Protein AF-A0A7C5LBJ9-F1 (afdb_monomer_lite)

Foldseek 3Di:
DDDDDDDYDDDDDDDDDDDDDDDDPPPVVVVPDPPDDPPPPPQFAQAKEKEFEPDDDALLLVLLLSRLLGNLLRLLCVVVVVPADAHEYEYEYEYADDDDDQDDKDWAWDDDNHYIYIYIYYYPVNCVVQVLDSVSSNNVSNVVSNVNVVVCVPDPDDDDDDDDDDDDDDDDDDAAEEEDEQEAAPPPPPPLQLQAGDALVLLQVQLCPPPSHHYDYHSKYFPQAQCQVFNQPPVDQDDLVNGIVCSVVVLVVLVVCQRHQEYEEEDDLRNLSSVLNVLVVCVVRHPHAYEYEYLCCQLVVSLSCNSSVSHFKRAHARCSVLSVLVSVQSVVCSVPVFGDPVNLVSQQVFACMWGDTPSMIMHHVVSDGGDDPQCLVSAGDCLPDACSNQQQAHEHEFKAEDLAAFQQDRGSHYNDIGGHALVSLLVNLVNLQVVQCVRQVHNVRRDLSSLEYAHPYPALLQPLVRSLSNQVSSVVSSHAYAYDEHELQSQADDDVPDGDLHGPCVSLVSRDQVSYDPNHHYEYADAFQQQVVCVLRRPPDHNSSVLVSLLSNLVVLHAYEYEYQQDAQADDLVRNVSRLVSLLVSCVRSPRRYKYWDHHHRDHACSGNSQVVQVVPDPVSHFDFSDWDDDVSNRVSTGTHGHGGQHNDVLVNVLVVLDDPRAMGRPPDDFPDDDVNDTHDDSVVSVVSVVVSVVSVVVVLVVCVVPPDNVVVCVVPPPVCVPVVDPDPCPPDDPVNVVCVCVVDVDDDDDDPVNVVVVVVVVVVVVVVVVVVVVVVVVVVVVDPDWDWAWDWDDDPFWIWTWTWTDDPPDPPDIDPPDTDIDIDGNPDDPVNVVVVVVVVVVVVVVVPPDPDDDHD

Secondary structure (DSSP, 8-state):
------------PPP--------SSSTTTSSS-TT----------SSEEEEEESS---HHHHHHHHHHHHHHHHHHHHHTT----SEEEEEEEEE---SS--PPPEEEEEE-SSEEEEEEEEEHHHHHHHTT-HHHHHHHHHHHHHHHHHHHTT-----PPP-----------PPPEEEEESS-B-TTTTTT-TTPPPHHHHHHHHHHTTSS-EEEEE---B----TTTS---TTSPPPHHHH-S-HHHHHHHHHH-TTEEEEEEE--GGGHHHHHHHHHHHHTT---EEEEESHHHHHSHHHHHHH-TT-SEEE-B--TTTHHHHHHHHHHHHHHSS--HHHHHHHTTSSSEEEEETTEEEEESTTSPB--SSGGGS---GGG--HHHHTT-EEE-SEEEES---SS---SSBTEEEE--HHHHHHHHHHHHHHHHHHHSSGGGS-GGGGEEEE--S-TTSSHHHHHHHHHHHHHTT-EEEEEEE-GGGGEEEETTEEEEEE-HHHHHH--GGGBBTTB-EEEEEE-S-HHHHHHHT-S--HHHHHHHHHHHHHTT--EEEEEEEE-TT--HHHHHHHHHHHHHHHHHHGGGEEEPPPEE----TTSHHHHHHHHS-GGGPPPEEEEE--TT-GGG-EEEEPP---SSHHHHHHHTTSPTT--BT-TT----EETTEES--THHHHHHHHHHHHHHHHHHHHHTTSS-HHHHHTT--HHHHHHHS---GGGS-HHHHHHHHHHS-PPP---HHHHHHHHHHHHHHHHHHHHHHHHHHHHHHSSTT--EEEEEEEETTEEEEEEEEBPTT-TT-B-TT---EEEE-S---HHHHHHHHHHHHHHHHHHTTSTT----

Sequence (857 aa):
MAITIGKPSPNQYHNYILCSEKTEFWKEYVQSISGRIFRVERVGFPGVVIVRSKTELNRSFLMRIMKSLSLGISRAVEEEKINWSGKVVINAEIEREDKTCLKEPSFSVRHSMKSVEFIIKLTVDWLNSIAGDVENLRFYFYKKAGEAIRTKKNARGSSKKIKCSGSRNRVRNIRPKVLFFTNPFVKDVDKGDAFQINPGIHYLISSLSRKDVDLILLDNKFPLQDVTQKPPDFSRPLSPEEFITEPDKLEKVLESNPDLTLICLTVLERCFGQVYHLCEFLRKRSNALIAVGGVFPTLAPEHAFVHLHHVNFVVRGDGEEILPAIVGVASNVQKTGEFSEEDIEILSGFNGVISHAGNTVVSCGFDEINRIEDIDKSNLDFSFFEKKNVQNGISISTSRGCIYNCRFCSVMDKRVWRGKSASKVLEHFRNYNRRLEEIFGSCNSIPESARKVQIWDDDFFIDSRRAISILEGIKSLGFTITFIQGTVNSFFRRNGLKILDELNDELINSIPVEVFSREGGLKIGTENFCDEELKRIGKPYRYEKIRKLVLALYKRGIFQEHFMILCNRETTLENLMDNFEKIAELRWIAGEGFRVLEPSWLMNLFVTSLYRICQVKDRESAQPTGGCASIPGYLEFDYPFVLPEKPGRNEVFEVVRRFPKGMHFGCAGQPCDRFDGVWGPDDSDYLKIFHYVEKVLIKRLEEISSKTDFESIAEKIRIEEVLSNHFIPSKVVPSGLMRRIATGLNLPPIVSDEQIRFLSEYISSLFEGCLNNMKTSVEKARETDGYGVILKVEEYGTQVKFLVKRKIAGNPSAFSTKNLDFIFLSSNCSREDERRVARIIEKVKLVAESKDSIPLQ

pLDDT: mean 70.09, std 24.91, range [21.2, 98.62]

Structure (mmCIF, N/CA/C/O backbone):
data_AF-A0A7C5LBJ9-F1
#
_entry.id   AF-A0A7C5LBJ9-F1
#
loop_
_atom_site.group_PDB
_atom_site.id
_atom_site.type_symbol
_atom_site.label_atom_id
_atom_site.label_alt_id
_atom_site.label_comp_id
_atom_site.label_asym_id
_atom_site.label_entity_id
_atom_site.label_seq_id
_atom_site.pdbx_PDB_ins_code
_atom_site.Cartn_x
_atom_site.Cartn_y
_atom_site.Cartn_z
_atom_site.occupancy
_atom_site.B_iso_or_equiv
_atom_site.auth_seq_id
_atom_site.auth_comp_id
_atom_site.auth_asym_id
_atom_site.auth_atom_id
_atom_site.pdbx_PDB_model_num
ATOM 1 N N . MET A 1 1 ? 44.837 40.310 28.049 1.00 28.72 1 MET A N 1
ATOM 2 C CA . MET A 1 1 ? 44.190 39.643 29.201 1.00 28.72 1 MET A CA 1
ATOM 3 C C . MET A 1 1 ? 43.464 38.424 28.631 1.00 28.72 1 MET A C 1
ATOM 5 O O . MET A 1 1 ? 42.468 38.631 27.965 1.00 28.72 1 MET A O 1
ATOM 9 N N . ALA A 1 2 ? 44.011 37.200 28.555 1.00 21.92 2 ALA A N 1
ATOM 10 C CA . ALA A 1 2 ? 44.403 36.287 29.649 1.00 21.92 2 ALA A CA 1
ATOM 11 C C . ALA A 1 2 ? 43.327 36.300 30.755 1.00 21.92 2 ALA A C 1
ATOM 13 O O . ALA A 1 2 ? 43.137 37.358 31.344 1.00 21.92 2 ALA A O 1
ATOM 14 N N . ILE A 1 3 ? 42.547 35.235 31.012 1.00 22.97 3 ILE A N 1
ATOM 15 C CA . ILE A 1 3 ? 42.987 33.898 31.470 1.00 22.97 3 ILE A CA 1
ATOM 16 C C . ILE A 1 3 ? 42.174 32.720 30.856 1.00 22.97 3 ILE A C 1
ATOM 18 O O . ILE A 1 3 ? 40.959 32.636 30.979 1.00 22.97 3 ILE A O 1
ATOM 22 N N . THR A 1 4 ? 42.929 31.857 30.174 1.00 21.80 4 THR A N 1
ATOM 23 C CA . THR A 1 4 ? 43.115 30.383 30.154 1.00 21.80 4 THR A CA 1
ATOM 24 C C . THR A 1 4 ? 42.109 29.321 30.675 1.00 21.80 4 THR A C 1
ATOM 26 O O . THR A 1 4 ? 41.477 29.433 31.716 1.00 21.80 4 THR A O 1
ATOM 29 N N . ILE A 1 5 ? 42.154 28.217 29.910 1.00 35.28 5 ILE A N 1
ATOM 30 C CA . ILE A 1 5 ? 41.536 26.872 29.864 1.00 35.28 5 ILE A CA 1
ATOM 31 C C . ILE A 1 5 ? 41.925 25.889 30.999 1.00 35.28 5 ILE A C 1
ATOM 33 O O . ILE A 1 5 ? 43.065 25.894 31.456 1.00 35.28 5 ILE A O 1
ATOM 37 N N . GLY A 1 6 ? 41.026 24.929 31.293 1.00 21.41 6 GLY A N 1
ATOM 38 C CA . GLY A 1 6 ? 41.279 23.609 31.912 1.00 21.41 6 GLY A CA 1
ATOM 39 C C . GLY A 1 6 ? 40.243 22.550 31.451 1.00 21.41 6 GLY A C 1
ATOM 40 O O . GLY A 1 6 ? 39.099 22.899 31.196 1.00 21.41 6 GLY A O 1
ATOM 41 N N . LYS A 1 7 ? 40.669 21.287 31.271 1.00 21.64 7 LYS A N 1
ATOM 42 C CA . LYS A 1 7 ? 40.122 20.178 30.430 1.00 21.64 7 LYS A CA 1
ATOM 43 C C . LYS A 1 7 ? 39.248 19.113 31.199 1.00 21.64 7 LYS A C 1
ATOM 45 O O . LYS A 1 7 ? 39.100 19.272 32.404 1.00 21.64 7 LYS A O 1
ATOM 50 N N . PRO A 1 8 ? 38.678 18.051 30.542 1.00 37.59 8 PRO A N 1
ATOM 51 C CA . PRO A 1 8 ? 37.347 17.441 30.828 1.00 37.59 8 PRO A CA 1
ATOM 52 C C . PRO A 1 8 ? 37.239 15.918 31.211 1.00 37.59 8 PRO A C 1
ATOM 54 O O . PRO A 1 8 ? 38.174 15.160 30.980 1.00 37.59 8 PRO A O 1
ATOM 57 N N . SER A 1 9 ? 36.002 15.503 31.607 1.00 30.25 9 SER A N 1
ATOM 58 C CA . SER A 1 9 ? 35.292 14.165 31.615 1.00 30.25 9 SER A CA 1
ATOM 59 C C . SER A 1 9 ? 35.730 13.050 32.617 1.00 30.25 9 SER A C 1
ATOM 61 O O . SER A 1 9 ? 36.878 13.147 33.045 1.00 30.25 9 SER A O 1
ATOM 63 N N . PRO A 1 10 ? 34.915 12.002 33.001 1.00 29.44 10 PRO A N 1
ATOM 64 C CA . PRO A 1 10 ? 33.849 11.293 32.231 1.00 29.44 10 PRO A CA 1
ATOM 65 C C . PRO A 1 10 ? 32.567 10.754 32.973 1.00 29.44 10 PRO A C 1
ATOM 67 O O . PRO A 1 10 ? 32.523 10.657 34.195 1.00 29.44 10 PRO A O 1
ATOM 70 N N . ASN A 1 11 ? 31.598 10.274 32.158 1.00 23.28 11 ASN A N 1
ATOM 71 C CA . ASN A 1 11 ? 30.494 9.292 32.388 1.00 23.28 11 ASN A CA 1
ATOM 72 C C . ASN A 1 11 ? 29.103 9.801 32.832 1.00 23.28 11 ASN A C 1
ATOM 74 O O . ASN A 1 11 ? 28.987 10.471 33.844 1.00 23.28 11 ASN A O 1
ATOM 78 N N . GLN A 1 12 ? 27.958 9.411 32.251 1.00 24.05 12 GLN A N 1
ATOM 79 C CA . GLN A 1 12 ? 27.518 8.896 30.937 1.00 24.05 12 GLN A CA 1
ATOM 80 C C . GLN A 1 12 ? 25.982 8.755 31.084 1.00 24.05 12 GLN A C 1
ATOM 82 O O . GLN A 1 12 ? 25.526 8.023 31.956 1.00 24.05 12 GLN A O 1
ATOM 87 N N . TYR A 1 13 ? 25.167 9.446 30.279 1.00 22.52 13 TYR A N 1
ATOM 88 C CA . TYR A 1 13 ? 23.719 9.190 30.230 1.00 22.52 13 TYR A CA 1
ATOM 89 C C . TYR A 1 13 ? 23.472 7.901 29.435 1.00 22.52 13 TYR A C 1
ATOM 91 O O . TYR A 1 13 ? 23.915 7.780 28.290 1.00 22.52 13 TYR A O 1
ATOM 99 N N . HIS A 1 14 ? 22.814 6.930 30.067 1.00 22.78 14 HIS A N 1
ATOM 100 C CA . HIS A 1 14 ? 22.616 5.582 29.545 1.00 22.78 14 HIS A CA 1
ATOM 101 C C . HIS A 1 14 ? 21.750 5.551 28.276 1.00 22.78 14 HIS A C 1
ATOM 103 O O . HIS A 1 14 ? 20.635 6.068 28.236 1.00 22.78 14 HIS A O 1
ATOM 109 N N . ASN A 1 15 ? 22.281 4.888 27.246 1.00 21.58 15 ASN A N 1
ATOM 110 C CA . ASN A 1 15 ? 21.517 4.365 26.120 1.00 21.58 15 ASN A CA 1
ATOM 111 C C . ASN A 1 15 ? 20.659 3.190 26.617 1.00 21.58 15 ASN A C 1
ATOM 113 O O . ASN A 1 15 ? 21.207 2.250 27.191 1.00 21.58 15 ASN A O 1
ATOM 117 N N . TYR A 1 16 ? 19.357 3.176 26.330 1.00 21.47 16 TYR A N 1
ATOM 118 C CA . TYR A 1 16 ? 18.565 1.950 26.443 1.00 21.47 16 TYR A CA 1
ATOM 119 C C . TYR A 1 16 ? 18.713 1.139 25.153 1.00 21.47 16 TYR A C 1
ATOM 121 O O . TYR A 1 16 ? 17.976 1.311 24.185 1.00 21.47 16 TYR A O 1
ATOM 129 N N . ILE A 1 17 ? 19.711 0.257 25.148 1.00 21.20 17 ILE A N 1
ATOM 130 C CA . ILE A 1 17 ? 19.710 -0.958 24.334 1.00 21.20 17 ILE A CA 1
ATOM 131 C C . ILE A 1 17 ? 19.110 -2.052 25.222 1.00 21.20 17 ILE A C 1
ATOM 133 O O . ILE A 1 17 ? 19.596 -2.294 26.323 1.00 21.20 17 ILE A O 1
ATOM 137 N N . LEU A 1 18 ? 18.061 -2.719 24.739 1.00 25.92 18 LEU A N 1
ATOM 138 C CA . LEU A 1 18 ? 17.575 -3.986 25.286 1.00 25.92 18 LEU A CA 1
ATOM 139 C C . LEU A 1 18 ? 18.716 -5.015 25.279 1.00 25.92 18 LEU A C 1
ATOM 141 O O . LEU A 1 18 ? 19.026 -5.584 24.235 1.00 25.92 18 LEU A O 1
ATOM 145 N N . CYS A 1 19 ? 19.329 -5.254 26.437 1.00 21.66 19 CYS A N 1
ATOM 146 C CA . CYS A 1 19 ? 19.961 -6.525 26.778 1.00 21.66 19 CYS A CA 1
ATOM 147 C C . CYS A 1 19 ? 20.216 -6.566 28.290 1.00 21.66 19 CYS A C 1
ATOM 149 O O . CYS A 1 19 ? 21.007 -5.785 28.809 1.00 21.66 19 CYS A O 1
ATOM 151 N N . SER A 1 20 ? 19.537 -7.468 29.003 1.00 25.05 20 SER A N 1
ATOM 152 C CA . SER A 1 20 ? 19.846 -7.760 30.403 1.00 25.05 20 SER A CA 1
ATOM 153 C C . SER A 1 20 ? 21.233 -8.399 30.498 1.00 25.05 20 SER A C 1
ATOM 155 O O . SER A 1 20 ? 21.490 -9.417 29.852 1.00 25.05 20 SER A O 1
ATOM 157 N N . GLU A 1 21 ? 22.110 -7.819 31.309 1.00 28.81 21 GLU A N 1
ATOM 158 C CA . GLU A 1 21 ? 23.461 -8.310 31.558 1.00 28.81 21 GLU A CA 1
ATOM 159 C C . GLU A 1 21 ? 23.472 -9.694 32.229 1.00 28.81 21 GLU A C 1
ATOM 161 O O . GLU A 1 21 ? 22.967 -9.865 33.337 1.00 28.81 21 GLU A O 1
ATOM 166 N N . LYS A 1 22 ? 24.137 -10.658 31.579 1.00 27.50 22 LYS A N 1
ATOM 167 C CA . LYS A 1 22 ? 25.118 -11.560 32.210 1.00 27.50 22 LYS A CA 1
ATOM 168 C C . LYS A 1 22 ? 26.269 -11.832 31.227 1.00 27.50 22 LYS A C 1
ATOM 170 O O . LYS A 1 22 ? 26.138 -12.604 30.284 1.00 27.50 22 LYS A O 1
ATOM 175 N N . THR A 1 23 ? 27.336 -11.062 31.435 1.00 30.48 23 THR A N 1
ATOM 176 C CA . THR A 1 23 ? 28.775 -11.391 31.407 1.00 30.48 23 THR A CA 1
ATOM 177 C C . THR A 1 23 ? 29.326 -12.519 30.502 1.00 30.48 23 THR A C 1
ATOM 179 O O . THR A 1 23 ? 28.980 -13.689 30.608 1.00 30.48 23 THR A O 1
ATOM 182 N N . GLU A 1 24 ? 30.314 -12.119 29.687 1.00 27.06 24 GLU A N 1
ATOM 183 C CA . GLU A 1 24 ? 31.519 -12.865 29.256 1.00 27.06 24 GLU A CA 1
ATOM 184 C C . GLU A 1 24 ? 31.470 -14.014 28.233 1.00 27.06 24 GLU A C 1
ATOM 186 O O . GLU A 1 24 ? 32.534 -14.494 27.856 1.00 27.06 24 GLU A O 1
ATOM 191 N N . PHE A 1 25 ? 30.328 -14.367 27.636 1.00 27.58 25 PHE A N 1
ATOM 192 C CA . PHE A 1 25 ? 30.311 -15.394 26.566 1.00 27.58 25 PHE A CA 1
ATOM 193 C C . PHE A 1 25 ? 30.297 -14.851 25.116 1.00 27.58 25 PHE A C 1
ATOM 195 O O . PHE A 1 25 ? 30.296 -15.616 24.156 1.00 27.58 25 PHE A O 1
ATOM 202 N N . TRP A 1 26 ? 30.284 -13.527 24.912 1.00 26.41 26 TRP A N 1
ATOM 203 C CA . TRP A 1 26 ? 29.931 -12.932 23.606 1.00 26.41 26 TRP A CA 1
ATOM 204 C C . TRP A 1 26 ? 31.057 -12.248 22.815 1.00 26.41 26 TRP A C 1
ATOM 206 O O . TRP A 1 26 ? 30.795 -11.756 21.720 1.00 26.41 26 TRP A O 1
ATOM 216 N N . LYS A 1 27 ? 32.316 -12.245 23.279 1.00 25.69 27 LYS A N 1
ATOM 217 C CA . LYS A 1 27 ? 33.421 -11.674 22.476 1.00 25.69 27 LYS A CA 1
ATOM 218 C C . LYS A 1 27 ? 33.937 -12.609 21.374 1.00 25.69 27 LYS A C 1
ATOM 220 O O . LYS A 1 27 ? 34.318 -12.113 20.321 1.00 25.69 27 LYS A O 1
ATOM 225 N N . GLU A 1 28 ? 33.843 -13.929 21.541 1.00 25.78 28 GLU A N 1
ATOM 226 C CA . GLU A 1 28 ? 34.252 -14.894 20.499 1.00 25.78 28 GLU A CA 1
ATOM 227 C C . GLU A 1 28 ? 33.114 -15.291 19.537 1.00 25.78 28 GLU A C 1
ATOM 229 O O . GLU A 1 28 ? 33.363 -15.748 18.422 1.00 25.78 28 GLU A O 1
ATOM 234 N N . TYR A 1 29 ? 31.850 -15.045 19.897 1.00 28.50 29 TYR A N 1
ATOM 235 C CA . TYR A 1 29 ? 30.700 -15.408 19.054 1.00 28.50 29 TYR A CA 1
ATOM 236 C C . TYR A 1 29 ? 30.323 -14.325 18.017 1.00 28.50 29 TYR A C 1
ATOM 238 O O . TYR A 1 29 ? 29.661 -14.612 17.021 1.00 28.50 29 TYR A O 1
ATOM 246 N N . VAL A 1 30 ? 30.773 -13.075 18.198 1.00 27.67 30 VAL A N 1
ATOM 247 C CA . VAL A 1 30 ? 30.453 -11.948 17.290 1.00 27.67 30 VAL A CA 1
ATOM 248 C C . VAL A 1 30 ? 31.389 -11.869 16.073 1.00 27.67 30 VAL A C 1
ATOM 250 O O . VAL A 1 30 ? 31.032 -11.253 15.073 1.00 27.67 30 VAL A O 1
ATOM 253 N N . GLN A 1 31 ? 32.535 -12.559 16.082 1.00 27.81 31 GLN A N 1
ATOM 254 C CA . GLN A 1 31 ? 33.432 -12.628 14.917 1.00 27.81 31 GLN A CA 1
ATOM 255 C C . GLN A 1 31 ? 33.182 -13.835 13.993 1.00 27.81 31 GLN A C 1
ATOM 257 O O . GLN A 1 31 ? 33.737 -13.868 12.897 1.00 27.81 31 GLN A O 1
ATOM 262 N N . SER A 1 32 ? 32.317 -14.791 14.361 1.00 25.53 32 SER A N 1
ATOM 263 C CA . SER A 1 32 ? 32.183 -16.064 13.628 1.00 25.53 32 SER A CA 1
ATOM 264 C C . SER A 1 32 ? 30.852 -16.308 12.901 1.00 25.53 32 SER A C 1
ATOM 266 O O . SER A 1 32 ? 30.692 -17.370 12.303 1.00 25.53 32 SER A O 1
ATOM 268 N N . ILE A 1 33 ? 29.900 -15.359 12.854 1.00 26.42 33 ILE A N 1
ATOM 269 C CA . ILE A 1 33 ? 28.616 -15.583 12.149 1.00 26.42 33 ILE A CA 1
ATOM 270 C C . ILE A 1 33 ? 28.253 -14.449 11.183 1.00 26.42 33 ILE A C 1
ATOM 272 O O . ILE A 1 33 ? 27.339 -13.651 11.392 1.00 26.42 33 ILE A O 1
ATOM 276 N N . SER A 1 34 ? 28.912 -14.466 10.028 1.00 31.89 34 SER A N 1
ATOM 277 C CA . SER A 1 34 ? 28.344 -13.999 8.765 1.00 31.89 34 SER A CA 1
ATOM 278 C C . SER A 1 34 ? 27.207 -14.947 8.343 1.00 31.89 34 SER A C 1
ATOM 280 O O . SER A 1 34 ? 27.433 -15.990 7.741 1.00 31.89 34 SER A O 1
ATOM 282 N N . GLY A 1 35 ? 25.950 -14.620 8.669 1.00 27.97 35 GLY A N 1
ATOM 283 C CA . GLY A 1 35 ? 24.809 -15.358 8.094 1.00 27.97 35 GLY A CA 1
ATOM 284 C C . GLY A 1 35 ? 23.514 -15.425 8.897 1.00 27.97 35 GLY A C 1
ATOM 285 O O . GLY A 1 35 ? 22.491 -15.817 8.341 1.00 27.97 35 GLY A O 1
ATOM 286 N N . ARG A 1 36 ? 23.486 -15.009 10.166 1.00 22.94 36 ARG A N 1
ATOM 287 C CA . ARG A 1 36 ? 22.229 -14.920 10.925 1.00 22.94 36 ARG A CA 1
ATOM 288 C C . ARG A 1 36 ? 21.834 -13.460 11.078 1.00 22.94 36 ARG A C 1
ATOM 290 O O . ARG A 1 36 ? 22.309 -12.747 11.948 1.00 22.94 36 ARG A O 1
ATOM 297 N N . ILE A 1 37 ? 20.975 -13.030 10.155 1.00 27.70 37 ILE A N 1
ATOM 298 C CA . ILE A 1 37 ? 20.174 -11.807 10.243 1.00 27.70 37 ILE A CA 1
ATOM 299 C C . ILE A 1 37 ? 19.649 -11.702 11.678 1.00 27.70 37 ILE A C 1
ATOM 301 O O . ILE A 1 37 ? 19.023 -12.652 12.147 1.00 27.70 37 ILE A O 1
ATOM 305 N N . PHE A 1 38 ? 19.893 -10.573 12.350 1.00 24.89 38 PHE A N 1
ATOM 306 C CA . PHE A 1 38 ? 19.219 -10.217 13.596 1.00 24.89 38 PHE A CA 1
ATOM 307 C C . PHE A 1 38 ? 17.717 -10.458 13.415 1.00 24.89 38 PHE A C 1
ATOM 309 O O . PHE A 1 38 ? 17.026 -9.691 12.738 1.00 24.89 38 PHE A O 1
ATOM 316 N N . ARG A 1 39 ? 17.207 -11.556 13.978 1.00 24.17 39 ARG A N 1
ATOM 317 C CA . ARG A 1 39 ? 15.777 -11.737 14.177 1.00 24.17 39 ARG A CA 1
ATOM 318 C C . ARG A 1 39 ? 15.456 -10.780 15.315 1.00 24.17 39 ARG A C 1
ATOM 320 O O . ARG A 1 39 ? 15.576 -11.126 16.480 1.00 24.17 39 ARG A O 1
ATOM 327 N N . VAL A 1 40 ? 15.142 -9.532 14.971 1.00 28.92 40 VAL A N 1
ATOM 328 C CA . VAL A 1 40 ? 14.315 -8.722 15.859 1.00 28.92 40 VAL A CA 1
ATOM 329 C C . VAL A 1 40 ? 13.006 -9.488 15.897 1.00 28.92 40 VAL A C 1
ATOM 331 O O . VAL A 1 40 ? 12.227 -9.426 14.944 1.00 28.92 40 VAL A O 1
ATOM 334 N N . GLU A 1 41 ? 12.823 -10.317 16.919 1.00 26.69 41 GLU A N 1
ATOM 335 C CA . GLU A 1 41 ? 11.501 -10.824 17.231 1.00 26.69 41 GLU A CA 1
ATOM 336 C C . GLU A 1 41 ? 10.634 -9.579 17.399 1.00 26.69 41 GLU A C 1
ATOM 338 O O . GLU A 1 41 ? 10.850 -8.756 18.290 1.00 26.69 41 GLU A O 1
ATOM 343 N N . ARG A 1 42 ? 9.708 -9.365 16.456 1.00 33.97 42 ARG A N 1
ATOM 344 C CA . ARG A 1 42 ? 8.540 -8.542 16.740 1.00 33.97 42 ARG A CA 1
ATOM 345 C C . ARG A 1 42 ? 7.823 -9.307 17.838 1.00 33.97 42 ARG A C 1
ATOM 347 O O . ARG A 1 42 ? 7.084 -10.236 17.545 1.00 33.97 42 ARG A O 1
ATOM 354 N N . VAL A 1 43 ? 8.146 -8.984 19.083 1.00 36.25 43 VAL A N 1
ATOM 355 C CA . VAL A 1 43 ? 7.413 -9.503 20.223 1.00 36.25 43 VAL A CA 1
ATOM 356 C C . VAL A 1 43 ? 6.135 -8.695 20.233 1.00 36.25 43 VAL A C 1
ATOM 358 O O . VAL A 1 43 ? 6.128 -7.510 20.553 1.00 36.25 43 VAL A O 1
ATOM 361 N N . GLY A 1 44 ? 5.081 -9.307 19.745 1.00 43.91 44 GLY A N 1
ATOM 362 C CA . GLY A 1 44 ? 3.739 -8.814 19.882 1.00 43.91 44 GLY A CA 1
ATOM 363 C C . GLY A 1 44 ? 2.846 -9.973 20.274 1.00 43.91 44 GLY A C 1
ATOM 364 O O . GLY A 1 44 ? 3.309 -11.106 20.414 1.00 43.91 44 GLY A O 1
ATOM 365 N N . PHE A 1 45 ? 1.597 -9.664 20.585 1.00 52.16 45 PHE A N 1
ATOM 366 C CA . PHE A 1 45 ? 0.690 -10.644 21.148 1.00 52.16 45 PHE A CA 1
ATOM 367 C C . PHE A 1 45 ? -0.365 -11.047 20.126 1.00 52.16 45 PHE A C 1
ATOM 369 O O . PHE A 1 45 ? -1.189 -10.201 19.767 1.00 52.16 45 PHE A O 1
ATOM 376 N N . PRO A 1 46 ? -0.456 -12.342 19.784 1.00 55.84 46 PRO A N 1
ATOM 377 C CA . PRO A 1 46 ? -1.472 -12.874 18.873 1.00 55.84 46 PRO A CA 1
ATOM 378 C C . PRO A 1 46 ? -2.889 -12.906 19.492 1.00 55.84 46 PRO A C 1
ATOM 380 O O . PRO A 1 46 ? -3.752 -13.678 19.077 1.00 55.84 46 PRO A O 1
ATOM 383 N N . GLY A 1 47 ? -3.144 -12.113 20.537 1.00 71.06 47 GLY A N 1
ATOM 384 C CA . GLY A 1 47 ? -4.375 -12.131 21.319 1.00 71.06 47 GLY A CA 1
ATOM 385 C C . GLY A 1 47 ? -5.144 -10.811 21.313 1.00 71.06 47 GLY A C 1
ATOM 386 O O . GLY A 1 47 ? -4.783 -9.832 20.660 1.00 71.06 47 GLY A O 1
ATOM 387 N N . VAL A 1 48 ? -6.248 -10.809 22.051 1.00 81.50 48 VAL A N 1
ATOM 388 C CA . VAL A 1 48 ? -7.161 -9.677 22.219 1.00 81.50 48 VAL A CA 1
ATOM 389 C C . VAL A 1 48 ? -6.791 -8.942 23.503 1.00 81.50 48 VAL A C 1
ATOM 391 O O . VAL A 1 48 ? -6.691 -9.561 24.556 1.00 81.50 48 VAL A O 1
ATOM 394 N N . VAL A 1 49 ? -6.628 -7.626 23.446 1.00 83.94 49 VAL A N 1
ATOM 395 C CA . VAL A 1 49 ? -6.422 -6.743 24.596 1.00 83.94 49 VAL A CA 1
ATOM 396 C C . VAL A 1 49 ? -7.528 -5.701 24.601 1.00 83.94 49 VAL A C 1
ATOM 398 O O . VAL A 1 49 ? -7.670 -4.928 23.657 1.00 83.94 49 VAL A O 1
ATOM 401 N N . ILE A 1 50 ? -8.309 -5.683 25.671 1.00 85.69 50 ILE A N 1
ATOM 402 C CA . ILE A 1 50 ? -9.392 -4.741 25.922 1.00 85.69 50 ILE A CA 1
ATOM 403 C C . ILE A 1 50 ? -9.027 -3.987 27.194 1.00 85.69 50 ILE A C 1
ATOM 405 O O . ILE A 1 50 ? -8.855 -4.596 28.248 1.00 85.69 50 ILE A O 1
ATOM 409 N N . VAL A 1 51 ? -8.915 -2.668 27.099 1.00 84.31 51 VAL A N 1
ATOM 410 C CA . VAL A 1 51 ? -8.690 -1.789 28.248 1.00 84.31 51 VAL A CA 1
ATOM 411 C C . VAL A 1 51 ? -9.883 -0.861 28.376 1.00 84.31 51 VAL A C 1
ATOM 413 O O . VAL A 1 51 ? -10.129 -0.060 27.481 1.00 84.31 51 VAL A O 1
ATOM 416 N N . ARG A 1 52 ? -10.620 -0.971 29.480 1.00 84.94 52 ARG A N 1
ATOM 417 C CA . ARG A 1 52 ? -11.732 -0.092 29.854 1.00 84.94 52 ARG A CA 1
ATOM 418 C C . ARG A 1 52 ? -11.267 0.841 30.956 1.00 84.94 52 ARG A C 1
ATOM 420 O O . ARG A 1 52 ? -10.657 0.385 31.917 1.00 84.94 52 ARG A O 1
ATOM 427 N N . SER A 1 53 ? -11.583 2.124 30.857 1.00 83.38 53 SER A N 1
ATOM 428 C CA . SER A 1 53 ? -11.285 3.084 31.917 1.00 83.38 53 SER A CA 1
ATOM 429 C C . SER A 1 53 ? -12.547 3.803 32.387 1.00 83.38 53 SER A C 1
ATOM 431 O O . SER A 1 53 ? -13.334 4.287 31.578 1.00 83.38 53 SER A O 1
ATOM 433 N N . LYS A 1 54 ? -12.738 3.923 33.706 1.00 79.06 54 LYS A N 1
ATOM 434 C CA . LYS A 1 54 ? -13.813 4.748 34.295 1.00 79.06 54 LYS A CA 1
ATOM 435 C C . LYS A 1 54 ? -13.528 6.247 34.203 1.00 79.06 54 LYS A C 1
ATOM 437 O O . LYS A 1 54 ? -14.400 7.060 34.489 1.00 79.06 54 LYS A O 1
ATOM 442 N N . THR A 1 55 ? -12.309 6.616 33.818 1.00 76.31 55 THR A N 1
ATOM 443 C CA . THR A 1 55 ? -11.899 8.007 33.607 1.00 76.31 55 THR A CA 1
ATOM 444 C C . THR A 1 55 ? -11.224 8.167 32.260 1.00 76.31 55 THR A C 1
ATOM 446 O O . THR A 1 55 ? -10.596 7.233 31.769 1.00 76.31 55 THR A O 1
ATOM 449 N N . GLU A 1 56 ? -11.323 9.343 31.660 1.00 78.88 56 GLU A N 1
ATOM 450 C CA . GLU A 1 56 ? -10.628 9.610 30.407 1.00 78.88 56 GLU A CA 1
ATOM 451 C C . GLU A 1 56 ? -9.107 9.573 30.629 1.00 78.88 56 GLU A C 1
ATOM 453 O O . GLU A 1 56 ? -8.577 10.206 31.547 1.00 78.88 56 GLU A O 1
ATOM 458 N N . LEU A 1 57 ? -8.410 8.784 29.812 1.00 81.81 57 LEU A N 1
ATOM 459 C CA . LEU A 1 57 ? -6.959 8.625 29.850 1.00 81.81 57 LEU A CA 1
ATOM 460 C C . LEU A 1 57 ? -6.385 8.921 28.470 1.00 81.81 57 LEU A C 1
ATOM 462 O O . LEU A 1 57 ? -6.976 8.578 27.448 1.00 81.81 57 LEU A O 1
ATOM 466 N N . ASN A 1 58 ? -5.198 9.525 28.441 1.00 85.38 58 ASN A N 1
ATOM 467 C CA . ASN A 1 58 ? -4.511 9.803 27.186 1.00 85.38 58 ASN A CA 1
ATOM 468 C C . ASN A 1 58 ? -4.172 8.487 26.453 1.00 85.38 58 ASN A C 1
ATOM 470 O O . ASN A 1 58 ? -3.699 7.523 27.062 1.00 85.38 58 ASN A O 1
ATOM 474 N N . ARG A 1 59 ? -4.361 8.471 25.128 1.00 87.19 59 ARG A N 1
ATOM 475 C CA . ARG A 1 59 ? -4.041 7.342 24.243 1.00 87.19 59 ARG A CA 1
ATOM 476 C C . ARG A 1 59 ? -2.621 6.813 24.398 1.00 87.19 59 ARG A C 1
ATOM 478 O O . ARG A 1 59 ? -2.451 5.601 24.370 1.00 87.19 59 ARG A O 1
ATOM 485 N N . SER A 1 60 ? -1.621 7.670 24.593 1.00 87.06 60 SER A N 1
ATOM 486 C CA . SER A 1 60 ? -0.225 7.248 24.785 1.00 87.06 60 SER A CA 1
ATOM 487 C C . SER A 1 60 ? -0.056 6.430 26.064 1.00 87.06 60 SER A C 1
ATOM 489 O O . SER A 1 60 ? 0.605 5.393 26.061 1.00 87.06 60 SER A O 1
ATOM 491 N N . PHE A 1 61 ? -0.727 6.841 27.142 1.00 85.94 61 PHE A N 1
ATOM 492 C CA . PHE A 1 61 ? -0.742 6.105 28.405 1.00 85.94 61 PHE A CA 1
ATOM 493 C C . PHE A 1 61 ? -1.436 4.751 28.256 1.00 85.94 61 PHE A C 1
ATOM 495 O O . PHE A 1 61 ? -0.888 3.722 28.646 1.00 85.94 61 PHE A O 1
ATOM 502 N N . LEU A 1 62 ? -2.613 4.741 27.622 1.00 85.25 62 LEU A N 1
ATOM 503 C CA . LEU A 1 62 ? -3.354 3.514 27.331 1.00 85.25 62 LEU A CA 1
ATOM 504 C C . LEU A 1 62 ? -2.532 2.562 26.457 1.00 85.25 62 LEU A C 1
ATOM 506 O O . LEU A 1 62 ? -2.443 1.379 26.768 1.00 85.25 62 LEU A O 1
ATOM 510 N N . MET A 1 63 ? -1.868 3.075 25.419 1.00 86.25 63 MET A N 1
ATOM 511 C CA . MET A 1 63 ? -1.024 2.281 24.527 1.00 86.25 63 MET A CA 1
ATOM 512 C C . MET A 1 63 ? 0.168 1.670 25.264 1.00 86.25 63 MET A C 1
ATOM 514 O O . MET A 1 63 ? 0.451 0.484 25.101 1.00 86.25 63 MET A O 1
ATOM 518 N N . ARG A 1 64 ? 0.825 2.448 26.134 1.00 85.69 64 ARG A N 1
ATOM 519 C CA . ARG A 1 64 ? 1.900 1.958 27.005 1.00 85.69 64 ARG A CA 1
ATOM 520 C C . ARG A 1 64 ? 1.416 0.800 27.882 1.00 85.69 64 ARG A C 1
ATOM 522 O O . ARG A 1 64 ? 2.050 -0.253 27.905 1.00 85.69 64 ARG A O 1
ATOM 529 N N . ILE A 1 65 ? 0.267 0.957 28.545 1.00 84.31 65 ILE A N 1
ATOM 530 C CA . ILE A 1 65 ? -0.330 -0.083 29.399 1.00 84.31 65 ILE A CA 1
ATOM 531 C C . ILE A 1 65 ? -0.673 -1.327 28.585 1.00 84.31 65 ILE A C 1
ATOM 533 O O . ILE A 1 65 ? -0.309 -2.435 28.975 1.00 84.31 65 ILE A O 1
ATOM 537 N N . MET A 1 66 ? -1.343 -1.154 27.444 1.00 84.81 66 MET A N 1
ATOM 538 C CA . MET A 1 66 ? -1.713 -2.250 26.551 1.00 84.81 66 MET A CA 1
ATOM 539 C C . MET A 1 66 ? -0.493 -3.042 26.105 1.00 84.81 66 MET A C 1
ATOM 541 O O . MET A 1 66 ? -0.514 -4.269 26.157 1.00 84.81 66 MET A O 1
ATOM 545 N N . LYS A 1 67 ? 0.582 -2.349 25.720 1.00 82.69 67 LYS A N 1
ATOM 546 C CA . LYS A 1 67 ? 1.842 -2.962 25.305 1.00 82.69 67 LYS A CA 1
ATOM 547 C C . LYS A 1 67 ? 2.494 -3.738 26.444 1.00 82.69 67 LYS A C 1
ATOM 549 O O . LYS A 1 67 ? 2.858 -4.895 26.250 1.00 82.69 67 LYS A O 1
ATOM 554 N N . SER A 1 68 ? 2.591 -3.156 27.638 1.00 84.56 68 SER A N 1
ATOM 555 C CA . SER A 1 68 ? 3.144 -3.851 28.805 1.00 84.56 68 SER A CA 1
ATOM 556 C C . SER A 1 68 ? 2.318 -5.081 29.192 1.00 84.56 68 SER A C 1
ATOM 558 O O . SER A 1 68 ? 2.896 -6.139 29.441 1.00 84.56 68 SER A O 1
ATOM 560 N N . LEU A 1 69 ? 0.983 -4.964 29.221 1.00 85.44 69 LEU A N 1
ATOM 561 C CA . LEU A 1 69 ? 0.060 -6.065 29.523 1.00 85.44 69 LEU A CA 1
ATOM 562 C C . LEU A 1 69 ? 0.231 -7.211 28.534 1.00 85.44 69 LEU A C 1
ATOM 564 O O . LEU A 1 69 ? 0.469 -8.349 28.932 1.00 85.44 69 LEU A O 1
ATOM 568 N N . SER A 1 70 ? 0.141 -6.867 27.253 1.00 82.56 70 SER A N 1
ATOM 569 C CA . SER A 1 70 ? 0.322 -7.753 26.113 1.00 82.56 70 SER A CA 1
ATOM 570 C C . SER A 1 70 ? 1.633 -8.531 26.238 1.00 82.56 70 SER A C 1
ATOM 572 O O . SER A 1 70 ? 1.614 -9.740 26.446 1.00 82.56 70 SER A O 1
ATOM 574 N N . LEU A 1 71 ? 2.775 -7.837 26.258 1.00 81.00 71 LEU A N 1
ATOM 575 C CA . LEU A 1 71 ? 4.100 -8.461 26.285 1.00 81.00 71 LEU A CA 1
ATOM 576 C C . LEU A 1 71 ? 4.373 -9.287 27.547 1.00 81.00 71 LEU A C 1
ATOM 578 O O . LEU A 1 71 ? 5.048 -10.316 27.471 1.00 81.00 71 LEU A O 1
ATOM 582 N N . GLY A 1 72 ? 3.910 -8.822 28.710 1.00 83.19 72 GLY A N 1
ATOM 583 C CA . GLY A 1 72 ? 4.098 -9.532 29.973 1.00 83.19 72 GLY A CA 1
ATOM 584 C C . GLY A 1 72 ? 3.316 -10.845 29.997 1.00 83.19 72 GLY A C 1
ATOM 585 O O . GLY A 1 72 ? 3.869 -11.899 30.316 1.00 83.19 72 GLY A O 1
ATOM 586 N N . ILE A 1 73 ? 2.044 -10.797 29.598 1.00 84.94 73 ILE A N 1
ATOM 587 C CA . ILE A 1 73 ? 1.151 -11.958 29.612 1.00 84.94 73 ILE A CA 1
ATOM 588 C C . ILE A 1 73 ? 1.533 -12.969 28.526 1.00 84.94 73 ILE A C 1
ATOM 590 O O . ILE A 1 73 ? 1.552 -14.162 28.832 1.00 84.94 73 ILE A O 1
ATOM 594 N N . SER A 1 74 ? 1.916 -12.535 27.314 1.00 79.44 74 SER A N 1
ATOM 595 C CA . SER A 1 74 ? 2.429 -13.439 26.265 1.00 79.44 74 SER A CA 1
ATOM 596 C C . SER A 1 74 ? 3.557 -14.311 26.794 1.00 79.44 74 SER A C 1
ATOM 598 O O . SER A 1 74 ? 3.506 -15.537 26.712 1.00 79.44 74 SER A O 1
ATOM 600 N N . ARG A 1 75 ? 4.553 -13.661 27.406 1.00 81.31 75 ARG A N 1
ATOM 601 C CA . ARG A 1 75 ? 5.738 -14.328 27.931 1.00 81.31 75 ARG A CA 1
ATOM 602 C C . ARG A 1 75 ? 5.379 -15.336 29.020 1.00 81.31 75 ARG A C 1
ATOM 604 O O . ARG A 1 75 ? 5.936 -16.427 29.049 1.00 81.31 75 ARG A O 1
ATOM 611 N N . ALA A 1 76 ? 4.432 -14.995 29.895 1.00 83.75 76 ALA A N 1
ATOM 612 C CA . ALA A 1 76 ? 3.972 -15.911 30.933 1.00 83.75 76 ALA A CA 1
ATOM 613 C C . ALA A 1 76 ? 3.288 -17.151 30.334 1.00 83.75 76 ALA A C 1
ATOM 615 O O . ALA A 1 76 ? 3.548 -18.266 30.773 1.00 83.75 76 ALA A O 1
ATOM 616 N N . VAL A 1 77 ? 2.445 -16.979 29.311 1.00 79.19 77 VAL A N 1
ATOM 617 C CA . VAL A 1 77 ? 1.761 -18.094 28.631 1.00 79.19 77 VAL A CA 1
ATOM 618 C C . VAL A 1 77 ? 2.762 -19.024 27.929 1.00 79.19 77 VAL A C 1
ATOM 620 O O . VAL A 1 77 ? 2.645 -20.247 28.055 1.00 79.19 77 VAL A O 1
ATOM 623 N N . GLU A 1 78 ? 3.759 -18.459 27.244 1.00 79.06 78 GLU A N 1
ATOM 624 C CA . GLU A 1 78 ? 4.827 -19.212 26.573 1.00 79.06 78 GLU A CA 1
ATOM 625 C C . GLU A 1 78 ? 5.701 -19.996 27.564 1.00 79.06 78 GLU A C 1
ATOM 627 O O . GLU A 1 78 ? 5.895 -21.204 27.399 1.00 79.06 78 GLU A O 1
ATOM 632 N N . GLU A 1 79 ? 6.203 -19.345 28.617 1.00 82.38 79 GLU A N 1
ATOM 633 C CA . GLU A 1 79 ? 7.103 -19.978 29.590 1.00 82.38 79 GLU A CA 1
ATOM 634 C C . GLU A 1 79 ? 6.406 -21.054 30.435 1.00 82.38 79 GLU A C 1
ATOM 636 O O . GLU A 1 79 ? 6.999 -22.093 30.734 1.00 82.38 79 GLU A O 1
ATOM 641 N N . GLU A 1 80 ? 5.124 -20.866 30.761 1.00 81.12 80 GLU A N 1
ATOM 642 C CA . GLU A 1 80 ? 4.312 -21.877 31.451 1.00 81.12 80 GLU A CA 1
ATOM 643 C C . GLU A 1 80 ? 3.918 -23.059 30.539 1.00 81.12 80 GLU A C 1
ATOM 645 O O . GLU A 1 80 ? 3.246 -23.993 30.994 1.00 81.12 80 GLU A O 1
ATOM 650 N N . LYS A 1 81 ? 4.352 -23.045 29.264 1.00 71.44 81 LYS A N 1
ATOM 651 C CA . LYS A 1 81 ? 4.105 -24.075 28.240 1.00 71.44 81 LYS A CA 1
ATOM 652 C C . LYS A 1 81 ? 2.630 -24.458 28.145 1.00 71.44 81 LYS A C 1
ATOM 654 O O . LYS A 1 81 ? 2.284 -25.642 28.063 1.00 71.44 81 LYS A O 1
ATOM 659 N N . ILE A 1 82 ? 1.743 -23.466 28.189 1.00 65.75 82 ILE A N 1
ATOM 660 C CA . ILE A 1 82 ? 0.310 -23.711 28.041 1.00 65.75 82 ILE A CA 1
ATOM 661 C C . ILE A 1 82 ? 0.058 -24.115 26.584 1.00 65.75 82 ILE A C 1
ATOM 663 O O . ILE A 1 82 ? -0.040 -23.272 25.700 1.00 65.75 82 ILE A O 1
ATOM 667 N N . ASN A 1 83 ? -0.011 -25.423 26.326 1.00 53.25 83 ASN A N 1
ATOM 668 C CA . ASN A 1 83 ? -0.248 -25.965 24.991 1.00 53.25 83 ASN A CA 1
ATOM 669 C C . ASN A 1 83 ? -1.713 -25.725 24.612 1.00 53.25 83 ASN A C 1
ATOM 671 O O . ASN A 1 83 ? -2.606 -26.442 25.075 1.00 53.25 83 ASN A O 1
ATOM 675 N N . TRP A 1 84 ? -1.979 -24.655 23.867 1.00 60.75 84 TRP A N 1
ATOM 676 C CA . TRP A 1 84 ? -3.340 -24.185 23.673 1.00 60.75 84 TRP A CA 1
ATOM 677 C C . TRP A 1 84 ? -3.546 -23.506 22.319 1.00 60.75 84 TRP A C 1
ATOM 679 O O . TRP A 1 84 ? -2.675 -22.801 21.824 1.00 60.75 84 TRP A O 1
ATOM 689 N N . SER A 1 85 ? -4.706 -23.761 21.712 1.00 51.53 85 SER A N 1
ATOM 690 C CA . SER A 1 85 ? -4.995 -23.469 20.302 1.00 51.53 85 SER A CA 1
ATOM 691 C C . SER A 1 85 ? -6.014 -22.341 20.081 1.00 51.53 85 SER A C 1
ATOM 693 O O . SER A 1 85 ? -6.571 -22.249 18.990 1.00 51.53 85 SER A O 1
ATOM 695 N N . GLY A 1 86 ? -6.347 -21.539 21.098 1.00 60.34 86 GLY A N 1
ATOM 696 C CA . GLY A 1 86 ? -7.333 -20.452 20.973 1.00 60.34 86 GLY A CA 1
ATOM 697 C C . GLY A 1 86 ? -6.737 -19.040 21.113 1.00 60.34 86 GLY A C 1
ATOM 698 O O . GLY A 1 86 ? -5.523 -18.870 21.161 1.00 60.34 86 GLY A O 1
ATOM 699 N N . LYS A 1 87 ? -7.603 -18.018 21.236 1.00 71.25 87 LYS A N 1
ATOM 700 C CA . LYS A 1 87 ? -7.219 -16.609 21.494 1.00 71.25 87 LYS A CA 1
ATOM 701 C C . LYS A 1 87 ? -7.011 -16.272 22.980 1.00 71.25 87 LYS A C 1
ATOM 703 O O . LYS A 1 87 ? -7.921 -16.442 23.796 1.00 71.25 87 LYS A O 1
ATOM 708 N N . VAL A 1 88 ? -5.853 -15.723 23.342 1.00 78.38 88 VAL A N 1
ATOM 709 C CA . VAL A 1 88 ? -5.662 -15.153 24.685 1.00 78.38 88 VAL A CA 1
ATOM 710 C C . VAL A 1 88 ? -6.347 -13.785 24.729 1.00 78.38 88 VAL A C 1
ATOM 712 O O . VAL A 1 88 ? -6.129 -12.958 23.849 1.00 78.38 88 VAL A O 1
ATOM 715 N N . VAL A 1 89 ? -7.207 -13.562 25.719 1.00 81.44 89 VAL A N 1
ATOM 716 C CA . VAL A 1 89 ? -7.970 -12.324 25.914 1.00 81.44 89 VAL A CA 1
ATOM 717 C C . VAL A 1 89 ? -7.480 -11.659 27.193 1.00 81.44 89 VAL A C 1
ATOM 719 O O . VAL A 1 89 ? -7.430 -12.293 28.240 1.00 81.44 89 VAL A O 1
ATOM 722 N N . ILE A 1 90 ? -7.119 -10.387 27.130 1.00 85.81 90 ILE A N 1
ATOM 723 C CA . ILE A 1 90 ? -6.715 -9.571 28.270 1.00 85.81 90 ILE A CA 1
ATOM 724 C C . ILE A 1 90 ? -7.767 -8.484 28.421 1.00 85.81 90 ILE A C 1
ATOM 726 O O . ILE A 1 90 ? -7.921 -7.652 27.539 1.00 85.81 90 ILE A O 1
ATOM 730 N N . ASN A 1 91 ? -8.497 -8.497 29.523 1.00 85.62 91 ASN A N 1
ATOM 731 C CA . ASN A 1 91 ? -9.541 -7.545 29.853 1.00 85.62 91 ASN A CA 1
ATOM 732 C C . ASN A 1 91 ? -9.108 -6.758 31.095 1.00 85.62 91 ASN A C 1
ATOM 734 O O . ASN A 1 91 ? -9.136 -7.281 32.209 1.00 85.62 91 ASN A O 1
ATOM 738 N N . ALA A 1 92 ? -8.651 -5.526 30.895 1.00 86.75 92 ALA A N 1
ATOM 739 C CA . ALA A 1 92 ? -8.207 -4.642 31.960 1.00 86.75 92 ALA A CA 1
ATOM 740 C C . ALA A 1 92 ? -9.240 -3.540 32.222 1.00 86.75 92 ALA A C 1
ATOM 742 O O . ALA A 1 92 ? -9.671 -2.858 31.297 1.00 86.75 92 ALA A O 1
ATOM 743 N N . GLU A 1 93 ? -9.603 -3.344 33.484 1.00 86.94 93 GLU A N 1
ATOM 744 C CA . GLU A 1 93 ? -10.445 -2.249 33.964 1.00 86.94 93 GLU A CA 1
ATOM 745 C C . GLU A 1 93 ? -9.582 -1.281 34.786 1.00 86.94 93 GLU A C 1
ATOM 747 O O . GLU A 1 93 ? -8.880 -1.702 35.708 1.00 86.94 93 GLU A O 1
ATOM 752 N N . ILE A 1 94 ? -9.607 0.006 34.438 1.00 85.06 94 ILE A N 1
ATOM 753 C CA . ILE A 1 94 ? -8.859 1.072 35.107 1.00 85.06 94 ILE A CA 1
ATOM 754 C C . ILE A 1 94 ? -9.836 1.991 35.839 1.00 85.06 94 ILE A C 1
ATOM 756 O O . ILE A 1 94 ? -10.769 2.535 35.244 1.00 85.06 94 ILE A O 1
ATOM 760 N N . GLU A 1 95 ? -9.603 2.200 37.131 1.00 85.38 95 GLU A N 1
ATOM 761 C CA . GLU A 1 95 ? -10.430 3.052 37.991 1.00 85.38 95 GLU A CA 1
ATOM 762 C C . GLU A 1 95 ? -9.584 4.140 38.681 1.00 85.38 95 GLU A C 1
ATOM 764 O O . GLU A 1 95 ? -8.369 3.996 38.836 1.00 85.38 95 GLU A O 1
ATOM 769 N N . ARG A 1 96 ? -10.208 5.246 39.108 1.00 75.50 96 ARG A N 1
ATOM 770 C CA . ARG A 1 96 ? -9.577 6.184 40.056 1.00 75.50 96 ARG A CA 1
ATOM 771 C C . ARG A 1 96 ? -9.846 5.719 41.479 1.00 75.50 96 ARG A C 1
ATOM 773 O O . ARG A 1 96 ? -10.941 5.247 41.774 1.00 75.50 96 ARG A O 1
ATOM 780 N N . GLU A 1 97 ? -8.850 5.843 42.344 1.00 69.94 97 GLU A N 1
ATOM 781 C CA . GLU A 1 97 ? -8.944 5.393 43.726 1.00 69.94 97 GLU A CA 1
ATOM 782 C C . GLU A 1 97 ? -9.494 6.500 44.640 1.00 69.94 97 GLU A C 1
ATOM 784 O O . GLU A 1 97 ? -9.075 7.656 44.567 1.00 69.94 97 GLU A O 1
ATOM 789 N N . ASP A 1 98 ? -10.414 6.148 45.544 1.00 56.19 98 ASP A N 1
ATOM 790 C CA . ASP A 1 98 ? -10.855 7.033 46.629 1.00 56.19 98 ASP A CA 1
ATOM 791 C C . ASP A 1 98 ? -9.824 7.013 47.777 1.00 56.19 98 ASP A C 1
ATOM 793 O O . ASP A 1 98 ? -9.923 6.264 48.751 1.00 56.19 98 ASP A O 1
ATOM 797 N N . LYS A 1 99 ? -8.780 7.833 47.601 1.00 54.31 99 LYS A N 1
ATOM 798 C CA . LYS A 1 99 ? -7.917 8.522 48.592 1.00 54.31 99 LYS A CA 1
ATOM 799 C C . LYS A 1 99 ? -7.424 7.816 49.875 1.00 54.31 99 LYS A C 1
ATOM 801 O O . LYS A 1 99 ? -6.913 8.516 50.745 1.00 54.31 99 LYS A O 1
ATOM 806 N N . THR A 1 100 ? -7.487 6.493 50.040 1.00 50.50 100 THR A N 1
ATOM 807 C CA . THR A 1 100 ? -7.144 5.880 51.349 1.00 50.50 100 THR A CA 1
ATOM 808 C C . THR A 1 100 ? -6.045 4.811 51.369 1.00 50.50 100 THR A C 1
ATOM 810 O O . THR A 1 100 ? -5.519 4.570 52.449 1.00 50.50 100 THR A O 1
ATOM 813 N N . CYS A 1 101 ? -5.606 4.238 50.240 1.00 57.25 101 CYS A N 1
ATOM 814 C CA . CYS A 1 101 ? -4.384 3.407 50.124 1.00 57.25 101 CYS A CA 1
ATOM 815 C C . CYS A 1 101 ? -4.097 3.098 48.647 1.00 57.25 101 CYS A C 1
ATOM 817 O O . CYS A 1 101 ? -5.057 2.884 47.929 1.00 57.25 101 CYS A O 1
ATOM 819 N N . LEU A 1 102 ? -2.830 2.998 48.212 1.00 60.78 102 LEU A N 1
ATOM 820 C CA . LEU A 1 102 ? -2.474 2.472 46.879 1.00 60.78 102 LEU A CA 1
ATOM 821 C C . LEU A 1 102 ? -2.825 0.977 46.810 1.00 60.78 102 LEU A C 1
ATOM 823 O O . LEU A 1 102 ? -2.124 0.158 47.410 1.00 60.78 102 LEU A O 1
ATOM 827 N N . LYS A 1 103 ? -3.891 0.595 46.100 1.00 69.69 103 LYS A N 1
ATOM 828 C CA . LYS A 1 103 ? -4.211 -0.831 45.905 1.00 69.69 103 LYS A CA 1
ATOM 829 C C . LYS A 1 103 ? -3.340 -1.460 44.824 1.00 69.69 103 LYS A C 1
ATOM 831 O O . LYS A 1 103 ? -3.265 -0.969 43.700 1.00 69.69 103 LYS A O 1
ATOM 836 N N . GLU A 1 104 ? -2.733 -2.604 45.147 1.00 76.50 104 GLU A N 1
ATOM 837 C CA . GLU A 1 104 ? -2.108 -3.446 44.128 1.00 76.50 104 GLU A CA 1
ATOM 838 C C . GLU A 1 104 ? -3.151 -3.964 43.114 1.00 76.50 104 GLU A C 1
ATOM 840 O O . GLU A 1 104 ? -4.291 -4.264 43.487 1.00 76.50 104 GLU A O 1
ATOM 845 N N . PRO A 1 105 ? -2.758 -4.137 41.840 1.00 83.12 105 PRO A N 1
ATOM 846 C CA . PRO A 1 105 ? -3.576 -4.752 40.811 1.00 83.12 105 PRO A CA 1
ATOM 847 C C . PRO A 1 105 ? -4.126 -6.123 41.189 1.00 83.12 105 PRO A C 1
ATOM 849 O O . PRO A 1 105 ? -3.398 -7.007 41.647 1.00 83.12 105 PRO A O 1
ATOM 852 N N . SER A 1 106 ? -5.401 -6.348 40.877 1.00 84.75 106 SER A N 1
ATOM 853 C CA . SER A 1 106 ? -5.992 -7.684 40.979 1.00 84.75 106 SER A CA 1
ATOM 854 C C . SER A 1 106 ? -5.874 -8.429 39.651 1.00 84.75 106 SER A C 1
ATOM 856 O O . SER A 1 106 ? -6.132 -7.852 38.594 1.00 84.75 106 SER A O 1
ATOM 858 N N . PHE A 1 107 ? -5.510 -9.711 39.719 1.00 87.38 107 PHE A N 1
ATOM 859 C CA . PHE A 1 107 ? -5.381 -10.608 38.572 1.00 87.38 107 PHE A CA 1
ATOM 860 C C . PHE A 1 107 ? -6.283 -11.820 38.757 1.00 87.38 107 PHE A C 1
ATOM 862 O O . PHE A 1 107 ? -6.207 -12.521 39.765 1.00 87.38 107 PHE A O 1
ATOM 869 N N . SER A 1 108 ? -7.113 -12.109 37.760 1.00 84.44 108 SER A N 1
ATOM 870 C CA . SER A 1 108 ? -7.856 -13.364 37.696 1.00 84.44 108 SER A CA 1
ATOM 871 C C . SER A 1 108 ? -7.825 -13.928 36.284 1.00 84.44 108 SER A C 1
ATOM 873 O O . SER A 1 108 ? -7.808 -13.187 35.310 1.00 84.44 108 SER A O 1
ATOM 875 N N . VAL A 1 109 ? -7.795 -15.252 36.166 1.00 83.56 109 VAL A N 1
ATOM 876 C CA . VAL A 1 109 ? -7.763 -15.947 34.872 1.00 83.56 109 VAL A CA 1
ATOM 877 C C . VAL A 1 109 ? -9.035 -16.763 34.730 1.00 83.56 109 VAL A C 1
ATOM 879 O O . VAL A 1 109 ? -9.471 -17.379 35.697 1.00 83.56 109 VAL A O 1
ATOM 882 N N . ARG A 1 110 ? -9.653 -16.820 33.556 1.00 82.25 110 ARG A N 1
ATOM 883 C CA . ARG A 1 110 ? -10.754 -17.729 33.221 1.00 82.25 110 ARG A CA 1
ATOM 884 C C . ARG A 1 110 ? -10.348 -18.575 32.022 1.00 82.25 110 ARG A C 1
ATOM 886 O O . ARG A 1 110 ? -9.820 -18.065 31.044 1.00 82.25 110 ARG A O 1
ATOM 893 N N . HIS A 1 111 ? -10.613 -19.874 32.104 1.00 74.12 111 HIS A N 1
ATOM 894 C CA . HIS A 1 111 ? -10.382 -20.797 31.000 1.00 74.12 111 HIS A CA 1
ATOM 895 C C . HIS A 1 111 ? -11.718 -21.149 30.361 1.00 74.12 111 HIS A C 1
ATOM 897 O O . HIS A 1 111 ? -12.666 -21.526 31.053 1.00 74.12 111 HIS A O 1
ATOM 903 N N . SER A 1 112 ? -11.778 -21.058 29.040 1.00 68.25 112 SER A N 1
ATOM 904 C CA . SER A 1 112 ? -12.842 -21.643 28.238 1.00 68.25 112 SER A CA 1
ATOM 905 C C . SER A 1 112 ? -12.243 -22.623 27.225 1.00 68.25 112 SER A C 1
ATOM 907 O O . SER A 1 112 ? -11.026 -22.719 27.074 1.00 68.25 112 SER A O 1
ATOM 909 N N . MET A 1 113 ? -13.094 -23.360 26.503 1.00 58.62 113 MET A N 1
ATOM 910 C CA . MET A 1 113 ? -12.623 -24.219 25.407 1.00 58.62 113 MET A CA 1
ATOM 911 C C . MET A 1 113 ? -11.966 -23.422 24.264 1.00 58.62 113 MET A C 1
ATOM 913 O O . MET A 1 113 ? -11.218 -24.007 23.490 1.00 58.62 113 MET A O 1
ATOM 917 N N . LYS A 1 114 ? -12.248 -22.115 24.138 1.00 63.16 114 LYS A N 1
ATOM 918 C CA . LYS A 1 114 ? -11.865 -21.278 22.982 1.00 63.16 114 LYS A CA 1
ATOM 919 C C . LYS A 1 114 ? -11.017 -20.048 23.330 1.00 63.16 114 LYS A C 1
ATOM 921 O O . LYS A 1 114 ? -10.370 -19.500 22.441 1.00 63.16 114 LYS A O 1
ATOM 926 N N . SER A 1 115 ? -10.992 -19.644 24.602 1.00 72.56 115 SER A N 1
ATOM 927 C CA . SER A 1 115 ? -10.230 -18.504 25.127 1.00 72.56 115 SER A CA 1
ATOM 928 C C . SER A 1 115 ? -9.548 -18.787 26.475 1.00 72.56 115 SER A C 1
ATOM 930 O O . SER A 1 115 ? -10.094 -19.513 27.311 1.00 72.56 115 SER A O 1
ATOM 932 N N . VAL A 1 116 ? -8.392 -18.162 26.715 1.00 77.25 116 VAL A N 1
ATOM 933 C CA . VAL A 1 116 ? -7.875 -17.900 28.069 1.00 77.25 116 VAL A CA 1
ATOM 934 C C . VAL A 1 116 ? -8.045 -16.411 28.321 1.00 77.25 116 VAL A C 1
ATOM 936 O O . VAL A 1 116 ? -7.464 -15.607 27.603 1.00 77.25 116 VAL A O 1
ATOM 939 N N . GLU A 1 117 ? -8.865 -16.046 29.300 1.00 83.38 117 GLU A N 1
ATOM 940 C CA . GLU A 1 117 ? -9.205 -14.658 29.608 1.00 83.38 117 GLU A CA 1
ATOM 941 C C . GLU A 1 117 ? -8.522 -14.214 30.907 1.00 83.38 117 GLU A C 1
ATOM 943 O O . GLU A 1 117 ? -8.781 -14.775 31.970 1.00 83.38 117 GLU A O 1
ATOM 948 N N . PHE A 1 118 ? -7.670 -13.198 30.838 1.00 84.88 118 PHE A N 1
ATOM 949 C CA . PHE A 1 118 ? -7.121 -12.487 31.987 1.00 84.88 118 PHE A CA 1
ATOM 950 C C . PHE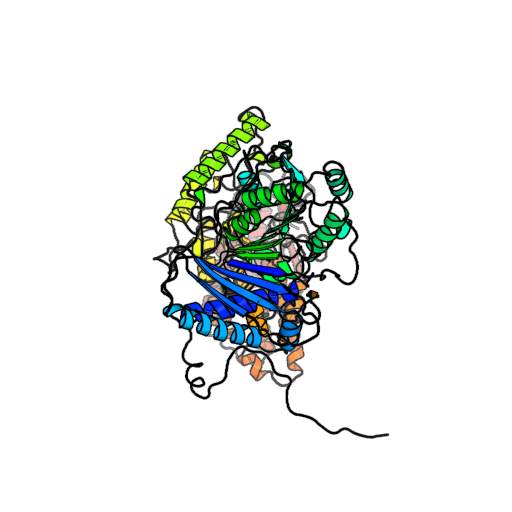 A 1 118 ? -8.021 -11.295 32.293 1.00 84.88 118 PHE A C 1
ATOM 952 O O . PHE A 1 118 ? -8.215 -10.445 31.434 1.00 84.88 118 PHE A O 1
ATOM 959 N N . ILE A 1 119 ? -8.553 -11.214 33.507 1.00 86.25 119 ILE A N 1
ATOM 960 C CA . ILE A 1 119 ? -9.333 -10.077 33.997 1.00 86.25 119 ILE A CA 1
ATOM 961 C C . ILE A 1 119 ? -8.492 -9.360 35.043 1.00 86.25 119 ILE A C 1
ATOM 963 O O . ILE A 1 119 ? -8.117 -9.958 36.059 1.00 86.25 119 ILE A O 1
ATOM 967 N N . ILE A 1 120 ? -8.195 -8.095 34.771 1.00 87.94 120 ILE A N 1
ATOM 968 C CA . ILE A 1 120 ? -7.221 -7.292 35.502 1.00 87.94 120 ILE A CA 1
ATOM 969 C C . ILE A 1 120 ? -7.906 -6.014 35.964 1.00 87.94 120 ILE A C 1
ATOM 971 O O . ILE A 1 120 ? -8.561 -5.350 35.168 1.00 87.94 120 ILE A O 1
ATOM 975 N N . LYS A 1 121 ? -7.748 -5.651 37.237 1.00 86.81 121 LYS A N 1
ATOM 976 C CA . LYS A 1 121 ? -8.195 -4.343 37.741 1.00 86.81 121 LYS A CA 1
ATOM 977 C C . LYS A 1 121 ? -6.999 -3.519 38.176 1.00 86.81 121 LYS A C 1
ATOM 979 O O . LYS A 1 121 ? -6.170 -4.026 38.930 1.00 86.81 121 LYS A O 1
ATOM 984 N N . LEU A 1 122 ? -6.929 -2.284 37.695 1.00 87.19 122 LEU A N 1
ATOM 985 C CA . LEU A 1 122 ? -5.825 -1.345 37.880 1.00 87.19 122 LEU A CA 1
ATOM 986 C C . LEU A 1 122 ? -6.363 -0.026 38.448 1.00 87.19 122 LEU A C 1
ATOM 988 O O . LEU A 1 122 ? -7.475 0.382 38.112 1.00 87.19 122 LEU A O 1
ATOM 992 N N . THR A 1 123 ? -5.562 0.673 39.254 1.00 86.06 123 THR A N 1
ATOM 993 C CA . THR A 1 123 ? -5.850 2.061 39.645 1.00 86.06 123 THR A CA 1
ATOM 994 C C . THR A 1 123 ? -4.897 3.024 38.947 1.00 86.06 123 THR A C 1
ATOM 996 O O . THR A 1 123 ? -3.735 2.693 38.693 1.00 86.06 123 THR A O 1
ATOM 999 N N . VAL A 1 124 ? -5.383 4.224 38.614 1.00 82.44 124 VAL A N 1
ATOM 1000 C CA . VAL A 1 124 ? -4.554 5.273 37.990 1.00 82.44 124 VAL A CA 1
ATOM 1001 C C . VAL A 1 124 ? -3.372 5.655 38.890 1.00 82.44 124 VAL A C 1
ATOM 1003 O O . VAL A 1 124 ? -2.263 5.832 38.392 1.00 82.44 124 VAL A O 1
ATOM 1006 N N . ASP A 1 125 ? -3.579 5.725 40.206 1.00 82.00 125 ASP A N 1
ATOM 1007 C CA . ASP A 1 125 ? -2.539 6.097 41.171 1.00 82.00 125 ASP A CA 1
ATOM 1008 C C . ASP A 1 125 ? -1.438 5.033 41.270 1.00 82.00 125 ASP A C 1
ATOM 1010 O O . ASP A 1 125 ? -0.251 5.367 41.244 1.00 82.00 125 ASP A O 1
ATOM 1014 N N . TRP A 1 126 ? -1.812 3.746 41.283 1.00 83.69 126 TRP A N 1
ATOM 1015 C CA . TRP A 1 126 ? -0.840 2.652 41.224 1.00 83.69 126 TRP A CA 1
ATOM 1016 C C . TRP A 1 126 ? -0.061 2.677 39.912 1.00 83.69 126 TRP A C 1
ATOM 1018 O O . TRP A 1 126 ? 1.168 2.599 39.929 1.00 83.69 126 TRP A O 1
ATOM 1028 N N . LEU A 1 127 ? -0.757 2.846 38.782 1.00 81.94 127 LEU A N 1
ATOM 1029 C CA . LEU A 1 127 ? -0.104 2.965 37.484 1.00 81.94 127 LEU A CA 1
ATOM 1030 C C . LEU A 1 127 ? 0.904 4.113 37.508 1.00 81.94 127 LEU A C 1
ATOM 1032 O O . LEU A 1 127 ? 2.062 3.865 37.223 1.00 81.94 127 LEU A O 1
ATOM 1036 N N . ASN A 1 128 ? 0.536 5.317 37.946 1.00 78.88 128 ASN A N 1
ATOM 1037 C CA . ASN A 1 128 ? 1.456 6.457 38.032 1.00 78.88 128 ASN A CA 1
ATOM 1038 C C . ASN A 1 128 ? 2.661 6.208 38.956 1.00 78.88 128 ASN A C 1
ATOM 1040 O O . ASN A 1 128 ? 3.752 6.689 38.661 1.00 78.88 128 ASN A O 1
ATOM 1044 N N . SER A 1 129 ? 2.497 5.428 40.031 1.00 75.88 129 SER A N 1
ATOM 1045 C CA . SER A 1 129 ? 3.602 5.072 40.936 1.00 75.88 129 SER A CA 1
ATOM 1046 C C . SER A 1 129 ? 4.672 4.175 40.287 1.00 75.88 129 SER A C 1
ATOM 1048 O O . SER A 1 129 ? 5.818 4.168 40.732 1.00 75.88 129 SER A O 1
ATOM 1050 N N . ILE A 1 130 ? 4.316 3.442 39.222 1.00 71.31 130 ILE A N 1
ATOM 1051 C CA . ILE A 1 130 ? 5.182 2.474 38.521 1.00 71.31 130 ILE A CA 1
ATOM 1052 C C . ILE A 1 130 ? 5.447 2.859 37.049 1.00 71.31 130 ILE A C 1
ATOM 1054 O O . ILE A 1 130 ? 6.422 2.399 36.455 1.00 71.31 130 ILE A O 1
ATOM 1058 N N . ALA A 1 131 ? 4.631 3.730 36.446 1.00 59.97 131 ALA A N 1
ATOM 1059 C CA . ALA A 1 131 ? 4.544 3.989 34.999 1.00 59.97 131 ALA A CA 1
ATOM 1060 C C . ALA A 1 131 ? 5.712 4.782 34.386 1.00 59.97 131 ALA A C 1
ATOM 1062 O O . ALA A 1 131 ? 5.622 5.211 33.231 1.00 59.97 131 ALA A O 1
ATOM 1063 N N . GLY A 1 132 ? 6.819 4.936 35.114 1.00 57.94 132 GLY A N 1
ATOM 1064 C CA . GLY A 1 132 ? 8.060 5.484 34.571 1.00 57.94 132 GLY A CA 1
ATOM 1065 C C . GLY A 1 132 ? 8.771 4.547 33.587 1.00 57.94 132 GLY A C 1
ATOM 1066 O O . GLY A 1 132 ? 9.496 5.037 32.728 1.00 57.94 132 GLY A O 1
ATOM 1067 N N . ASP A 1 133 ? 8.549 3.227 33.667 1.00 67.56 133 ASP A N 1
ATOM 1068 C CA . ASP A 1 133 ? 9.276 2.243 32.852 1.00 67.56 133 ASP A CA 1
ATOM 1069 C C . ASP A 1 133 ? 8.366 1.103 32.342 1.00 67.56 133 ASP A C 1
ATOM 1071 O O . ASP A 1 133 ? 7.786 0.329 33.111 1.00 67.56 133 ASP A O 1
ATOM 1075 N N . VAL A 1 134 ? 8.255 0.999 31.013 1.00 70.38 134 VAL A N 1
ATOM 1076 C CA . VAL A 1 134 ? 7.479 -0.022 30.284 1.00 70.38 134 VAL A CA 1
ATOM 1077 C C . VAL A 1 134 ? 7.939 -1.436 30.634 1.00 70.38 134 VAL A C 1
ATOM 1079 O O . VAL A 1 134 ? 7.099 -2.339 30.720 1.00 70.38 134 VAL A O 1
ATOM 1082 N N . GLU A 1 135 ? 9.241 -1.632 30.856 1.00 73.12 135 GLU A N 1
ATOM 1083 C CA . GLU A 1 135 ? 9.821 -2.932 31.195 1.00 73.12 135 GLU A CA 1
ATOM 1084 C C . GLU A 1 135 ? 9.479 -3.342 32.630 1.00 73.12 135 GLU A C 1
ATOM 1086 O O . GLU A 1 135 ? 9.164 -4.509 32.865 1.00 73.12 135 GLU A O 1
ATOM 1091 N N . ASN A 1 136 ? 9.408 -2.394 33.570 1.00 79.50 136 ASN A N 1
ATOM 1092 C CA . ASN A 1 136 ? 8.948 -2.679 34.932 1.00 79.50 136 ASN A CA 1
ATOM 1093 C C . ASN A 1 136 ? 7.481 -3.125 34.947 1.00 79.50 136 ASN A C 1
ATOM 1095 O O . ASN A 1 136 ? 7.152 -4.146 35.558 1.00 79.50 136 ASN A O 1
ATOM 1099 N N . LEU A 1 137 ? 6.606 -2.418 34.219 1.00 80.75 137 LEU A N 1
ATOM 1100 C CA . LEU A 1 137 ? 5.206 -2.829 34.052 1.00 80.75 137 LEU A CA 1
ATOM 1101 C C . LEU A 1 137 ? 5.104 -4.209 33.391 1.00 80.75 137 LEU A C 1
ATOM 1103 O O . LEU A 1 137 ? 4.377 -5.082 33.865 1.00 80.75 137 LEU A O 1
ATOM 1107 N N . ARG A 1 138 ? 5.863 -4.431 32.314 1.00 83.62 138 ARG A N 1
ATOM 1108 C CA . ARG A 1 138 ? 5.899 -5.707 31.590 1.00 83.62 138 ARG A CA 1
ATOM 1109 C C . ARG A 1 138 ? 6.336 -6.857 32.496 1.00 83.62 138 ARG A C 1
ATOM 1111 O O . ARG A 1 138 ? 5.682 -7.899 32.507 1.00 83.62 138 ARG A O 1
ATOM 1118 N N . PHE A 1 139 ? 7.419 -6.682 33.250 1.00 83.69 139 PHE A N 1
ATOM 1119 C CA . PHE A 1 139 ? 7.940 -7.696 34.164 1.00 83.69 139 PHE A CA 1
ATOM 1120 C C . PHE A 1 139 ? 6.951 -7.996 35.294 1.00 83.69 139 PHE A C 1
ATOM 1122 O O . PHE A 1 139 ? 6.723 -9.163 35.623 1.00 83.69 139 PHE A O 1
ATOM 1129 N N . TYR A 1 140 ? 6.307 -6.961 35.841 1.00 86.19 140 TYR A N 1
ATOM 1130 C CA . TYR A 1 140 ? 5.256 -7.124 36.842 1.00 86.19 140 TYR A CA 1
ATOM 1131 C C . TYR A 1 140 ? 4.097 -7.975 36.306 1.00 86.19 140 TYR A C 1
ATOM 1133 O O . TYR A 1 140 ? 3.711 -8.965 36.935 1.00 86.19 140 TYR A O 1
ATOM 1141 N N . PHE A 1 141 ? 3.577 -7.642 35.120 1.00 87.31 141 PHE A N 1
ATOM 1142 C CA . PHE A 1 141 ? 2.478 -8.381 34.498 1.00 87.31 141 PHE A CA 1
ATOM 1143 C C . PHE A 1 141 ? 2.857 -9.816 34.147 1.00 87.31 141 PHE A C 1
ATOM 1145 O O . PHE A 1 141 ? 2.065 -10.720 34.401 1.00 87.31 141 PHE A O 1
ATOM 1152 N N . TYR A 1 142 ? 4.075 -10.043 33.654 1.00 86.38 142 TYR A N 1
ATOM 1153 C CA . TYR A 1 142 ? 4.621 -11.384 33.455 1.00 86.38 142 TYR A CA 1
ATOM 1154 C C . TYR A 1 142 ? 4.582 -12.211 34.749 1.00 86.38 142 TYR A C 1
ATOM 1156 O O . TYR A 1 142 ? 4.009 -13.303 34.771 1.00 86.38 142 TYR A O 1
ATOM 1164 N N . LYS A 1 143 ? 5.118 -11.670 35.851 1.00 86.56 143 LYS A N 1
ATOM 1165 C CA . LYS A 1 143 ? 5.175 -12.376 37.136 1.00 86.56 143 LYS A CA 1
ATOM 1166 C C . LYS A 1 143 ? 3.774 -12.698 37.664 1.00 86.56 143 LYS A C 1
ATOM 1168 O O . LYS A 1 143 ? 3.497 -13.848 38.006 1.00 86.56 143 LYS A O 1
ATOM 1173 N N . LYS A 1 144 ? 2.873 -11.709 37.685 1.00 88.12 144 LYS A N 1
ATOM 1174 C CA . LYS A 1 144 ? 1.496 -11.878 38.180 1.00 88.12 144 LYS A CA 1
ATOM 1175 C C . LYS A 1 144 ? 0.667 -12.820 37.312 1.00 88.12 144 LYS A C 1
ATOM 1177 O O . LYS A 1 144 ? -0.095 -13.626 37.845 1.00 88.12 144 LYS A O 1
ATOM 1182 N N . ALA A 1 145 ? 0.835 -12.774 35.993 1.00 84.69 145 ALA A N 1
ATOM 1183 C CA . ALA A 1 145 ? 0.178 -13.708 35.086 1.00 84.69 145 ALA A CA 1
ATOM 1184 C C . ALA A 1 145 ? 0.650 -15.149 35.324 1.00 84.69 145 ALA A C 1
ATOM 1186 O O . ALA A 1 145 ? -0.187 -16.043 35.436 1.00 84.69 145 ALA A O 1
ATOM 1187 N N . GLY A 1 146 ? 1.961 -15.370 35.486 1.00 83.56 146 GLY A N 1
ATOM 1188 C CA . GLY A 1 146 ? 2.522 -16.679 35.837 1.00 83.56 146 GLY A CA 1
ATOM 1189 C C . GLY A 1 146 ? 1.990 -17.211 37.173 1.00 83.56 146 GLY A C 1
ATOM 1190 O O . GLY A 1 146 ? 1.550 -18.358 37.254 1.00 83.56 146 GLY A O 1
ATOM 1191 N N . GLU A 1 147 ? 1.938 -16.369 38.211 1.00 85.81 147 GLU A N 1
ATOM 1192 C CA . GLU A 1 147 ? 1.325 -16.708 39.507 1.00 85.81 147 GLU A CA 1
ATOM 1193 C C . GLU A 1 147 ? -0.151 -17.121 39.351 1.00 85.81 147 GLU A C 1
ATOM 1195 O O . GLU A 1 147 ? -0.577 -18.143 39.901 1.00 85.81 147 GLU A O 1
ATOM 1200 N N . ALA A 1 148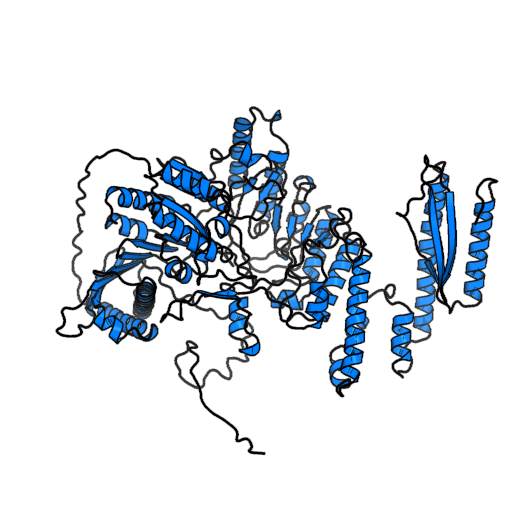 ? -0.924 -16.372 38.560 1.00 83.00 148 ALA A N 1
ATOM 1201 C CA . ALA A 1 148 ? -2.341 -16.638 38.320 1.00 83.00 148 ALA A CA 1
ATOM 1202 C C . ALA A 1 148 ? -2.584 -17.929 37.508 1.00 83.00 148 ALA A C 1
ATOM 1204 O O . ALA A 1 148 ? -3.518 -18.683 37.793 1.00 83.00 148 ALA A O 1
ATOM 1205 N N . ILE A 1 149 ? -1.720 -18.228 36.531 1.00 80.88 149 ILE A N 1
ATOM 1206 C CA . ILE A 1 149 ? -1.736 -19.488 35.771 1.00 80.88 149 ILE A CA 1
ATOM 1207 C C . ILE A 1 149 ? -1.458 -20.675 36.708 1.00 80.88 149 ILE A C 1
ATOM 1209 O O . ILE A 1 149 ? -2.195 -21.666 36.703 1.00 80.88 149 ILE A O 1
ATOM 1213 N N . ARG A 1 150 ? -0.412 -20.578 37.541 1.00 78.88 150 ARG A N 1
ATOM 1214 C CA . ARG A 1 150 ? 0.007 -21.653 38.457 1.00 78.88 150 ARG A CA 1
ATOM 1215 C C . ARG A 1 150 ? -1.038 -21.940 39.534 1.00 78.88 150 ARG A C 1
ATOM 1217 O O . ARG A 1 150 ? -1.299 -23.102 39.831 1.00 78.88 150 ARG A O 1
ATOM 1224 N N . THR A 1 151 ? -1.677 -20.906 40.078 1.00 70.75 151 THR A N 1
ATOM 1225 C CA . THR A 1 151 ? -2.722 -21.049 41.110 1.00 70.75 151 THR A CA 1
ATOM 1226 C C . THR A 1 151 ? -4.008 -21.689 40.578 1.00 70.75 151 THR A C 1
ATOM 1228 O O . THR A 1 151 ? -4.660 -22.436 41.309 1.00 70.75 151 THR A O 1
ATOM 1231 N N . LYS A 1 152 ? -4.358 -21.499 39.296 1.00 61.88 152 LYS A N 1
ATOM 1232 C CA . LYS A 1 152 ? -5.544 -22.131 38.685 1.00 61.88 152 LYS A CA 1
ATOM 1233 C C . LYS A 1 152 ? -5.355 -23.551 38.152 1.00 61.88 152 LYS A C 1
ATOM 1235 O O . LYS A 1 152 ? -6.366 -24.210 37.896 1.00 61.88 152 LYS A O 1
ATOM 1240 N N . LYS A 1 153 ? -4.126 -24.085 38.090 1.00 51.59 153 LYS A N 1
ATOM 1241 C CA . LYS A 1 153 ? -3.892 -25.524 37.824 1.00 51.59 153 LYS A CA 1
ATOM 1242 C C . LYS A 1 153 ? -4.591 -26.451 38.843 1.00 51.59 153 LYS A C 1
ATOM 1244 O O . LYS A 1 153 ? -4.785 -27.622 38.533 1.00 51.59 153 LYS A O 1
ATOM 1249 N N . ASN A 1 154 ? -5.055 -25.922 39.983 1.00 39.41 154 ASN A N 1
ATOM 1250 C CA . ASN A 1 154 ? -5.727 -26.672 41.053 1.00 39.41 154 ASN A CA 1
ATOM 1251 C C . ASN A 1 154 ? -7.252 -26.459 41.173 1.00 39.41 154 ASN A C 1
ATOM 1253 O O . ASN A 1 154 ? -7.851 -26.947 42.127 1.00 39.41 154 ASN A O 1
ATOM 1257 N N . ALA A 1 155 ? -7.918 -25.780 40.231 1.00 40.62 155 ALA A N 1
ATOM 1258 C CA . ALA A 1 155 ? -9.367 -25.556 40.316 1.00 40.62 155 ALA A CA 1
ATOM 1259 C C . ALA A 1 155 ? -10.084 -25.851 38.987 1.00 40.62 155 ALA A C 1
ATOM 1261 O O . ALA A 1 155 ? -10.242 -24.978 38.131 1.00 40.62 155 ALA A O 1
ATOM 1262 N N . ARG A 1 156 ? -10.578 -27.089 38.829 1.00 35.09 156 ARG A N 1
ATOM 1263 C CA . ARG A 1 156 ? -11.589 -27.432 37.812 1.00 35.09 156 ARG A CA 1
ATOM 1264 C C . ARG A 1 156 ? -12.939 -26.864 38.256 1.00 35.09 156 ARG A C 1
ATOM 1266 O O . ARG A 1 156 ? -13.640 -27.476 39.053 1.00 35.09 156 ARG A O 1
ATOM 1273 N N . GLY A 1 157 ? -13.283 -25.683 37.750 1.00 34.75 157 GLY A N 1
ATOM 1274 C CA . GLY A 1 157 ? -14.560 -25.014 38.002 1.00 34.75 157 GLY A CA 1
ATOM 1275 C C . GLY A 1 157 ? -15.353 -24.811 36.715 1.00 34.75 157 GLY A C 1
ATOM 1276 O O . GLY A 1 157 ? -14.814 -24.339 35.717 1.00 34.75 157 GLY A O 1
ATOM 1277 N N . SER A 1 158 ? -16.626 -25.193 36.760 1.00 31.80 158 SER A N 1
ATOM 1278 C CA . SER A 1 158 ? -17.597 -25.241 35.668 1.00 31.80 158 SER A CA 1
ATOM 1279 C C . SER A 1 158 ? -17.880 -23.888 35.002 1.00 31.80 158 SER A C 1
ATOM 1281 O O . SER A 1 158 ? -17.993 -22.841 35.638 1.00 31.80 158 SER A O 1
ATOM 1283 N N . SER A 1 159 ? -18.041 -23.930 33.681 1.00 30.38 159 SER A N 1
ATOM 1284 C CA . SER A 1 159 ? -18.386 -22.800 32.825 1.00 30.38 159 SER A CA 1
ATOM 1285 C C . SER A 1 159 ? -19.887 -22.489 32.896 1.00 30.38 159 SER A C 1
ATOM 1287 O O . SER A 1 159 ? -20.722 -23.241 32.395 1.00 30.38 159 SER A O 1
ATOM 1289 N N . LYS A 1 160 ? -20.257 -21.339 33.475 1.00 28.53 160 LYS A N 1
ATOM 1290 C CA . LYS A 1 160 ? -21.588 -20.747 33.267 1.00 28.53 160 LYS A CA 1
ATOM 1291 C C . LYS A 1 160 ? -21.568 -19.909 31.989 1.00 28.53 160 LYS A C 1
ATOM 1293 O O . LYS A 1 160 ? -20.809 -18.951 31.882 1.00 28.53 160 LYS A O 1
ATOM 1298 N N . LYS A 1 161 ? -22.417 -20.282 31.027 1.00 27.14 161 LYS A N 1
ATOM 1299 C CA . LYS A 1 161 ? -22.716 -19.486 29.829 1.00 27.14 161 LYS A CA 1
ATOM 1300 C C . LYS A 1 161 ? -23.359 -18.163 30.247 1.00 27.14 161 LYS A C 1
ATOM 1302 O O . LYS A 1 161 ? -24.421 -18.170 30.867 1.00 27.14 161 LYS A O 1
ATOM 1307 N N . ILE A 1 162 ? -22.738 -17.054 29.863 1.00 26.44 162 ILE A N 1
ATOM 1308 C CA . ILE A 1 162 ? -23.363 -15.732 29.872 1.00 26.44 162 ILE A CA 1
ATOM 1309 C C . ILE A 1 162 ? -24.373 -15.725 28.717 1.00 26.44 162 ILE A C 1
ATOM 1311 O O . ILE A 1 162 ? -24.008 -15.956 27.566 1.00 26.44 162 ILE A O 1
ATOM 1315 N N . LYS A 1 163 ? -25.660 -15.558 29.033 1.00 24.05 163 LYS A N 1
ATOM 1316 C CA . LYS A 1 163 ? -26.711 -15.296 28.044 1.00 24.05 163 LYS A CA 1
ATOM 1317 C C . LYS A 1 163 ? -26.813 -13.783 27.876 1.00 24.05 163 LYS A C 1
ATOM 1319 O O . LYS A 1 163 ? -27.280 -13.113 28.791 1.00 24.05 163 LYS A O 1
ATOM 1324 N N . CYS A 1 164 ? -26.419 -13.271 26.716 1.00 26.09 164 CYS A N 1
ATOM 1325 C CA . CYS A 1 164 ? -26.763 -11.916 26.299 1.00 26.09 164 CYS A CA 1
ATOM 1326 C C . CYS A 1 164 ? -28.205 -11.919 25.773 1.00 26.09 164 CYS A C 1
ATOM 1328 O O . CYS A 1 164 ? -28.507 -12.545 24.757 1.00 26.09 164 CYS A O 1
ATOM 1330 N N . SER A 1 165 ? -29.115 -11.265 26.493 1.00 27.30 165 SER A N 1
ATOM 1331 C CA . SER A 1 165 ? -30.468 -10.960 26.026 1.00 27.30 165 SER A CA 1
ATOM 1332 C C . SER A 1 165 ? -30.491 -9.532 25.484 1.00 27.30 165 SER A C 1
ATOM 1334 O O . SER A 1 165 ? -30.634 -8.585 26.252 1.00 27.30 165 SER A O 1
ATOM 1336 N N . GLY A 1 166 ? -30.328 -9.378 24.170 1.00 29.62 166 GLY A N 1
ATOM 1337 C CA . GLY A 1 166 ? -30.516 -8.101 23.482 1.00 29.62 166 GLY A CA 1
ATOM 1338 C C . GLY A 1 166 ? -31.963 -7.950 23.015 1.00 29.62 166 GLY A C 1
ATOM 1339 O O . GLY A 1 166 ? -32.419 -8.687 22.138 1.00 29.62 166 GLY A O 1
ATOM 1340 N N . SER A 1 167 ? -32.700 -7.007 23.603 1.00 29.16 167 SER A N 1
ATOM 1341 C CA . SER A 1 167 ? -34.023 -6.597 23.131 1.00 29.16 167 SER A CA 1
ATOM 1342 C C . SER A 1 167 ? -33.889 -5.841 21.807 1.00 29.16 167 SER A C 1
ATOM 1344 O O . SER A 1 167 ? -33.352 -4.735 21.764 1.00 29.16 167 SER A O 1
ATOM 1346 N N . ARG A 1 168 ? -34.395 -6.425 20.717 1.00 32.75 168 ARG A N 1
ATOM 1347 C CA . ARG A 1 168 ? -34.477 -5.768 19.406 1.00 32.75 168 ARG A CA 1
ATOM 1348 C C . ARG A 1 168 ? -35.603 -4.737 19.410 1.00 32.75 168 ARG A C 1
ATOM 1350 O O . ARG A 1 168 ? -36.744 -5.078 19.109 1.00 32.75 168 ARG A O 1
ATOM 1357 N N . ASN A 1 169 ? -35.280 -3.476 19.679 1.00 31.44 169 ASN A N 1
ATOM 1358 C CA . ASN A 1 169 ? -36.157 -2.380 19.285 1.00 31.44 169 ASN A CA 1
ATOM 1359 C C . ASN A 1 169 ? -35.981 -2.128 17.782 1.00 31.44 169 ASN A C 1
ATOM 1361 O O . ASN A 1 169 ? -34.927 -1.699 17.319 1.00 31.44 169 ASN A O 1
ATOM 1365 N N . ARG A 1 170 ? -37.025 -2.442 17.006 1.00 41.59 170 ARG A N 1
ATOM 1366 C CA . ARG A 1 170 ? -37.137 -2.068 15.592 1.00 41.59 170 ARG A CA 1
ATOM 1367 C C . ARG A 1 170 ? -37.383 -0.564 15.504 1.00 41.59 170 ARG A C 1
ATOM 1369 O O . ARG A 1 170 ? -38.495 -0.113 15.759 1.00 41.59 170 ARG A O 1
ATOM 1376 N N . VAL A 1 171 ? -36.367 0.188 15.095 1.00 38.97 171 VAL A N 1
ATOM 1377 C CA . VAL A 1 171 ? -36.484 1.593 14.681 1.00 38.97 171 VAL A CA 1
ATOM 1378 C C . VAL A 1 171 ? -35.716 1.773 13.366 1.00 38.97 171 VAL A C 1
ATOM 1380 O O . VAL A 1 171 ? -34.737 1.076 13.117 1.00 38.97 171 VAL A O 1
ATOM 1383 N N . ARG A 1 172 ? -36.266 2.630 12.496 1.00 41.44 172 ARG A N 1
ATOM 1384 C CA . ARG A 1 172 ? -36.030 2.809 11.048 1.00 41.44 172 ARG A CA 1
ATOM 1385 C C . ARG A 1 172 ? -34.629 2.419 10.529 1.00 41.44 172 ARG A C 1
ATOM 1387 O O . ARG A 1 172 ? -33.619 2.947 10.981 1.00 41.44 172 ARG A O 1
ATOM 1394 N N . ASN A 1 173 ? -34.610 1.553 9.507 1.00 50.94 173 ASN A N 1
ATOM 1395 C CA . ASN A 1 173 ? -33.437 1.209 8.693 1.00 50.94 173 ASN A CA 1
ATOM 1396 C C . ASN A 1 173 ? -32.908 2.459 7.971 1.00 50.94 173 ASN A C 1
ATOM 1398 O O . ASN A 1 173 ? -33.361 2.777 6.874 1.00 50.94 173 ASN A O 1
ATOM 1402 N N . ILE A 1 174 ? -31.967 3.170 8.586 1.00 66.00 174 ILE A N 1
ATOM 1403 C CA . ILE A 1 174 ? -31.112 4.126 7.879 1.00 66.00 174 ILE A CA 1
ATOM 1404 C C . ILE A 1 174 ? -29.890 3.340 7.412 1.00 66.00 174 ILE A C 1
ATOM 1406 O O . ILE A 1 174 ? -29.216 2.700 8.228 1.00 66.00 174 ILE A O 1
ATOM 1410 N N . ARG A 1 175 ? -29.651 3.347 6.099 1.00 86.25 175 ARG A N 1
ATOM 1411 C CA . ARG A 1 175 ? -28.454 2.757 5.499 1.00 86.25 175 ARG A CA 1
ATOM 1412 C C . ARG A 1 175 ? -27.230 3.540 5.977 1.00 86.25 175 ARG A C 1
ATOM 1414 O O . ARG A 1 175 ? -27.249 4.765 5.884 1.00 86.25 175 ARG A O 1
ATOM 1421 N N . PRO A 1 176 ? -26.187 2.889 6.518 1.00 93.00 176 PRO A N 1
ATOM 1422 C CA . PRO A 1 176 ? -24.972 3.592 6.900 1.00 93.00 176 PRO A CA 1
ATOM 1423 C C . PRO A 1 176 ? -24.344 4.285 5.691 1.00 93.00 176 PRO A C 1
ATOM 1425 O O . PRO A 1 176 ? -24.173 3.666 4.638 1.00 93.00 176 PRO A O 1
ATOM 1428 N N . LYS A 1 177 ? -23.966 5.552 5.872 1.00 95.50 177 LYS A N 1
ATOM 1429 C CA . LYS A 1 177 ? -23.266 6.350 4.862 1.00 95.50 177 LYS A CA 1
ATOM 1430 C C . LYS A 1 177 ? -21.767 6.325 5.118 1.00 95.50 177 LYS A C 1
ATOM 1432 O O . LYS A 1 177 ? -21.325 6.636 6.228 1.00 95.50 177 LYS A O 1
ATOM 1437 N N . VAL A 1 178 ? -20.982 5.977 4.102 1.00 97.31 178 VAL A N 1
ATOM 1438 C CA . VAL A 1 178 ? -19.523 5.838 4.221 1.00 97.31 178 VAL A CA 1
ATOM 1439 C C . VAL A 1 178 ? -18.815 6.701 3.187 1.00 97.31 178 VAL A C 1
ATOM 1441 O O . VAL A 1 178 ? -19.039 6.548 1.989 1.00 97.31 178 VAL A O 1
ATOM 1444 N N . LEU A 1 179 ? -17.933 7.586 3.651 1.00 97.56 179 LEU A N 1
ATOM 1445 C CA . LEU A 1 179 ? -17.144 8.482 2.808 1.00 97.56 179 LEU A CA 1
ATOM 1446 C C . LEU A 1 179 ? -15.764 7.889 2.500 1.00 97.56 179 LEU A C 1
ATOM 1448 O O . LEU A 1 179 ? -14.999 7.570 3.414 1.00 97.56 179 LEU A O 1
ATOM 1452 N N . PHE A 1 180 ? -15.427 7.830 1.211 1.00 96.69 180 PHE A N 1
ATOM 1453 C CA . PHE A 1 180 ? -14.100 7.505 0.690 1.00 96.69 180 PHE A CA 1
ATOM 1454 C C . PHE A 1 180 ? -13.560 8.624 -0.198 1.00 96.69 180 PHE A C 1
ATOM 1456 O O . PHE A 1 180 ? -14.302 9.261 -0.944 1.00 96.69 180 PHE A O 1
ATOM 1463 N N . PHE A 1 181 ? -12.239 8.783 -0.188 1.00 93.69 181 PHE A N 1
ATOM 1464 C CA . PHE A 1 181 ? -11.512 9.572 -1.179 1.00 93.69 181 PHE A CA 1
ATOM 1465 C C . PHE A 1 181 ? -11.046 8.627 -2.293 1.00 93.69 181 PHE A C 1
ATOM 1467 O O . PHE A 1 181 ? -10.293 7.691 -2.023 1.00 93.69 181 PHE A O 1
ATOM 1474 N N . THR A 1 182 ? -11.521 8.824 -3.523 1.00 89.75 182 THR A N 1
ATOM 1475 C CA . THR A 1 182 ? -11.337 7.877 -4.644 1.00 89.75 182 THR A CA 1
ATOM 1476 C C . THR A 1 182 ? -9.883 7.772 -5.083 1.00 89.75 182 THR A C 1
ATOM 1478 O O . THR A 1 182 ? -9.393 6.675 -5.355 1.00 89.75 182 THR A O 1
ATOM 1481 N N . ASN A 1 183 ? -9.182 8.904 -5.114 1.00 85.50 183 ASN A N 1
ATOM 1482 C CA . ASN A 1 183 ? -7.770 8.996 -5.458 1.00 85.50 183 ASN A CA 1
ATOM 1483 C C . ASN A 1 183 ? -7.080 10.093 -4.637 1.00 85.50 183 ASN A C 1
ATOM 1485 O O . ASN A 1 183 ? -6.842 11.192 -5.150 1.00 85.50 183 ASN A O 1
ATOM 1489 N N . PRO A 1 184 ? -6.767 9.805 -3.361 1.00 81.25 184 PRO A N 1
ATOM 1490 C CA . PRO A 1 184 ? -6.361 10.816 -2.392 1.00 81.25 184 PRO A CA 1
ATOM 1491 C C . PRO A 1 184 ? -4.951 11.372 -2.617 1.00 81.25 184 PRO A C 1
ATOM 1493 O O . PRO A 1 184 ? -4.547 12.285 -1.908 1.00 81.25 184 PRO A O 1
ATOM 1496 N N . PHE A 1 185 ? -4.172 10.852 -3.567 1.00 80.69 185 PHE A N 1
ATOM 1497 C CA . PHE A 1 185 ? -2.773 11.234 -3.748 1.00 80.69 185 PHE A CA 1
ATOM 1498 C C . PHE A 1 185 ? -2.578 12.055 -5.025 1.00 80.69 185 PHE A C 1
ATOM 1500 O O . PHE A 1 185 ? -3.134 11.746 -6.074 1.00 80.69 185 PHE A O 1
ATOM 1507 N N . VAL A 1 186 ? -1.777 13.121 -4.930 1.00 60.09 186 VAL A N 1
ATOM 1508 C CA . VAL A 1 186 ? -1.571 14.115 -6.008 1.00 60.09 186 VAL A CA 1
ATOM 1509 C C . VAL A 1 186 ? -0.551 13.671 -7.068 1.00 60.09 186 VAL A C 1
ATOM 1511 O O . VAL A 1 186 ? -0.292 14.401 -8.020 1.00 60.09 186 VAL A O 1
ATOM 1514 N N . LYS A 1 187 ? 0.010 12.460 -6.981 1.00 52.78 187 LYS A N 1
ATOM 1515 C CA . LYS A 1 187 ? 0.828 11.962 -8.094 1.00 52.78 187 LYS A CA 1
ATOM 1516 C C . LYS A 1 187 ? -0.089 11.660 -9.283 1.00 52.78 187 LYS A C 1
ATOM 1518 O O . LYS A 1 187 ? -1.021 10.881 -9.143 1.00 52.78 187 LYS A O 1
ATOM 1523 N N . ASP A 1 188 ? 0.194 12.320 -10.406 1.00 47.44 188 ASP A N 1
ATOM 1524 C CA . ASP A 1 188 ? -0.426 12.140 -11.728 1.00 47.44 188 ASP A CA 1
ATOM 1525 C C . ASP A 1 188 ? -1.700 12.955 -12.038 1.00 47.44 188 ASP A C 1
ATOM 1527 O O . ASP A 1 188 ? -2.579 12.506 -12.774 1.00 47.44 188 ASP A O 1
ATOM 1531 N N . VAL A 1 189 ? -1.777 14.213 -11.581 1.00 43.41 189 VAL A N 1
ATOM 1532 C CA . VAL A 1 189 ? -2.740 15.172 -12.174 1.00 43.41 189 VAL A CA 1
ATOM 1533 C C . VAL A 1 189 ? -2.352 15.511 -13.628 1.00 43.41 189 VAL A C 1
ATOM 1535 O O . VAL A 1 189 ? -3.228 15.631 -14.480 1.00 43.41 189 VAL A O 1
ATOM 1538 N N . ASP A 1 190 ? -1.052 15.528 -13.949 1.00 37.34 190 ASP A N 1
ATOM 1539 C CA . ASP A 1 190 ? -0.535 15.936 -15.268 1.00 37.34 190 ASP A CA 1
ATOM 1540 C C . ASP A 1 190 ? -0.630 14.853 -16.366 1.00 37.34 190 ASP A C 1
ATOM 1542 O O . ASP A 1 190 ? -0.380 15.139 -17.535 1.00 37.34 190 ASP A O 1
ATOM 1546 N N . LYS A 1 191 ? -1.014 13.610 -16.029 1.00 48.06 191 LYS A N 1
ATOM 1547 C CA . LYS A 1 191 ? -1.133 12.483 -16.986 1.00 48.06 191 LYS A CA 1
ATOM 1548 C C . LYS A 1 191 ? -2.572 12.066 -17.302 1.00 48.06 191 LYS A C 1
ATOM 1550 O O . LYS A 1 191 ? -2.787 11.062 -17.970 1.00 48.06 191 LYS A O 1
ATOM 1555 N N . GLY A 1 192 ? -3.562 12.828 -16.834 1.00 52.19 192 GLY A N 1
ATOM 1556 C CA . GLY A 1 192 ? -4.977 12.505 -17.045 1.00 52.19 192 GLY A CA 1
ATOM 1557 C C . GLY A 1 192 ? -5.531 11.422 -16.107 1.00 52.19 192 GLY A C 1
ATOM 1558 O O . GLY A 1 192 ? -6.687 11.028 -16.259 1.00 52.19 192 GLY A O 1
ATOM 1559 N N . ASP A 1 193 ? -4.767 10.992 -15.099 1.00 63.66 193 ASP A N 1
ATOM 1560 C CA . ASP A 1 193 ? -5.170 9.963 -14.126 1.00 63.66 193 ASP A CA 1
ATOM 1561 C C . ASP A 1 193 ? -5.923 10.550 -12.913 1.00 63.66 193 ASP A C 1
ATOM 1563 O O . ASP A 1 193 ? -6.277 9.844 -11.965 1.00 63.66 193 ASP A O 1
ATOM 1567 N N . ALA A 1 194 ? -6.226 11.853 -12.950 1.00 61.47 194 ALA A N 1
ATOM 1568 C CA . ALA A 1 194 ? -6.813 12.611 -11.846 1.00 61.47 194 ALA A CA 1
ATOM 1569 C C . ALA A 1 194 ? -8.086 11.970 -11.259 1.00 61.47 194 ALA A C 1
ATOM 1571 O O . ALA A 1 194 ? -8.268 12.012 -10.039 1.00 61.47 194 ALA A O 1
ATOM 1572 N N . PHE A 1 195 ? -8.911 11.347 -12.110 1.00 80.12 195 PHE A N 1
ATOM 1573 C CA . PHE A 1 195 ? -10.200 10.737 -11.761 1.00 80.12 195 PHE A CA 1
ATOM 1574 C C . PHE A 1 195 ? -10.182 9.202 -11.711 1.00 80.12 195 PHE A C 1
ATOM 1576 O O . PHE A 1 195 ? -11.232 8.602 -11.479 1.00 80.12 195 PHE A O 1
ATOM 1583 N N . GLN A 1 196 ? -9.043 8.538 -11.939 1.00 85.44 196 GLN A N 1
ATOM 1584 C CA . GLN A 1 196 ? -8.974 7.084 -11.758 1.00 85.44 196 GLN A CA 1
ATOM 1585 C C . GLN A 1 196 ? -9.237 6.727 -10.293 1.00 85.44 196 GLN A C 1
ATOM 1587 O O . GLN A 1 196 ? -8.775 7.431 -9.403 1.00 85.44 196 GLN A O 1
ATOM 1592 N N . ILE A 1 197 ? -9.934 5.622 -10.025 1.00 91.12 197 ILE A N 1
ATOM 1593 C CA . ILE A 1 197 ? -10.095 5.114 -8.657 1.00 91.12 197 ILE A CA 1
ATOM 1594 C C . ILE A 1 197 ? -8.806 4.387 -8.261 1.00 91.12 197 ILE A C 1
ATOM 1596 O O . ILE A 1 197 ? -8.335 3.508 -8.982 1.00 91.12 197 ILE A O 1
ATOM 1600 N N . ASN A 1 198 ? -8.234 4.735 -7.107 1.00 91.81 198 ASN A N 1
ATOM 1601 C CA . ASN A 1 198 ? -7.039 4.075 -6.595 1.00 91.81 198 ASN A CA 1
ATOM 1602 C C . ASN A 1 198 ? -7.307 2.568 -6.367 1.00 91.81 198 ASN A C 1
ATOM 1604 O O . ASN A 1 198 ? -8.325 2.234 -5.755 1.00 91.81 198 ASN A O 1
ATOM 1608 N N . PRO A 1 199 ? -6.397 1.651 -6.760 1.00 91.94 199 PRO A N 1
ATOM 1609 C CA . PRO A 1 199 ? -6.625 0.207 -6.646 1.00 91.94 199 PRO A CA 1
ATOM 1610 C C . PRO A 1 199 ? -6.986 -0.258 -5.234 1.00 91.94 199 PRO A C 1
ATOM 1612 O O . PRO A 1 199 ? -7.883 -1.078 -5.061 1.00 91.94 199 PRO A O 1
ATOM 1615 N N . GLY A 1 200 ? -6.312 0.277 -4.209 1.00 92.69 200 GLY A N 1
ATOM 1616 C CA . GLY A 1 200 ? -6.591 -0.073 -2.817 1.00 92.69 200 GLY A CA 1
ATOM 1617 C C . GLY A 1 200 ? -7.994 0.356 -2.392 1.00 92.69 200 GLY A C 1
ATOM 1618 O O . GLY A 1 200 ? -8.710 -0.415 -1.761 1.00 92.69 200 GLY A O 1
ATOM 1619 N N . ILE A 1 201 ? -8.421 1.554 -2.802 1.00 94.69 201 ILE A N 1
ATOM 1620 C CA . ILE A 1 201 ? -9.778 2.054 -2.546 1.00 94.69 201 ILE A CA 1
ATOM 1621 C C . ILE A 1 201 ? -10.812 1.222 -3.303 1.00 94.69 201 ILE A C 1
ATOM 1623 O O . ILE A 1 201 ? -11.834 0.874 -2.721 1.00 94.69 201 ILE A O 1
ATOM 1627 N N . HIS A 1 202 ? -10.532 0.839 -4.555 1.00 95.62 202 HIS A N 1
ATOM 1628 C CA . HIS A 1 202 ? -11.425 -0.006 -5.350 1.00 95.62 202 HIS A CA 1
ATOM 1629 C C . HIS A 1 202 ? -11.705 -1.348 -4.658 1.00 95.62 202 HIS A C 1
ATOM 1631 O O . HIS A 1 202 ? -12.862 -1.757 -4.574 1.00 95.62 202 HIS A O 1
ATOM 1637 N N . TYR A 1 203 ? -10.688 -1.990 -4.077 1.00 95.69 203 TYR A N 1
ATOM 1638 C CA . TYR A 1 203 ? -10.873 -3.198 -3.264 1.00 95.69 203 TYR A CA 1
ATOM 1639 C C . TYR A 1 203 ? -11.761 -2.964 -2.033 1.00 95.69 203 TYR A C 1
ATOM 1641 O O . TYR A 1 203 ? -12.649 -3.771 -1.756 1.00 95.69 203 TYR A O 1
ATOM 1649 N N . LEU A 1 204 ? -11.561 -1.852 -1.319 1.00 95.88 204 LEU A N 1
ATOM 1650 C CA . LEU A 1 204 ? -12.345 -1.517 -0.126 1.00 95.88 204 LEU A CA 1
ATOM 1651 C C . LEU A 1 204 ? -13.821 -1.262 -0.458 1.00 95.88 204 LEU A C 1
ATOM 1653 O O . LEU A 1 204 ? -14.700 -1.861 0.154 1.00 95.88 204 LEU A O 1
ATOM 1657 N N . ILE A 1 205 ? -14.116 -0.428 -1.457 1.00 96.12 205 ILE A N 1
ATOM 1658 C CA . ILE A 1 205 ? -15.508 -0.149 -1.847 1.00 96.12 205 ILE A CA 1
ATOM 1659 C C . ILE A 1 205 ? -16.186 -1.390 -2.449 1.00 96.12 205 ILE A C 1
ATOM 1661 O O . ILE A 1 205 ? -17.377 -1.609 -2.237 1.00 96.12 205 ILE A O 1
ATOM 1665 N N . SER A 1 206 ? -15.423 -2.265 -3.117 1.00 95.94 206 SER A N 1
ATOM 1666 C CA . SER A 1 206 ? -15.932 -3.540 -3.642 1.00 95.94 206 SER A CA 1
ATOM 1667 C C . SER A 1 206 ? -16.358 -4.508 -2.540 1.00 95.94 206 SER A C 1
ATOM 1669 O O . SER A 1 206 ? -17.313 -5.256 -2.742 1.00 95.94 206 SER A O 1
ATOM 1671 N N . SER A 1 207 ? -15.723 -4.480 -1.362 1.00 94.62 207 SER A N 1
ATOM 1672 C CA . SER A 1 207 ? -16.132 -5.329 -0.231 1.00 94.62 207 SER A CA 1
ATOM 1673 C C . SER A 1 207 ? -17.420 -4.856 0.457 1.00 94.62 207 SER A C 1
ATOM 1675 O O . SER A 1 207 ? -18.071 -5.623 1.178 1.00 94.62 207 SER A O 1
ATOM 1677 N N . LEU A 1 208 ? -17.812 -3.607 0.193 1.00 93.69 208 LEU A N 1
ATOM 1678 C CA . LEU A 1 208 ? -19.075 -3.011 0.617 1.00 93.69 208 LEU A CA 1
ATOM 1679 C C . LEU A 1 208 ? -20.171 -3.111 -0.451 1.00 93.69 208 LEU A C 1
ATOM 1681 O O . LEU A 1 208 ? -21.346 -2.966 -0.115 1.00 93.69 208 LEU A O 1
ATOM 1685 N N . SER A 1 209 ? -19.820 -3.409 -1.707 1.00 79.19 209 SER A N 1
ATOM 1686 C CA . SER A 1 209 ? -20.804 -3.608 -2.771 1.00 79.19 209 SER A CA 1
ATOM 1687 C C . SER A 1 209 ? -21.819 -4.683 -2.375 1.00 79.19 209 SER A C 1
ATOM 1689 O O . SER A 1 209 ? -21.461 -5.747 -1.864 1.00 79.19 209 SER A O 1
ATOM 1691 N N . ARG A 1 210 ? -23.107 -4.401 -2.614 1.00 68.56 210 ARG A N 1
ATOM 1692 C CA . ARG A 1 210 ? -24.272 -5.242 -2.258 1.00 68.56 210 ARG A CA 1
ATOM 1693 C C . ARG A 1 210 ? -24.590 -5.324 -0.768 1.00 68.56 210 ARG A C 1
ATOM 1695 O O . ARG A 1 210 ? -25.568 -5.977 -0.403 1.00 68.56 210 ARG A O 1
ATOM 1702 N N . LYS A 1 211 ? -23.803 -4.683 0.093 1.00 71.19 211 LYS A N 1
ATOM 1703 C CA . LYS A 1 211 ? -24.218 -4.428 1.472 1.00 71.19 211 LYS A CA 1
ATOM 1704 C C . LYS A 1 211 ? -25.098 -3.186 1.449 1.00 71.19 211 LYS A C 1
ATOM 1706 O O . LYS A 1 211 ? -24.922 -2.327 0.596 1.00 71.19 211 LYS A O 1
ATOM 1711 N N . ASP A 1 212 ? -26.087 -3.134 2.329 1.00 84.94 212 ASP A N 1
ATOM 1712 C CA . ASP A 1 212 ? -27.084 -2.060 2.429 1.00 84.94 212 ASP A CA 1
ATOM 1713 C C . ASP A 1 212 ? -26.430 -0.750 2.933 1.00 84.94 212 ASP A C 1
ATOM 1715 O O . ASP A 1 212 ? -26.763 -0.260 4.003 1.00 84.94 212 ASP A O 1
ATOM 1719 N N . VAL A 1 213 ? -25.418 -0.252 2.214 1.00 91.88 213 VAL A N 1
ATOM 1720 C CA . VAL A 1 213 ? -24.477 0.814 2.580 1.00 91.88 213 VAL A CA 1
ATOM 1721 C C . VAL A 1 213 ? -24.483 1.854 1.466 1.00 91.88 213 VAL A C 1
ATOM 1723 O O . VAL A 1 213 ? -24.305 1.515 0.296 1.00 91.88 213 VAL A O 1
ATOM 1726 N N . ASP A 1 214 ? -24.630 3.119 1.837 1.00 93.69 214 ASP A N 1
ATOM 1727 C CA . ASP A 1 214 ? -24.589 4.235 0.901 1.00 93.69 214 ASP A CA 1
ATOM 1728 C C . ASP A 1 214 ? -23.153 4.784 0.842 1.00 93.69 214 ASP A C 1
ATOM 1730 O O . ASP A 1 214 ? -22.618 5.309 1.821 1.00 93.69 214 ASP A O 1
ATOM 1734 N N . LEU A 1 215 ? -22.490 4.624 -0.303 1.00 95.50 215 LEU A N 1
ATOM 1735 C CA . LEU A 1 215 ? -21.112 5.079 -0.497 1.00 95.50 215 LEU A CA 1
ATOM 1736 C C . LEU A 1 215 ? -21.078 6.503 -1.049 1.00 95.50 215 LEU A C 1
ATOM 1738 O O . LEU A 1 215 ? -21.708 6.806 -2.059 1.00 95.50 215 LEU A O 1
ATOM 1742 N N . ILE A 1 216 ? -20.272 7.355 -0.421 1.00 95.94 216 ILE A N 1
ATOM 1743 C CA . ILE A 1 216 ? -19.961 8.701 -0.894 1.00 95.94 216 ILE A CA 1
ATOM 1744 C C . ILE A 1 216 ? -18.509 8.691 -1.362 1.00 95.94 216 ILE A C 1
ATOM 1746 O O . ILE A 1 216 ? -17.590 8.461 -0.577 1.00 95.94 216 ILE A O 1
ATOM 1750 N N . LEU A 1 217 ? -18.309 8.914 -2.658 1.00 94.75 217 LEU A N 1
ATOM 1751 C CA . LEU A 1 217 ? -17.004 8.867 -3.310 1.00 94.75 217 LEU A CA 1
ATOM 1752 C C . LEU A 1 217 ? -16.565 10.283 -3.682 1.00 94.75 217 LEU A C 1
ATOM 1754 O O . LEU A 1 217 ? -17.212 10.949 -4.489 1.00 94.75 217 LEU A O 1
ATOM 1758 N N . LEU A 1 218 ? -15.471 10.745 -3.081 1.00 93.62 218 LEU A N 1
ATOM 1759 C CA . LEU A 1 218 ? -14.976 12.106 -3.236 1.00 93.62 218 LEU A CA 1
ATOM 1760 C C . LEU A 1 218 ? -13.643 12.134 -3.992 1.00 93.62 218 LEU A C 1
ATOM 1762 O O . LEU A 1 218 ? -12.683 11.480 -3.595 1.00 93.62 218 LEU A O 1
ATOM 1766 N N . ASP A 1 219 ? -13.567 12.947 -5.046 1.00 89.12 219 ASP A N 1
ATOM 1767 C CA . ASP A 1 219 ? -12.367 13.085 -5.892 1.00 89.12 219 ASP A CA 1
ATOM 1768 C C . ASP A 1 219 ? -11.323 14.079 -5.330 1.00 89.12 219 ASP A C 1
ATOM 1770 O O . ASP A 1 219 ? -10.341 14.403 -5.998 1.00 89.12 219 ASP A O 1
ATOM 1774 N N . ASN A 1 220 ? -11.524 14.572 -4.102 1.00 88.81 220 ASN A N 1
ATOM 1775 C CA . ASN A 1 220 ? -10.569 15.441 -3.418 1.00 88.81 220 ASN A CA 1
ATOM 1776 C C . ASN A 1 220 ? -9.232 14.723 -3.184 1.00 88.81 220 ASN A C 1
ATOM 1778 O O . ASN A 1 220 ? -9.190 13.522 -2.903 1.00 88.81 220 ASN A O 1
ATOM 1782 N N . LYS A 1 221 ? -8.137 15.486 -3.214 1.00 86.88 221 LYS A N 1
ATOM 1783 C CA . LYS A 1 221 ? -6.783 14.963 -3.025 1.00 86.88 221 LYS A CA 1
ATOM 1784 C C . LYS A 1 221 ? -6.108 15.613 -1.826 1.00 86.88 221 LYS A C 1
ATOM 1786 O O . LYS A 1 221 ? -6.374 16.768 -1.504 1.00 86.88 221 LYS A O 1
ATOM 1791 N N . PHE A 1 222 ? -5.205 14.879 -1.193 1.00 83.38 222 PHE A N 1
ATOM 1792 C CA . PHE A 1 222 ? -4.290 15.399 -0.187 1.00 83.38 222 PHE A CA 1
ATOM 1793 C C . PHE A 1 222 ? -3.111 16.038 -0.924 1.00 83.38 222 PHE A C 1
ATOM 1795 O O . PHE A 1 222 ? -2.407 15.313 -1.638 1.00 83.38 222 PHE A O 1
ATOM 1802 N N . PRO A 1 223 ? -2.865 17.354 -0.778 1.00 72.81 223 PRO A N 1
ATOM 1803 C CA . PRO A 1 223 ? -1.632 17.979 -1.225 1.00 72.81 223 PRO A CA 1
ATOM 1804 C C . PRO A 1 223 ? -0.492 17.179 -0.606 1.00 72.81 223 PRO A C 1
ATOM 1806 O O . PRO A 1 223 ? -0.309 17.179 0.610 1.00 72.81 223 PRO A O 1
ATOM 1809 N N . LEU A 1 224 ? 0.210 16.391 -1.423 1.00 65.44 224 LEU A N 1
ATOM 1810 C CA . LEU A 1 224 ? 1.330 15.600 -0.940 1.00 65.44 224 LEU A CA 1
ATOM 1811 C C . LEU A 1 224 ? 2.434 16.589 -0.588 1.00 65.44 224 LEU A C 1
ATOM 1813 O O . LEU A 1 224 ? 3.246 16.949 -1.439 1.00 65.44 224 LEU A O 1
ATOM 1817 N N . GLN A 1 225 ? 2.453 17.048 0.659 1.00 60.94 225 GLN A N 1
ATOM 1818 C CA . GLN A 1 225 ? 3.619 17.723 1.180 1.00 60.94 225 GLN A CA 1
ATOM 1819 C C . GLN A 1 225 ? 4.713 16.677 1.231 1.00 60.94 225 GLN A C 1
ATOM 1821 O O . GLN A 1 225 ? 4.550 15.592 1.792 1.00 60.94 225 GLN A O 1
ATOM 1826 N N . ASP A 1 226 ? 5.845 16.987 0.621 1.00 55.75 226 ASP A N 1
ATOM 1827 C CA . ASP A 1 226 ? 7.007 16.171 0.861 1.00 55.75 226 ASP A CA 1
ATOM 1828 C C . ASP A 1 226 ? 7.455 16.432 2.307 1.00 55.75 226 ASP A C 1
ATOM 1830 O O . ASP A 1 226 ? 8.209 17.368 2.567 1.00 55.75 226 ASP A O 1
ATOM 1834 N N . VAL A 1 227 ? 6.963 15.629 3.262 1.00 49.97 227 VAL A N 1
ATOM 1835 C CA . VAL A 1 227 ? 7.365 15.694 4.687 1.00 49.97 227 VAL A CA 1
ATOM 1836 C C . VAL A 1 227 ? 8.875 15.538 4.865 1.00 49.97 227 VAL A C 1
ATOM 1838 O O . VAL A 1 227 ? 9.433 15.891 5.899 1.00 49.97 227 VAL A O 1
ATOM 1841 N N . THR A 1 228 ? 9.532 15.030 3.822 1.00 45.94 228 THR A N 1
ATOM 1842 C CA . THR A 1 228 ? 10.972 14.839 3.714 1.00 45.94 228 THR A CA 1
ATOM 1843 C C . THR A 1 228 ? 11.691 16.108 3.205 1.00 45.94 228 THR A C 1
ATOM 1845 O O . THR A 1 228 ? 12.910 16.201 3.234 1.00 45.94 228 THR A O 1
ATOM 1848 N N . GLN A 1 229 ? 10.967 17.145 2.778 1.00 50.62 229 GLN A N 1
ATOM 1849 C CA . GLN A 1 229 ? 11.517 18.478 2.480 1.00 50.62 229 GLN A CA 1
ATOM 1850 C C . GLN A 1 229 ? 11.111 19.516 3.523 1.00 50.62 229 GLN A C 1
ATOM 1852 O O . GLN A 1 229 ? 11.895 20.408 3.843 1.00 50.62 229 GLN A O 1
ATOM 1857 N N . LYS A 1 230 ? 9.895 19.398 4.061 1.00 57.94 230 LYS A N 1
ATOM 1858 C CA . LYS A 1 230 ? 9.394 20.240 5.143 1.00 57.94 230 LYS A CA 1
ATOM 1859 C C . LYS A 1 230 ? 8.527 19.365 6.050 1.00 57.94 230 LYS A C 1
ATOM 1861 O O . LYS A 1 230 ? 7.490 18.907 5.569 1.00 57.94 230 LYS A O 1
ATOM 1866 N N . PRO A 1 231 ? 8.923 19.108 7.311 1.00 58.59 231 PRO A N 1
ATOM 1867 C CA . PRO A 1 231 ? 8.074 18.358 8.233 1.00 58.59 231 PRO A CA 1
ATOM 1868 C C . PRO A 1 231 ? 6.701 19.043 8.337 1.00 58.59 231 PRO A C 1
ATOM 1870 O O . PRO A 1 231 ? 6.608 20.262 8.132 1.00 58.59 231 PRO A O 1
ATOM 1873 N N . PRO A 1 232 ? 5.636 18.304 8.678 1.00 59.78 232 PRO A N 1
ATOM 1874 C CA . PRO A 1 232 ? 4.390 18.947 9.046 1.00 59.78 232 PRO A CA 1
ATOM 1875 C C . PRO A 1 232 ? 4.647 19.858 10.243 1.00 59.78 232 PRO A C 1
ATOM 1877 O O . PRO A 1 232 ? 5.253 19.449 11.237 1.00 59.78 232 PRO A O 1
ATOM 1880 N N . ASP A 1 233 ? 4.224 21.109 10.123 1.00 58.69 233 ASP A N 1
ATOM 1881 C CA . ASP A 1 233 ? 4.363 22.077 11.195 1.00 58.69 233 ASP A CA 1
ATOM 1882 C C . ASP A 1 233 ? 3.222 21.879 12.194 1.00 58.69 233 ASP A C 1
ATOM 1884 O O . ASP A 1 233 ? 2.188 22.528 12.102 1.00 58.69 233 ASP A O 1
ATOM 1888 N N . PHE A 1 234 ? 3.408 20.967 13.150 1.00 63.62 234 PHE A N 1
ATOM 1889 C CA . PHE A 1 234 ? 2.435 20.744 14.225 1.00 63.62 234 PHE A CA 1
ATOM 1890 C C . PHE A 1 234 ? 2.364 21.913 15.222 1.00 63.62 234 PHE A C 1
ATOM 1892 O O . PHE A 1 234 ? 1.522 21.890 16.118 1.00 63.62 234 PHE A O 1
ATOM 1899 N N . SER A 1 235 ? 3.243 22.919 15.107 1.00 58.88 235 SER A N 1
ATOM 1900 C CA . SER A 1 235 ? 3.249 24.082 16.002 1.00 58.88 235 SER A CA 1
ATOM 1901 C C . SER A 1 235 ? 2.203 25.131 15.623 1.00 58.88 235 SER A C 1
ATOM 1903 O O . SER A 1 235 ? 1.883 25.998 16.438 1.00 58.88 235 SER A O 1
ATOM 1905 N N . ARG A 1 236 ? 1.625 25.031 14.418 1.00 71.31 236 ARG A N 1
ATOM 1906 C CA . ARG A 1 236 ? 0.519 25.880 13.973 1.00 71.31 236 ARG A CA 1
ATOM 1907 C C . ARG A 1 236 ? -0.582 25.062 13.290 1.00 71.31 236 ARG A C 1
ATOM 1909 O O . ARG A 1 236 ? -0.300 24.042 12.669 1.00 71.31 236 ARG A O 1
ATOM 1916 N N . PRO A 1 237 ? -1.838 25.521 13.332 1.00 74.50 237 PRO A N 1
ATOM 1917 C CA . PRO A 1 237 ? -2.869 24.962 12.474 1.00 74.50 237 PRO A CA 1
ATOM 1918 C C . PRO A 1 237 ? -2.536 25.238 11.000 1.00 74.50 237 PRO A C 1
ATOM 1920 O O . PRO A 1 237 ? -2.134 26.350 10.638 1.00 74.50 237 PRO A O 1
ATOM 1923 N N . LEU A 1 238 ? -2.711 24.222 10.156 1.00 81.62 238 LEU A N 1
ATOM 1924 C CA . LEU A 1 238 ? -2.699 24.369 8.702 1.00 81.62 238 LEU A CA 1
ATOM 1925 C C . LEU A 1 238 ? -4.042 24.930 8.218 1.00 81.62 238 LEU A C 1
ATOM 1927 O O . LEU A 1 238 ? -5.091 24.582 8.771 1.00 81.62 238 LEU A O 1
ATOM 1931 N N . SER A 1 239 ? -4.025 25.767 7.178 1.00 86.94 239 SER A N 1
ATOM 1932 C CA . SER A 1 239 ? -5.267 26.145 6.493 1.00 86.94 239 SER A CA 1
ATOM 1933 C C . SER A 1 239 ? -5.822 24.950 5.701 1.00 86.94 239 SER A C 1
ATOM 1935 O O . SER A 1 239 ? -5.052 24.056 5.332 1.00 86.94 239 SER A O 1
ATOM 1937 N N . PRO A 1 240 ? -7.139 24.890 5.427 1.00 88.50 240 PRO A N 1
ATOM 1938 C CA . PRO A 1 240 ? -7.740 23.785 4.679 1.00 88.50 240 PRO A CA 1
ATOM 1939 C C . PRO A 1 240 ? -7.037 23.452 3.359 1.00 88.50 240 PRO A C 1
ATOM 1941 O O . PRO A 1 240 ? -6.796 22.285 3.056 1.00 88.50 240 PRO A O 1
ATOM 1944 N N . GLU A 1 241 ? -6.610 24.465 2.618 1.00 88.12 241 GLU A N 1
ATOM 1945 C CA . GLU A 1 241 ? -5.945 24.332 1.321 1.00 88.12 241 GLU A CA 1
ATOM 1946 C C . GLU A 1 241 ? -4.559 23.668 1.429 1.00 88.12 241 GLU A C 1
ATOM 1948 O O . GLU A 1 241 ? -4.073 23.077 0.464 1.00 88.12 241 GLU A O 1
ATOM 1953 N N . GLU A 1 242 ? -3.919 23.721 2.604 1.00 84.44 242 GLU A N 1
ATOM 1954 C CA . GLU A 1 242 ? -2.625 23.075 2.860 1.00 84.44 242 GLU A CA 1
ATOM 1955 C C . GLU A 1 242 ? -2.756 21.548 3.057 1.00 84.44 242 GLU A C 1
ATOM 1957 O O . GLU A 1 242 ? -1.757 20.830 2.943 1.00 84.44 242 GLU A O 1
ATOM 1962 N N . PHE A 1 243 ? -3.960 21.024 3.332 1.00 86.44 243 PHE A N 1
ATOM 1963 C CA . PHE A 1 243 ? -4.189 19.589 3.565 1.00 86.44 243 PHE A CA 1
ATOM 1964 C C . PHE A 1 243 ? -5.268 18.937 2.687 1.00 86.44 243 PHE A C 1
ATOM 1966 O O . PHE A 1 243 ? -5.338 17.704 2.647 1.00 86.44 243 PHE A O 1
ATOM 1973 N N . ILE A 1 244 ? -6.059 19.707 1.933 1.00 89.38 244 ILE A N 1
ATOM 1974 C CA . ILE A 1 244 ? -7.020 19.184 0.951 1.00 89.38 244 ILE A CA 1
ATOM 1975 C C . ILE A 1 244 ? -7.155 20.130 -0.259 1.00 89.38 244 ILE A C 1
ATOM 1977 O O . ILE A 1 244 ? -7.203 21.342 -0.100 1.00 89.38 244 ILE A O 1
ATOM 1981 N N . THR A 1 245 ? -7.233 19.594 -1.483 1.00 88.06 245 THR A N 1
ATOM 1982 C CA . THR A 1 245 ? -7.245 20.412 -2.720 1.00 88.06 245 THR A CA 1
ATOM 1983 C C . THR A 1 245 ? -8.537 21.197 -2.982 1.00 88.06 245 THR A C 1
ATOM 1985 O O . THR A 1 245 ? -8.509 22.159 -3.740 1.00 88.06 245 THR A O 1
ATOM 1988 N N . GLU A 1 246 ? -9.673 20.787 -2.410 1.00 89.94 246 GLU A N 1
ATOM 1989 C CA . GLU A 1 246 ? -10.990 21.422 -2.619 1.00 89.94 246 GLU A CA 1
ATOM 1990 C C . GLU A 1 246 ? -11.790 21.453 -1.295 1.00 89.94 246 GLU A C 1
ATOM 1992 O O . GLU A 1 246 ? -12.755 20.693 -1.138 1.00 89.94 246 GLU A O 1
ATOM 1997 N N . PRO A 1 247 ? -11.381 22.257 -0.298 1.00 93.00 247 PRO A N 1
ATOM 1998 C CA . PRO A 1 247 ? -11.986 22.234 1.037 1.00 93.00 247 PRO A CA 1
ATOM 1999 C C . PRO A 1 247 ? -13.495 22.522 1.025 1.00 93.00 247 PRO A C 1
ATOM 2001 O O . PRO A 1 247 ? -14.247 21.765 1.636 1.00 93.00 247 PRO A O 1
ATOM 2004 N N . ASP A 1 248 ? -13.957 23.495 0.234 1.00 95.12 248 ASP A N 1
ATOM 2005 C CA . ASP A 1 248 ? -15.384 23.840 0.100 1.00 95.12 248 ASP A CA 1
ATOM 2006 C C . ASP A 1 248 ? -16.246 22.661 -0.369 1.00 95.12 248 ASP A C 1
ATOM 2008 O O . ASP A 1 248 ? -17.406 22.508 0.013 1.00 95.12 248 ASP A O 1
ATOM 2012 N N . LYS A 1 249 ? -15.690 21.808 -1.235 1.00 95.19 249 LYS A N 1
ATOM 2013 C CA . LYS A 1 249 ? -16.384 20.625 -1.750 1.00 95.19 249 LYS A CA 1
ATOM 2014 C C . LYS A 1 249 ? -16.531 19.564 -0.668 1.00 95.19 249 LYS A C 1
ATOM 2016 O O . LYS A 1 249 ? -17.591 18.951 -0.567 1.00 95.19 249 LYS A O 1
ATOM 2021 N N . LEU A 1 250 ? -15.495 19.369 0.151 1.00 96.06 250 LEU A N 1
ATOM 2022 C CA . LEU A 1 250 ? -15.579 18.499 1.321 1.00 96.06 250 LEU A CA 1
ATOM 2023 C C . LEU A 1 250 ? -16.605 19.049 2.320 1.00 96.06 250 LEU A C 1
ATOM 2025 O O . LEU A 1 250 ? -17.438 18.288 2.798 1.00 96.06 250 LEU A O 1
ATOM 2029 N N . GLU A 1 251 ? -16.591 20.355 2.588 1.00 95.81 251 GLU A N 1
ATOM 2030 C CA . GLU A 1 251 ? -17.529 20.998 3.514 1.00 95.81 251 GLU A CA 1
ATOM 2031 C C . GLU A 1 251 ? -18.984 20.809 3.065 1.00 95.81 251 GLU A C 1
ATOM 2033 O O . GLU A 1 251 ? -19.781 20.256 3.820 1.00 95.81 251 GLU A O 1
ATOM 2038 N N . LYS A 1 252 ? -19.297 21.080 1.792 1.00 96.88 252 LYS A N 1
ATOM 2039 C CA . LYS A 1 252 ? -20.629 20.817 1.214 1.00 96.88 252 LYS A CA 1
ATOM 2040 C C . LYS A 1 252 ? -21.061 19.355 1.332 1.00 96.88 252 LYS A C 1
ATOM 2042 O O . LYS A 1 252 ? -22.237 19.078 1.572 1.00 96.88 252 LYS A O 1
ATOM 2047 N N . VAL A 1 253 ? -20.139 18.407 1.142 1.00 96.81 253 VAL A N 1
ATOM 2048 C CA . VAL A 1 253 ? -20.432 16.971 1.285 1.00 96.81 253 VAL A CA 1
ATOM 2049 C C . VAL A 1 253 ? -20.766 16.619 2.731 1.00 96.81 253 VAL A C 1
ATOM 2051 O O . VAL A 1 253 ? -21.707 15.857 2.950 1.00 96.81 253 VAL A O 1
ATOM 2054 N N . LEU A 1 254 ? -20.039 17.176 3.701 1.00 96.75 254 LEU A N 1
ATOM 2055 C CA . LEU A 1 254 ? -20.308 16.969 5.125 1.00 96.75 254 LEU A CA 1
ATOM 2056 C C . LEU A 1 254 ? -21.649 17.600 5.534 1.00 96.75 254 LEU A C 1
ATOM 2058 O O . LEU A 1 254 ? -22.455 16.935 6.177 1.00 96.75 254 LEU A O 1
ATOM 2062 N N . GLU A 1 255 ? -21.927 18.830 5.097 1.00 95.88 255 GLU A N 1
ATOM 2063 C CA . GLU A 1 255 ? -23.191 19.537 5.362 1.00 95.88 255 GLU A CA 1
ATOM 2064 C C . GLU A 1 255 ? -24.404 18.817 4.766 1.00 95.88 255 GLU A C 1
ATOM 2066 O O . GLU A 1 255 ? -25.450 18.711 5.403 1.00 95.88 255 GLU A O 1
ATOM 2071 N N . SER A 1 256 ? -24.258 18.278 3.553 1.00 96.19 256 SER A N 1
ATOM 2072 C CA . SER A 1 256 ? -25.328 17.543 2.867 1.00 96.19 256 SER A CA 1
ATOM 2073 C C . SER A 1 256 ? -25.540 16.130 3.424 1.00 96.19 256 SER A C 1
ATOM 2075 O O . SER A 1 256 ? -26.525 15.478 3.081 1.00 96.19 256 SER A O 1
ATOM 2077 N N . ASN A 1 257 ? -24.623 15.634 4.263 1.00 95.12 257 ASN A N 1
ATOM 2078 C CA . ASN A 1 257 ? -24.676 14.298 4.858 1.00 95.12 257 ASN A CA 1
ATOM 2079 C C . ASN A 1 257 ? -24.440 14.359 6.378 1.00 95.12 257 ASN A C 1
ATOM 2081 O O . ASN A 1 257 ? -23.463 13.791 6.875 1.00 95.12 257 ASN A O 1
ATOM 2085 N N . PRO A 1 258 ? -25.336 15.007 7.147 1.00 91.81 258 PRO A N 1
ATOM 2086 C CA . PRO A 1 258 ? -25.210 15.089 8.606 1.00 91.81 258 PRO A CA 1
ATOM 2087 C C . PRO A 1 258 ? -25.327 13.714 9.289 1.00 91.81 258 PRO A C 1
ATOM 2089 O O . PRO A 1 258 ? -24.886 13.530 10.421 1.00 91.81 258 PRO A O 1
ATOM 2092 N N . ASP A 1 259 ? -25.902 12.736 8.590 1.00 92.12 259 ASP A N 1
ATOM 2093 C CA . ASP A 1 259 ? -26.043 11.331 8.965 1.00 92.12 259 ASP A CA 1
ATOM 2094 C C . ASP A 1 259 ? -24.870 10.454 8.486 1.00 92.12 259 ASP A C 1
ATOM 2096 O O . ASP A 1 259 ? -24.992 9.229 8.436 1.00 92.12 259 ASP A O 1
ATOM 2100 N N . LEU A 1 260 ? -23.719 11.044 8.149 1.00 95.19 260 LEU A N 1
ATOM 2101 C CA . LEU A 1 260 ? -22.515 10.292 7.805 1.00 95.19 260 LEU A CA 1
ATOM 2102 C C . LEU A 1 260 ? -22.084 9.377 8.963 1.00 95.19 260 LEU A C 1
ATOM 2104 O O . LEU A 1 260 ? -21.914 9.821 10.097 1.00 95.19 260 LEU A O 1
ATOM 2108 N N . THR A 1 261 ? -21.897 8.090 8.670 1.00 95.44 261 THR A N 1
ATOM 2109 C CA . THR A 1 261 ? -21.601 7.062 9.676 1.00 95.44 261 THR A CA 1
ATOM 2110 C C . THR A 1 261 ? -20.097 6.862 9.854 1.00 95.44 261 THR A C 1
ATOM 2112 O O . THR A 1 261 ? -19.601 6.770 10.978 1.00 95.44 261 THR A O 1
ATOM 2115 N N . LEU A 1 262 ? -19.361 6.780 8.742 1.00 97.38 262 LEU A N 1
ATOM 2116 C CA . LEU A 1 262 ? -17.939 6.438 8.730 1.00 97.38 262 LEU A CA 1
ATOM 2117 C C . LEU A 1 262 ? -17.188 7.222 7.648 1.00 97.38 262 LEU A C 1
ATOM 2119 O O . LEU A 1 262 ? -17.673 7.383 6.530 1.00 97.38 262 LEU A O 1
ATOM 2123 N N . ILE A 1 263 ? -15.971 7.654 7.966 1.00 98.12 263 ILE A N 1
ATOM 2124 C CA . ILE A 1 263 ? -15.014 8.238 7.023 1.00 98.12 263 ILE A CA 1
ATOM 2125 C C . ILE A 1 263 ? -13.779 7.341 6.972 1.00 98.12 263 ILE A C 1
ATOM 2127 O O . ILE A 1 263 ? -13.176 7.050 8.007 1.00 98.12 263 ILE A O 1
ATOM 2131 N N . CYS A 1 264 ? -13.386 6.918 5.773 1.00 97.94 264 CYS A N 1
ATOM 2132 C CA . CYS A 1 264 ? -12.236 6.048 5.555 1.00 97.94 264 CYS A CA 1
ATOM 2133 C C . CYS A 1 264 ? -11.091 6.806 4.873 1.00 97.94 264 CYS A C 1
ATOM 2135 O O . CYS A 1 264 ? -11.248 7.330 3.769 1.00 97.94 264 CYS A O 1
ATOM 2137 N N . LEU A 1 265 ? -9.919 6.829 5.514 1.00 96.44 265 LEU A N 1
ATOM 2138 C CA . LEU A 1 265 ? -8.719 7.501 5.011 1.00 96.44 265 LEU A CA 1
ATOM 2139 C C . LEU A 1 265 ? -7.585 6.493 4.795 1.00 96.44 265 LEU A C 1
ATOM 2141 O O . LEU A 1 265 ? -7.342 5.617 5.626 1.00 96.44 265 LEU A O 1
ATOM 2145 N N . THR A 1 266 ? -6.849 6.641 3.695 1.00 92.94 266 THR A N 1
ATOM 2146 C CA . THR A 1 266 ? -5.619 5.877 3.460 1.00 92.94 266 THR A CA 1
ATOM 2147 C C . THR A 1 266 ? -4.410 6.769 3.726 1.00 92.94 266 THR A C 1
ATOM 2149 O O . THR A 1 266 ? -4.369 7.917 3.283 1.00 92.94 266 THR A O 1
ATOM 2152 N N . VAL A 1 267 ? -3.451 6.275 4.506 1.00 91.12 267 VAL A N 1
ATOM 2153 C CA . VAL A 1 267 ? -2.382 7.091 5.085 1.00 91.12 267 VAL A CA 1
ATOM 2154 C C . VAL A 1 267 ? -1.023 6.534 4.684 1.00 91.12 267 VAL A C 1
ATOM 2156 O O . VAL A 1 267 ? -0.651 5.397 4.992 1.00 91.12 267 VAL A O 1
ATOM 2159 N N . LEU A 1 268 ? -0.265 7.376 3.992 1.00 86.88 268 LEU A N 1
ATOM 2160 C CA . LEU A 1 268 ? 1.156 7.198 3.733 1.00 86.88 268 LEU A CA 1
ATOM 2161 C C . LEU A 1 268 ? 1.944 8.054 4.722 1.00 86.88 268 LEU A C 1
ATOM 2163 O O . LEU A 1 268 ? 1.466 9.092 5.171 1.00 86.88 268 LEU A O 1
ATOM 2167 N N . GLU A 1 269 ? 3.189 7.670 4.991 1.00 81.00 269 GLU A N 1
ATOM 2168 C CA . GLU A 1 269 ? 4.098 8.454 5.844 1.00 81.00 269 GLU A CA 1
ATOM 2169 C C . GLU A 1 269 ? 4.228 9.902 5.341 1.00 81.00 269 GLU A C 1
ATOM 2171 O O . GLU A 1 269 ? 4.219 10.843 6.126 1.00 81.00 269 GLU A O 1
ATOM 2176 N N . ARG A 1 270 ? 4.209 10.096 4.014 1.00 77.88 270 ARG A N 1
ATOM 2177 C CA . ARG A 1 270 ? 4.283 11.420 3.378 1.00 77.88 270 ARG A CA 1
ATOM 2178 C C . ARG A 1 270 ? 3.057 12.309 3.545 1.00 77.88 270 ARG A C 1
ATOM 2180 O O . ARG A 1 270 ? 3.179 13.499 3.330 1.00 77.88 270 ARG A O 1
ATOM 2187 N N . CYS A 1 271 ? 1.889 11.768 3.871 1.00 80.88 271 CYS A N 1
ATOM 2188 C CA . CYS A 1 271 ? 0.685 12.580 4.070 1.00 80.88 271 CYS A CA 1
ATOM 2189 C C . CYS A 1 271 ? 0.208 12.554 5.523 1.00 80.88 271 CYS A C 1
ATOM 2191 O O . CYS A 1 271 ? -0.890 13.014 5.818 1.00 80.88 271 CYS A O 1
ATOM 2193 N N . PHE A 1 272 ? 1.000 11.982 6.433 1.00 84.12 272 PHE A N 1
ATOM 2194 C CA . PHE A 1 272 ? 0.618 11.806 7.829 1.00 84.12 272 PHE A CA 1
ATOM 2195 C C . PHE A 1 272 ? 0.244 13.137 8.503 1.00 84.12 272 PHE A C 1
ATOM 2197 O O . PHE A 1 272 ? -0.787 13.210 9.168 1.00 84.12 272 PHE A O 1
ATOM 2204 N N . GLY A 1 273 ? 1.015 14.203 8.264 1.00 80.12 273 GLY A N 1
ATOM 2205 C CA . GLY A 1 273 ? 0.714 15.539 8.784 1.00 80.12 273 GLY A CA 1
ATOM 2206 C C . GLY A 1 273 ? -0.586 16.137 8.243 1.00 80.12 273 GLY A C 1
ATOM 2207 O O . GLY A 1 273 ? -1.409 16.629 9.008 1.00 80.12 273 GLY A O 1
ATOM 2208 N N . GLN A 1 274 ? -0.819 16.038 6.933 1.00 83.19 274 GLN A N 1
ATOM 2209 C CA . GLN A 1 274 ? -2.067 16.482 6.298 1.00 83.19 274 GLN A CA 1
ATOM 2210 C C . GLN A 1 274 ? -3.262 15.725 6.863 1.00 83.19 274 GLN A C 1
ATOM 2212 O O . GLN A 1 274 ? -4.284 16.322 7.186 1.00 83.19 274 GLN A O 1
ATOM 2217 N N . VAL A 1 275 ? -3.126 14.405 7.011 1.00 88.94 275 VAL A N 1
ATOM 2218 C CA . VAL A 1 275 ? -4.186 13.550 7.546 1.00 88.94 275 VAL A CA 1
ATOM 2219 C C . VAL A 1 275 ? -4.502 13.907 8.997 1.00 88.94 275 VAL A C 1
ATOM 2221 O O . VAL A 1 275 ? -5.674 13.878 9.365 1.00 88.94 275 VAL A O 1
ATOM 2224 N N . TYR A 1 276 ? -3.509 14.283 9.808 1.00 88.69 276 TYR A N 1
ATOM 2225 C CA . TYR A 1 276 ? -3.746 14.778 11.166 1.00 88.69 276 TYR A CA 1
ATOM 2226 C C . TYR A 1 276 ? -4.687 15.996 11.168 1.00 88.69 276 TYR A C 1
ATOM 2228 O O . TYR A 1 276 ? -5.748 15.945 11.794 1.00 88.69 276 TYR A O 1
ATOM 2236 N N . HIS A 1 277 ? -4.357 17.045 10.405 1.00 87.75 277 HIS A N 1
ATOM 2237 C CA . HIS A 1 277 ? -5.187 18.255 10.325 1.00 87.75 277 HIS A CA 1
ATOM 2238 C C . HIS A 1 277 ? -6.536 18.003 9.645 1.00 87.75 277 HIS A C 1
ATOM 2240 O O . HIS A 1 277 ? -7.551 18.556 10.064 1.00 87.75 277 HIS A O 1
ATOM 2246 N N . LEU A 1 278 ? -6.584 17.106 8.658 1.00 92.38 278 LEU A N 1
ATOM 2247 C CA . LEU A 1 278 ? -7.839 16.663 8.061 1.00 92.38 278 LEU A CA 1
ATOM 2248 C C . LEU A 1 278 ? -8.735 15.993 9.108 1.00 92.38 278 LEU A C 1
ATOM 2250 O O . LEU A 1 278 ? -9.919 16.300 9.176 1.00 92.38 278 LEU A O 1
ATOM 2254 N N . CYS A 1 279 ? -8.200 15.114 9.958 1.00 93.25 279 CYS A N 1
ATOM 2255 C CA . CYS A 1 279 ? -8.994 14.488 11.013 1.00 93.25 279 CYS A CA 1
ATOM 2256 C C . CYS A 1 279 ? -9.540 15.527 12.005 1.00 93.25 279 CYS A C 1
ATOM 2258 O O . CYS A 1 279 ? -10.700 15.428 12.400 1.00 93.25 279 CYS A O 1
ATOM 2260 N N . GLU A 1 280 ? -8.743 16.534 12.372 1.00 91.44 280 GLU A N 1
ATOM 2261 C CA . GLU A 1 280 ? -9.190 17.650 13.217 1.00 91.44 280 GLU A CA 1
ATOM 2262 C C . GLU A 1 280 ? -10.326 18.445 12.545 1.00 91.44 280 GLU A C 1
ATOM 2264 O O . GLU A 1 280 ? -11.362 18.717 13.158 1.00 91.44 280 GLU A O 1
ATOM 2269 N N . PHE A 1 281 ? -10.166 18.768 11.259 1.00 93.44 281 PHE A N 1
ATOM 2270 C CA . PHE A 1 281 ? -11.171 19.458 10.452 1.00 93.44 281 PHE A CA 1
ATOM 2271 C C . PHE A 1 281 ? -12.488 18.674 10.377 1.00 93.44 281 PHE A C 1
ATOM 2273 O O . PHE A 1 281 ? -13.560 19.252 10.572 1.00 93.44 281 PHE A O 1
ATOM 2280 N N . LEU A 1 282 ? -12.406 17.361 10.135 1.00 95.38 282 LEU A N 1
ATOM 2281 C CA . LEU A 1 282 ? -13.553 16.457 10.048 1.00 95.38 282 LEU A CA 1
ATOM 2282 C C . LEU A 1 282 ? -14.292 16.354 11.385 1.00 95.38 282 LEU A C 1
ATOM 2284 O O . LEU A 1 282 ? -15.517 16.437 11.413 1.00 95.38 282 LEU A O 1
ATOM 2288 N N . ARG A 1 283 ? -13.563 16.234 12.502 1.00 92.75 283 ARG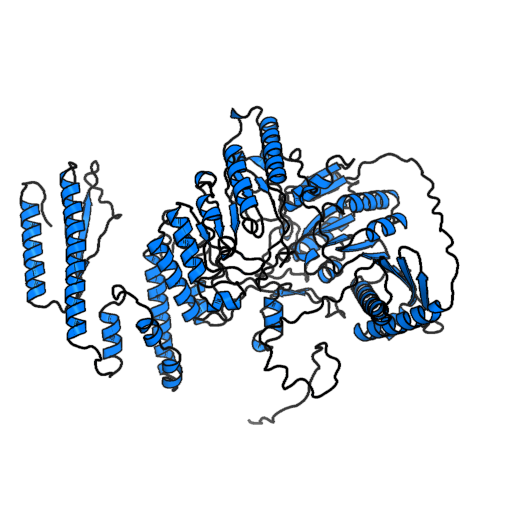 A N 1
ATOM 2289 C CA . ARG A 1 283 ? -14.147 16.140 13.853 1.00 92.75 283 ARG A CA 1
ATOM 2290 C C . ARG A 1 283 ? -14.979 17.353 14.238 1.00 92.75 283 ARG A C 1
ATOM 2292 O O . ARG A 1 283 ? -15.978 17.203 14.929 1.00 92.75 283 ARG A O 1
ATOM 2299 N N . LYS A 1 284 ? -14.589 18.542 13.779 1.00 93.19 284 LYS A N 1
ATOM 2300 C CA . LYS A 1 284 ? -15.327 19.791 14.025 1.00 93.19 284 LYS A CA 1
ATOM 2301 C C . LYS A 1 284 ? -16.641 19.885 13.235 1.00 93.19 284 LYS A C 1
ATOM 2303 O O . LYS A 1 284 ? -17.459 20.741 13.549 1.00 93.19 284 LYS A O 1
ATOM 2308 N N . ARG A 1 285 ? -16.832 19.046 12.210 1.00 94.44 285 ARG A N 1
ATOM 2309 C CA . ARG A 1 285 ? -17.936 19.142 11.234 1.00 94.44 285 ARG A CA 1
ATOM 2310 C C . ARG A 1 285 ? -18.795 17.889 11.129 1.00 94.44 285 ARG A C 1
ATOM 2312 O O . ARG A 1 285 ? -19.848 17.928 10.505 1.00 94.44 285 ARG A O 1
ATOM 2319 N N . SER A 1 286 ? -18.352 16.769 11.691 1.00 93.94 286 SER A N 1
ATOM 2320 C CA . SER A 1 286 ? -19.049 15.495 11.573 1.00 93.94 286 SER A CA 1
ATOM 2321 C C . SER A 1 286 ? -18.840 14.624 12.806 1.00 93.94 286 SER A C 1
ATOM 2323 O O . SER A 1 286 ? -17.734 14.513 13.338 1.00 93.94 286 SER A O 1
ATOM 2325 N N . ASN A 1 287 ? -19.913 13.938 13.199 1.00 91.31 287 ASN A N 1
ATOM 2326 C CA . ASN A 1 287 ? -19.898 12.913 14.242 1.00 91.31 287 ASN A CA 1
ATOM 2327 C C . ASN A 1 287 ? -19.527 11.521 13.700 1.00 91.31 287 ASN A C 1
ATOM 2329 O O . ASN A 1 287 ? -19.447 10.569 14.475 1.00 91.31 287 ASN A O 1
ATOM 2333 N N . ALA A 1 288 ? -19.309 11.386 12.385 1.00 95.25 288 ALA A N 1
ATOM 2334 C CA . ALA A 1 288 ? -18.925 10.127 11.756 1.00 95.25 288 ALA A CA 1
ATOM 2335 C C . ALA A 1 288 ? -17.661 9.555 12.402 1.00 95.25 288 ALA A C 1
ATOM 2337 O O . ALA A 1 288 ? -16.704 10.286 12.669 1.00 95.25 288 ALA A O 1
ATOM 2338 N N . LEU A 1 289 ? -17.597 8.240 12.604 1.00 95.81 289 LEU A N 1
ATOM 2339 C CA . LEU A 1 289 ? -16.350 7.623 13.050 1.00 95.81 289 LEU A CA 1
ATOM 2340 C C . LEU A 1 289 ? -15.287 7.723 11.943 1.00 95.81 289 LEU A C 1
ATOM 2342 O O . LEU A 1 289 ? -15.613 7.800 10.761 1.00 95.81 289 LEU A O 1
ATOM 2346 N N . ILE A 1 290 ? -14.005 7.720 12.310 1.00 97.44 290 ILE A N 1
ATOM 2347 C CA . ILE A 1 290 ? -12.895 7.785 11.345 1.00 97.44 290 ILE A CA 1
ATOM 2348 C C . ILE A 1 290 ? -12.095 6.487 11.421 1.00 97.44 290 ILE A C 1
ATOM 2350 O O . ILE A 1 290 ? -11.627 6.108 12.497 1.00 97.44 290 ILE A O 1
ATOM 2354 N N . ALA A 1 291 ? -11.910 5.832 10.278 1.00 97.56 291 ALA A N 1
ATOM 2355 C CA . ALA A 1 291 ? -11.033 4.680 10.110 1.00 97.56 291 ALA A CA 1
ATOM 2356 C C . ALA A 1 291 ? -9.844 5.036 9.214 1.00 97.56 291 ALA A C 1
ATOM 2358 O O . ALA A 1 291 ? -10.015 5.669 8.170 1.00 97.56 291 ALA A O 1
ATOM 2359 N N . VAL A 1 292 ? -8.646 4.593 9.596 1.00 97.25 292 VAL A N 1
ATOM 2360 C CA . VAL A 1 292 ? -7.425 4.755 8.803 1.00 97.25 292 VAL A CA 1
ATOM 2361 C C . VAL A 1 292 ? -6.771 3.416 8.489 1.00 97.25 292 VAL A C 1
ATOM 2363 O O . VAL A 1 292 ? -6.708 2.521 9.333 1.00 97.25 292 VAL A O 1
ATOM 2366 N N . GLY A 1 293 ? -6.245 3.305 7.273 1.00 95.50 293 GLY A N 1
ATOM 2367 C CA . GLY A 1 293 ? -5.436 2.180 6.804 1.00 95.50 293 GLY A CA 1
ATOM 2368 C C . GLY A 1 293 ? -4.318 2.648 5.873 1.00 95.50 293 GLY A C 1
ATOM 2369 O O . GLY A 1 293 ? -4.071 3.846 5.739 1.00 95.50 293 GLY A O 1
ATOM 2370 N N . GLY A 1 294 ? -3.629 1.715 5.220 1.00 92.44 294 GLY A N 1
ATOM 2371 C CA . GLY A 1 294 ? -2.529 2.012 4.296 1.00 92.44 294 GLY A CA 1
ATOM 2372 C C . GLY A 1 294 ? -1.143 1.734 4.882 1.00 92.44 294 GLY A C 1
ATOM 2373 O O . GLY A 1 294 ? -1.002 1.103 5.933 1.00 92.44 294 GLY A O 1
ATOM 2374 N N . VAL A 1 295 ? -0.096 2.175 4.179 1.00 90.56 295 VAL A N 1
ATOM 2375 C CA . VAL A 1 295 ? 1.296 1.784 4.466 1.00 90.56 295 VAL A CA 1
ATOM 2376 C C . VAL A 1 295 ? 1.749 2.242 5.853 1.00 90.56 295 VAL A C 1
ATOM 2378 O O . VAL A 1 295 ? 2.342 1.450 6.586 1.00 90.56 295 VAL A O 1
ATOM 2381 N N . PHE A 1 296 ? 1.452 3.488 6.242 1.00 90.69 296 PHE A N 1
ATOM 2382 C CA . PHE A 1 296 ? 1.890 4.021 7.536 1.00 90.69 296 PHE A CA 1
ATOM 2383 C C . PHE A 1 296 ? 1.177 3.337 8.718 1.00 90.69 296 PHE A C 1
ATOM 2385 O O . PHE A 1 296 ? 1.880 2.749 9.543 1.00 90.69 296 PHE A O 1
ATOM 2392 N N . PRO A 1 297 ? -0.173 3.262 8.762 1.00 93.06 297 PRO A N 1
ATOM 2393 C CA . PRO A 1 297 ? -0.893 2.480 9.766 1.00 93.06 297 PRO A CA 1
ATOM 2394 C C . PRO A 1 297 ? -0.491 1.010 9.803 1.00 93.06 297 PRO A C 1
ATOM 2396 O O . PRO A 1 297 ? -0.512 0.411 10.864 1.00 93.06 297 PRO A O 1
ATOM 2399 N N . THR A 1 298 ? -0.070 0.413 8.687 1.00 92.81 298 THR A N 1
ATOM 2400 C CA . THR A 1 298 ? 0.380 -0.987 8.675 1.00 92.81 298 THR A CA 1
ATOM 2401 C C . THR A 1 298 ? 1.774 -1.159 9.275 1.00 92.81 298 THR A C 1
ATOM 2403 O O . THR A 1 298 ? 2.013 -2.116 10.019 1.00 92.81 298 THR A O 1
ATOM 2406 N N . LEU A 1 299 ? 2.717 -0.265 8.968 1.00 89.94 299 LEU A N 1
ATOM 2407 C CA . LEU A 1 299 ? 4.126 -0.422 9.342 1.00 89.94 299 LEU A CA 1
ATOM 2408 C C . LEU A 1 299 ? 4.516 0.251 10.667 1.00 89.94 299 LEU A C 1
ATOM 2410 O O . LEU A 1 299 ? 5.434 -0.243 11.323 1.00 89.94 299 LEU A O 1
ATOM 2414 N N . ALA A 1 300 ? 3.819 1.315 11.070 1.00 89.38 300 ALA A N 1
ATOM 2415 C CA . ALA A 1 300 ? 4.009 2.044 12.328 1.00 89.38 300 ALA A CA 1
ATOM 2416 C C . ALA A 1 300 ? 2.657 2.249 13.044 1.00 89.38 300 ALA A C 1
ATOM 2418 O O . ALA A 1 300 ? 2.187 3.375 13.208 1.00 89.38 300 ALA A O 1
ATOM 2419 N N . PRO A 1 301 ? 1.989 1.157 13.447 1.00 89.56 301 PRO A N 1
ATOM 2420 C CA . PRO A 1 301 ? 0.591 1.206 13.851 1.00 89.56 301 PRO A CA 1
ATOM 2421 C C . PRO A 1 301 ? 0.391 1.882 15.224 1.00 89.56 301 PRO A C 1
ATOM 2423 O O . PRO A 1 301 ? -0.591 2.592 15.421 1.00 89.56 301 PRO A O 1
ATOM 2426 N N . GLU A 1 302 ? 1.338 1.709 16.158 1.00 88.19 302 GLU A N 1
ATOM 2427 C CA . GLU A 1 302 ? 1.345 2.366 17.476 1.00 88.19 302 GLU A CA 1
ATOM 2428 C C . GLU A 1 302 ? 1.457 3.888 17.309 1.00 88.19 302 GLU A C 1
ATOM 2430 O O . GLU A 1 302 ? 0.658 4.635 17.870 1.00 88.19 302 GLU A O 1
ATOM 2435 N N . HIS A 1 303 ? 2.391 4.340 16.463 1.00 89.81 303 HIS A N 1
ATOM 2436 C CA . HIS A 1 303 ? 2.559 5.752 16.119 1.00 89.81 303 HIS A CA 1
ATOM 2437 C C . HIS A 1 303 ? 1.312 6.320 15.444 1.00 89.81 303 HIS A C 1
ATOM 2439 O O . HIS A 1 303 ? 0.864 7.400 15.817 1.00 89.81 303 HIS A O 1
ATOM 2445 N N . ALA A 1 304 ? 0.712 5.588 14.500 1.00 91.25 304 ALA A N 1
ATOM 2446 C CA . ALA A 1 304 ? -0.534 6.010 13.870 1.00 91.25 304 ALA A CA 1
ATOM 2447 C C . ALA A 1 304 ? -1.658 6.191 14.903 1.00 91.25 304 ALA A C 1
ATOM 2449 O O . ALA A 1 304 ? -2.331 7.217 14.887 1.00 91.25 304 ALA A O 1
ATOM 2450 N N . PHE A 1 305 ? -1.835 5.244 15.829 1.00 90.94 305 PHE A N 1
ATOM 2451 C CA . PHE A 1 305 ? -2.882 5.317 16.852 1.00 90.94 305 PHE A CA 1
ATOM 2452 C C . PHE A 1 305 ? -2.694 6.471 17.843 1.00 90.94 305 PHE A C 1
ATOM 2454 O O . PHE A 1 305 ? -3.662 7.153 18.197 1.00 90.94 305 PHE A O 1
ATOM 2461 N N . VAL A 1 306 ? -1.455 6.670 18.295 1.00 90.00 306 VAL A N 1
ATOM 2462 C CA . VAL A 1 306 ? -1.104 7.687 19.288 1.00 90.00 306 VAL A CA 1
ATOM 2463 C C . VAL A 1 306 ? -1.183 9.090 18.693 1.00 90.00 306 VAL A C 1
ATOM 2465 O O . VAL A 1 306 ? -1.810 9.967 19.284 1.00 90.00 306 VAL A O 1
ATOM 2468 N N . HIS A 1 307 ? -0.598 9.303 17.513 1.00 89.31 307 HIS A N 1
ATOM 2469 C CA . HIS A 1 307 ? -0.534 10.638 16.922 1.00 89.31 307 HIS A CA 1
ATOM 2470 C C . HIS A 1 307 ? -1.827 11.048 16.213 1.00 89.31 307 HIS A C 1
ATOM 2472 O O . HIS A 1 307 ? -2.219 12.212 16.279 1.00 89.31 307 HIS A O 1
ATOM 2478 N N . LEU A 1 308 ? -2.553 10.113 15.588 1.00 90.56 308 LEU A N 1
ATOM 2479 C CA . LEU A 1 308 ? -3.870 10.389 15.000 1.00 90.56 308 LEU A CA 1
ATOM 2480 C C . LEU A 1 308 ? -4.975 10.230 16.055 1.00 90.56 308 LEU A C 1
ATOM 2482 O O . LEU A 1 308 ? -5.893 9.421 15.915 1.00 90.56 308 LEU A O 1
ATOM 2486 N N . HIS A 1 309 ? -4.903 11.019 17.127 1.00 87.69 309 HIS A N 1
ATOM 2487 C CA . HIS A 1 309 ? -5.794 10.915 18.290 1.00 87.69 309 HIS A CA 1
ATOM 2488 C C . HIS A 1 309 ? -7.283 11.191 17.990 1.00 87.69 309 HIS A C 1
ATOM 2490 O O . HIS A 1 309 ? -8.153 10.882 18.800 1.00 87.69 309 HIS A O 1
ATOM 2496 N N . HIS A 1 310 ? -7.602 11.726 16.812 1.00 90.44 310 HIS A N 1
ATOM 2497 C CA . HIS A 1 310 ? -8.972 11.871 16.325 1.00 90.44 310 HIS A CA 1
ATOM 2498 C C . HIS A 1 310 ? -9.536 10.597 15.681 1.00 90.44 310 HIS A C 1
ATOM 2500 O O . HIS A 1 310 ? -10.747 10.493 15.511 1.00 90.44 310 HIS A O 1
ATOM 2506 N N . VAL A 1 311 ? -8.706 9.622 15.314 1.00 94.19 311 VAL A N 1
ATOM 2507 C CA . VAL A 1 311 ? -9.119 8.405 14.596 1.00 94.19 311 VAL A CA 1
ATOM 2508 C C . VAL A 1 311 ? -9.743 7.389 15.549 1.00 94.19 311 VAL A C 1
ATOM 2510 O O . VAL A 1 311 ? -9.240 7.199 16.653 1.00 94.19 311 VAL A O 1
ATOM 2513 N N . ASN A 1 312 ? -10.815 6.710 15.132 1.00 94.56 312 ASN A N 1
ATOM 2514 C CA . ASN A 1 312 ? -11.424 5.627 15.909 1.00 94.56 312 ASN A CA 1
ATOM 2515 C C . ASN A 1 312 ? -10.794 4.276 15.600 1.00 94.56 312 ASN A C 1
ATOM 2517 O O . ASN A 1 312 ? -10.526 3.540 16.534 1.00 94.56 312 ASN A O 1
ATOM 2521 N N . PHE A 1 313 ? -10.543 3.959 14.329 1.00 95.38 313 PHE A N 1
ATOM 2522 C CA . PHE A 1 313 ? -10.049 2.644 13.918 1.00 95.38 313 PHE A CA 1
ATOM 2523 C C . PHE A 1 313 ? -8.725 2.765 13.165 1.00 95.38 313 PHE A C 1
ATOM 2525 O O . PHE A 1 313 ? -8.639 3.495 12.181 1.00 95.38 313 PHE A O 1
ATOM 2532 N N . VAL A 1 314 ? -7.708 2.023 13.595 1.00 95.38 314 VAL A N 1
ATOM 2533 C CA . VAL A 1 314 ? -6.428 1.855 12.897 1.00 95.38 314 VAL A CA 1
ATOM 2534 C C . VAL A 1 314 ? -6.353 0.415 12.409 1.00 95.38 314 VAL A C 1
ATOM 2536 O O . VAL A 1 314 ? -6.352 -0.508 13.223 1.00 95.38 314 VAL A O 1
ATOM 2539 N N . VAL A 1 315 ? -6.299 0.230 11.090 1.00 94.62 315 VAL A N 1
ATOM 2540 C CA . VAL A 1 315 ? -6.281 -1.085 10.436 1.00 94.62 315 VAL A CA 1
ATOM 2541 C C . VAL A 1 315 ? -4.917 -1.337 9.792 1.00 94.62 315 VAL A C 1
ATOM 2543 O O . VAL A 1 315 ? -4.414 -0.510 9.027 1.00 94.62 315 VAL A O 1
ATOM 2546 N N . ARG A 1 316 ? -4.321 -2.495 10.092 1.00 92.56 316 ARG A N 1
ATOM 2547 C CA . ARG A 1 316 ? -3.044 -2.965 9.543 1.00 92.56 316 ARG A CA 1
ATOM 2548 C C . ARG A 1 316 ? -3.277 -4.018 8.466 1.00 92.56 316 ARG A C 1
ATOM 2550 O O . ARG A 1 316 ? -3.847 -5.063 8.757 1.00 92.56 316 ARG A O 1
ATOM 2557 N N . GLY A 1 317 ? -2.715 -3.815 7.278 1.00 92.75 317 GLY A N 1
ATOM 2558 C CA . GLY A 1 317 ? -2.789 -4.775 6.177 1.00 92.75 317 GLY A CA 1
ATOM 2559 C C . GLY A 1 317 ? -4.044 -4.627 5.323 1.00 92.75 317 GLY A C 1
ATOM 2560 O O . GLY A 1 317 ? -4.493 -3.514 5.052 1.00 92.75 317 GLY A O 1
ATOM 2561 N N . ASP A 1 318 ? -4.570 -5.761 4.867 1.00 93.88 318 ASP A N 1
ATOM 2562 C CA . ASP A 1 318 ? -5.751 -5.838 4.010 1.00 93.88 318 ASP A CA 1
ATOM 2563 C C . ASP A 1 318 ? -6.991 -5.341 4.777 1.00 93.88 318 ASP A C 1
ATOM 2565 O O . ASP A 1 318 ? -7.213 -5.715 5.928 1.00 93.88 318 ASP A O 1
ATOM 2569 N N . GLY A 1 319 ? -7.809 -4.485 4.164 1.00 94.06 319 GLY A N 1
ATOM 2570 C CA . GLY A 1 319 ? -8.957 -3.857 4.832 1.00 94.06 319 GLY A CA 1
ATOM 2571 C C . GLY A 1 319 ? -10.310 -4.450 4.439 1.00 94.06 319 GLY A C 1
ATOM 2572 O O . GLY A 1 319 ? -11.317 -4.167 5.082 1.00 94.06 319 GLY A O 1
ATOM 2573 N N . GLU A 1 320 ? -10.362 -5.268 3.389 1.00 93.56 320 GLU A N 1
ATOM 2574 C CA . GLU A 1 320 ? -11.617 -5.645 2.735 1.00 93.56 320 GLU A CA 1
ATOM 2575 C C . GLU A 1 320 ? -12.542 -6.487 3.613 1.00 93.56 320 GLU A C 1
ATOM 2577 O O . GLU A 1 320 ? -13.750 -6.257 3.605 1.00 93.56 320 GLU A O 1
ATOM 2582 N N . GLU A 1 321 ? -11.999 -7.444 4.371 1.00 90.69 321 GLU A N 1
ATOM 2583 C CA . GLU A 1 321 ? -12.800 -8.332 5.227 1.00 90.69 321 GLU A CA 1
ATOM 2584 C C . GLU A 1 321 ? -13.295 -7.635 6.494 1.00 90.69 321 GLU A C 1
ATOM 2586 O O . GLU A 1 321 ? -14.394 -7.917 6.973 1.00 90.69 321 GLU A O 1
ATOM 2591 N N . ILE A 1 322 ? -12.506 -6.697 7.017 1.00 91.81 322 ILE A N 1
ATOM 2592 C CA . ILE A 1 322 ? -12.813 -6.024 8.274 1.00 91.81 322 ILE A CA 1
ATOM 2593 C C . ILE A 1 322 ? -13.686 -4.784 8.097 1.00 91.81 322 ILE A C 1
ATOM 2595 O O . ILE A 1 322 ? -14.504 -4.467 8.960 1.00 91.81 322 ILE A O 1
ATOM 2599 N N . LEU A 1 323 ? -13.558 -4.085 6.973 1.00 95.31 323 LEU A N 1
ATOM 2600 C CA . LEU A 1 323 ? -14.304 -2.862 6.710 1.00 95.31 323 LEU A CA 1
ATOM 2601 C C . LEU A 1 323 ? -15.830 -3.035 6.883 1.00 95.31 323 LEU A C 1
ATOM 2603 O O . LEU A 1 323 ? -16.426 -2.199 7.561 1.00 95.31 323 LEU A O 1
ATOM 2607 N N . PRO A 1 324 ? -16.484 -4.115 6.402 1.00 93.69 324 PRO A N 1
ATOM 2608 C CA . PRO A 1 324 ? -17.900 -4.349 6.680 1.00 93.69 324 PRO A CA 1
ATOM 2609 C C . PRO A 1 324 ? -18.245 -4.443 8.172 1.00 93.69 324 PRO A C 1
ATOM 2611 O O . PRO A 1 324 ? -19.313 -3.989 8.577 1.00 93.69 324 PRO A O 1
ATOM 2614 N N . ALA A 1 325 ? -17.359 -5.025 8.984 1.00 92.62 325 ALA A N 1
ATOM 2615 C CA . ALA A 1 325 ? -17.547 -5.113 10.428 1.00 92.62 325 ALA A CA 1
ATOM 2616 C C . ALA A 1 325 ? -17.423 -3.730 11.083 1.00 92.62 325 ALA A C 1
ATOM 2618 O O . ALA A 1 325 ? -18.270 -3.359 11.891 1.00 92.62 325 ALA A O 1
ATOM 2619 N N . ILE A 1 326 ? -16.438 -2.928 10.662 1.00 95.00 326 ILE A N 1
ATOM 2620 C CA . ILE A 1 326 ? -16.273 -1.537 11.113 1.00 95.00 326 ILE A CA 1
ATOM 2621 C C . ILE A 1 326 ? -17.493 -0.684 10.740 1.00 95.00 326 ILE A C 1
ATOM 2623 O O . ILE A 1 326 ? -17.959 0.093 11.568 1.00 95.00 326 ILE A O 1
ATOM 2627 N N . VAL A 1 327 ? -18.051 -0.843 9.534 1.00 95.62 327 VAL A N 1
ATOM 2628 C CA . VAL A 1 327 ? -19.283 -0.146 9.118 1.00 95.62 327 VAL A CA 1
ATOM 2629 C C . VAL A 1 327 ? -20.469 -0.550 9.997 1.00 95.62 327 VAL A C 1
ATOM 2631 O O . VAL A 1 327 ? -21.246 0.314 10.402 1.00 95.62 327 VAL A O 1
ATOM 2634 N N . GLY A 1 328 ? -20.596 -1.840 10.329 1.00 92.81 328 GLY A N 1
ATOM 2635 C CA . GLY A 1 328 ? -21.620 -2.336 11.251 1.00 92.81 328 GLY A CA 1
ATOM 2636 C C . GLY A 1 328 ? -21.518 -1.692 12.635 1.00 92.81 328 GLY A C 1
ATOM 2637 O O . GLY A 1 328 ? -22.502 -1.135 13.121 1.00 92.81 328 GLY A O 1
ATOM 2638 N N . VAL A 1 329 ? -20.313 -1.683 13.211 1.00 92.56 329 VAL A N 1
ATOM 2639 C CA . VAL A 1 329 ? -20.024 -1.038 14.502 1.00 92.56 329 VAL A CA 1
ATOM 2640 C C . VAL A 1 329 ? -20.312 0.460 14.446 1.00 92.56 329 VAL A C 1
ATOM 2642 O O . VAL A 1 329 ? -21.006 0.993 15.307 1.00 92.56 329 VAL A O 1
ATOM 2645 N N . ALA A 1 330 ? -19.842 1.154 13.409 1.00 93.56 330 ALA A N 1
ATOM 2646 C CA . ALA A 1 330 ? -20.076 2.585 13.253 1.00 93.56 330 ALA A CA 1
ATOM 2647 C C . ALA A 1 330 ? -21.572 2.914 13.119 1.00 93.56 330 ALA A C 1
ATOM 2649 O O . ALA A 1 330 ? -22.042 3.883 13.711 1.00 93.56 330 ALA A O 1
ATOM 2650 N N . SER A 1 331 ? -22.339 2.079 12.408 1.00 92.19 331 SER A N 1
ATOM 2651 C CA . SER A 1 331 ? -23.797 2.219 12.307 1.00 92.19 331 SER A CA 1
ATOM 2652 C C . SER A 1 331 ? -24.486 2.029 13.655 1.00 92.19 331 SER A C 1
ATOM 2654 O O . SER A 1 331 ? -25.448 2.738 13.948 1.00 92.19 331 SER A O 1
ATOM 2656 N N . ASN A 1 332 ? -24.012 1.088 14.474 1.00 90.62 332 ASN A N 1
ATOM 2657 C CA . ASN A 1 332 ? -24.554 0.877 15.810 1.00 90.62 332 ASN A CA 1
ATOM 2658 C C . ASN A 1 332 ? -24.268 2.080 16.713 1.00 90.62 332 ASN A C 1
ATOM 2660 O O . ASN A 1 332 ? -25.203 2.671 17.243 1.00 90.62 332 ASN A O 1
ATOM 2664 N N . VAL A 1 333 ? -23.007 2.517 16.775 1.00 89.94 333 VAL A N 1
ATOM 2665 C CA . VAL A 1 333 ? -22.577 3.683 17.564 1.00 89.94 333 VAL A CA 1
ATOM 2666 C C . VAL A 1 333 ? -23.327 4.948 17.154 1.00 89.94 333 VAL A C 1
ATOM 2668 O O . VAL A 1 333 ? -23.727 5.728 18.009 1.00 89.94 333 VAL A O 1
ATOM 2671 N N . GLN A 1 334 ? -23.586 5.153 15.863 1.00 88.19 334 GLN A N 1
ATOM 2672 C CA . GLN A 1 334 ? -24.386 6.289 15.405 1.00 88.19 334 GLN A CA 1
ATOM 2673 C C . GLN A 1 334 ? -25.834 6.247 15.931 1.00 88.19 334 GLN A C 1
ATOM 2675 O O . GLN A 1 334 ? -26.434 7.295 16.159 1.00 88.19 334 GLN A O 1
ATOM 2680 N N . LYS A 1 335 ? -26.407 5.051 16.121 1.00 86.31 335 LYS A N 1
ATOM 2681 C CA . LYS A 1 335 ? -27.781 4.858 16.617 1.00 86.31 335 LYS A CA 1
ATOM 2682 C C . LYS A 1 335 ? -27.877 4.949 18.138 1.00 86.31 335 LYS A C 1
ATOM 2684 O O . LYS A 1 335 ? -28.881 5.443 18.644 1.00 86.31 335 LYS A O 1
ATOM 2689 N N . THR A 1 336 ? -26.883 4.432 18.852 1.00 87.44 336 THR A N 1
ATOM 2690 C CA . THR A 1 336 ? -26.888 4.305 20.320 1.00 87.44 336 THR A CA 1
ATOM 2691 C C . THR A 1 336 ? -26.134 5.433 21.020 1.00 87.44 336 THR A C 1
ATOM 2693 O O . THR A 1 336 ? -26.390 5.696 22.189 1.00 87.44 336 THR A O 1
ATOM 2696 N N . GLY A 1 337 ? -25.209 6.099 20.324 1.00 84.75 337 GLY A N 1
ATOM 2697 C CA . GLY A 1 337 ? -24.264 7.066 20.885 1.00 84.75 337 GLY A CA 1
ATOM 2698 C C . GLY A 1 337 ? -23.041 6.431 21.557 1.00 84.75 337 GLY A C 1
ATOM 2699 O O . GLY A 1 337 ? -22.115 7.147 21.933 1.00 84.75 337 GLY A O 1
ATOM 2700 N N . GLU A 1 338 ? -23.000 5.104 21.693 1.00 85.38 338 GLU A N 1
ATOM 2701 C CA . GLU A 1 338 ? -21.962 4.392 22.441 1.00 85.38 338 GLU A CA 1
ATOM 2702 C C . GLU A 1 338 ? -21.647 3.014 21.850 1.00 85.38 338 GLU A C 1
ATOM 2704 O O . GLU A 1 338 ? -22.453 2.410 21.143 1.00 85.38 338 GLU A O 1
ATOM 2709 N N . PHE A 1 339 ? -20.456 2.504 22.156 1.00 87.06 339 PHE A N 1
ATOM 2710 C CA . PHE A 1 339 ? -20.047 1.159 21.762 1.00 87.06 339 PHE A CA 1
ATOM 2711 C C . PHE A 1 339 ? -20.659 0.130 22.711 1.00 87.06 339 PHE A C 1
ATOM 2713 O O . PHE A 1 339 ? -20.504 0.228 23.927 1.00 87.06 339 PHE A O 1
ATOM 2720 N N . SER A 1 340 ? -21.314 -0.880 22.150 1.00 87.19 340 SER A N 1
ATOM 2721 C CA . SER A 1 340 ? -21.857 -2.013 22.896 1.00 87.19 340 SER A CA 1
ATOM 2722 C C . SER A 1 340 ? -20.810 -3.112 23.117 1.00 87.19 340 SER A C 1
ATOM 2724 O O . SER A 1 340 ? -19.778 -3.172 22.447 1.00 87.19 340 SER A O 1
ATOM 2726 N N . GLU A 1 341 ? -21.093 -4.046 24.027 1.00 82.81 341 GLU A N 1
ATOM 2727 C CA . GLU A 1 341 ? -20.261 -5.246 24.208 1.00 82.81 341 GLU A CA 1
ATOM 2728 C C . GLU A 1 341 ? -20.216 -6.129 22.946 1.00 82.81 341 GLU A C 1
ATOM 2730 O O . GLU A 1 341 ? -19.192 -6.750 22.668 1.00 82.81 341 GLU A O 1
ATOM 2735 N N . GLU A 1 342 ? -21.283 -6.135 22.139 1.00 86.69 342 GLU A N 1
ATOM 2736 C CA . GLU A 1 342 ? -21.307 -6.829 20.844 1.00 86.69 342 GLU A CA 1
ATOM 2737 C C . GLU A 1 342 ? -20.331 -6.181 19.849 1.00 86.69 342 GLU A C 1
ATOM 2739 O O . GLU A 1 342 ? -19.604 -6.886 19.151 1.00 86.69 342 GLU A O 1
ATOM 2744 N N . ASP A 1 343 ? -20.227 -4.847 19.839 1.00 87.75 343 ASP A N 1
ATOM 2745 C CA . ASP A 1 343 ? -19.252 -4.141 18.998 1.00 87.75 343 ASP A CA 1
ATOM 2746 C C . ASP A 1 343 ? -17.811 -4.487 19.393 1.00 87.75 343 ASP A C 1
ATOM 2748 O O . ASP A 1 343 ? -16.955 -4.703 18.533 1.00 87.75 343 ASP A O 1
ATOM 2752 N N . ILE A 1 344 ? -17.538 -4.573 20.699 1.00 84.00 344 ILE A N 1
ATOM 2753 C CA . ILE A 1 344 ? -16.227 -4.979 21.222 1.00 84.00 344 ILE A CA 1
ATOM 2754 C C . ILE A 1 344 ? -15.906 -6.418 20.799 1.00 84.00 344 ILE A C 1
ATOM 2756 O O . ILE A 1 344 ? -14.774 -6.692 20.387 1.00 84.00 344 ILE A O 1
ATOM 2760 N N . GLU A 1 345 ? -16.879 -7.332 20.862 1.00 84.06 345 GLU A N 1
ATOM 2761 C CA . GLU A 1 345 ? -16.716 -8.721 20.421 1.00 84.06 345 GLU A CA 1
ATOM 2762 C C . GLU A 1 345 ? -16.424 -8.805 18.915 1.00 84.06 345 GLU A C 1
ATOM 2764 O O . GLU A 1 345 ? -15.483 -9.494 18.512 1.00 84.06 345 GLU A O 1
ATOM 2769 N N . ILE A 1 346 ? -17.157 -8.044 18.092 1.00 87.56 346 ILE A N 1
ATOM 2770 C CA . ILE A 1 346 ? -16.939 -7.955 16.642 1.00 87.56 346 ILE A CA 1
ATOM 2771 C C . ILE A 1 346 ? -15.512 -7.485 16.339 1.00 87.56 346 ILE A C 1
ATOM 2773 O O . ILE A 1 346 ? -14.802 -8.136 15.571 1.00 87.56 346 ILE A O 1
ATOM 2777 N N . LEU A 1 347 ? -15.063 -6.387 16.956 1.00 85.25 347 LEU A N 1
ATOM 2778 C CA . LEU A 1 347 ? -13.718 -5.837 16.737 1.00 85.25 347 LEU A CA 1
ATOM 2779 C C . LEU A 1 347 ? -12.618 -6.798 17.205 1.00 85.25 347 LEU A C 1
ATOM 2781 O O . LEU A 1 347 ? -11.593 -6.940 16.543 1.00 85.25 347 LEU A O 1
ATOM 2785 N N . SER A 1 348 ? -12.859 -7.520 18.300 1.00 81.88 348 SER A N 1
ATOM 2786 C CA . SER A 1 348 ? -11.966 -8.568 18.818 1.00 81.88 348 SER A CA 1
ATOM 2787 C C . SER A 1 348 ? -11.904 -9.815 17.919 1.00 81.88 348 SER A C 1
ATOM 2789 O O . SER A 1 348 ? -11.083 -10.717 18.123 1.00 81.88 348 SER A O 1
ATOM 2791 N N . GLY A 1 349 ? -12.783 -9.901 16.918 1.00 81.94 349 GLY A N 1
ATOM 2792 C CA . GLY A 1 349 ? -12.790 -10.949 15.906 1.00 81.94 349 GLY A CA 1
ATOM 2793 C C . GLY A 1 349 ? -11.617 -10.861 14.930 1.00 81.94 349 GLY A C 1
ATOM 2794 O O . GLY A 1 349 ? -11.140 -11.910 14.491 1.00 81.94 349 GLY A O 1
ATOM 2795 N N . PHE A 1 350 ? -11.105 -9.657 14.658 1.00 82.50 350 PHE A N 1
ATOM 2796 C CA . PHE A 1 350 ? -10.166 -9.391 13.566 1.00 82.50 350 PHE A CA 1
ATOM 2797 C C . PHE A 1 350 ? -8.770 -9.020 14.060 1.00 82.50 350 PHE A C 1
ATOM 2799 O O . PHE A 1 350 ? -8.622 -8.185 14.946 1.00 82.50 350 PHE A O 1
ATOM 2806 N N . ASN A 1 351 ? -7.739 -9.601 13.450 1.00 84.06 351 ASN A N 1
ATOM 2807 C CA . ASN A 1 351 ? -6.355 -9.241 13.748 1.00 84.06 351 ASN A CA 1
ATOM 2808 C C . ASN A 1 351 ? -5.954 -7.929 13.055 1.00 84.06 351 ASN A C 1
ATOM 2810 O O . ASN A 1 351 ? -6.597 -7.484 12.103 1.00 84.06 351 ASN A O 1
ATOM 2814 N N . GLY A 1 352 ? -4.868 -7.313 13.523 1.00 86.12 352 GLY A N 1
ATOM 2815 C CA . GLY A 1 352 ? -4.314 -6.103 12.925 1.00 86.12 352 GLY A CA 1
ATOM 2816 C C . GLY A 1 352 ? -5.142 -4.841 13.170 1.00 86.12 352 GLY A C 1
ATOM 2817 O O . GLY A 1 352 ? -5.040 -3.907 12.377 1.00 86.12 352 GLY A O 1
ATOM 2818 N N . VAL A 1 353 ? -5.947 -4.781 14.236 1.00 89.25 353 VAL A N 1
ATOM 2819 C CA . VAL A 1 353 ? -6.779 -3.604 14.541 1.00 89.25 353 VAL A CA 1
ATOM 2820 C C . VAL A 1 353 ? -6.555 -3.053 15.922 1.00 89.25 353 VAL A C 1
ATOM 2822 O O . VAL A 1 353 ? -6.487 -3.805 16.892 1.00 89.25 353 VAL A O 1
ATOM 2825 N N . ILE A 1 354 ? -6.534 -1.719 15.986 1.00 90.56 354 ILE A N 1
ATOM 2826 C CA . ILE A 1 354 ? -6.817 -0.970 17.204 1.00 90.56 354 ILE A CA 1
ATOM 2827 C C . ILE A 1 354 ? -8.021 -0.068 17.006 1.00 90.56 354 ILE A C 1
ATOM 2829 O O . ILE A 1 354 ? -8.113 0.664 16.023 1.00 90.56 354 ILE A O 1
ATOM 2833 N N . SER A 1 355 ? -8.916 -0.100 17.986 1.00 89.06 355 SER A N 1
ATOM 2834 C CA . SER A 1 355 ? -10.093 0.747 18.070 1.00 89.06 355 SER A CA 1
ATOM 2835 C C . SER A 1 355 ? -10.094 1.574 19.352 1.00 89.06 355 SER A C 1
ATOM 2837 O O . SER A 1 355 ? -9.800 1.053 20.427 1.00 89.06 355 SER A O 1
ATOM 2839 N N . HIS A 1 356 ? -10.475 2.844 19.236 1.00 86.44 356 HIS A N 1
ATOM 2840 C CA . HIS A 1 356 ? -10.808 3.732 20.343 1.00 86.44 356 HIS A CA 1
ATOM 2841 C C . HIS A 1 356 ? -12.329 3.925 20.411 1.00 86.44 356 HIS A C 1
ATOM 2843 O O . HIS A 1 356 ? -12.924 4.670 19.620 1.00 86.44 356 HIS A O 1
ATOM 2849 N N . ALA A 1 357 ? -12.932 3.254 21.385 1.00 73.56 357 ALA A N 1
ATOM 2850 C CA . ALA A 1 357 ? -14.358 3.094 21.604 1.00 73.56 357 ALA A CA 1
ATOM 2851 C C . ALA A 1 357 ? -14.799 3.791 22.905 1.00 73.56 357 ALA A C 1
ATOM 2853 O O . ALA A 1 357 ? -14.933 3.161 23.956 1.00 73.56 357 ALA A O 1
ATOM 2854 N N . GLY A 1 358 ? -14.982 5.114 22.862 1.00 73.12 358 GLY A N 1
ATOM 2855 C CA . GLY A 1 358 ? -15.209 5.910 24.076 1.00 73.12 358 GLY A CA 1
ATOM 2856 C C . GLY A 1 358 ? -14.020 5.785 25.036 1.00 73.12 358 GLY A C 1
ATOM 2857 O O . GLY A 1 358 ? -12.885 5.997 24.622 1.00 73.12 358 GLY A O 1
ATOM 2858 N N . ASN A 1 359 ? -14.262 5.371 26.283 1.00 76.12 359 ASN A N 1
ATOM 2859 C CA . ASN A 1 359 ? -13.203 5.087 27.265 1.00 76.12 359 ASN A CA 1
ATOM 2860 C C . ASN A 1 359 ? -12.640 3.653 27.181 1.00 76.12 359 ASN A C 1
ATOM 2862 O O . ASN A 1 359 ? -11.987 3.181 28.118 1.00 76.12 359 ASN A O 1
ATOM 2866 N N . THR A 1 360 ? -12.924 2.939 26.090 1.00 78.88 360 THR A N 1
ATOM 2867 C CA . THR A 1 360 ? -12.430 1.584 25.840 1.00 78.88 360 THR A CA 1
ATOM 2868 C C . THR A 1 360 ? -11.461 1.588 24.670 1.00 78.88 360 THR A C 1
ATOM 2870 O O . THR A 1 360 ? -11.763 2.131 23.611 1.00 78.88 360 THR A O 1
ATOM 2873 N N . VAL A 1 361 ? -10.313 0.936 24.823 1.00 85.81 361 VAL A N 1
ATOM 2874 C CA . VAL A 1 361 ? -9.417 0.632 23.704 1.00 85.81 361 VAL A CA 1
ATOM 2875 C C . VAL A 1 361 ? -9.403 -0.870 23.485 1.00 85.81 361 VAL A C 1
ATOM 2877 O O . VAL A 1 361 ? -9.195 -1.643 24.421 1.00 85.81 361 VAL A O 1
ATOM 2880 N N . VAL A 1 362 ? -9.642 -1.277 22.242 1.00 85.19 362 VAL A N 1
ATOM 2881 C CA . VAL A 1 362 ? -9.639 -2.679 21.815 1.00 85.19 362 VAL A CA 1
ATOM 2882 C C . VAL A 1 362 ? -8.505 -2.871 20.825 1.00 85.19 362 VAL A C 1
ATOM 2884 O O . VAL A 1 362 ? -8.387 -2.113 19.868 1.00 85.19 362 VAL A O 1
ATOM 2887 N N . SER A 1 363 ? -7.683 -3.887 21.045 1.00 85.88 363 SER A N 1
ATOM 2888 C CA . SER A 1 363 ? -6.591 -4.299 20.168 1.00 85.88 363 SER A CA 1
ATOM 2889 C C . SER A 1 363 ? -6.671 -5.800 19.960 1.00 85.88 363 SER A C 1
ATOM 2891 O O . SER A 1 363 ? -6.695 -6.533 20.941 1.00 85.88 363 SER A O 1
ATOM 2893 N N . CYS A 1 364 ? -6.659 -6.289 18.726 1.00 81.19 364 CYS A N 1
ATOM 2894 C CA . CYS A 1 364 ? -6.643 -7.730 18.463 1.00 81.19 364 CYS A CA 1
ATOM 2895 C C . CYS A 1 364 ? -5.558 -8.074 17.449 1.00 81.19 364 CYS A C 1
ATOM 2897 O O . CYS A 1 364 ? -5.495 -7.450 16.389 1.00 81.19 364 CYS A O 1
ATOM 2899 N N . GLY A 1 365 ? -4.687 -9.032 17.802 1.00 72.06 365 GLY A N 1
ATOM 2900 C CA . GLY A 1 365 ? -3.565 -9.482 16.968 1.00 72.06 365 GLY A CA 1
ATOM 2901 C C . GLY A 1 365 ? -2.798 -8.304 16.377 1.00 72.06 365 GLY A C 1
ATOM 2902 O O . GLY A 1 365 ? -2.556 -8.254 15.174 1.00 72.06 365 GLY A O 1
ATOM 2903 N N . PHE A 1 366 ? -2.574 -7.261 17.181 1.00 72.62 366 PHE A N 1
ATOM 2904 C CA . PHE A 1 366 ? -2.189 -5.954 16.656 1.00 72.62 366 PHE A CA 1
ATOM 2905 C C . PHE A 1 366 ? -0.755 -5.908 16.160 1.00 72.62 366 PHE A C 1
ATOM 2907 O O . PHE A 1 366 ? -0.384 -4.975 15.464 1.00 72.62 366 PHE A O 1
ATOM 2914 N N . ASP A 1 367 ? 0.053 -6.908 16.475 1.00 70.88 367 ASP A N 1
ATOM 2915 C CA . ASP A 1 367 ? 1.377 -7.140 15.921 1.00 70.88 367 ASP A CA 1
ATOM 2916 C C . ASP A 1 367 ? 1.351 -7.855 14.565 1.00 70.88 367 ASP A C 1
ATOM 2918 O O . ASP A 1 367 ? 2.286 -7.690 13.766 1.00 70.88 367 ASP A O 1
ATOM 2922 N N . GLU A 1 368 ? 0.251 -8.538 14.265 1.00 80.44 368 GLU A N 1
ATOM 2923 C CA . GLU A 1 368 ? -0.019 -9.162 12.982 1.00 80.44 368 GLU A CA 1
ATOM 2924 C C . GLU A 1 368 ? -0.466 -8.135 11.931 1.00 80.44 368 GLU A C 1
ATOM 2926 O O . GLU A 1 368 ? -0.968 -7.046 12.216 1.00 80.44 368 GLU A O 1
ATOM 2931 N N . ILE A 1 369 ? -0.230 -8.487 10.669 1.00 85.81 369 ILE A N 1
ATOM 2932 C CA . ILE A 1 369 ? -0.755 -7.761 9.513 1.00 85.81 369 ILE A CA 1
ATOM 2933 C C . ILE A 1 369 ? -1.973 -8.552 9.056 1.00 85.81 369 ILE A C 1
ATOM 2935 O O . ILE A 1 369 ? -1.820 -9.738 8.749 1.00 85.81 369 ILE A O 1
ATOM 2939 N N . ASN A 1 370 ? -3.146 -7.914 9.005 1.00 89.25 370 ASN A N 1
ATOM 2940 C CA . ASN A 1 370 ? -4.348 -8.560 8.498 1.00 89.25 370 ASN A CA 1
ATOM 2941 C C . ASN A 1 370 ? -4.128 -8.947 7.035 1.00 89.25 370 ASN A C 1
ATOM 2943 O O . ASN A 1 370 ? -3.721 -8.115 6.218 1.00 89.25 370 ASN A O 1
ATOM 2947 N N . ARG A 1 371 ? -4.359 -10.215 6.705 1.00 89.81 371 ARG A N 1
ATOM 2948 C CA . ARG A 1 371 ? -4.198 -10.731 5.348 1.00 89.81 371 ARG A CA 1
ATOM 2949 C C . ARG A 1 371 ? -5.392 -11.577 4.987 1.00 89.81 371 ARG A C 1
ATOM 2951 O O . ARG A 1 371 ? -5.729 -12.507 5.709 1.00 89.81 371 ARG A O 1
ATOM 2958 N N . ILE A 1 372 ? -5.943 -11.300 3.818 1.00 90.19 372 ILE A N 1
ATOM 2959 C CA . ILE A 1 372 ? -6.908 -12.185 3.181 1.00 90.19 372 ILE A CA 1
ATOM 2960 C C . ILE A 1 372 ? -6.172 -13.481 2.839 1.00 90.19 372 ILE A C 1
ATOM 2962 O O . ILE A 1 372 ? -5.178 -13.457 2.102 1.00 90.19 372 ILE A O 1
ATOM 2966 N N . GLU A 1 373 ? -6.641 -14.585 3.417 1.00 84.62 373 GLU A N 1
ATOM 2967 C CA . GLU A 1 373 ? -6.023 -15.907 3.284 1.00 84.62 373 GLU A CA 1
ATOM 2968 C C . GLU A 1 373 ? -6.036 -16.370 1.823 1.00 84.62 373 GLU A C 1
ATOM 2970 O O . GLU A 1 373 ? -4.994 -16.694 1.254 1.00 84.62 373 GLU A O 1
ATOM 2975 N N . ASP A 1 374 ? -7.211 -16.311 1.196 1.00 91.12 374 ASP A N 1
ATOM 2976 C CA . ASP A 1 374 ? -7.398 -16.594 -0.222 1.00 91.12 374 ASP A CA 1
ATOM 2977 C C . ASP A 1 374 ? -7.665 -15.294 -0.982 1.00 91.12 374 ASP A C 1
ATOM 2979 O O . ASP A 1 374 ? -8.787 -14.776 -1.023 1.00 91.12 374 ASP A O 1
ATOM 2983 N N . ILE A 1 375 ? -6.612 -14.757 -1.596 1.00 92.88 375 ILE A N 1
ATOM 2984 C CA . ILE A 1 375 ? -6.685 -13.491 -2.319 1.00 92.88 375 ILE A CA 1
ATOM 2985 C C . ILE A 1 375 ? -7.657 -13.549 -3.511 1.00 92.88 375 ILE A C 1
ATOM 2987 O O . ILE A 1 375 ? -8.139 -12.490 -3.910 1.00 92.88 375 ILE A O 1
ATOM 2991 N N . ASP A 1 376 ? -8.023 -14.718 -4.053 1.00 95.12 376 ASP A N 1
ATOM 2992 C CA . ASP A 1 376 ? -9.016 -14.814 -5.138 1.00 95.12 376 ASP A CA 1
ATOM 2993 C C . ASP A 1 376 ? -10.435 -14.453 -4.675 1.00 95.12 376 ASP A C 1
ATOM 2995 O O . ASP A 1 376 ? -11.246 -13.985 -5.483 1.00 95.12 376 ASP A O 1
ATOM 2999 N N . LYS A 1 377 ? -10.724 -14.568 -3.370 1.00 92.00 377 LYS A N 1
ATOM 3000 C CA . LYS A 1 377 ? -12.008 -14.149 -2.778 1.00 92.00 377 LYS A CA 1
ATOM 3001 C C . LYS A 1 377 ? -12.174 -12.633 -2.719 1.00 92.00 377 LYS A C 1
ATOM 3003 O O . LYS A 1 377 ? -13.302 -12.145 -2.689 1.00 92.00 377 LYS A O 1
ATOM 3008 N N . SER A 1 378 ? -11.073 -11.881 -2.736 1.00 92.00 378 SER A N 1
ATOM 3009 C CA . SER A 1 378 ? -11.111 -10.418 -2.810 1.00 92.00 378 SER A CA 1
ATOM 3010 C C . SER A 1 378 ? -11.529 -9.998 -4.226 1.00 92.00 378 SER A C 1
ATOM 3012 O O . SER A 1 378 ? -10.739 -10.047 -5.172 1.00 92.00 378 SER A O 1
ATOM 3014 N N . ASN A 1 379 ? -12.807 -9.668 -4.408 1.00 91.25 379 ASN A N 1
ATOM 3015 C CA . ASN A 1 379 ? -13.372 -9.360 -5.720 1.00 91.25 379 ASN A CA 1
ATOM 3016 C C . ASN A 1 379 ? -13.399 -7.851 -5.997 1.00 91.25 379 ASN A C 1
ATOM 3018 O O . ASN A 1 379 ? -13.410 -7.047 -5.069 1.00 91.25 379 ASN A O 1
ATOM 3022 N N . LEU A 1 380 ? -13.451 -7.486 -7.277 1.00 94.94 380 LEU A N 1
ATOM 3023 C CA . LEU A 1 380 ? -13.589 -6.105 -7.726 1.00 94.94 380 LEU A CA 1
ATOM 3024 C C . LEU A 1 380 ? -14.957 -5.901 -8.369 1.00 94.94 380 LEU A C 1
ATOM 3026 O O . LEU A 1 380 ? -15.353 -6.663 -9.253 1.00 94.94 380 LEU A O 1
ATOM 3030 N N . ASP A 1 381 ? -15.662 -4.865 -7.932 1.00 95.19 381 ASP A N 1
ATOM 3031 C CA . ASP A 1 381 ? -16.912 -4.425 -8.533 1.00 95.19 381 ASP A CA 1
ATOM 3032 C C . ASP A 1 381 ? -16.665 -3.186 -9.395 1.00 95.19 381 ASP A C 1
ATOM 3034 O O . ASP A 1 381 ? -16.329 -2.114 -8.898 1.00 95.19 381 ASP A O 1
ATOM 3038 N N . PHE A 1 382 ? -16.806 -3.336 -10.708 1.00 95.88 382 PHE A N 1
ATOM 3039 C CA . PHE A 1 382 ? -16.577 -2.250 -11.657 1.00 95.88 382 PHE A CA 1
ATOM 3040 C C . PHE A 1 382 ? -17.791 -1.321 -11.817 1.00 95.88 382 PHE A C 1
ATOM 3042 O O . PHE A 1 382 ? -17.675 -0.304 -12.496 1.00 95.88 382 PHE A O 1
ATOM 3049 N N . SER A 1 383 ? -18.933 -1.601 -11.175 1.00 94.00 383 SER A N 1
ATOM 3050 C CA . SER A 1 383 ? -20.128 -0.746 -11.260 1.00 94.00 383 SER A CA 1
ATOM 3051 C C . SER A 1 383 ? -19.897 0.684 -10.748 1.00 94.00 383 SER A C 1
ATOM 3053 O O . SER A 1 383 ? -20.556 1.611 -11.215 1.00 94.00 383 SER A O 1
ATOM 3055 N N . PHE A 1 384 ? -18.904 0.885 -9.874 1.00 93.25 384 PHE A N 1
ATOM 3056 C CA . PHE A 1 384 ? -18.494 2.197 -9.359 1.00 93.25 384 PHE A CA 1
ATOM 3057 C C . PHE A 1 384 ? -17.803 3.100 -10.386 1.00 93.25 384 PHE A C 1
ATOM 3059 O O . PHE A 1 384 ? -17.633 4.289 -10.132 1.00 93.25 384 PHE A O 1
ATOM 3066 N N . PHE A 1 385 ? -17.363 2.560 -11.524 1.00 93.69 385 PHE A N 1
ATOM 3067 C CA . PHE A 1 385 ? -16.690 3.359 -12.542 1.00 93.69 385 PHE A CA 1
ATOM 3068 C C . PHE A 1 385 ? -17.709 4.097 -13.397 1.00 93.69 385 PHE A C 1
ATOM 3070 O O . PHE A 1 385 ? -18.604 3.487 -13.976 1.00 93.69 385 PHE A O 1
ATOM 3077 N N . GLU A 1 386 ? -17.527 5.398 -13.542 1.00 93.75 386 GLU A N 1
ATOM 3078 C CA . GLU A 1 386 ? -18.227 6.240 -14.503 1.00 93.75 386 GLU A CA 1
ATOM 3079 C C . GLU A 1 386 ? -17.316 6.571 -15.686 1.00 93.75 386 GLU A C 1
ATOM 3081 O O . GLU A 1 386 ? -16.106 6.326 -15.661 1.00 93.75 386 GLU A O 1
ATOM 3086 N N . LYS A 1 387 ? -17.881 7.217 -16.716 1.00 92.56 387 LYS A N 1
ATOM 3087 C CA . LYS A 1 387 ? -17.125 7.660 -17.894 1.00 92.56 387 LYS A CA 1
ATOM 3088 C C . LYS A 1 387 ? -15.862 8.430 -17.512 1.00 92.56 387 LYS A C 1
ATOM 3090 O O . LYS A 1 387 ? -14.822 8.159 -18.093 1.00 92.56 387 LYS A O 1
ATOM 3095 N N . LYS A 1 388 ? -15.926 9.344 -16.532 1.00 90.50 388 LYS A N 1
ATOM 3096 C CA . LYS A 1 388 ? -14.768 10.131 -16.056 1.00 90.50 388 LYS A CA 1
ATOM 3097 C C . LYS A 1 388 ? -13.632 9.277 -15.485 1.00 90.50 388 LYS A C 1
ATOM 3099 O O . LYS A 1 388 ? -12.476 9.647 -15.642 1.00 90.50 388 LYS A O 1
ATOM 3104 N N . ASN A 1 389 ? -13.944 8.136 -14.870 1.00 91.19 389 ASN A N 1
ATOM 3105 C CA . ASN A 1 389 ? -12.954 7.305 -14.188 1.00 91.19 389 ASN A CA 1
ATOM 3106 C C . ASN A 1 389 ? -12.156 6.420 -15.151 1.00 91.19 389 ASN A C 1
ATOM 3108 O O . ASN A 1 389 ? -11.083 5.958 -14.785 1.00 91.19 389 ASN A O 1
ATOM 3112 N N . VAL A 1 390 ? -12.692 6.166 -16.349 1.00 92.88 390 VAL A N 1
ATOM 3113 C CA . VAL A 1 390 ? -12.135 5.204 -17.315 1.00 92.88 390 VAL A CA 1
ATOM 3114 C C . VAL A 1 390 ? -11.557 5.859 -18.565 1.00 92.88 390 VAL A C 1
ATOM 3116 O O . VAL A 1 390 ? -11.069 5.150 -19.432 1.00 92.88 390 VAL A O 1
ATOM 3119 N N . GLN A 1 391 ? -11.607 7.191 -18.701 1.00 89.44 391 GLN A N 1
ATOM 3120 C CA . GLN A 1 391 ? -11.211 7.874 -19.947 1.00 89.44 391 GLN A CA 1
ATOM 3121 C C . GLN A 1 391 ? -9.766 7.571 -20.359 1.00 89.44 391 GLN A C 1
ATOM 3123 O O . GLN A 1 391 ? -9.485 7.479 -21.551 1.00 89.44 391 GLN A O 1
ATOM 3128 N N . ASN A 1 392 ? -8.885 7.372 -19.376 1.00 88.00 392 ASN A N 1
ATOM 3129 C CA . ASN A 1 392 ? -7.459 7.093 -19.558 1.00 88.00 392 ASN A CA 1
ATOM 3130 C C . ASN A 1 392 ? -7.063 5.706 -19.028 1.00 88.00 392 ASN A C 1
ATOM 3132 O O . ASN A 1 392 ? -5.910 5.475 -18.672 1.00 88.00 392 ASN A O 1
ATOM 3136 N N . GLY A 1 393 ? -8.029 4.786 -18.973 1.00 91.00 393 GLY A N 1
ATOM 3137 C CA . GLY A 1 393 ? -7.817 3.431 -18.487 1.00 91.00 393 GLY A CA 1
ATOM 3138 C C . GLY A 1 393 ? -8.004 3.307 -16.980 1.00 91.00 393 GLY A C 1
ATOM 3139 O O . GLY A 1 393 ? -8.612 4.170 -16.343 1.00 91.00 393 GLY A O 1
ATOM 3140 N N . ILE A 1 394 ? -7.513 2.202 -16.418 1.00 92.75 394 ILE A N 1
ATOM 3141 C CA . ILE A 1 394 ? -7.615 1.910 -14.983 1.00 92.75 394 ILE A CA 1
ATOM 3142 C C . ILE A 1 394 ? -6.291 1.466 -14.384 1.00 92.75 394 ILE A C 1
ATOM 3144 O O . ILE A 1 394 ? -5.435 0.880 -15.046 1.00 92.75 394 ILE A O 1
ATOM 3148 N N . SER A 1 395 ? -6.198 1.665 -13.076 1.00 92.38 395 SER A N 1
ATOM 3149 C CA . SER A 1 395 ? -5.188 1.060 -12.226 1.00 92.38 395 SER A CA 1
ATOM 3150 C C . SER A 1 395 ? -5.784 -0.130 -11.472 1.00 92.38 395 SER A C 1
ATOM 3152 O O . SER A 1 395 ? -6.865 -0.033 -10.895 1.00 92.38 395 SER A O 1
ATOM 3154 N N . ILE A 1 396 ? -5.068 -1.250 -11.430 1.00 94.19 396 ILE A N 1
ATOM 3155 C CA . ILE A 1 396 ? -5.455 -2.466 -10.707 1.00 94.19 396 ILE A CA 1
ATOM 3156 C C . ILE A 1 396 ? -4.237 -3.065 -10.000 1.00 94.19 396 ILE A C 1
ATOM 3158 O O . ILE A 1 396 ? -3.108 -2.918 -10.448 1.00 94.19 396 ILE A O 1
ATOM 3162 N N . SER A 1 397 ? -4.450 -3.761 -8.887 1.00 94.88 397 SER A N 1
ATOM 3163 C CA . SER A 1 397 ? -3.444 -4.640 -8.281 1.00 94.88 397 SER A CA 1
ATOM 3164 C C . SER A 1 397 ? -3.946 -6.074 -8.389 1.00 94.88 397 SER A C 1
ATOM 3166 O O . SER A 1 397 ? -5.099 -6.361 -8.073 1.00 94.88 397 SER A O 1
ATOM 3168 N N . THR A 1 398 ? -3.098 -6.968 -8.877 1.00 97.12 398 THR A N 1
ATOM 3169 C CA . THR A 1 398 ? -3.382 -8.387 -9.122 1.00 97.12 398 THR A CA 1
ATOM 3170 C C . THR A 1 398 ? -2.602 -9.312 -8.180 1.00 97.12 398 THR A C 1
ATOM 3172 O O . THR A 1 398 ? -2.914 -10.505 -8.083 1.00 97.12 398 THR A O 1
ATOM 3175 N N . SER A 1 399 ? -1.613 -8.772 -7.466 1.00 96.44 399 SER A N 1
ATOM 3176 C CA . SER A 1 399 ? -0.893 -9.411 -6.364 1.00 96.44 399 SER A CA 1
ATOM 3177 C C . SER A 1 399 ? -0.452 -8.393 -5.304 1.00 96.44 399 SER A C 1
ATOM 3179 O O . SER A 1 399 ? -0.437 -7.187 -5.554 1.00 96.44 399 SER A O 1
ATOM 3181 N N . ARG A 1 400 ? -0.121 -8.880 -4.102 1.00 94.38 400 ARG A N 1
ATOM 3182 C CA . ARG A 1 400 ? 0.355 -8.088 -2.956 1.00 94.38 400 ARG A CA 1
ATOM 3183 C C . ARG A 1 400 ? 1.646 -8.669 -2.396 1.00 94.38 400 ARG A C 1
ATOM 3185 O O . ARG A 1 400 ? 1.752 -9.888 -2.223 1.00 94.38 400 ARG A O 1
ATOM 3192 N N . GLY A 1 401 ? 2.578 -7.795 -2.031 1.00 92.62 401 GLY A N 1
ATOM 3193 C CA . GLY A 1 401 ? 3.831 -8.169 -1.398 1.00 92.62 401 GLY A CA 1
ATOM 3194 C C . GLY A 1 401 ? 4.921 -8.556 -2.382 1.00 92.62 401 GLY A C 1
ATOM 3195 O O . GLY A 1 401 ? 4.737 -8.576 -3.592 1.00 92.62 401 GLY A O 1
ATOM 3196 N N . CYS A 1 402 ? 6.094 -8.870 -1.851 1.00 92.38 402 CYS A N 1
ATOM 3197 C CA . CYS A 1 402 ? 7.264 -9.256 -2.624 1.00 92.38 402 CYS A CA 1
ATOM 3198 C C . CYS A 1 402 ? 8.100 -10.250 -1.816 1.00 92.38 402 CYS A C 1
ATOM 3200 O O . CYS A 1 402 ? 8.305 -10.063 -0.618 1.00 92.38 402 CYS A O 1
ATOM 3202 N N . ILE A 1 403 ? 8.662 -11.283 -2.452 1.00 91.38 403 ILE A N 1
ATOM 3203 C CA . ILE A 1 403 ? 9.506 -12.270 -1.747 1.00 91.38 403 ILE A CA 1
ATOM 3204 C C . ILE A 1 403 ? 10.864 -11.699 -1.296 1.00 91.38 403 ILE A C 1
ATOM 3206 O O . ILE A 1 403 ? 11.582 -12.331 -0.519 1.00 91.38 403 ILE A O 1
ATOM 3210 N N . TYR A 1 404 ? 11.241 -10.514 -1.783 1.00 90.25 404 TYR A N 1
ATOM 3211 C CA . TYR A 1 404 ? 12.510 -9.867 -1.461 1.00 90.25 404 TYR A CA 1
ATOM 3212 C C . TYR A 1 404 ? 12.422 -9.001 -0.196 1.00 90.25 404 TYR A C 1
ATOM 3214 O O . TYR A 1 404 ? 11.351 -8.699 0.326 1.00 90.25 404 TYR A O 1
ATOM 3222 N N . ASN A 1 405 ? 13.586 -8.596 0.322 1.00 89.69 405 ASN A N 1
ATOM 3223 C CA . ASN A 1 405 ? 13.700 -7.794 1.543 1.00 89.69 405 ASN A CA 1
ATOM 3224 C C . ASN A 1 405 ? 14.692 -6.632 1.376 1.00 89.69 405 ASN A C 1
ATOM 3226 O O . ASN A 1 405 ? 15.615 -6.474 2.180 1.00 89.69 405 ASN A O 1
ATOM 3230 N N . CYS A 1 406 ? 14.511 -5.833 0.319 1.00 91.94 406 CYS A N 1
ATOM 3231 C CA . CYS A 1 406 ? 15.309 -4.628 0.080 1.00 91.94 406 CYS A CA 1
ATOM 3232 C C . CYS A 1 406 ? 15.258 -3.708 1.315 1.00 91.94 406 CYS A C 1
ATOM 3234 O O . CYS A 1 406 ? 14.196 -3.540 1.937 1.00 91.94 406 CYS A O 1
ATOM 3236 N N . ARG A 1 407 ? 16.402 -3.125 1.693 1.00 90.25 407 ARG A N 1
ATOM 3237 C CA . ARG A 1 407 ? 16.563 -2.447 2.993 1.00 90.25 407 ARG A CA 1
ATOM 3238 C C . ARG A 1 407 ? 15.780 -1.139 3.077 1.00 90.25 407 ARG A C 1
ATOM 3240 O O . ARG A 1 407 ? 15.256 -0.849 4.147 1.00 90.25 407 ARG A O 1
ATOM 3247 N N . PHE A 1 408 ? 15.669 -0.420 1.961 1.00 88.50 408 PHE A N 1
ATOM 3248 C CA . PHE A 1 408 ? 14.975 0.871 1.825 1.00 88.50 408 PHE A CA 1
ATOM 3249 C C . PHE A 1 408 ? 13.462 0.753 1.590 1.00 88.50 408 PHE A C 1
ATOM 3251 O O . PHE A 1 408 ? 12.722 1.716 1.729 1.00 88.50 408 PHE A O 1
ATOM 3258 N N . CYS A 1 409 ? 12.994 -0.421 1.172 1.00 90.00 409 CYS A N 1
ATOM 3259 C CA . CYS A 1 409 ? 11.629 -0.601 0.690 1.00 90.00 409 CYS A CA 1
ATOM 3260 C C . CYS A 1 409 ? 10.604 -0.513 1.839 1.00 90.00 409 CYS A C 1
ATOM 3262 O O . CYS A 1 409 ? 10.890 -0.957 2.952 1.00 90.00 409 CYS A O 1
ATOM 3264 N N . SER A 1 410 ? 9.401 -0.007 1.576 1.00 87.75 410 SER A N 1
ATOM 3265 C CA . SER A 1 410 ? 8.281 0.078 2.532 1.00 87.75 410 SER A CA 1
ATOM 3266 C C . SER A 1 410 ? 7.065 -0.758 2.115 1.00 87.75 410 SER A C 1
ATOM 3268 O O . SER A 1 410 ? 5.959 -0.532 2.595 1.00 87.75 410 SER A O 1
ATOM 3270 N N . VAL A 1 411 ? 7.260 -1.754 1.245 1.00 88.38 411 VAL A N 1
ATOM 3271 C CA . VAL A 1 411 ? 6.228 -2.759 0.948 1.00 88.38 411 VAL A CA 1
ATOM 3272 C C . VAL A 1 411 ? 5.775 -3.425 2.248 1.00 88.38 411 VAL A C 1
ATOM 3274 O O . VAL A 1 411 ? 6.605 -3.818 3.073 1.00 88.38 411 VAL A O 1
ATOM 3277 N N . MET A 1 412 ? 4.456 -3.525 2.433 1.00 85.00 412 MET A N 1
ATOM 3278 C CA . MET A 1 412 ? 3.835 -4.047 3.657 1.00 85.00 412 MET A CA 1
ATOM 3279 C C . MET A 1 412 ? 4.151 -5.536 3.859 1.00 85.00 412 MET A C 1
ATOM 3281 O O . MET A 1 412 ? 4.525 -5.957 4.954 1.00 85.00 412 MET A O 1
ATOM 3285 N N . ASP A 1 413 ? 4.080 -6.308 2.773 1.00 85.81 413 ASP A N 1
ATOM 3286 C CA . ASP A 1 413 ? 4.314 -7.750 2.735 1.00 85.81 413 ASP A CA 1
ATOM 3287 C C . ASP A 1 413 ? 5.699 -8.070 2.148 1.00 85.81 413 ASP A C 1
ATOM 3289 O O . ASP A 1 413 ? 5.838 -8.538 1.022 1.00 85.81 413 ASP A O 1
ATOM 3293 N N . LYS A 1 414 ? 6.773 -7.807 2.904 1.00 86.19 414 LYS A N 1
ATOM 3294 C CA . LYS A 1 414 ? 8.113 -8.297 2.527 1.00 86.19 414 LYS A CA 1
ATOM 3295 C C . LYS A 1 414 ? 8.253 -9.781 2.841 1.00 86.19 414 LYS A C 1
ATOM 3297 O O . LYS A 1 414 ? 7.807 -10.235 3.891 1.00 86.19 414 LYS A O 1
ATOM 3302 N N . ARG A 1 415 ? 8.983 -10.506 1.989 1.00 87.75 415 ARG A N 1
ATOM 3303 C CA . ARG A 1 415 ? 9.233 -11.963 2.065 1.00 87.75 415 ARG A CA 1
ATOM 3304 C C . ARG A 1 415 ? 7.996 -12.834 1.849 1.00 87.75 415 ARG A C 1
ATOM 3306 O O . ARG A 1 415 ? 8.105 -14.054 1.911 1.00 87.75 415 ARG A O 1
ATOM 3313 N N . VAL A 1 416 ? 6.852 -12.220 1.577 1.00 89.56 416 VAL A N 1
ATOM 3314 C CA . VAL A 1 416 ? 5.575 -12.883 1.335 1.00 89.56 416 VAL A CA 1
ATOM 3315 C C . VAL A 1 416 ? 5.004 -12.270 0.070 1.00 89.56 416 VAL A C 1
ATOM 3317 O O . VAL A 1 416 ? 4.984 -11.055 -0.070 1.00 89.56 416 VAL A O 1
ATOM 3320 N N . TRP A 1 417 ? 4.563 -13.105 -0.861 1.00 93.25 417 TRP A N 1
ATOM 3321 C CA . TRP A 1 417 ? 3.885 -12.662 -2.072 1.00 93.25 417 TRP A CA 1
ATOM 3322 C C . TRP A 1 417 ? 2.598 -13.463 -2.214 1.00 93.25 417 TRP A C 1
ATOM 3324 O O . TRP A 1 417 ? 2.608 -14.683 -2.041 1.00 93.25 417 TRP A O 1
ATOM 3334 N N . ARG A 1 418 ? 1.495 -12.771 -2.491 1.00 94.94 418 ARG A N 1
ATOM 3335 C CA . ARG A 1 418 ? 0.163 -13.358 -2.657 1.00 94.94 418 ARG A CA 1
ATOM 3336 C C . ARG A 1 418 ? -0.426 -12.830 -3.955 1.00 94.94 418 ARG A C 1
ATOM 3338 O O . ARG A 1 418 ? -0.776 -11.655 -4.036 1.00 94.94 418 ARG A O 1
ATOM 3345 N N . GLY A 1 419 ? -0.510 -13.676 -4.974 1.00 96.19 419 GLY A N 1
ATOM 3346 C CA . GLY A 1 419 ? -1.101 -13.324 -6.261 1.00 96.19 419 GLY A CA 1
ATOM 3347 C C . GLY A 1 419 ? -2.450 -13.982 -6.467 1.00 96.19 419 GLY A C 1
ATOM 3348 O O . GLY A 1 419 ? -2.624 -15.148 -6.125 1.00 96.19 419 GLY A O 1
ATOM 3349 N N . LYS A 1 420 ? -3.383 -13.244 -7.073 1.00 98.00 420 LYS A N 1
ATOM 3350 C CA . LYS A 1 420 ? -4.605 -13.846 -7.607 1.00 98.00 420 LYS A CA 1
ATOM 3351 C C . LYS A 1 420 ? -4.273 -14.839 -8.708 1.00 98.00 420 LYS A C 1
ATOM 3353 O O . LYS A 1 420 ? -3.313 -14.616 -9.454 1.00 98.00 420 LYS A O 1
ATOM 3358 N N . SER A 1 421 ? -5.074 -15.885 -8.866 1.00 98.12 421 SER A N 1
ATOM 3359 C CA . SER A 1 421 ? -4.940 -16.782 -10.009 1.00 98.12 421 SER A CA 1
ATOM 3360 C C . SER A 1 421 ? -5.140 -16.016 -11.320 1.00 98.12 421 SER A C 1
ATOM 3362 O O . SER A 1 421 ? -5.897 -15.043 -11.393 1.00 98.12 421 SER A O 1
ATOM 3364 N N . ALA A 1 422 ? -4.486 -16.470 -12.394 1.00 98.50 422 ALA A N 1
ATOM 3365 C CA . ALA A 1 422 ? -4.669 -15.872 -13.716 1.00 98.50 422 ALA A CA 1
ATOM 3366 C C . ALA A 1 422 ? -6.152 -15.872 -14.130 1.00 98.50 422 ALA A C 1
ATOM 3368 O O . ALA A 1 422 ? -6.646 -14.888 -14.671 1.00 98.50 422 ALA A O 1
ATOM 3369 N N . SER A 1 423 ? -6.889 -16.936 -13.790 1.00 98.12 423 SER A N 1
ATOM 3370 C CA . SER A 1 423 ? -8.322 -17.049 -14.071 1.00 98.12 423 SER A CA 1
ATOM 3371 C C . SER A 1 423 ? -9.140 -15.919 -13.437 1.00 98.12 423 SER A C 1
ATOM 3373 O O . SER A 1 423 ? -9.964 -15.308 -14.122 1.00 98.12 423 SER A O 1
ATOM 3375 N N . LYS A 1 424 ? -8.850 -15.577 -12.173 1.00 98.31 424 LYS A N 1
ATOM 3376 C CA . LYS A 1 424 ? -9.529 -14.512 -11.436 1.00 98.31 424 LYS A CA 1
ATOM 3377 C C . LYS A 1 424 ? -9.186 -13.131 -11.984 1.00 98.31 424 LYS A C 1
ATOM 3379 O O . LYS A 1 424 ? -10.070 -12.294 -12.150 1.00 98.31 424 LYS A O 1
ATOM 3384 N N . VAL A 1 425 ? -7.919 -12.905 -12.327 1.00 98.50 425 VAL A N 1
ATOM 3385 C CA . VAL A 1 425 ? -7.477 -11.651 -12.957 1.00 98.50 425 VAL A CA 1
ATOM 3386 C C . VAL A 1 425 ? -8.173 -11.445 -14.307 1.00 98.50 425 VAL A C 1
ATOM 3388 O O . VAL A 1 425 ? -8.703 -10.370 -14.576 1.00 98.50 425 VAL A O 1
ATOM 3391 N N . LEU A 1 426 ? -8.248 -12.482 -15.144 1.00 98.50 426 LEU A N 1
ATOM 3392 C CA . LEU A 1 426 ? -8.936 -12.399 -16.435 1.00 98.50 426 LEU A CA 1
ATOM 3393 C C . LEU A 1 426 ? -10.457 -12.254 -16.287 1.00 98.50 426 LEU A C 1
ATOM 3395 O O . LEU A 1 426 ? -11.090 -11.601 -17.113 1.00 98.50 426 LEU A O 1
ATOM 3399 N N . GLU A 1 427 ? -11.060 -12.811 -15.235 1.00 98.38 427 GLU A N 1
ATOM 3400 C CA . GLU A 1 427 ? -12.453 -12.522 -14.871 1.00 98.38 427 GLU A CA 1
ATOM 3401 C C . GLU A 1 427 ? -12.658 -11.025 -14.585 1.00 98.38 427 GLU A C 1
ATOM 3403 O O . GLU A 1 427 ? -13.607 -10.435 -15.102 1.00 98.38 427 GLU A O 1
ATOM 3408 N N . HIS A 1 428 ? -11.751 -10.386 -13.833 1.00 98.06 428 HIS A N 1
ATOM 3409 C CA . HIS A 1 428 ? -11.807 -8.941 -13.576 1.00 98.06 428 HIS A CA 1
ATOM 3410 C C . HIS A 1 428 ? -11.737 -8.125 -14.866 1.00 98.06 428 HIS A C 1
ATOM 3412 O O . HIS A 1 428 ? -12.581 -7.254 -15.064 1.00 98.06 428 HIS A O 1
ATOM 3418 N N . PHE A 1 429 ? -10.825 -8.449 -15.784 1.00 97.94 429 PHE A N 1
ATOM 3419 C CA . PHE A 1 429 ? -10.748 -7.759 -17.078 1.00 97.94 429 PHE A CA 1
ATOM 3420 C C . PHE A 1 429 ? -11.994 -7.972 -17.954 1.00 97.94 429 PHE A C 1
ATOM 3422 O O . PHE A 1 429 ? -12.446 -7.035 -18.612 1.00 97.94 429 PHE A O 1
ATOM 3429 N N . ARG A 1 430 ? -12.617 -9.160 -17.930 1.00 97.94 430 ARG A N 1
ATOM 3430 C CA . ARG A 1 430 ? -13.907 -9.389 -18.614 1.00 97.94 430 ARG A CA 1
ATOM 3431 C C . ARG A 1 430 ? -15.039 -8.561 -18.004 1.00 97.94 430 ARG A C 1
ATOM 3433 O O . ARG A 1 430 ? -15.833 -7.983 -18.742 1.00 97.94 430 ARG A O 1
ATOM 3440 N N . ASN A 1 431 ? -15.107 -8.480 -16.675 1.00 97.44 431 ASN A N 1
ATOM 3441 C CA . ASN A 1 431 ? -16.097 -7.652 -15.983 1.00 97.44 431 ASN A CA 1
ATOM 3442 C C . ASN A 1 431 ? -15.882 -6.159 -16.272 1.00 97.44 431 ASN A C 1
ATOM 3444 O O . ASN A 1 431 ? -16.852 -5.436 -16.485 1.00 97.44 431 ASN A O 1
ATOM 3448 N N . TYR A 1 432 ? -14.627 -5.715 -16.353 1.00 97.44 432 TYR A N 1
ATOM 3449 C CA . TYR A 1 432 ? -14.300 -4.352 -16.754 1.00 97.44 432 TYR A CA 1
ATOM 3450 C C . TYR A 1 432 ? -14.710 -4.057 -18.205 1.00 97.44 432 TYR A C 1
ATOM 3452 O O . TYR A 1 432 ? -15.344 -3.037 -18.453 1.00 97.44 432 TYR A O 1
ATOM 3460 N N . ASN A 1 433 ? -14.464 -4.974 -19.150 1.00 96.31 433 ASN A N 1
ATOM 3461 C CA . ASN A 1 433 ? -14.953 -4.843 -20.530 1.00 96.31 433 ASN A CA 1
ATOM 3462 C C . ASN A 1 433 ? -16.476 -4.678 -20.597 1.00 96.31 433 ASN A C 1
ATOM 3464 O O . ASN A 1 433 ? -16.957 -3.775 -21.275 1.00 96.31 433 ASN A O 1
ATOM 3468 N N . ARG A 1 434 ? -17.230 -5.489 -19.842 1.00 96.69 434 ARG A N 1
ATOM 3469 C CA . ARG A 1 434 ? -18.691 -5.343 -19.750 1.00 96.69 434 ARG A CA 1
ATOM 3470 C C . ARG A 1 434 ? -19.077 -3.956 -19.236 1.00 96.69 434 ARG A C 1
ATOM 3472 O O . ARG A 1 434 ? -19.959 -3.316 -19.796 1.00 96.69 434 ARG A O 1
ATOM 3479 N N . ARG A 1 435 ? -18.376 -3.456 -18.213 1.00 96.75 435 ARG A N 1
ATOM 3480 C CA . ARG A 1 435 ? -18.618 -2.107 -17.694 1.00 96.75 435 ARG A CA 1
ATOM 3481 C C . ARG A 1 435 ? -18.332 -1.023 -18.735 1.00 96.75 435 ARG A C 1
ATOM 3483 O O . ARG A 1 435 ? -19.071 -0.047 -18.816 1.00 96.75 435 ARG A O 1
ATOM 3490 N N . LEU A 1 436 ? -17.281 -1.175 -19.535 1.00 97.00 436 LEU A N 1
ATOM 3491 C CA . LEU A 1 436 ? -16.992 -0.244 -20.625 1.00 97.00 436 LEU A CA 1
ATOM 3492 C C . LEU A 1 436 ? -18.109 -0.248 -21.677 1.00 97.00 436 LEU A C 1
ATOM 3494 O O . LEU A 1 436 ? -18.520 0.820 -22.121 1.00 97.00 436 LEU A O 1
ATOM 3498 N N . GLU A 1 437 ? -18.649 -1.412 -22.033 1.00 96.00 437 GLU A N 1
ATOM 3499 C CA . GLU A 1 437 ? -19.796 -1.503 -22.946 1.00 96.00 437 GLU A CA 1
ATOM 3500 C C . GLU A 1 437 ? -21.040 -0.808 -22.378 1.00 96.00 437 GLU A C 1
ATOM 3502 O O . GLU A 1 437 ? -21.713 -0.091 -23.110 1.00 96.00 437 GLU A O 1
ATOM 3507 N N . GLU A 1 438 ? -21.309 -0.930 -21.075 1.00 96.62 438 GLU A N 1
ATOM 3508 C CA . GLU A 1 438 ? -22.399 -0.199 -20.409 1.00 96.62 438 GLU A CA 1
ATOM 3509 C C . GLU A 1 438 ? -22.200 1.327 -20.459 1.00 96.62 438 GLU A C 1
ATOM 3511 O O . GLU A 1 438 ? -23.153 2.070 -20.686 1.00 96.62 438 GLU A O 1
ATOM 3516 N N . ILE A 1 439 ? -20.968 1.808 -20.253 1.00 96.88 439 ILE A N 1
ATOM 3517 C CA . ILE A 1 439 ? -20.641 3.245 -20.228 1.00 96.88 439 ILE A CA 1
ATOM 3518 C C . ILE A 1 439 ? -20.664 3.862 -21.634 1.00 96.88 439 ILE A C 1
ATOM 3520 O O . ILE A 1 439 ? -21.087 5.009 -21.799 1.00 96.88 439 ILE A O 1
ATOM 3524 N N . PHE A 1 440 ? -20.165 3.137 -22.639 1.00 95.56 440 PHE A N 1
ATOM 3525 C CA . PHE A 1 440 ? -19.975 3.643 -24.004 1.00 95.56 440 PHE A CA 1
ATOM 3526 C C . PHE A 1 440 ? -21.022 3.128 -25.006 1.00 95.56 440 PHE A C 1
ATOM 3528 O O . PHE A 1 440 ? -21.008 3.532 -26.166 1.00 95.56 440 PHE A O 1
ATOM 3535 N N . GLY A 1 441 ? -21.945 2.267 -24.575 1.00 92.94 441 GLY A N 1
ATOM 3536 C CA . GLY A 1 441 ? -23.085 1.757 -25.342 1.00 92.94 441 GLY A CA 1
ATOM 3537 C C . GLY A 1 441 ? -22.784 0.564 -26.256 1.00 92.94 441 GLY A C 1
ATOM 3538 O O . GLY A 1 441 ? -23.676 -0.239 -26.515 1.00 92.94 441 GLY A O 1
ATOM 3539 N N . SER A 1 442 ? -21.553 0.418 -26.757 1.00 88.38 442 SER A N 1
ATOM 3540 C CA . SER A 1 442 ? -21.144 -0.741 -27.563 1.00 88.38 442 SER A CA 1
ATOM 3541 C C . SER A 1 442 ? -19.628 -0.944 -27.555 1.00 88.38 442 SER A C 1
ATOM 3543 O O . SER A 1 442 ? -18.878 0.004 -27.316 1.00 88.38 442 SER A O 1
ATOM 3545 N N . CYS A 1 443 ? -19.160 -2.151 -27.899 1.00 83.88 443 CYS A N 1
ATOM 3546 C CA . CYS A 1 443 ? -17.727 -2.457 -27.970 1.00 83.88 443 CYS A CA 1
ATOM 3547 C C . CYS A 1 443 ? -16.960 -1.554 -28.960 1.00 83.88 443 CYS A C 1
ATOM 3549 O O . CYS A 1 443 ? -15.827 -1.167 -28.680 1.00 83.88 443 CYS A O 1
ATOM 3551 N N . ASN A 1 444 ? -17.584 -1.169 -30.080 1.00 86.69 444 ASN A N 1
ATOM 3552 C CA . ASN A 1 444 ? -16.970 -0.316 -31.109 1.00 86.69 444 ASN A CA 1
ATOM 3553 C C . ASN A 1 444 ? -16.875 1.160 -30.694 1.00 86.69 444 ASN A C 1
ATOM 3555 O O . ASN A 1 444 ? -16.160 1.935 -31.320 1.00 86.69 444 ASN A O 1
ATOM 3559 N N . SER A 1 445 ? -17.610 1.555 -29.654 1.00 91.44 445 SER A N 1
ATOM 3560 C CA . SER A 1 445 ? -17.645 2.924 -29.137 1.00 91.44 445 SER A CA 1
ATOM 3561 C C . SER A 1 445 ? -16.668 3.147 -27.978 1.00 91.44 445 SER A C 1
ATOM 3563 O O . SER A 1 445 ? -16.543 4.275 -27.505 1.00 91.44 445 SER A O 1
ATOM 3565 N N . ILE A 1 446 ? -15.990 2.092 -27.507 1.00 94.25 446 ILE A N 1
ATOM 3566 C CA . ILE A 1 446 ? -15.021 2.165 -26.409 1.00 94.25 446 ILE A CA 1
ATOM 3567 C C . ILE A 1 446 ? -13.719 2.788 -26.933 1.00 94.25 446 ILE A C 1
ATOM 3569 O O . ILE A 1 446 ? -13.080 2.196 -27.805 1.00 94.25 446 ILE A O 1
ATOM 3573 N N . PRO A 1 447 ? -13.281 3.940 -26.393 1.00 93.00 447 PRO A N 1
ATOM 3574 C CA . PRO A 1 447 ? -12.000 4.531 -26.761 1.00 93.00 447 PRO A CA 1
ATOM 3575 C C . PRO A 1 447 ? -10.836 3.601 -26.413 1.00 93.00 447 PRO A C 1
ATOM 3577 O O . PRO A 1 447 ? -10.828 2.983 -25.348 1.00 93.00 447 PRO A O 1
ATOM 3580 N N . GLU A 1 448 ? -9.804 3.562 -27.257 1.00 90.75 448 GLU A N 1
ATOM 3581 C CA . GLU A 1 448 ? -8.580 2.791 -26.986 1.00 90.75 448 GLU A CA 1
ATOM 3582 C C . GLU A 1 448 ? -7.929 3.205 -25.656 1.00 90.75 448 GLU A C 1
ATOM 3584 O O . GLU A 1 448 ? -7.449 2.360 -24.901 1.00 90.75 448 GLU A O 1
ATOM 3589 N N . SER A 1 449 ? -7.997 4.494 -25.309 1.00 91.06 449 SER A N 1
ATOM 3590 C CA . SER A 1 449 ? -7.496 5.017 -24.036 1.00 91.06 449 SER A CA 1
ATOM 3591 C C . SER A 1 449 ? -8.171 4.380 -22.819 1.00 91.06 449 SER A C 1
ATOM 3593 O O . SER A 1 449 ? -7.502 4.175 -21.812 1.00 91.06 449 SER A O 1
ATOM 3595 N N . ALA A 1 450 ? -9.446 3.986 -22.916 1.00 93.88 450 ALA A N 1
ATOM 3596 C CA . ALA A 1 450 ? -10.165 3.303 -21.841 1.00 93.88 450 ALA A CA 1
ATOM 3597 C C . ALA A 1 450 ? -9.759 1.831 -21.676 1.00 93.88 450 ALA A C 1
ATOM 3599 O O . ALA A 1 450 ? -10.055 1.215 -20.657 1.00 93.88 450 ALA A O 1
ATOM 3600 N N . ARG A 1 451 ? -9.048 1.260 -22.655 1.00 94.50 451 ARG A N 1
ATOM 3601 C CA . ARG A 1 451 ? -8.491 -0.099 -22.602 1.00 94.50 451 ARG A CA 1
ATOM 3602 C C . ARG A 1 451 ? -7.025 -0.122 -22.154 1.00 94.50 451 ARG A C 1
ATOM 3604 O O . ARG A 1 451 ? -6.386 -1.174 -22.202 1.00 94.50 451 ARG A O 1
ATOM 3611 N N . LYS A 1 452 ? -6.491 1.011 -21.693 1.00 93.94 452 LYS A N 1
ATOM 3612 C CA . LYS A 1 452 ? -5.180 1.078 -21.042 1.00 93.94 452 LYS A CA 1
ATOM 3613 C C . LYS A 1 452 ? -5.277 0.554 -19.607 1.00 93.94 452 LYS A C 1
ATOM 3615 O O . LYS A 1 452 ? -6.239 0.843 -18.895 1.00 93.94 452 LYS A O 1
ATOM 3620 N N . VAL A 1 453 ? -4.282 -0.214 -19.170 1.00 93.56 453 VAL A N 1
ATOM 3621 C CA . VAL A 1 453 ? -4.256 -0.802 -17.825 1.00 93.56 453 VAL A CA 1
ATOM 3622 C C . VAL A 1 453 ? -2.892 -0.615 -17.160 1.00 93.56 453 VAL A C 1
ATOM 3624 O O . VAL A 1 453 ? -1.842 -0.880 -17.750 1.00 93.56 453 VAL A O 1
ATOM 3627 N N . GLN A 1 454 ? -2.920 -0.173 -15.906 1.00 94.25 454 GLN A N 1
ATOM 3628 C CA . GLN A 1 454 ? -1.760 -0.078 -15.026 1.00 94.25 454 GLN A CA 1
ATOM 3629 C C . GLN A 1 454 ? -1.881 -1.143 -13.931 1.00 94.25 454 GLN A C 1
ATOM 3631 O O . GLN A 1 454 ? -2.835 -1.134 -13.155 1.00 94.25 454 GLN A O 1
ATOM 3636 N N . ILE A 1 455 ? -0.927 -2.069 -13.851 1.00 95.88 455 ILE A N 1
ATOM 3637 C CA . ILE A 1 455 ? -0.889 -3.120 -12.830 1.00 95.88 455 ILE A CA 1
ATOM 3638 C C . ILE A 1 455 ? 0.146 -2.756 -11.763 1.00 95.88 455 ILE A C 1
ATOM 3640 O O . ILE A 1 455 ? 1.354 -2.906 -11.951 1.00 95.88 455 ILE A O 1
ATOM 3644 N N . TRP A 1 456 ? -0.350 -2.306 -10.616 1.00 93.38 456 TRP A N 1
ATOM 3645 C CA . TRP A 1 456 ? 0.425 -1.834 -9.468 1.00 93.38 456 TRP A CA 1
ATOM 3646 C C . TRP A 1 456 ? 0.765 -2.967 -8.491 1.00 93.38 456 TRP A C 1
ATOM 3648 O O . TRP A 1 456 ? 0.523 -2.874 -7.288 1.00 93.38 456 TRP A O 1
ATOM 3658 N N . ASP A 1 457 ? 1.304 -4.061 -9.023 1.00 95.88 457 ASP A N 1
ATOM 3659 C CA . ASP A 1 457 ? 1.880 -5.138 -8.218 1.00 95.88 457 ASP A CA 1
ATOM 3660 C C . ASP A 1 457 ? 3.273 -4.727 -7.722 1.00 95.88 457 ASP A C 1
ATOM 3662 O O . ASP A 1 457 ? 4.050 -4.137 -8.474 1.00 95.88 457 ASP A O 1
ATOM 3666 N N . ASP A 1 458 ? 3.633 -5.095 -6.488 1.00 94.25 458 ASP A N 1
ATOM 3667 C CA . ASP A 1 458 ? 4.995 -4.864 -5.980 1.00 94.25 458 ASP A CA 1
ATOM 3668 C C . ASP A 1 458 ? 6.044 -5.607 -6.838 1.00 94.25 458 ASP A C 1
ATOM 3670 O O . ASP A 1 458 ? 7.147 -5.101 -7.074 1.00 94.25 458 ASP A O 1
ATOM 3674 N N . ASP A 1 459 ? 5.690 -6.804 -7.326 1.00 95.44 459 ASP A N 1
ATOM 3675 C CA . ASP A 1 459 ? 6.416 -7.557 -8.354 1.00 95.44 459 ASP A CA 1
ATOM 3676 C C . ASP A 1 459 ? 5.468 -8.532 -9.081 1.00 95.44 459 ASP A C 1
ATOM 3678 O O . ASP A 1 459 ? 5.042 -9.549 -8.526 1.00 95.44 459 ASP A O 1
ATOM 3682 N N . PHE A 1 460 ? 5.137 -8.222 -10.336 1.00 97.81 460 PHE A N 1
ATOM 3683 C CA . PHE A 1 460 ? 4.187 -8.984 -11.154 1.00 97.81 460 PHE A CA 1
ATOM 3684 C C . PHE A 1 460 ? 4.732 -10.353 -11.603 1.00 97.81 460 PHE A C 1
ATOM 3686 O O . PHE A 1 460 ? 3.966 -11.295 -11.815 1.00 97.81 460 PHE A O 1
ATOM 3693 N N . PHE A 1 461 ? 6.057 -10.475 -11.735 1.00 97.06 461 PHE A N 1
ATOM 3694 C CA . PHE A 1 461 ? 6.729 -11.595 -12.406 1.00 97.06 461 PHE A CA 1
ATOM 3695 C C . PHE A 1 461 ? 7.234 -12.685 -11.450 1.00 97.06 461 PHE A C 1
ATOM 3697 O O . PHE A 1 461 ? 7.909 -13.620 -11.882 1.00 97.06 461 PHE A O 1
ATOM 3704 N N . ILE A 1 462 ? 6.912 -12.589 -10.154 1.00 94.19 462 ILE A N 1
ATOM 3705 C CA . ILE A 1 462 ? 7.298 -13.575 -9.128 1.00 94.19 462 ILE A CA 1
ATOM 3706 C C . ILE A 1 462 ? 6.862 -14.992 -9.523 1.00 94.19 462 ILE A C 1
ATOM 3708 O O . ILE A 1 462 ? 7.648 -15.929 -9.360 1.00 94.19 462 ILE A O 1
ATOM 3712 N N . ASP A 1 463 ? 5.636 -15.126 -10.036 1.00 95.12 463 ASP A N 1
ATOM 3713 C CA . ASP A 1 463 ? 5.095 -16.343 -10.642 1.00 95.12 463 ASP A CA 1
ATOM 3714 C C . ASP A 1 463 ? 5.040 -16.167 -12.163 1.00 95.12 463 ASP A C 1
ATOM 3716 O O . ASP A 1 463 ? 4.160 -15.495 -12.708 1.00 95.12 463 ASP A O 1
ATOM 3720 N N . SER A 1 464 ? 6.005 -16.779 -12.852 1.00 95.19 464 SER A N 1
ATOM 3721 C CA . SER A 1 464 ? 6.163 -16.641 -14.297 1.00 95.19 464 SER A CA 1
ATOM 3722 C C . SER A 1 464 ? 5.003 -17.252 -15.088 1.00 95.19 464 SER A C 1
ATOM 3724 O O . SER A 1 464 ? 4.569 -16.652 -16.064 1.00 95.19 464 SER A O 1
ATOM 3726 N N . ARG A 1 465 ? 4.449 -18.399 -14.665 1.00 95.62 465 ARG A N 1
ATOM 3727 C CA . ARG A 1 465 ? 3.343 -19.059 -15.390 1.00 95.62 465 ARG A CA 1
ATOM 3728 C C . ARG A 1 465 ? 2.064 -18.239 -15.299 1.00 95.62 465 ARG A C 1
ATOM 3730 O O . ARG A 1 465 ? 1.359 -18.057 -16.295 1.00 95.62 465 ARG A O 1
ATOM 3737 N N . ARG A 1 466 ? 1.794 -17.702 -14.107 1.00 97.75 466 ARG A N 1
ATOM 3738 C CA . ARG A 1 466 ? 0.706 -16.751 -13.881 1.00 97.75 466 ARG A CA 1
ATOM 3739 C C . ARG A 1 466 ? 0.894 -15.496 -14.732 1.00 97.75 466 ARG A C 1
ATOM 3741 O O . ARG A 1 466 ? -0.059 -15.078 -15.381 1.00 97.75 466 ARG A O 1
ATOM 3748 N N . ALA A 1 467 ? 2.093 -14.909 -14.734 1.00 98.19 467 ALA A N 1
ATOM 3749 C CA . ALA A 1 467 ? 2.386 -13.705 -15.510 1.00 98.19 467 ALA A CA 1
ATOM 3750 C C . ALA A 1 467 ? 2.127 -13.921 -17.010 1.00 98.19 467 ALA A C 1
ATOM 3752 O O . ALA A 1 467 ? 1.392 -13.136 -17.601 1.00 98.19 467 ALA A O 1
ATOM 3753 N N . ILE A 1 468 ? 2.636 -15.013 -17.595 1.00 98.06 468 ILE A N 1
ATOM 3754 C CA . ILE A 1 468 ? 2.406 -15.369 -19.008 1.00 98.06 468 ILE A CA 1
ATOM 3755 C C . ILE A 1 468 ? 0.905 -15.466 -19.304 1.00 98.06 468 ILE A C 1
ATOM 3757 O O . ILE A 1 468 ? 0.401 -14.755 -20.170 1.00 98.06 468 ILE A O 1
ATOM 3761 N N . SER A 1 469 ? 0.175 -16.259 -18.511 1.00 98.38 469 SER A N 1
ATOM 3762 C CA . SER A 1 469 ? -1.268 -16.473 -18.699 1.00 98.38 469 SER A CA 1
ATOM 3763 C C . SER A 1 469 ? -2.071 -15.166 -18.632 1.00 98.38 469 SER A C 1
ATOM 3765 O O . SER A 1 469 ? -3.043 -14.980 -19.365 1.00 98.38 469 SER A O 1
ATOM 3767 N N . ILE A 1 470 ? -1.682 -14.246 -17.742 1.00 98.62 470 ILE A N 1
ATOM 3768 C CA . ILE A 1 470 ? -2.327 -12.935 -17.620 1.00 98.62 470 ILE A CA 1
ATOM 3769 C C . ILE A 1 470 ? -1.999 -12.055 -18.829 1.00 98.62 470 ILE A C 1
ATOM 3771 O O . ILE A 1 470 ? -2.917 -11.454 -19.377 1.00 98.62 470 ILE A O 1
ATOM 3775 N N . LEU A 1 471 ? -0.736 -11.972 -19.258 1.00 98.12 471 LEU A N 1
ATOM 3776 C CA . LEU A 1 471 ? -0.334 -11.129 -20.391 1.00 98.12 471 LEU A CA 1
ATOM 3777 C C . LEU A 1 471 ? -1.011 -11.571 -21.697 1.00 98.12 471 LEU A C 1
ATOM 3779 O O . LEU A 1 471 ? -1.549 -10.734 -22.424 1.00 98.12 471 LEU A O 1
ATOM 3783 N N . GLU A 1 472 ? -1.055 -12.878 -21.962 1.00 97.31 472 GLU A N 1
ATOM 3784 C CA . GLU A 1 472 ? -1.770 -13.446 -23.111 1.00 97.31 472 GLU A CA 1
ATOM 3785 C C . GLU A 1 472 ? -3.272 -13.153 -23.041 1.00 97.31 472 GLU A C 1
ATOM 3787 O O . GLU A 1 472 ? -3.880 -12.716 -24.023 1.00 97.31 472 GLU A O 1
ATOM 3792 N N . GLY A 1 473 ? -3.875 -13.338 -21.864 1.00 97.88 473 GLY A N 1
ATOM 3793 C CA . GLY A 1 473 ? -5.294 -13.083 -21.666 1.00 97.88 473 GLY A CA 1
ATOM 3794 C C . GLY A 1 473 ? -5.664 -11.600 -21.800 1.00 97.88 473 GLY A C 1
ATOM 3795 O O . GLY A 1 473 ? -6.637 -11.288 -22.481 1.00 97.88 473 GLY A O 1
ATOM 3796 N N . ILE A 1 474 ? -4.876 -10.679 -21.236 1.00 95.81 474 ILE A N 1
ATOM 3797 C CA . ILE A 1 474 ? -5.054 -9.220 -21.377 1.00 95.81 474 ILE A CA 1
ATOM 3798 C C . ILE A 1 474 ? -5.008 -8.821 -22.853 1.00 95.81 474 ILE A C 1
ATOM 3800 O O . ILE A 1 474 ? -5.926 -8.148 -23.328 1.00 95.81 474 ILE A O 1
ATOM 3804 N N . LYS A 1 475 ? -3.999 -9.303 -23.592 1.00 95.81 475 LYS A N 1
ATOM 3805 C CA . LYS A 1 475 ? -3.891 -9.084 -25.039 1.00 95.81 475 LYS A CA 1
ATOM 3806 C C . LYS A 1 475 ? -5.132 -9.603 -25.771 1.00 95.81 475 LYS A C 1
ATOM 3808 O O . LYS A 1 475 ? -5.715 -8.881 -26.574 1.00 95.81 475 LYS A O 1
ATOM 3813 N N . SER A 1 476 ? -5.565 -10.834 -25.484 1.00 96.56 476 SER A N 1
ATOM 3814 C CA . SER A 1 476 ? -6.735 -11.444 -26.139 1.00 96.56 476 SER A CA 1
ATOM 3815 C C . SER A 1 476 ? -8.044 -10.685 -25.883 1.00 96.56 476 SER A C 1
ATOM 3817 O O . SER A 1 476 ? -8.947 -10.707 -26.712 1.00 96.56 476 SER A O 1
ATOM 3819 N N . LEU A 1 477 ? -8.134 -9.986 -24.748 1.00 95.94 477 LEU A N 1
ATOM 3820 C CA . LEU A 1 477 ? -9.279 -9.166 -24.354 1.00 95.94 477 LEU A CA 1
ATOM 3821 C C . LEU A 1 477 ? -9.210 -7.725 -24.899 1.00 95.94 477 LEU A C 1
ATOM 3823 O O . LEU A 1 477 ? -10.106 -6.928 -24.606 1.00 95.94 477 LEU A O 1
ATOM 3827 N N . GLY A 1 478 ? -8.173 -7.396 -25.680 1.00 94.44 478 GLY A N 1
ATOM 3828 C CA . GLY A 1 478 ? -7.996 -6.102 -26.340 1.00 94.44 478 GLY A CA 1
ATOM 3829 C C . GLY A 1 478 ? -7.483 -4.984 -25.429 1.00 94.44 478 GLY A C 1
ATOM 3830 O O . GLY A 1 478 ? -7.722 -3.818 -25.726 1.00 94.44 478 GLY A O 1
ATOM 3831 N N . PHE A 1 479 ? -6.832 -5.313 -24.311 1.00 95.88 479 PHE A N 1
ATOM 3832 C CA . PHE A 1 479 ? -6.239 -4.325 -23.404 1.00 95.88 479 PHE A CA 1
ATOM 3833 C C . PHE A 1 479 ? -4.756 -4.095 -23.707 1.00 95.88 479 PHE A C 1
ATOM 3835 O O . PHE A 1 479 ? -4.058 -5.001 -24.165 1.00 95.88 479 PHE A O 1
ATOM 3842 N N . THR A 1 480 ? -4.269 -2.896 -23.385 1.00 95.19 480 THR A N 1
ATOM 3843 C CA . THR A 1 480 ? -2.851 -2.528 -23.479 1.00 95.19 480 THR A CA 1
ATOM 3844 C C . THR A 1 480 ? -2.304 -2.115 -22.118 1.00 95.19 480 THR A C 1
ATOM 3846 O O . THR A 1 480 ? -2.956 -1.422 -21.340 1.00 95.19 480 THR A O 1
ATOM 3849 N N . ILE A 1 481 ? -1.090 -2.550 -21.803 1.00 94.81 481 ILE A N 1
ATOM 3850 C CA . ILE A 1 481 ? -0.422 -2.292 -20.530 1.00 94.81 481 ILE A CA 1
ATOM 3851 C C . ILE A 1 481 ? 0.413 -1.024 -20.651 1.00 94.81 481 ILE A C 1
ATOM 3853 O O . ILE A 1 481 ? 1.313 -0.952 -21.485 1.00 94.81 481 ILE A O 1
ATOM 3857 N N . THR A 1 482 ? 0.153 -0.055 -19.779 1.00 91.88 482 THR A N 1
ATOM 3858 C CA . THR A 1 482 ? 0.956 1.173 -19.640 1.00 91.88 482 THR A CA 1
ATOM 3859 C C . THR A 1 482 ? 1.909 1.119 -18.447 1.00 91.88 482 THR A C 1
ATOM 3861 O O . THR A 1 482 ? 2.866 1.889 -18.374 1.00 91.88 482 THR A O 1
ATOM 3864 N N . PHE A 1 483 ? 1.675 0.196 -17.510 1.00 93.12 483 PHE A N 1
ATOM 3865 C CA . PHE A 1 483 ? 2.537 -0.022 -16.353 1.00 93.12 483 PHE A CA 1
ATOM 3866 C C . PHE A 1 483 ? 2.410 -1.458 -15.836 1.00 93.12 483 PHE A C 1
ATOM 3868 O O . PHE A 1 483 ? 1.321 -1.880 -15.461 1.00 93.12 483 PHE A O 1
ATOM 3875 N N . ILE A 1 484 ? 3.526 -2.176 -15.745 1.00 95.94 484 ILE A N 1
ATOM 3876 C CA . ILE A 1 484 ? 3.743 -3.347 -14.885 1.00 95.94 484 ILE A CA 1
ATOM 3877 C C . ILE A 1 484 ? 5.148 -3.244 -14.291 1.00 95.94 484 ILE A C 1
ATOM 3879 O O . ILE A 1 484 ? 6.066 -2.749 -14.946 1.00 95.94 484 ILE A O 1
ATOM 3883 N N . GLN A 1 485 ? 5.341 -3.752 -13.077 1.00 95.31 485 GLN A N 1
ATOM 3884 C CA . GLN A 1 485 ? 6.646 -3.756 -12.420 1.00 95.31 485 GLN A CA 1
ATOM 3885 C C . GLN A 1 485 ? 7.169 -5.178 -12.188 1.00 95.31 485 GLN A C 1
ATOM 3887 O O . GLN A 1 485 ? 6.427 -6.063 -11.762 1.00 95.31 485 GLN A O 1
ATOM 3892 N N . GLY A 1 486 ? 8.470 -5.384 -12.403 1.00 95.81 486 GLY A N 1
ATOM 3893 C CA . GLY A 1 486 ? 9.197 -6.588 -11.995 1.00 95.81 486 GLY A CA 1
ATOM 3894 C C . GLY A 1 486 ? 10.555 -6.279 -11.364 1.00 95.81 486 GLY A C 1
ATOM 3895 O O . GLY A 1 486 ? 11.167 -5.245 -11.631 1.00 95.81 486 GLY A O 1
ATOM 3896 N N . THR A 1 487 ? 11.067 -7.187 -10.536 1.00 94.69 487 THR A N 1
ATOM 3897 C CA . THR A 1 487 ? 12.467 -7.143 -10.079 1.00 94.69 487 THR A CA 1
ATOM 3898 C C . THR A 1 487 ? 13.371 -7.877 -11.071 1.00 94.69 487 THR A C 1
ATOM 3900 O O . THR A 1 487 ? 12.953 -8.861 -11.675 1.00 94.69 487 THR A O 1
ATOM 3903 N N . VAL A 1 488 ? 14.648 -7.486 -11.176 1.00 97.06 488 VAL A N 1
ATOM 3904 C CA . VAL A 1 488 ? 15.657 -8.163 -12.023 1.00 97.06 488 VAL A CA 1
ATOM 3905 C C . VAL A 1 488 ? 15.640 -9.688 -11.838 1.00 97.06 488 VAL A C 1
ATOM 3907 O O . VAL A 1 488 ? 15.529 -10.432 -12.805 1.00 97.06 488 VAL A O 1
ATOM 3910 N N . ASN A 1 489 ? 15.657 -10.171 -10.591 1.00 95.31 489 ASN A N 1
ATOM 3911 C CA . ASN A 1 489 ? 15.668 -11.606 -10.271 1.00 95.31 489 ASN A CA 1
ATOM 3912 C C . ASN A 1 489 ? 14.348 -12.355 -10.569 1.00 95.31 489 ASN A C 1
ATOM 3914 O O . ASN A 1 489 ? 14.302 -13.577 -10.411 1.00 95.31 489 ASN A O 1
ATOM 3918 N N . SER A 1 490 ? 13.271 -11.674 -10.970 1.00 94.81 490 SER A N 1
ATOM 3919 C CA . SER A 1 490 ? 12.032 -12.330 -11.422 1.00 94.81 490 SER A CA 1
ATOM 3920 C C . SER A 1 490 ? 12.153 -12.901 -12.838 1.00 94.81 490 SER A C 1
ATOM 3922 O O . SER A 1 490 ? 11.411 -13.809 -13.196 1.00 94.81 490 SER A O 1
ATOM 3924 N N . PHE A 1 491 ? 13.160 -12.467 -13.600 1.00 97.38 491 PHE A N 1
ATOM 3925 C CA . PHE A 1 491 ? 13.452 -12.953 -14.952 1.00 97.38 491 PHE A CA 1
ATOM 3926 C C . PHE A 1 491 ? 14.528 -14.046 -14.999 1.00 97.38 491 PHE A C 1
ATOM 3928 O O . PHE A 1 491 ? 15.009 -14.402 -16.071 1.00 97.38 491 PHE A O 1
ATOM 3935 N N . PHE A 1 492 ? 14.918 -14.584 -13.844 1.00 96.81 492 PHE A N 1
ATOM 3936 C CA . PHE A 1 492 ? 15.913 -15.649 -13.724 1.00 96.81 492 PHE A CA 1
ATOM 3937 C C . PHE A 1 492 ? 15.266 -16.925 -13.198 1.00 96.81 492 PHE A C 1
ATOM 3939 O O . PHE A 1 492 ? 14.306 -16.878 -12.423 1.00 96.81 492 PHE A O 1
ATOM 3946 N N . ARG A 1 493 ? 15.810 -18.076 -13.601 1.00 94.38 493 ARG A N 1
ATOM 3947 C CA . ARG A 1 493 ? 15.343 -19.384 -13.137 1.00 94.38 493 ARG A CA 1
ATOM 3948 C C . ARG A 1 493 ? 15.475 -19.506 -11.626 1.00 94.38 493 ARG A C 1
ATOM 3950 O O . ARG A 1 493 ? 16.371 -18.936 -10.997 1.00 94.38 493 ARG A O 1
ATOM 3957 N N . ARG A 1 494 ? 14.577 -20.293 -11.041 1.00 88.56 494 ARG A N 1
ATOM 3958 C CA . ARG A 1 494 ? 14.526 -20.534 -9.601 1.00 88.56 494 ARG A CA 1
ATOM 3959 C C . ARG A 1 494 ? 14.486 -22.024 -9.314 1.00 88.56 494 ARG A C 1
ATOM 3961 O O . ARG A 1 494 ? 13.818 -22.773 -10.018 1.00 88.56 494 ARG A O 1
ATOM 3968 N N . ASN A 1 495 ? 15.168 -22.424 -8.248 1.00 82.94 495 ASN A N 1
ATOM 3969 C CA . ASN A 1 495 ? 15.015 -23.735 -7.630 1.00 82.94 495 ASN A CA 1
ATOM 3970 C C . ASN A 1 495 ? 14.650 -23.524 -6.154 1.00 82.94 495 ASN A C 1
ATOM 3972 O O . ASN A 1 495 ? 15.498 -23.147 -5.337 1.00 82.94 495 ASN A O 1
ATOM 3976 N N . GLY A 1 496 ? 13.362 -23.664 -5.833 1.00 80.06 496 GLY A N 1
ATOM 3977 C CA . GLY A 1 496 ? 12.812 -23.220 -4.553 1.00 80.06 496 GLY A CA 1
ATOM 3978 C C . GLY A 1 496 ? 13.059 -21.723 -4.331 1.00 80.06 496 GLY A C 1
ATOM 3979 O O . GLY A 1 496 ? 12.727 -20.895 -5.177 1.00 80.06 496 GLY A O 1
ATOM 3980 N N . LEU A 1 497 ? 13.680 -21.370 -3.201 1.00 73.12 497 LEU A N 1
ATOM 3981 C CA . LEU A 1 497 ? 14.034 -19.983 -2.863 1.00 73.12 497 LEU A CA 1
ATOM 3982 C C . LEU A 1 497 ? 15.347 -19.501 -3.510 1.00 73.12 497 LEU A C 1
ATOM 3984 O O . LEU A 1 497 ? 15.676 -18.317 -3.416 1.00 73.12 497 LEU A O 1
ATOM 3988 N N . LYS A 1 498 ? 16.121 -20.392 -4.147 1.00 83.06 498 LYS A N 1
ATOM 3989 C CA . LYS A 1 498 ? 17.407 -20.045 -4.764 1.00 83.06 498 LYS A CA 1
ATOM 3990 C C . LYS A 1 498 ? 17.183 -19.495 -6.172 1.00 83.06 498 LYS A C 1
ATOM 3992 O O . LYS A 1 498 ? 16.649 -20.193 -7.032 1.00 83.06 498 LYS A O 1
ATOM 3997 N N . ILE A 1 499 ? 17.644 -18.268 -6.413 1.00 87.12 499 ILE A N 1
ATOM 3998 C CA . ILE A 1 499 ? 17.707 -17.676 -7.756 1.00 87.12 499 ILE A CA 1
ATOM 3999 C C . ILE A 1 499 ? 18.987 -18.160 -8.443 1.00 87.12 499 ILE A C 1
ATOM 4001 O O . ILE A 1 499 ? 20.072 -18.036 -7.874 1.00 87.12 499 ILE A O 1
ATOM 4005 N N . LEU A 1 500 ? 18.860 -18.703 -9.650 1.00 90.19 500 LEU A N 1
ATOM 4006 C CA . LEU A 1 500 ? 19.976 -19.138 -10.490 1.00 90.19 500 LEU A CA 1
ATOM 4007 C C . LEU A 1 500 ? 20.489 -17.974 -11.354 1.00 90.19 500 LEU A C 1
ATOM 4009 O O . LEU A 1 500 ? 19.874 -16.907 -11.414 1.00 90.19 500 LEU A O 1
ATOM 4013 N N . ASP A 1 501 ? 21.632 -18.158 -12.011 1.00 91.81 501 ASP A N 1
ATOM 4014 C CA . ASP A 1 501 ? 22.215 -17.149 -12.914 1.00 91.81 501 ASP A CA 1
ATOM 4015 C C . ASP A 1 501 ? 21.744 -17.289 -14.369 1.00 91.81 501 ASP A C 1
ATOM 4017 O O . ASP A 1 501 ? 22.070 -16.453 -15.214 1.00 91.81 501 ASP A O 1
ATOM 4021 N N . GLU A 1 502 ? 20.946 -18.322 -14.639 1.00 95.50 502 GLU A N 1
ATOM 4022 C CA . GLU A 1 502 ? 20.282 -18.581 -15.914 1.00 95.50 502 GLU A CA 1
ATOM 4023 C C . GLU A 1 502 ? 19.001 -17.752 -16.038 1.00 95.50 502 GLU A C 1
ATOM 4025 O O . GLU A 1 502 ? 18.189 -17.698 -15.106 1.00 95.50 502 GLU A O 1
ATOM 4030 N N . LEU A 1 503 ? 18.804 -17.135 -17.203 1.00 97.12 503 LEU A N 1
ATOM 4031 C CA . LEU A 1 503 ? 17.566 -16.435 -17.530 1.00 97.12 503 LEU A CA 1
ATOM 4032 C C . LEU A 1 503 ? 16.397 -17.420 -17.624 1.00 97.12 503 LEU A C 1
ATOM 4034 O O . LEU A 1 503 ? 16.542 -18.583 -18.008 1.00 97.12 503 LEU A O 1
ATOM 4038 N N . ASN A 1 504 ? 15.212 -16.941 -17.264 1.00 96.81 504 ASN A N 1
ATOM 4039 C CA . ASN A 1 504 ? 13.976 -17.656 -17.515 1.00 96.81 504 ASN A CA 1
ATOM 4040 C C . ASN A 1 504 ? 13.519 -17.385 -18.957 1.00 96.81 504 ASN A C 1
ATOM 4042 O O . ASN A 1 504 ? 12.653 -16.544 -19.195 1.00 96.81 504 ASN A O 1
ATOM 4046 N N . ASP A 1 505 ? 14.127 -18.091 -19.913 1.00 95.25 505 ASP A N 1
ATOM 4047 C CA . ASP A 1 505 ? 13.818 -17.938 -21.340 1.00 95.25 505 ASP A CA 1
ATOM 4048 C C . ASP A 1 505 ? 12.346 -18.237 -21.657 1.00 95.25 505 ASP A C 1
ATOM 4050 O O . ASP A 1 505 ? 11.778 -17.592 -22.531 1.00 95.25 505 ASP A O 1
ATOM 4054 N N . GLU A 1 506 ? 11.701 -19.157 -20.929 1.00 95.31 506 GLU A N 1
ATOM 4055 C CA . GLU A 1 506 ? 10.262 -19.431 -21.071 1.00 95.31 506 GLU A CA 1
ATOM 4056 C C . GLU A 1 506 ? 9.445 -18.162 -20.802 1.00 95.31 506 GLU A C 1
ATOM 4058 O O . GLU A 1 506 ? 8.614 -17.781 -21.623 1.00 95.31 506 GLU A O 1
ATOM 4063 N N . LEU A 1 507 ? 9.734 -17.454 -19.704 1.00 96.75 507 LEU A N 1
ATOM 4064 C CA . LEU A 1 507 ? 9.082 -16.182 -19.396 1.00 96.75 507 LEU A CA 1
ATOM 4065 C C . LEU A 1 507 ? 9.388 -15.119 -20.452 1.00 96.75 507 LEU A C 1
ATOM 4067 O O . LEU A 1 507 ? 8.468 -14.522 -21.000 1.00 96.75 507 LEU A O 1
ATOM 4071 N N . ILE A 1 508 ? 10.667 -14.878 -20.740 1.00 96.75 508 ILE A N 1
ATOM 4072 C CA . ILE A 1 508 ? 11.098 -13.788 -21.630 1.00 96.75 508 ILE A CA 1
ATOM 4073 C C . ILE A 1 508 ? 10.560 -13.982 -23.056 1.00 96.75 508 ILE A C 1
ATOM 4075 O O . ILE A 1 508 ? 10.118 -13.024 -23.697 1.00 96.75 508 ILE A O 1
ATOM 4079 N N . ASN A 1 509 ? 10.559 -15.219 -23.555 1.00 96.06 509 ASN A N 1
ATOM 4080 C CA . ASN A 1 509 ? 10.059 -15.530 -24.892 1.00 96.06 509 ASN A CA 1
ATOM 4081 C C . ASN A 1 509 ? 8.531 -15.462 -24.975 1.00 96.06 509 ASN A C 1
ATOM 4083 O O . ASN A 1 509 ? 8.011 -15.107 -26.030 1.00 96.06 509 ASN A O 1
ATOM 4087 N N . SER A 1 510 ? 7.826 -15.731 -23.875 1.00 96.44 510 SER A N 1
ATOM 4088 C CA . SER A 1 510 ? 6.358 -15.741 -23.843 1.00 96.44 510 SER A CA 1
ATOM 4089 C C . SER A 1 510 ? 5.732 -14.369 -23.579 1.00 96.44 510 SER A C 1
ATOM 4091 O O . SER A 1 510 ? 4.517 -14.238 -23.664 1.00 96.44 510 SER A O 1
ATOM 4093 N N . ILE A 1 511 ? 6.519 -13.330 -23.268 1.00 95.50 511 ILE A N 1
ATOM 4094 C CA . ILE A 1 511 ? 5.991 -11.963 -23.142 1.00 95.50 511 ILE A CA 1
ATOM 4095 C C . ILE A 1 511 ? 5.538 -11.464 -24.532 1.00 95.50 511 ILE A C 1
ATOM 4097 O O . ILE A 1 511 ? 6.381 -11.348 -25.431 1.00 95.50 511 ILE A O 1
ATOM 4101 N N . PRO A 1 512 ? 4.243 -11.136 -24.720 1.00 94.19 512 PRO A N 1
ATOM 4102 C CA . PRO A 1 512 ? 3.741 -10.562 -25.965 1.00 94.19 512 PRO A CA 1
ATOM 4103 C C . PRO A 1 512 ? 4.085 -9.070 -26.031 1.00 94.19 512 PRO A C 1
ATOM 4105 O O . PRO A 1 512 ? 3.520 -8.274 -25.289 1.00 94.19 512 PRO A O 1
ATOM 4108 N N . VAL A 1 513 ? 5.008 -8.669 -26.906 1.00 91.38 513 VAL A N 1
ATOM 4109 C CA . VAL A 1 513 ? 5.521 -7.282 -26.986 1.00 91.38 513 VAL A CA 1
ATOM 4110 C C . VAL A 1 513 ? 4.398 -6.277 -27.260 1.00 91.38 513 VAL A C 1
ATOM 4112 O O . VAL A 1 513 ? 4.343 -5.205 -26.668 1.00 91.38 513 VAL A O 1
ATOM 4115 N N . GLU A 1 514 ? 3.464 -6.662 -28.120 1.00 90.50 514 GLU A N 1
ATOM 4116 C CA . GLU A 1 514 ? 2.297 -5.895 -28.545 1.00 90.50 514 GLU A CA 1
ATOM 4117 C C . GLU A 1 514 ? 1.267 -5.626 -27.441 1.00 90.50 514 GLU A C 1
ATOM 4119 O O . GLU A 1 514 ? 0.366 -4.817 -27.647 1.00 90.50 514 GLU A O 1
ATOM 4124 N N . VAL A 1 515 ? 1.375 -6.280 -26.276 1.00 94.00 515 VAL A N 1
ATOM 4125 C CA . VAL A 1 515 ? 0.518 -5.944 -25.130 1.00 94.00 515 VAL A CA 1
ATOM 4126 C C . VAL A 1 515 ? 0.923 -4.612 -24.504 1.00 94.00 515 VAL A C 1
ATOM 4128 O O . VAL A 1 515 ? 0.108 -3.990 -23.829 1.00 94.00 515 VAL A O 1
ATOM 4131 N N . PHE A 1 516 ? 2.166 -4.163 -24.695 1.00 91.50 516 PHE A N 1
ATOM 4132 C CA . PHE A 1 516 ? 2.648 -2.914 -24.121 1.00 91.50 516 PHE A CA 1
ATOM 4133 C C . PHE A 1 516 ? 2.242 -1.715 -24.973 1.00 91.50 516 PHE A C 1
ATOM 4135 O O . PHE A 1 516 ? 2.356 -1.722 -26.198 1.00 91.50 516 PHE A O 1
ATOM 4142 N N . SER A 1 517 ? 1.796 -0.656 -24.302 1.00 84.75 517 SER A N 1
ATOM 4143 C CA . SER A 1 517 ? 1.539 0.629 -24.941 1.00 84.75 517 SER A CA 1
ATOM 4144 C C . SER A 1 517 ? 2.838 1.244 -25.465 1.00 84.75 517 SER A C 1
ATOM 4146 O O . SER A 1 517 ? 3.918 1.070 -24.898 1.00 84.75 517 SER A O 1
ATOM 4148 N N . ARG A 1 518 ? 2.724 2.059 -26.518 1.00 72.81 518 ARG A N 1
ATOM 4149 C CA . ARG A 1 518 ? 3.840 2.866 -27.042 1.00 72.81 518 ARG A CA 1
ATOM 4150 C C . ARG A 1 518 ? 4.348 3.910 -26.042 1.00 72.81 518 ARG A C 1
ATOM 4152 O O . ARG A 1 518 ? 5.462 4.397 -26.183 1.00 72.81 518 ARG A O 1
ATOM 4159 N N . GLU A 1 519 ? 3.533 4.259 -25.050 1.00 69.50 519 GLU A N 1
ATOM 4160 C CA . GLU A 1 519 ? 3.861 5.230 -23.996 1.00 69.50 519 GLU A CA 1
ATOM 4161 C C . GLU A 1 519 ? 4.728 4.631 -22.874 1.00 69.50 519 GLU A C 1
ATOM 4163 O O . GLU A 1 519 ? 5.204 5.365 -22.009 1.00 69.50 519 GLU A O 1
ATOM 4168 N N . GLY A 1 520 ? 4.941 3.313 -22.881 1.00 69.62 520 GLY A N 1
ATOM 4169 C CA . GLY A 1 520 ? 5.632 2.579 -21.826 1.00 69.62 520 GLY A CA 1
ATOM 4170 C C . GLY A 1 520 ? 4.837 1.352 -21.384 1.00 69.62 520 GLY A C 1
ATOM 4171 O O . GLY A 1 520 ? 3.691 1.153 -21.786 1.00 69.62 520 GLY A O 1
ATOM 4172 N N . GLY A 1 521 ? 5.453 0.510 -20.556 1.00 82.19 521 GLY A N 1
ATOM 4173 C CA . GLY A 1 521 ? 4.819 -0.727 -20.104 1.00 82.19 521 GLY A CA 1
ATOM 4174 C C . GLY A 1 521 ? 5.620 -1.439 -19.026 1.00 82.19 521 GLY A C 1
ATOM 4175 O O . GLY A 1 521 ? 5.216 -1.453 -17.866 1.00 82.19 521 GLY A O 1
ATOM 4176 N N . LEU A 1 522 ? 6.765 -2.017 -19.394 1.00 94.81 522 LEU A N 1
ATOM 4177 C CA . LEU A 1 522 ? 7.590 -2.796 -18.474 1.00 94.81 522 LEU A CA 1
ATOM 4178 C C . LEU A 1 522 ? 8.554 -1.915 -17.674 1.00 94.81 522 LEU A C 1
ATOM 4180 O O . LEU A 1 522 ? 9.493 -1.338 -18.226 1.00 94.81 522 LEU A O 1
ATOM 4184 N N . LYS A 1 523 ? 8.371 -1.897 -16.352 1.00 95.31 523 LYS A N 1
ATOM 4185 C CA . LYS A 1 523 ? 9.281 -1.242 -15.412 1.00 95.31 523 LYS A CA 1
ATOM 4186 C C . LYS A 1 523 ? 10.045 -2.246 -14.565 1.00 95.31 523 LYS A C 1
ATOM 4188 O O . LYS A 1 523 ? 9.485 -3.222 -14.067 1.00 95.31 523 LYS A O 1
ATOM 4193 N N . ILE A 1 524 ? 11.333 -1.990 -14.369 1.00 96.88 524 ILE A N 1
ATOM 4194 C CA . ILE A 1 524 ? 12.250 -2.881 -13.667 1.00 96.88 524 ILE A CA 1
ATOM 4195 C C . ILE A 1 524 ? 12.828 -2.161 -12.452 1.00 96.88 524 ILE A C 1
ATOM 4197 O O . ILE A 1 524 ? 13.539 -1.161 -12.578 1.00 96.88 524 ILE A O 1
ATOM 4201 N N . GLY A 1 525 ? 12.563 -2.701 -11.262 1.00 94.88 525 GLY A N 1
ATOM 4202 C CA . GLY A 1 525 ? 13.099 -2.217 -9.985 1.00 94.88 525 GLY A CA 1
ATOM 4203 C C . GLY A 1 525 ? 14.592 -2.505 -9.840 1.00 94.88 525 GLY A C 1
ATOM 4204 O O . GLY A 1 525 ? 14.973 -3.340 -9.020 1.00 94.88 525 GLY A O 1
ATOM 4205 N N . THR A 1 526 ? 15.423 -1.857 -10.660 1.00 95.94 526 THR A N 1
ATOM 4206 C CA . THR A 1 526 ? 16.886 -2.029 -10.726 1.00 95.94 526 THR A CA 1
ATOM 4207 C C . THR A 1 526 ? 17.575 -1.289 -9.591 1.00 95.94 526 THR A C 1
ATOM 4209 O O . THR A 1 526 ? 18.350 -1.895 -8.852 1.00 95.94 526 THR A O 1
ATOM 4212 N N . GLU A 1 527 ? 17.182 -0.030 -9.402 1.00 94.25 527 GLU A N 1
ATOM 4213 C CA . GLU A 1 527 ? 17.616 0.964 -8.413 1.00 94.25 527 GLU A CA 1
ATOM 4214 C C . GLU A 1 527 ? 19.064 1.419 -8.506 1.00 94.25 527 GLU A C 1
ATOM 4216 O O . GLU A 1 527 ? 19.346 2.539 -8.112 1.00 94.25 527 GLU A O 1
ATOM 4221 N N . ASN A 1 528 ? 19.997 0.587 -8.962 1.00 94.75 528 ASN A N 1
ATOM 4222 C CA . ASN A 1 528 ? 21.389 0.991 -9.127 1.00 94.75 528 ASN A CA 1
ATOM 4223 C C . ASN A 1 528 ? 22.119 0.038 -10.090 1.00 94.75 528 ASN A C 1
ATOM 4225 O O . ASN A 1 528 ? 21.683 -1.097 -10.283 1.00 94.75 528 ASN A O 1
ATOM 4229 N N . PHE A 1 529 ? 23.225 0.481 -10.680 1.00 94.25 529 PHE A N 1
ATOM 4230 C CA . PHE A 1 529 ? 24.085 -0.320 -11.560 1.00 94.25 529 PHE A CA 1
ATOM 4231 C C . PHE A 1 529 ? 25.453 -0.606 -10.916 1.00 94.25 529 PHE A C 1
ATOM 4233 O O . PHE A 1 529 ? 26.154 -1.529 -11.333 1.00 94.25 529 PHE A O 1
ATOM 4240 N N . CYS A 1 530 ? 25.813 0.109 -9.846 1.00 93.38 530 CYS A N 1
ATOM 4241 C CA . CYS A 1 530 ? 26.994 -0.184 -9.045 1.00 93.38 530 CYS A CA 1
ATOM 4242 C C . CYS A 1 530 ? 26.740 -1.339 -8.064 1.00 93.38 530 CYS A C 1
ATOM 4244 O O . CYS A 1 530 ? 25.784 -1.326 -7.285 1.00 93.38 530 CYS A O 1
ATOM 4246 N N . ASP A 1 531 ? 27.618 -2.346 -8.063 1.00 95.44 531 ASP A N 1
ATOM 4247 C CA . ASP A 1 531 ? 27.471 -3.539 -7.215 1.00 95.44 531 ASP A CA 1
ATOM 4248 C C . ASP A 1 531 ? 27.581 -3.221 -5.722 1.00 95.44 531 ASP A C 1
ATOM 4250 O O . ASP A 1 531 ? 26.911 -3.845 -4.890 1.00 95.44 531 ASP A O 1
ATOM 4254 N N . GLU A 1 532 ? 28.417 -2.244 -5.373 1.00 94.06 532 GLU A N 1
ATOM 4255 C CA . GLU A 1 532 ? 28.564 -1.786 -3.998 1.00 94.06 532 GLU A CA 1
ATOM 4256 C C . GLU A 1 532 ? 27.272 -1.128 -3.498 1.00 94.06 532 GLU A C 1
ATOM 4258 O O . GLU A 1 532 ? 26.773 -1.463 -2.420 1.00 94.06 532 GLU A O 1
ATOM 4263 N N . GLU A 1 533 ? 26.676 -0.268 -4.323 1.00 93.38 533 GLU A N 1
ATOM 4264 C CA . GLU A 1 533 ? 25.411 0.406 -4.037 1.00 93.38 533 GLU A CA 1
ATOM 4265 C C . GLU A 1 533 ? 24.247 -0.582 -3.944 1.00 93.38 533 GLU A C 1
ATOM 4267 O O . GLU A 1 533 ? 23.494 -0.566 -2.967 1.00 93.38 533 GLU A O 1
ATOM 4272 N N . LEU A 1 534 ? 24.141 -1.515 -4.900 1.00 95.12 534 LEU A N 1
ATOM 4273 C CA . LEU A 1 534 ? 23.160 -2.603 -4.878 1.00 95.12 534 LEU A CA 1
ATOM 4274 C C . LEU A 1 534 ? 23.244 -3.394 -3.567 1.00 95.12 534 LEU A C 1
ATOM 4276 O O . LEU A 1 534 ? 22.225 -3.632 -2.907 1.00 95.12 534 LEU A O 1
ATOM 4280 N N . LYS A 1 535 ? 24.458 -3.747 -3.132 1.00 93.56 535 LYS A N 1
ATOM 4281 C CA . LYS A 1 535 ? 24.694 -4.408 -1.842 1.00 93.56 535 LYS A CA 1
ATOM 4282 C C . LYS A 1 535 ? 24.285 -3.518 -0.664 1.00 93.56 535 LYS A C 1
ATOM 4284 O O . LYS A 1 535 ? 23.700 -4.026 0.302 1.00 93.56 535 LYS A O 1
ATOM 4289 N N . ARG A 1 536 ? 24.561 -2.210 -0.720 1.00 89.75 536 ARG A N 1
ATOM 4290 C CA . ARG A 1 536 ? 24.245 -1.236 0.340 1.00 89.75 536 ARG A CA 1
ATOM 4291 C C . ARG A 1 536 ? 22.740 -1.116 0.568 1.00 89.75 536 ARG A C 1
ATOM 4293 O O . ARG A 1 536 ? 22.288 -1.287 1.704 1.00 89.75 536 ARG A O 1
ATOM 4300 N N . ILE A 1 537 ? 21.956 -0.966 -0.499 1.00 90.88 537 ILE A N 1
ATOM 4301 C CA . ILE A 1 537 ? 20.485 -0.883 -0.442 1.00 90.88 537 ILE A CA 1
ATOM 4302 C C . ILE A 1 537 ? 19.802 -2.261 -0.313 1.00 90.88 537 ILE A C 1
ATOM 4304 O O . ILE A 1 537 ? 18.588 -2.362 -0.102 1.00 90.88 537 ILE A O 1
ATOM 4308 N N . GLY A 1 538 ? 20.583 -3.343 -0.366 1.00 91.88 538 GLY A N 1
ATOM 4309 C CA . GLY A 1 538 ? 20.140 -4.712 -0.108 1.00 91.88 538 GLY A CA 1
ATOM 4310 C C . GLY A 1 538 ? 19.418 -5.369 -1.281 1.00 91.88 538 GLY A C 1
ATOM 4311 O O . GLY A 1 538 ? 18.471 -6.126 -1.056 1.00 91.88 538 GLY A O 1
ATOM 4312 N N . LYS A 1 539 ? 19.840 -5.082 -2.516 1.00 93.56 539 LYS A N 1
ATOM 4313 C CA . LYS A 1 539 ? 19.385 -5.807 -3.703 1.00 93.56 539 LYS A CA 1
ATOM 4314 C C . LYS A 1 539 ? 20.086 -7.169 -3.818 1.00 93.56 539 LYS A C 1
ATOM 4316 O O . LYS A 1 539 ? 21.289 -7.264 -3.589 1.00 93.56 539 LYS A O 1
ATOM 4321 N N . PRO A 1 540 ? 19.352 -8.242 -4.166 1.00 90.69 540 PRO A N 1
ATOM 4322 C CA . PRO A 1 540 ? 19.875 -9.611 -4.189 1.00 90.69 540 PRO A CA 1
ATOM 4323 C C . PRO A 1 540 ? 20.541 -9.996 -5.525 1.00 90.69 540 PRO A C 1
ATOM 4325 O O . PRO A 1 540 ? 20.445 -11.146 -5.954 1.00 90.69 540 PRO A O 1
ATOM 4328 N N . TYR A 1 541 ? 21.153 -9.043 -6.228 1.00 94.00 541 TYR A N 1
ATOM 4329 C CA . TYR A 1 541 ? 21.781 -9.248 -7.536 1.00 94.00 541 TYR A CA 1
ATOM 4330 C C . TYR A 1 541 ? 22.905 -8.233 -7.772 1.00 94.00 541 TYR A C 1
ATOM 4332 O O . TYR A 1 541 ? 23.062 -7.283 -7.009 1.00 94.00 541 TYR A O 1
ATOM 4340 N N . ARG A 1 542 ? 23.680 -8.477 -8.830 1.00 95.44 542 ARG A N 1
ATOM 4341 C CA . ARG A 1 542 ? 24.795 -7.652 -9.310 1.00 95.44 542 ARG A CA 1
ATOM 4342 C C . ARG A 1 542 ? 24.533 -7.170 -10.736 1.00 95.44 542 ARG A C 1
ATOM 4344 O O . ARG A 1 542 ? 23.634 -7.695 -11.401 1.00 95.44 542 ARG A O 1
ATOM 4351 N N . TYR A 1 543 ? 25.349 -6.235 -11.206 1.00 95.94 543 TYR A N 1
ATOM 4352 C CA . TYR A 1 543 ? 25.307 -5.655 -12.542 1.00 95.94 543 TYR A CA 1
ATOM 4353 C C . TYR A 1 543 ? 25.233 -6.703 -13.646 1.00 95.94 543 TYR A C 1
ATOM 4355 O O . TYR A 1 543 ? 24.416 -6.572 -14.550 1.00 95.94 543 TYR A O 1
ATOM 4363 N N . GLU A 1 544 ? 25.983 -7.797 -13.529 1.00 95.75 544 GLU A N 1
ATOM 4364 C CA . GLU A 1 544 ? 25.979 -8.854 -14.543 1.00 95.75 544 GLU A CA 1
ATOM 4365 C C . GLU A 1 544 ? 24.569 -9.413 -14.823 1.00 95.75 544 GLU A C 1
ATOM 4367 O O . GLU A 1 544 ? 24.212 -9.681 -15.970 1.00 95.75 544 GLU A O 1
ATOM 4372 N N . LYS A 1 545 ? 23.708 -9.527 -13.800 1.00 97.00 545 LYS A N 1
ATOM 4373 C CA . LYS A 1 545 ? 22.307 -9.936 -14.003 1.00 97.00 545 LYS A CA 1
ATOM 4374 C C . LYS A 1 545 ? 21.471 -8.853 -14.669 1.00 97.00 545 LYS A C 1
ATOM 4376 O O . LYS A 1 545 ? 20.633 -9.173 -15.508 1.00 97.00 545 LYS A O 1
ATOM 4381 N N . ILE A 1 546 ? 21.700 -7.591 -14.307 1.00 97.94 546 ILE A N 1
ATOM 4382 C CA . ILE A 1 546 ? 21.039 -6.445 -14.941 1.00 97.94 546 ILE A CA 1
ATOM 4383 C C . ILE A 1 546 ? 21.380 -6.443 -16.431 1.00 97.94 546 ILE A C 1
ATOM 4385 O O . ILE A 1 546 ? 20.480 -6.442 -17.265 1.00 97.94 546 ILE A O 1
ATOM 4389 N N . ARG A 1 547 ? 22.668 -6.552 -16.762 1.00 95.94 547 ARG A N 1
A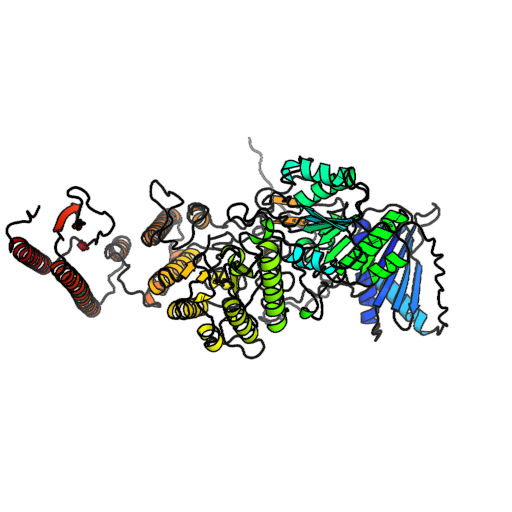TOM 4390 C CA . ARG A 1 547 ? 23.174 -6.607 -18.130 1.00 95.94 547 ARG A CA 1
ATOM 4391 C C . ARG A 1 547 ? 22.562 -7.755 -18.929 1.00 95.94 547 ARG A C 1
ATOM 4393 O O . ARG A 1 547 ? 22.007 -7.518 -19.998 1.00 95.94 547 ARG A O 1
ATOM 4400 N N . LYS A 1 548 ? 22.587 -8.986 -18.403 1.00 97.50 548 LYS A N 1
ATOM 4401 C CA . LYS A 1 548 ? 21.955 -10.149 -19.057 1.00 97.50 548 LYS A CA 1
ATOM 4402 C C . LYS A 1 548 ? 20.473 -9.919 -19.350 1.00 97.50 548 LYS A C 1
ATOM 4404 O O . LYS A 1 548 ? 20.028 -10.202 -20.461 1.00 97.50 548 LYS A O 1
ATOM 4409 N N . LEU A 1 549 ? 19.728 -9.394 -18.376 1.00 98.00 549 LEU A N 1
ATOM 4410 C CA . LEU A 1 549 ? 18.305 -9.105 -18.531 1.00 98.00 549 LEU A CA 1
ATOM 4411 C C . LEU A 1 549 ? 18.057 -8.041 -19.604 1.00 98.00 549 LEU A C 1
ATOM 4413 O O . LEU A 1 549 ? 17.246 -8.263 -20.501 1.00 98.00 549 LEU A O 1
ATOM 4417 N N . VAL A 1 550 ? 18.792 -6.927 -19.548 1.00 95.62 550 VAL A N 1
ATOM 4418 C CA . VAL A 1 550 ? 18.646 -5.819 -20.499 1.00 95.62 550 VAL A CA 1
ATOM 4419 C C . VAL A 1 550 ? 18.850 -6.301 -21.929 1.00 95.62 550 VAL A C 1
ATOM 4421 O O . VAL A 1 550 ? 18.012 -6.036 -22.790 1.00 95.62 550 VAL A O 1
ATOM 4424 N N . LEU A 1 551 ? 19.911 -7.075 -22.169 1.00 92.69 551 LEU A N 1
ATOM 4425 C CA . LEU A 1 551 ? 20.210 -7.633 -23.486 1.00 92.69 551 LEU A CA 1
ATOM 4426 C C . LEU A 1 551 ? 19.146 -8.630 -23.959 1.00 92.69 551 LEU A C 1
ATOM 4428 O O . LEU A 1 551 ? 18.822 -8.657 -25.145 1.00 92.69 551 LEU A O 1
ATOM 4432 N N . ALA A 1 552 ? 18.606 -9.453 -23.059 1.00 96.38 552 ALA A N 1
ATOM 4433 C CA . ALA A 1 552 ? 17.577 -10.429 -23.404 1.00 96.38 552 ALA A CA 1
ATOM 4434 C C . ALA A 1 552 ? 16.252 -9.758 -23.797 1.00 96.38 552 ALA A C 1
ATOM 4436 O O . ALA A 1 552 ? 15.660 -10.121 -24.813 1.00 96.38 552 ALA A O 1
ATOM 4437 N N . LEU A 1 553 ? 15.823 -8.742 -23.043 1.00 95.19 553 LEU A N 1
ATOM 4438 C CA . LEU A 1 553 ? 14.618 -7.968 -23.352 1.00 95.19 553 LEU A CA 1
ATOM 4439 C C . LEU A 1 553 ? 14.786 -7.148 -24.639 1.00 95.19 553 LEU A C 1
ATOM 4441 O O . LEU A 1 553 ? 13.901 -7.168 -25.493 1.00 95.19 553 LEU A O 1
ATOM 4445 N N . TYR A 1 554 ? 15.954 -6.529 -24.838 1.00 90.06 554 TYR A N 1
ATOM 4446 C CA . TYR A 1 554 ? 16.274 -5.804 -26.069 1.00 90.06 554 TYR A CA 1
ATOM 4447 C C . TYR A 1 554 ? 16.211 -6.704 -27.312 1.00 90.06 554 TYR A C 1
ATOM 4449 O O . TYR A 1 554 ? 15.559 -6.354 -28.292 1.00 90.06 554 TYR A O 1
ATOM 4457 N N . LYS A 1 555 ? 16.801 -7.909 -27.261 1.00 90.44 555 LYS A N 1
ATOM 4458 C CA . LYS A 1 555 ? 16.731 -8.890 -28.364 1.00 90.44 555 LYS A CA 1
ATOM 4459 C C . LYS A 1 555 ? 15.300 -9.310 -28.715 1.00 90.44 555 LYS A C 1
ATOM 4461 O O . LYS A 1 555 ? 15.050 -9.727 -29.842 1.00 90.44 555 LYS A O 1
ATOM 4466 N N . ARG A 1 556 ? 14.370 -9.216 -27.761 1.00 91.56 556 ARG A N 1
ATOM 4467 C CA . ARG A 1 556 ? 12.938 -9.487 -27.952 1.00 91.56 556 ARG A CA 1
ATOM 4468 C C . ARG A 1 556 ? 12.148 -8.263 -28.425 1.00 91.56 556 ARG A C 1
ATOM 4470 O O . ARG A 1 556 ? 10.955 -8.401 -28.663 1.00 91.56 556 ARG A O 1
ATOM 4477 N N . GLY A 1 557 ? 12.776 -7.093 -28.554 1.00 87.19 557 GLY A N 1
ATOM 4478 C CA . GLY A 1 557 ? 12.093 -5.837 -28.870 1.00 87.19 557 GLY A CA 1
ATOM 4479 C C . GLY A 1 557 ? 11.231 -5.304 -27.722 1.00 87.19 557 GLY A C 1
ATOM 4480 O O . GLY A 1 557 ? 10.337 -4.497 -27.955 1.00 87.19 557 GLY A O 1
ATOM 4481 N N . ILE A 1 558 ? 11.464 -5.762 -26.487 1.00 89.81 558 ILE A N 1
ATOM 4482 C CA . ILE A 1 558 ? 10.720 -5.309 -25.310 1.00 89.81 558 ILE A CA 1
ATOM 4483 C C . ILE A 1 558 ? 11.375 -4.032 -24.789 1.00 89.81 558 ILE A C 1
ATOM 4485 O O . ILE A 1 558 ? 12.501 -4.060 -24.290 1.00 89.81 558 ILE A O 1
ATOM 4489 N N . PHE A 1 559 ? 10.646 -2.922 -24.881 1.00 89.69 559 PHE A N 1
ATOM 4490 C CA . PHE A 1 559 ? 11.047 -1.665 -24.263 1.00 89.69 559 PHE A CA 1
ATOM 4491 C C . PHE A 1 559 ? 10.986 -1.778 -22.733 1.00 89.69 559 PHE A C 1
ATOM 4493 O O . PHE A 1 559 ? 9.986 -2.239 -22.178 1.00 89.69 559 PHE A O 1
ATOM 4500 N N . GLN A 1 560 ? 12.055 -1.362 -22.054 1.00 91.12 560 GLN A N 1
ATOM 4501 C CA . GLN A 1 560 ? 12.211 -1.517 -20.606 1.00 91.12 560 GLN A CA 1
ATOM 4502 C C . GLN A 1 560 ? 12.641 -0.211 -19.936 1.00 91.12 560 GLN A C 1
ATOM 4504 O O . GLN A 1 560 ? 13.568 0.464 -20.385 1.00 91.12 560 GLN A O 1
ATOM 4509 N N . GLU A 1 561 ? 11.998 0.115 -18.817 1.00 91.69 561 GLU A N 1
ATOM 4510 C CA . GLU A 1 561 ? 12.305 1.298 -18.015 1.00 91.69 561 GLU A CA 1
ATOM 4511 C C . GLU A 1 561 ? 12.801 0.897 -16.623 1.00 91.69 561 GLU A C 1
ATOM 4513 O O . GLU A 1 561 ? 12.145 0.153 -15.902 1.00 91.69 561 GLU A O 1
ATOM 4518 N N . HIS A 1 562 ? 13.956 1.396 -16.201 1.00 94.44 562 HIS A N 1
ATOM 4519 C CA . HIS A 1 562 ? 14.612 0.991 -14.963 1.00 94.44 562 HIS A CA 1
ATOM 4520 C C . HIS A 1 562 ? 14.496 2.093 -13.909 1.00 94.44 562 HIS A C 1
ATOM 4522 O O . HIS A 1 562 ? 14.913 3.225 -14.149 1.00 94.44 562 HIS A O 1
ATOM 4528 N N . PHE A 1 563 ? 13.959 1.769 -12.730 1.00 92.88 563 PHE A N 1
ATOM 4529 C CA . PHE A 1 563 ? 13.989 2.673 -11.573 1.00 92.88 563 PHE A CA 1
ATOM 4530 C C . PHE A 1 563 ? 15.425 2.881 -11.080 1.00 92.88 563 PHE A C 1
ATOM 4532 O O . PHE A 1 563 ? 16.233 1.951 -11.151 1.00 92.88 563 PHE A O 1
ATOM 4539 N N . MET A 1 564 ? 15.730 4.083 -10.576 1.00 89.44 564 MET A N 1
ATOM 4540 C CA . MET A 1 564 ? 17.077 4.474 -10.156 1.00 89.44 564 MET A CA 1
ATOM 4541 C C . MET A 1 564 ? 17.069 5.281 -8.855 1.00 89.44 564 MET A C 1
ATOM 4543 O O . MET A 1 564 ? 16.567 6.402 -8.793 1.00 89.44 564 MET A O 1
ATOM 4547 N N . ILE A 1 565 ? 17.719 4.723 -7.839 1.00 90.38 565 ILE A N 1
ATOM 4548 C CA . ILE A 1 565 ? 18.183 5.400 -6.634 1.00 90.38 565 ILE A CA 1
ATOM 4549 C C . ILE A 1 565 ? 19.666 5.697 -6.859 1.00 90.38 565 ILE A C 1
ATOM 4551 O O . ILE A 1 565 ? 20.524 4.845 -6.630 1.00 90.38 565 ILE A O 1
ATOM 4555 N N . LEU A 1 566 ? 19.970 6.897 -7.352 1.00 85.62 566 LEU A N 1
ATOM 4556 C CA . LEU A 1 566 ? 21.309 7.243 -7.832 1.00 85.62 566 LEU A CA 1
ATOM 4557 C C . LEU A 1 566 ? 22.341 7.309 -6.710 1.00 85.62 566 LEU A C 1
ATOM 4559 O O . LEU A 1 566 ? 23.456 6.820 -6.870 1.00 85.62 566 LEU A O 1
ATOM 4563 N N . CYS A 1 567 ? 21.973 7.917 -5.587 1.00 85.62 567 CYS A N 1
ATOM 4564 C CA . CYS A 1 567 ? 22.900 8.151 -4.493 1.00 85.62 567 CYS A CA 1
ATOM 4565 C C . CYS A 1 567 ? 22.231 8.057 -3.123 1.00 85.62 567 CYS A C 1
ATOM 4567 O O . CYS A 1 567 ? 21.030 8.285 -2.959 1.00 85.62 567 CYS A O 1
ATOM 4569 N N . ASN A 1 568 ? 23.061 7.768 -2.132 1.00 86.69 568 ASN A N 1
ATOM 4570 C CA . ASN A 1 568 ? 22.788 7.842 -0.705 1.00 86.69 568 ASN A CA 1
ATOM 4571 C C . ASN A 1 568 ? 23.942 8.569 -0.002 1.00 86.69 568 ASN A C 1
ATOM 4573 O O . ASN A 1 568 ? 24.865 9.066 -0.653 1.00 86.69 568 ASN A O 1
ATOM 4577 N N . ARG A 1 569 ? 23.905 8.642 1.331 1.00 81.62 569 ARG A N 1
ATOM 4578 C CA . ARG A 1 569 ? 24.921 9.372 2.099 1.00 81.62 569 ARG A CA 1
ATOM 4579 C C . ARG A 1 569 ? 26.338 8.820 1.907 1.00 81.62 569 ARG A C 1
ATOM 4581 O O . ARG A 1 569 ? 27.290 9.598 1.935 1.00 81.62 569 ARG A O 1
ATOM 4588 N N . GLU A 1 570 ? 26.469 7.509 1.719 1.00 85.88 570 GLU A N 1
ATOM 4589 C CA . GLU A 1 570 ? 27.752 6.807 1.589 1.00 85.88 570 GLU A CA 1
ATOM 4590 C C . GLU A 1 570 ? 28.275 6.758 0.143 1.00 85.88 570 GLU A C 1
ATOM 4592 O O . GLU A 1 570 ? 29.424 6.372 -0.061 1.00 85.88 570 GLU A O 1
ATOM 4597 N N . THR A 1 571 ? 27.471 7.156 -0.851 1.00 87.12 571 THR A N 1
ATOM 4598 C CA . THR A 1 571 ? 27.862 7.131 -2.268 1.00 87.12 571 THR A CA 1
ATOM 4599 C C . THR A 1 571 ? 29.126 7.947 -2.507 1.00 87.12 571 THR A C 1
ATOM 4601 O O . THR A 1 571 ? 29.238 9.089 -2.053 1.00 87.12 571 THR A O 1
ATOM 4604 N N . THR A 1 572 ? 30.074 7.360 -3.239 1.00 84.25 572 THR A N 1
ATOM 4605 C CA . THR A 1 572 ? 31.333 7.999 -3.641 1.00 84.25 572 THR A CA 1
ATOM 4606 C C . THR A 1 572 ? 31.316 8.416 -5.116 1.00 84.25 572 THR A C 1
ATOM 4608 O O . THR A 1 572 ? 30.395 8.067 -5.860 1.00 84.25 572 THR A O 1
ATOM 4611 N N . LEU A 1 573 ? 32.326 9.177 -5.559 1.00 76.00 573 LEU A N 1
ATOM 4612 C CA . LEU A 1 573 ? 32.469 9.503 -6.983 1.00 76.00 573 LEU A CA 1
ATOM 4613 C C . LEU A 1 573 ? 32.735 8.246 -7.815 1.00 76.00 573 LEU A C 1
ATOM 4615 O O . LEU A 1 573 ? 32.181 8.124 -8.900 1.00 76.00 573 LEU A O 1
ATOM 4619 N N . GLU A 1 574 ? 33.495 7.289 -7.286 1.00 77.69 574 GLU A N 1
ATOM 4620 C CA . GLU A 1 574 ? 33.753 6.001 -7.932 1.00 77.69 574 GLU A CA 1
ATOM 4621 C C . GLU A 1 574 ? 32.450 5.211 -8.119 1.00 77.69 574 GLU A C 1
ATOM 4623 O O . GLU A 1 574 ? 32.195 4.693 -9.203 1.00 77.69 574 GLU A O 1
ATOM 4628 N N . ASN A 1 575 ? 31.573 5.181 -7.105 1.00 86.44 575 ASN A N 1
ATOM 4629 C CA . ASN A 1 575 ? 30.254 4.552 -7.231 1.00 86.44 575 ASN A CA 1
ATOM 4630 C C . ASN A 1 575 ? 29.380 5.241 -8.300 1.00 86.44 575 ASN A C 1
ATOM 4632 O O . ASN A 1 575 ? 28.632 4.569 -9.013 1.00 86.44 575 ASN A O 1
ATOM 4636 N N . LEU A 1 576 ? 29.446 6.574 -8.419 1.00 80.50 576 LEU A N 1
ATOM 4637 C CA . LEU A 1 576 ? 28.738 7.313 -9.471 1.00 80.50 576 LEU A CA 1
ATOM 4638 C C . LEU A 1 576 ? 29.317 7.040 -10.864 1.00 80.50 576 LEU A C 1
ATOM 4640 O O . LEU A 1 576 ? 28.549 6.839 -11.802 1.00 80.50 576 LEU A O 1
ATOM 4644 N N . MET A 1 577 ? 30.643 7.022 -11.006 1.00 71.81 577 MET A N 1
ATOM 4645 C CA . MET A 1 577 ? 31.309 6.729 -12.277 1.00 71.81 577 MET A CA 1
ATOM 4646 C C . MET A 1 577 ? 30.976 5.321 -12.760 1.00 71.81 577 MET A C 1
ATOM 4648 O O . MET A 1 577 ? 30.496 5.180 -13.880 1.00 71.81 577 MET A O 1
ATOM 4652 N N . ASP A 1 578 ? 31.097 4.317 -11.887 1.00 77.00 578 ASP A N 1
ATOM 4653 C CA . ASP A 1 578 ? 30.727 2.929 -12.187 1.00 77.00 578 ASP A CA 1
ATOM 4654 C C . ASP A 1 578 ? 29.261 2.828 -12.648 1.00 77.00 578 ASP A C 1
ATOM 4656 O O . ASP A 1 578 ? 28.941 2.148 -13.621 1.00 77.00 578 ASP A O 1
ATOM 4660 N N . ASN A 1 579 ? 28.352 3.573 -12.005 1.00 83.75 579 ASN A N 1
ATOM 4661 C CA . ASN A 1 579 ? 26.962 3.667 -12.452 1.00 83.75 579 ASN A CA 1
ATOM 4662 C C . ASN A 1 579 ? 26.830 4.224 -13.871 1.00 83.75 579 ASN A C 1
ATOM 4664 O O . ASN A 1 579 ? 26.136 3.632 -14.699 1.00 83.75 579 ASN A O 1
ATOM 4668 N N . PHE A 1 580 ? 27.444 5.374 -14.150 1.00 76.56 580 PHE A N 1
ATOM 4669 C CA . PHE A 1 580 ? 27.307 6.027 -15.449 1.00 76.56 580 PHE A CA 1
ATOM 4670 C C . PHE A 1 580 ? 27.966 5.227 -16.567 1.00 76.56 580 PHE A C 1
ATOM 4672 O O . PHE A 1 580 ? 27.377 5.128 -17.640 1.00 76.56 580 PHE A O 1
ATOM 4679 N N . GLU A 1 581 ? 29.131 4.625 -16.324 1.00 69.75 581 GLU A N 1
ATOM 4680 C CA . GLU A 1 581 ? 29.818 3.758 -17.287 1.00 69.75 581 GLU A CA 1
ATOM 4681 C C . GLU A 1 581 ? 28.926 2.587 -17.696 1.00 69.75 581 GLU A C 1
ATOM 4683 O O . GLU A 1 581 ? 28.710 2.344 -18.883 1.00 69.75 581 GLU A O 1
ATOM 4688 N N . LYS A 1 582 ? 28.312 1.921 -16.717 1.00 81.44 582 LYS A N 1
ATOM 4689 C CA . LYS A 1 582 ? 27.390 0.806 -16.945 1.00 81.44 582 LYS A CA 1
ATOM 4690 C C . LYS A 1 582 ? 26.103 1.226 -17.647 1.00 81.44 582 LYS A C 1
ATOM 4692 O O . LYS A 1 582 ? 25.632 0.534 -18.546 1.00 81.44 582 LYS A O 1
ATOM 4697 N N . ILE A 1 583 ? 25.525 2.371 -17.282 1.00 79.06 583 ILE A N 1
ATOM 4698 C CA . ILE A 1 583 ? 24.354 2.916 -17.985 1.00 79.06 583 ILE A CA 1
ATOM 4699 C C . ILE A 1 583 ? 24.711 3.235 -19.442 1.00 79.06 583 ILE A C 1
ATOM 4701 O O . ILE A 1 583 ? 23.935 2.895 -20.335 1.00 79.06 583 ILE A O 1
ATOM 4705 N N . ALA A 1 584 ? 25.870 3.853 -19.686 1.00 67.75 584 ALA A N 1
ATOM 4706 C CA . ALA A 1 584 ? 26.353 4.178 -21.023 1.00 67.75 584 ALA A CA 1
ATOM 4707 C C . ALA A 1 584 ? 26.620 2.913 -21.853 1.00 67.75 584 ALA A C 1
ATOM 4709 O O . ALA A 1 584 ? 26.221 2.859 -23.012 1.00 67.75 584 ALA A O 1
ATOM 4710 N N . GLU A 1 585 ? 27.205 1.869 -21.257 1.00 76.88 585 GLU A N 1
ATOM 4711 C CA . GLU A 1 585 ? 27.380 0.561 -21.899 1.00 76.88 585 GLU A CA 1
ATOM 4712 C C . GLU A 1 585 ? 26.030 -0.022 -22.344 1.00 76.88 585 GLU A C 1
ATOM 4714 O O . GLU A 1 585 ? 25.845 -0.378 -23.509 1.00 76.88 585 GLU A O 1
ATOM 4719 N N . LEU A 1 586 ? 25.056 -0.099 -21.432 1.00 78.62 586 LEU A N 1
ATOM 4720 C CA . LEU A 1 586 ? 23.735 -0.646 -21.742 1.00 78.62 586 LEU A CA 1
ATOM 4721 C C . LEU A 1 586 ? 23.001 0.191 -22.787 1.00 78.62 586 LEU A C 1
ATOM 4723 O O . LEU A 1 586 ? 22.322 -0.369 -23.647 1.00 78.62 586 LEU A O 1
ATOM 4727 N N . ARG A 1 587 ? 23.168 1.516 -22.752 1.00 70.88 587 ARG A N 1
ATOM 4728 C CA . ARG A 1 587 ? 22.630 2.426 -23.765 1.00 70.88 587 ARG A CA 1
ATOM 4729 C C . ARG A 1 587 ? 23.261 2.224 -25.130 1.00 70.88 587 ARG A C 1
ATOM 4731 O O . ARG A 1 587 ? 22.530 2.137 -26.110 1.00 70.88 587 ARG A O 1
ATOM 4738 N N . TRP A 1 588 ? 24.577 2.064 -25.186 1.00 64.69 588 TRP A N 1
ATOM 4739 C CA . TRP A 1 588 ? 25.291 1.770 -26.422 1.00 64.69 588 TRP A CA 1
ATOM 4740 C C . TRP A 1 588 ? 24.794 0.477 -27.077 1.00 64.69 588 TRP A C 1
ATOM 4742 O O . TRP A 1 588 ? 24.676 0.400 -28.297 1.00 64.69 588 TRP A O 1
ATOM 4752 N N . ILE A 1 589 ? 24.480 -0.544 -26.272 1.00 67.81 589 ILE A N 1
ATOM 4753 C CA . ILE A 1 589 ? 24.065 -1.850 -26.796 1.00 67.81 589 ILE A CA 1
ATOM 4754 C C . ILE A 1 589 ? 22.566 -1.901 -27.128 1.00 67.81 589 ILE A C 1
ATOM 4756 O O . ILE A 1 589 ? 22.190 -2.440 -28.169 1.00 67.81 589 ILE A O 1
ATOM 4760 N N . ALA A 1 590 ? 21.707 -1.397 -26.239 1.00 72.25 590 ALA A N 1
ATOM 4761 C CA . ALA A 1 590 ? 20.252 -1.537 -26.342 1.00 72.25 590 ALA A CA 1
ATOM 4762 C C . ALA A 1 590 ? 19.544 -0.310 -26.948 1.00 72.25 590 ALA A C 1
ATOM 4764 O O . ALA A 1 590 ? 18.335 -0.360 -27.185 1.00 72.25 590 ALA A O 1
ATOM 4765 N N . GLY A 1 591 ? 20.267 0.785 -27.198 1.00 67.81 591 GLY A N 1
ATOM 4766 C CA . GLY A 1 591 ? 19.754 1.995 -27.839 1.00 67.81 591 GLY A CA 1
ATOM 4767 C C . GLY A 1 591 ? 18.486 2.530 -27.173 1.00 67.81 591 GLY A C 1
ATOM 4768 O O . GLY A 1 591 ? 18.410 2.661 -25.948 1.00 67.81 591 GLY A O 1
ATOM 4769 N N . GLU A 1 592 ? 17.467 2.811 -27.987 1.00 71.00 592 GLU A N 1
ATOM 4770 C CA . GLU A 1 592 ? 16.149 3.287 -27.542 1.00 71.00 592 GLU A CA 1
ATOM 4771 C C . GLU A 1 592 ? 15.342 2.233 -26.764 1.00 71.00 592 GLU A C 1
ATOM 4773 O O . GLU A 1 592 ? 14.374 2.587 -26.100 1.00 71.00 592 GLU A O 1
ATOM 4778 N N . GLY A 1 593 ? 15.734 0.954 -26.797 1.00 78.44 593 GLY A N 1
ATOM 4779 C CA . GLY A 1 593 ? 15.021 -0.147 -26.142 1.00 78.44 593 GLY A CA 1
ATOM 4780 C C . GLY A 1 593 ? 15.190 -0.222 -24.620 1.00 78.44 593 GLY A C 1
ATOM 4781 O O . GLY A 1 593 ? 14.445 -0.940 -23.959 1.00 78.44 593 GLY A O 1
ATOM 4782 N N . PHE A 1 594 ? 16.154 0.496 -24.048 1.00 84.00 594 PHE A N 1
ATOM 4783 C CA . PHE A 1 594 ? 16.463 0.525 -22.613 1.00 84.00 594 PHE A CA 1
ATOM 4784 C C . PHE A 1 594 ? 16.317 1.950 -22.113 1.00 84.00 594 PHE A C 1
ATOM 4786 O O . PHE A 1 594 ? 16.851 2.816 -22.768 1.00 84.00 594 PHE A O 1
ATOM 4793 N N . ARG A 1 595 ? 15.670 2.229 -20.979 1.00 84.12 595 ARG A N 1
ATOM 4794 C CA . ARG A 1 595 ? 15.606 3.574 -20.379 1.00 84.12 595 ARG A CA 1
ATOM 4795 C C . ARG A 1 595 ? 15.845 3.519 -18.884 1.00 84.12 595 ARG A C 1
ATOM 4797 O O . ARG A 1 595 ? 15.355 2.612 -18.227 1.00 84.12 595 ARG A O 1
ATOM 4804 N N . VAL A 1 596 ? 16.540 4.511 -18.327 1.00 84.81 596 VAL A N 1
ATOM 4805 C CA . VAL A 1 596 ? 16.612 4.694 -16.870 1.00 84.81 596 VAL A CA 1
ATOM 4806 C C . VAL A 1 596 ? 15.757 5.900 -16.488 1.00 84.81 596 VAL A C 1
ATOM 4808 O O . VAL A 1 596 ? 15.877 6.980 -17.069 1.00 84.81 596 VAL A O 1
ATOM 4811 N N . LEU A 1 597 ? 14.830 5.675 -15.558 1.00 83.81 597 LEU A N 1
ATOM 4812 C CA . LEU A 1 597 ? 13.888 6.676 -15.070 1.00 83.81 597 LEU A CA 1
ATOM 4813 C C . LEU A 1 597 ? 14.606 7.754 -14.249 1.00 83.81 597 LEU A C 1
ATOM 4815 O O . LEU A 1 597 ? 15.794 7.631 -13.957 1.00 83.81 597 LEU A O 1
ATOM 4819 N N . GLU A 1 598 ? 13.879 8.823 -13.912 1.00 77.38 598 GLU A N 1
ATOM 4820 C CA . GLU A 1 598 ? 14.448 9.991 -13.236 1.00 77.38 598 GLU A CA 1
ATOM 4821 C C . GLU A 1 598 ? 15.197 9.562 -11.967 1.00 77.38 598 GLU A C 1
ATOM 4823 O O . GLU A 1 598 ? 14.590 8.917 -11.102 1.00 77.38 598 GLU A O 1
ATOM 4828 N N . PRO A 1 599 ? 16.506 9.861 -11.856 1.00 77.56 599 PRO A N 1
ATOM 4829 C CA . PRO A 1 599 ? 17.296 9.434 -10.720 1.00 77.56 599 PRO A CA 1
ATOM 4830 C C . PRO A 1 599 ? 16.809 10.142 -9.460 1.00 77.56 599 PRO A C 1
ATOM 4832 O O . PRO A 1 599 ? 16.772 11.369 -9.391 1.00 77.56 599 PRO A O 1
ATOM 4835 N N . SER A 1 600 ? 16.492 9.368 -8.425 1.00 77.19 600 SER A N 1
ATOM 4836 C CA . SER A 1 600 ? 16.158 9.914 -7.114 1.00 77.19 600 SER A CA 1
ATOM 4837 C C . SER A 1 600 ? 17.303 9.731 -6.128 1.00 77.19 600 SER A C 1
ATOM 4839 O O . SER A 1 600 ? 18.114 8.809 -6.238 1.00 77.19 600 SER A O 1
ATOM 4841 N N . TRP A 1 601 ? 17.331 10.569 -5.098 1.00 83.56 601 TRP A N 1
ATOM 4842 C CA . TRP A 1 601 ? 18.118 10.273 -3.904 1.00 83.56 601 TRP A CA 1
ATOM 4843 C C . TRP A 1 601 ? 17.441 9.154 -3.124 1.00 83.56 601 TRP A C 1
ATOM 4845 O O . TRP A 1 601 ? 16.227 8.946 -3.234 1.00 83.56 601 TRP A O 1
ATOM 4855 N N . LEU A 1 602 ? 18.220 8.428 -2.328 1.00 84.31 602 LEU A N 1
ATOM 4856 C CA . LEU A 1 602 ? 17.666 7.418 -1.450 1.00 84.31 602 LEU A CA 1
ATOM 4857 C C . LEU A 1 602 ? 16.684 8.068 -0.471 1.00 84.31 602 LEU A C 1
ATOM 4859 O O . LEU A 1 602 ? 17.046 8.878 0.383 1.00 84.31 602 LEU A O 1
ATOM 4863 N N . MET A 1 603 ? 15.424 7.670 -0.601 1.00 79.12 603 MET A N 1
ATOM 4864 C CA . MET A 1 603 ? 14.387 8.015 0.351 1.00 79.12 603 MET A CA 1
ATOM 4865 C C . MET A 1 603 ? 14.372 6.968 1.451 1.00 79.12 603 MET A C 1
ATOM 4867 O O . MET A 1 603 ? 13.859 5.862 1.260 1.00 79.12 603 MET A O 1
ATOM 4871 N N . ASN A 1 604 ? 14.939 7.313 2.597 1.00 77.56 604 ASN A N 1
ATOM 4872 C CA . ASN A 1 604 ? 14.838 6.467 3.765 1.00 77.56 604 ASN A CA 1
ATOM 4873 C C . ASN A 1 604 ? 13.564 6.816 4.543 1.00 77.56 604 ASN A C 1
ATOM 4875 O O . ASN A 1 604 ? 13.196 7.980 4.655 1.00 77.56 604 ASN A O 1
ATOM 4879 N N . LEU A 1 605 ? 12.874 5.799 5.048 1.00 79.88 605 LEU A N 1
ATOM 4880 C CA . LEU A 1 605 ? 11.650 5.955 5.834 1.00 79.88 605 LEU A CA 1
ATOM 4881 C C . LEU A 1 605 ? 11.856 5.308 7.201 1.00 79.88 605 LEU A C 1
ATOM 4883 O O . LEU A 1 605 ? 12.540 4.278 7.293 1.00 79.88 605 LEU A O 1
ATOM 4887 N N . PHE A 1 606 ? 11.231 5.863 8.243 1.00 82.19 606 PHE A N 1
ATOM 4888 C CA . PHE A 1 606 ? 11.419 5.430 9.638 1.00 82.19 606 PHE A CA 1
ATOM 4889 C C . PHE A 1 606 ? 11.200 3.919 9.825 1.00 82.19 606 PHE A C 1
ATOM 4891 O O . PHE A 1 606 ? 11.892 3.228 10.578 1.00 82.19 606 PHE A O 1
ATOM 4898 N N . VAL A 1 607 ? 10.239 3.377 9.080 1.00 82.94 607 VAL A N 1
ATOM 4899 C CA . VAL A 1 607 ? 9.810 1.977 9.163 1.00 82.94 607 VAL A CA 1
ATOM 4900 C C . VAL A 1 607 ? 10.751 0.983 8.477 1.00 82.94 607 VAL A C 1
ATOM 4902 O O . VAL A 1 607 ? 10.579 -0.231 8.618 1.00 82.94 607 VAL A O 1
ATOM 4905 N N . THR A 1 608 ? 11.743 1.455 7.726 1.00 84.94 608 THR A N 1
ATOM 4906 C CA . THR A 1 608 ? 12.593 0.594 6.896 1.00 84.94 608 THR A CA 1
ATOM 4907 C C . THR A 1 608 ? 13.764 0.008 7.685 1.00 84.94 608 THR A C 1
ATOM 4909 O O . THR A 1 608 ? 14.169 0.502 8.738 1.00 84.94 608 THR A O 1
ATOM 4912 N N . SER A 1 609 ? 14.344 -1.082 7.174 1.00 84.88 609 SER A N 1
ATOM 4913 C CA . SER A 1 609 ? 15.525 -1.686 7.799 1.00 84.88 609 SER A CA 1
ATOM 4914 C C . SER A 1 609 ? 16.754 -0.793 7.660 1.00 84.88 609 SER A C 1
ATOM 4916 O O . SER A 1 609 ? 17.623 -0.828 8.526 1.00 84.88 609 SER A O 1
ATOM 4918 N N . LEU A 1 610 ? 16.830 -0.011 6.580 1.00 83.25 610 LEU A N 1
ATOM 4919 C CA . LEU A 1 610 ? 17.958 0.870 6.322 1.00 83.25 610 LEU A CA 1
ATOM 4920 C C . LEU A 1 610 ? 18.042 1.984 7.364 1.00 83.25 610 LEU A C 1
ATOM 4922 O O . LEU A 1 610 ? 19.099 2.148 7.962 1.00 83.25 610 LEU A O 1
ATOM 4926 N N . TYR A 1 611 ? 16.925 2.659 7.664 1.00 81.69 611 TYR A N 1
ATOM 4927 C CA . TYR A 1 611 ? 16.858 3.655 8.738 1.00 81.69 611 TYR A CA 1
ATOM 4928 C C . TYR A 1 611 ? 17.392 3.103 10.063 1.00 81.69 611 TYR A C 1
ATOM 4930 O O . TYR A 1 611 ? 18.289 3.687 10.664 1.00 81.69 611 TYR A O 1
ATOM 4938 N N . ARG A 1 612 ? 16.919 1.922 10.475 1.00 79.44 612 ARG A N 1
ATOM 4939 C CA . ARG A 1 612 ? 17.351 1.278 11.727 1.00 79.44 612 ARG A CA 1
ATOM 4940 C C . ARG A 1 612 ? 18.850 0.984 11.754 1.00 79.44 612 ARG A C 1
ATOM 4942 O O . ARG A 1 612 ? 19.485 1.183 12.781 1.00 79.44 612 ARG A O 1
ATOM 4949 N N . ILE A 1 613 ? 19.420 0.526 10.637 1.00 77.31 613 ILE A N 1
ATOM 4950 C CA . ILE A 1 613 ? 20.865 0.271 10.529 1.00 77.31 613 ILE A CA 1
ATOM 4951 C C . ILE A 1 613 ? 21.653 1.576 10.688 1.00 77.31 613 ILE A C 1
ATOM 4953 O O . ILE A 1 613 ? 22.647 1.589 11.412 1.00 77.31 613 ILE A O 1
ATOM 4957 N N . CYS A 1 614 ? 21.200 2.663 10.057 1.00 73.94 614 CYS A N 1
ATOM 4958 C CA . CYS A 1 614 ? 21.832 3.977 10.180 1.00 73.94 614 CYS A CA 1
ATOM 4959 C C . CYS A 1 614 ? 21.771 4.533 11.611 1.00 73.94 614 CYS A C 1
ATOM 4961 O O . CYS A 1 614 ? 22.688 5.229 12.013 1.00 73.94 614 CYS A O 1
ATOM 4963 N N . GLN A 1 615 ? 20.732 4.218 12.392 1.00 71.69 615 GLN A N 1
ATOM 4964 C CA . GLN A 1 615 ? 20.644 4.664 13.791 1.00 71.69 615 GLN A CA 1
ATOM 4965 C C . GLN A 1 615 ? 21.595 3.907 14.734 1.00 71.69 615 GLN A C 1
ATOM 4967 O O . GLN A 1 615 ? 22.015 4.451 15.750 1.00 71.69 615 GLN A O 1
ATOM 4972 N N . VAL A 1 616 ? 21.933 2.650 14.423 1.00 67.81 616 VAL A N 1
ATOM 4973 C CA . VAL A 1 616 ? 22.827 1.820 15.258 1.00 67.81 616 VAL A CA 1
ATOM 4974 C C . VAL A 1 616 ? 24.304 2.101 14.969 1.00 67.81 616 VAL A C 1
ATOM 4976 O O . VAL A 1 616 ? 25.141 2.012 15.866 1.00 67.81 616 VAL A O 1
ATOM 4979 N N . LYS A 1 617 ? 24.642 2.428 13.719 1.00 60.53 617 LYS A N 1
ATOM 4980 C CA . LYS A 1 617 ? 26.001 2.799 13.320 1.00 60.53 617 LYS A CA 1
ATOM 4981 C C . LYS A 1 617 ? 26.260 4.268 13.676 1.00 60.53 617 LYS A C 1
ATOM 4983 O O . LYS A 1 617 ? 25.935 5.122 12.882 1.00 60.53 617 LYS A O 1
ATOM 4988 N N . ASP A 1 618 ? 26.846 4.535 14.838 1.00 51.31 618 ASP A N 1
ATOM 4989 C CA . ASP A 1 618 ? 27.472 5.805 15.270 1.00 51.31 618 ASP A CA 1
ATOM 4990 C C . ASP A 1 618 ? 26.685 7.141 15.128 1.00 51.31 618 ASP A C 1
ATOM 4992 O O . ASP A 1 618 ? 26.159 7.500 14.073 1.00 51.31 618 ASP A O 1
ATOM 4996 N N . ARG A 1 619 ? 26.662 7.962 16.193 1.00 49.97 619 ARG A N 1
ATOM 4997 C CA . ARG A 1 619 ? 25.810 9.177 16.279 1.00 49.97 619 ARG A CA 1
ATOM 4998 C C . ARG A 1 619 ? 26.135 10.257 15.235 1.00 49.97 619 ARG A C 1
ATOM 5000 O O . ARG A 1 619 ? 25.239 11.005 14.855 1.00 49.97 619 ARG A O 1
ATOM 5007 N N . GLU A 1 620 ? 27.369 10.328 14.732 1.00 45.59 620 GLU A N 1
ATOM 5008 C CA . GLU A 1 620 ? 27.768 11.294 13.690 1.00 45.59 620 GLU A CA 1
ATOM 5009 C C . GLU A 1 620 ? 27.206 10.950 12.293 1.00 45.59 620 GLU A C 1
ATOM 5011 O O . GLU A 1 620 ? 27.097 11.816 11.416 1.00 45.59 620 GLU A O 1
ATOM 5016 N N . SER A 1 621 ? 26.771 9.701 12.085 1.00 50.84 621 SER A N 1
ATOM 5017 C CA . SER A 1 621 ? 26.185 9.224 10.824 1.00 50.84 621 SER A CA 1
ATOM 5018 C C . SER A 1 621 ? 24.648 9.168 10.829 1.00 50.84 621 SER A C 1
ATOM 5020 O O . SER A 1 621 ? 24.033 8.769 9.833 1.00 50.84 621 SER A O 1
ATOM 5022 N N . ALA A 1 622 ? 24.015 9.649 11.908 1.00 58.62 622 ALA A N 1
ATOM 5023 C CA . ALA A 1 622 ? 22.566 9.658 12.069 1.00 58.62 622 ALA A CA 1
ATOM 5024 C C . ALA A 1 622 ? 21.857 10.336 10.884 1.00 58.62 622 ALA A C 1
ATOM 5026 O O . ALA A 1 622 ? 22.278 11.387 10.390 1.00 58.62 622 ALA A O 1
ATOM 5027 N N . GLN A 1 623 ? 20.779 9.703 10.417 1.00 66.06 623 GLN A N 1
ATOM 5028 C CA . GLN A 1 623 ? 19.932 10.205 9.334 1.00 66.06 623 GLN A CA 1
ATOM 5029 C C . GLN A 1 623 ? 19.417 11.613 9.646 1.00 66.06 623 GLN A C 1
ATOM 5031 O O . GLN A 1 623 ? 18.915 11.826 10.753 1.00 66.06 623 GLN A O 1
ATOM 5036 N N . PRO A 1 624 ? 19.482 12.556 8.690 1.00 67.19 624 PRO A N 1
ATOM 5037 C CA . PRO A 1 624 ? 18.896 13.867 8.890 1.00 67.19 624 PRO A CA 1
ATOM 5038 C C . PRO A 1 624 ? 17.376 13.736 9.033 1.00 67.19 624 PRO A C 1
ATOM 5040 O O . PRO A 1 624 ? 16.715 13.009 8.287 1.00 67.19 624 PRO A O 1
ATOM 5043 N N . THR A 1 625 ? 16.823 14.448 10.009 1.00 71.38 625 THR A N 1
ATOM 5044 C CA . THR A 1 625 ? 15.381 14.505 10.255 1.00 71.38 625 THR A CA 1
ATOM 5045 C C . THR A 1 625 ? 14.913 15.948 10.124 1.00 71.38 625 THR A C 1
ATOM 5047 O O . THR A 1 625 ? 15.647 16.878 10.458 1.00 71.38 625 THR A O 1
ATOM 5050 N N . GLY A 1 626 ? 13.713 16.144 9.581 1.00 66.25 626 GLY A N 1
ATOM 5051 C CA . GLY A 1 626 ? 13.100 17.466 9.447 1.00 66.25 626 GLY A CA 1
ATOM 5052 C C . GLY A 1 626 ? 12.503 17.964 10.750 1.00 66.25 626 GLY A C 1
ATOM 5053 O O . GLY A 1 626 ? 12.233 19.145 10.887 1.00 66.25 626 GLY A O 1
ATOM 5054 N N . GLY A 1 627 ? 12.289 17.060 11.696 1.00 76.12 627 GLY A N 1
ATOM 5055 C CA . GLY A 1 627 ? 11.575 17.269 12.940 1.00 76.12 627 GLY A CA 1
ATOM 5056 C C . GLY A 1 627 ? 11.091 15.923 13.467 1.00 76.12 627 GLY A C 1
ATOM 5057 O O . GLY A 1 627 ? 11.424 14.869 12.916 1.00 76.12 627 GLY A O 1
ATOM 5058 N N . CYS A 1 628 ? 10.282 15.960 14.516 1.00 80.06 628 CYS A N 1
ATOM 5059 C CA . CYS A 1 628 ? 9.731 14.773 15.151 1.00 80.06 628 CYS A CA 1
ATOM 5060 C C . CYS A 1 628 ? 8.302 15.059 15.608 1.00 80.06 628 CYS A C 1
ATOM 5062 O O . CYS A 1 628 ? 8.049 16.112 16.195 1.00 80.06 628 CYS A O 1
ATOM 5064 N N . ALA A 1 629 ? 7.376 14.136 15.350 1.00 81.19 629 ALA A N 1
ATOM 5065 C CA . ALA A 1 629 ? 6.127 14.107 16.098 1.00 81.19 629 ALA A CA 1
ATOM 5066 C C . ALA A 1 629 ? 6.396 13.405 17.429 1.00 81.19 629 ALA A C 1
ATOM 5068 O O . ALA A 1 629 ? 6.746 12.225 17.455 1.00 81.19 629 ALA A O 1
ATOM 5069 N N . SER A 1 630 ? 6.235 14.140 18.525 1.00 84.12 630 SER A N 1
ATOM 5070 C CA . SER A 1 630 ? 6.571 13.687 19.873 1.00 84.12 630 SER A CA 1
ATOM 5071 C C . SER A 1 630 ? 5.390 13.852 20.814 1.00 84.12 630 SER A C 1
ATOM 5073 O O . SER A 1 630 ? 4.621 14.807 20.705 1.00 84.12 630 SER A O 1
ATOM 5075 N N . ILE A 1 631 ? 5.282 12.940 21.778 1.00 82.00 631 ILE A N 1
ATOM 5076 C CA . ILE A 1 631 ? 4.331 13.047 22.883 1.00 82.00 631 ILE A CA 1
ATOM 5077 C C . ILE A 1 631 ? 5.127 13.307 24.170 1.00 82.00 631 ILE A C 1
ATOM 5079 O O . ILE A 1 631 ? 5.930 12.456 24.564 1.00 82.00 631 ILE A O 1
ATOM 5083 N N . PRO A 1 632 ? 4.901 14.434 24.872 1.00 81.62 632 PRO A N 1
ATOM 5084 C CA . PRO A 1 632 ? 5.585 14.723 26.131 1.00 81.62 632 PRO A CA 1
ATOM 5085 C C . PRO A 1 632 ? 5.446 13.578 27.147 1.00 81.62 632 PRO A C 1
ATOM 5087 O O . PRO A 1 632 ? 4.337 13.157 27.467 1.00 81.62 632 PRO A O 1
ATOM 5090 N N . GLY A 1 633 ? 6.577 13.069 27.648 1.00 80.25 633 GLY A N 1
ATOM 5091 C CA . GLY A 1 633 ? 6.626 11.948 28.599 1.00 80.25 633 GLY A CA 1
ATOM 5092 C C . GLY A 1 633 ? 6.578 10.542 27.977 1.00 80.25 633 GLY A C 1
ATOM 5093 O O . GLY A 1 633 ? 6.654 9.555 28.715 1.00 80.25 633 GLY A O 1
ATOM 5094 N N . TYR A 1 634 ? 6.490 10.430 26.645 1.00 80.12 634 TYR A N 1
ATOM 5095 C CA . TYR A 1 634 ? 6.428 9.153 25.920 1.00 80.12 634 TYR A CA 1
ATOM 5096 C C . TYR A 1 634 ? 7.373 9.125 24.710 1.00 80.12 634 TYR A C 1
ATOM 5098 O O . TYR A 1 634 ? 6.934 9.077 23.559 1.00 80.12 634 TYR A O 1
ATOM 5106 N N . LEU A 1 635 ? 8.683 9.142 24.980 1.00 80.12 635 LEU A N 1
ATOM 5107 C CA . LEU A 1 635 ? 9.739 9.129 23.955 1.00 80.12 635 LEU A CA 1
ATOM 5108 C C . LEU A 1 635 ? 9.672 7.897 23.038 1.00 80.12 635 LEU A C 1
ATOM 5110 O O . LEU A 1 635 ? 10.106 7.941 21.893 1.00 80.12 635 LEU A O 1
ATOM 5114 N N . GLU A 1 636 ? 9.101 6.783 23.499 1.00 79.00 636 GLU A N 1
ATOM 5115 C CA . GLU A 1 636 ? 8.910 5.586 22.676 1.00 79.00 636 GLU A CA 1
ATOM 5116 C C . GLU A 1 636 ? 7.939 5.794 21.498 1.00 79.00 636 GLU A C 1
ATOM 5118 O O . GLU A 1 636 ? 7.949 5.006 20.549 1.00 79.00 636 GLU A O 1
ATOM 5123 N N . PHE A 1 637 ? 7.120 6.851 21.545 1.00 85.56 637 PHE A N 1
ATOM 5124 C CA . PHE A 1 637 ? 6.223 7.252 20.461 1.00 85.56 637 PHE A CA 1
ATOM 5125 C C . PHE A 1 637 ? 6.783 8.401 19.624 1.00 85.56 637 PHE A C 1
ATOM 5127 O O . PHE A 1 637 ? 6.074 8.899 18.750 1.00 85.56 637 PHE A O 1
ATOM 5134 N N . ASP A 1 638 ? 8.041 8.792 19.827 1.00 85.69 638 ASP A N 1
ATOM 5135 C CA . ASP A 1 638 ? 8.707 9.732 18.934 1.00 85.69 638 ASP A CA 1
ATOM 5136 C C . ASP A 1 638 ? 8.737 9.168 17.508 1.00 85.69 638 ASP A C 1
ATOM 5138 O O . ASP A 1 638 ? 9.142 8.025 17.260 1.00 85.69 638 ASP A O 1
ATOM 5142 N N . TYR A 1 639 ? 8.261 9.977 16.564 1.00 85.25 639 TYR A N 1
ATOM 5143 C CA . TYR A 1 639 ? 8.236 9.663 15.145 1.00 85.25 639 TYR A CA 1
ATOM 5144 C C . TYR A 1 639 ? 9.030 10.713 14.358 1.00 85.25 639 TYR A C 1
ATOM 5146 O O . TYR A 1 639 ? 8.495 11.772 14.011 1.00 85.25 639 TYR A O 1
ATOM 5154 N N . PRO A 1 640 ? 10.317 10.457 14.080 1.00 81.75 640 PRO A N 1
ATOM 5155 C CA . PRO A 1 640 ? 11.148 11.383 13.334 1.00 81.75 640 PRO A CA 1
ATOM 5156 C C . PRO A 1 640 ? 10.766 11.404 11.853 1.00 81.75 640 PRO A C 1
ATOM 5158 O O . PRO A 1 640 ? 10.688 10.364 11.197 1.00 81.75 640 PRO A O 1
ATOM 5161 N N . PHE A 1 641 ? 10.607 12.603 11.297 1.00 78.75 641 PHE A N 1
ATOM 5162 C CA . PHE A 1 641 ? 10.395 12.787 9.863 1.00 78.75 641 PHE A CA 1
ATOM 5163 C C . PHE A 1 641 ? 11.723 12.679 9.136 1.00 78.75 641 PHE A C 1
ATOM 5165 O O . PHE A 1 641 ? 12.520 13.619 9.129 1.00 78.75 641 PHE A O 1
ATOM 5172 N N . VAL A 1 642 ? 11.979 11.509 8.563 1.00 77.25 642 VAL A N 1
ATOM 5173 C CA . VAL A 1 642 ? 13.231 11.213 7.867 1.00 77.25 642 VAL A CA 1
ATOM 5174 C C . VAL A 1 642 ? 13.305 12.026 6.570 1.00 77.25 642 VAL A C 1
ATOM 5176 O O . VAL A 1 642 ? 12.380 12.003 5.757 1.00 77.25 642 VAL A O 1
ATOM 5179 N N . LEU A 1 643 ? 14.393 12.779 6.393 1.00 74.62 643 LEU A N 1
ATOM 5180 C CA . LEU A 1 643 ? 14.664 13.526 5.160 1.00 74.62 643 LEU A CA 1
ATOM 5181 C C . LEU A 1 643 ? 15.356 12.603 4.134 1.00 74.62 643 LEU A C 1
ATOM 5183 O O . LEU A 1 643 ? 15.988 11.623 4.533 1.00 74.62 643 LEU A O 1
ATOM 5187 N N . PRO A 1 644 ? 15.302 12.899 2.820 1.00 74.44 644 PRO A N 1
ATOM 5188 C CA . PRO A 1 644 ? 16.028 12.143 1.816 1.00 74.44 644 PRO A CA 1
ATOM 5189 C C . PRO A 1 644 ? 17.519 12.206 2.117 1.00 74.44 644 PRO A C 1
ATOM 5191 O O . PRO A 1 644 ? 18.047 13.253 2.510 1.00 74.44 644 PRO A O 1
ATOM 5194 N N . GLU A 1 645 ? 18.216 11.102 1.878 1.00 76.88 645 GLU A N 1
ATOM 5195 C CA . GLU A 1 645 ? 19.655 11.062 2.065 1.00 76.88 645 GLU A CA 1
ATOM 5196 C C . GLU A 1 645 ? 20.349 11.898 0.996 1.00 76.88 645 GLU A C 1
ATOM 5198 O O . GLU A 1 645 ? 20.508 11.478 -0.152 1.00 76.88 645 GLU A O 1
ATOM 5203 N N . LYS A 1 646 ? 20.804 13.089 1.388 1.00 73.69 646 LYS A N 1
ATOM 5204 C CA . LYS A 1 646 ? 21.771 13.836 0.587 1.00 73.69 646 LYS A CA 1
ATOM 5205 C C . LYS A 1 646 ? 23.103 13.080 0.586 1.00 73.69 646 LYS A C 1
ATOM 5207 O O . LYS A 1 646 ? 23.463 12.512 1.623 1.00 73.69 646 LYS A O 1
ATOM 5212 N N . PRO A 1 647 ? 23.865 13.111 -0.521 1.00 79.25 647 PRO A N 1
ATOM 5213 C CA . PRO A 1 647 ? 25.247 12.659 -0.508 1.00 79.25 647 PRO A CA 1
ATOM 5214 C C . PRO A 1 647 ? 26.017 13.298 0.649 1.00 79.25 647 PRO A C 1
ATOM 5216 O O . PRO A 1 647 ? 25.989 14.517 0.812 1.00 79.25 647 PRO A O 1
ATOM 5219 N N . GLY A 1 648 ? 26.697 12.483 1.460 1.00 76.50 648 GLY A N 1
ATOM 5220 C CA . GLY A 1 648 ? 27.506 12.986 2.573 1.00 76.50 648 GLY A CA 1
ATOM 5221 C C . GLY A 1 648 ? 28.800 13.652 2.104 1.00 76.50 648 GLY A C 1
ATOM 5222 O O . GLY A 1 648 ? 29.411 14.417 2.844 1.00 76.50 648 GLY A O 1
ATOM 5223 N N . ARG A 1 649 ? 29.213 13.361 0.868 1.00 78.94 649 ARG A N 1
ATOM 5224 C CA . ARG A 1 649 ? 30.407 13.900 0.223 1.00 78.94 649 ARG A CA 1
ATOM 5225 C C . ARG A 1 649 ? 30.040 15.083 -0.668 1.00 78.94 649 ARG A C 1
ATOM 5227 O O . ARG A 1 649 ? 29.238 14.935 -1.592 1.00 78.94 649 ARG A O 1
ATOM 5234 N N . ASN A 1 650 ? 30.658 16.238 -0.421 1.00 74.44 650 ASN A N 1
ATOM 5235 C CA . ASN A 1 650 ? 30.381 17.471 -1.165 1.00 74.44 650 ASN A CA 1
ATOM 5236 C C . ASN A 1 650 ? 30.617 17.305 -2.668 1.00 74.44 650 ASN A C 1
ATOM 5238 O O . ASN A 1 650 ? 29.822 17.780 -3.467 1.00 74.44 650 ASN A O 1
ATOM 5242 N N . GLU A 1 651 ? 31.666 16.591 -3.065 1.00 70.44 651 GLU A N 1
ATOM 5243 C CA . GLU A 1 651 ? 31.978 16.344 -4.472 1.00 70.44 651 GLU A CA 1
ATOM 5244 C C . GLU A 1 651 ? 30.883 15.544 -5.198 1.00 70.44 651 GLU A C 1
ATOM 5246 O O . GLU A 1 651 ? 30.544 15.853 -6.337 1.00 70.44 651 GLU A O 1
ATOM 5251 N N . VAL A 1 652 ? 30.259 14.577 -4.519 1.00 78.38 652 VAL A N 1
ATOM 5252 C CA . VAL A 1 652 ? 29.132 13.796 -5.050 1.00 78.38 652 VAL A CA 1
ATOM 5253 C C . VAL A 1 652 ? 27.888 14.677 -5.132 1.00 78.38 652 VAL A C 1
ATOM 5255 O O . VAL A 1 652 ? 27.204 14.694 -6.155 1.00 78.38 652 VAL A O 1
ATOM 5258 N N . PHE A 1 653 ? 27.620 15.470 -4.091 1.00 79.06 653 PHE A N 1
ATOM 5259 C CA . PHE A 1 653 ? 26.518 16.431 -4.091 1.00 79.06 653 PHE A CA 1
ATOM 5260 C C . PHE A 1 653 ? 26.636 17.454 -5.232 1.00 79.06 653 PHE A C 1
ATOM 5262 O O . PHE A 1 653 ? 25.649 17.720 -5.913 1.00 79.06 653 PHE A O 1
ATOM 5269 N N . GLU A 1 654 ? 27.835 17.983 -5.486 1.00 72.31 654 GLU A N 1
ATOM 5270 C CA . GLU A 1 654 ? 28.112 18.946 -6.558 1.00 72.31 654 GLU A CA 1
ATOM 5271 C C . GLU A 1 654 ? 27.836 18.398 -7.961 1.00 72.31 654 GLU A C 1
ATOM 5273 O O . GLU A 1 654 ? 27.407 19.160 -8.829 1.00 72.31 654 GLU A O 1
ATOM 5278 N N . VAL A 1 655 ? 28.067 17.102 -8.184 1.00 70.06 655 VAL A N 1
ATOM 5279 C CA . VAL A 1 655 ? 27.715 16.414 -9.434 1.00 70.06 655 VAL A CA 1
ATOM 5280 C C . VAL A 1 655 ? 26.204 16.226 -9.516 1.00 70.06 655 VAL A C 1
ATOM 5282 O O . VAL A 1 655 ? 25.572 16.667 -10.474 1.00 70.06 655 VAL A O 1
ATOM 5285 N N . VAL A 1 656 ? 25.606 15.625 -8.485 1.00 73.88 656 VAL A N 1
ATOM 5286 C CA . VAL A 1 656 ? 24.198 15.206 -8.510 1.00 73.88 656 VAL A CA 1
ATOM 5287 C C . VAL A 1 656 ? 23.232 16.390 -8.560 1.00 73.88 656 VAL A C 1
ATOM 5289 O O . VAL A 1 656 ? 22.231 16.339 -9.270 1.00 73.88 656 VAL A O 1
ATOM 5292 N N . ARG A 1 657 ? 23.521 17.490 -7.854 1.00 71.56 657 ARG A N 1
ATOM 5293 C CA . ARG A 1 657 ? 22.639 18.672 -7.816 1.00 71.56 657 ARG A CA 1
ATOM 5294 C C . ARG A 1 657 ? 22.496 19.393 -9.160 1.00 71.56 657 ARG A C 1
ATOM 5296 O O . ARG A 1 657 ? 21.689 20.311 -9.261 1.00 71.56 657 ARG A O 1
ATOM 5303 N N . ARG A 1 658 ? 23.332 19.055 -10.148 1.00 67.31 658 ARG A N 1
ATOM 5304 C CA . ARG A 1 658 ? 23.322 19.654 -11.490 1.00 67.31 658 ARG A CA 1
ATOM 5305 C C . ARG A 1 658 ? 22.454 18.875 -12.473 1.00 67.31 658 ARG A C 1
ATOM 5307 O O . ARG A 1 658 ? 22.249 19.363 -13.580 1.00 67.31 658 ARG A O 1
ATOM 5314 N N . PHE A 1 659 ? 21.934 17.708 -12.084 1.00 65.88 659 PHE A N 1
ATOM 5315 C CA . PHE A 1 659 ? 20.944 17.007 -12.891 1.00 65.88 659 PHE A CA 1
ATOM 5316 C C . PHE A 1 659 ? 19.626 17.793 -12.895 1.00 65.88 659 PHE A C 1
ATOM 5318 O O . PHE A 1 659 ? 19.120 18.127 -11.818 1.00 65.88 659 PHE A O 1
ATOM 5325 N N . PRO A 1 660 ? 19.066 18.117 -14.075 1.00 55.03 660 PRO A N 1
ATOM 5326 C CA . PRO A 1 660 ? 17.771 18.767 -14.149 1.00 55.03 660 PRO A CA 1
ATOM 5327 C C . PRO A 1 660 ? 16.685 17.860 -13.563 1.00 55.03 660 PRO A C 1
ATOM 5329 O O . PRO A 1 660 ? 16.725 16.634 -13.681 1.00 55.03 660 PRO A O 1
ATOM 5332 N N . LYS A 1 661 ? 15.696 18.480 -12.920 1.00 56.56 661 LYS A N 1
ATOM 5333 C CA . LYS A 1 661 ? 14.489 17.781 -12.475 1.00 56.56 661 LYS A CA 1
ATOM 5334 C C . LYS A 1 661 ? 13.765 17.219 -13.704 1.00 56.56 661 LYS A C 1
ATOM 5336 O O . LYS A 1 661 ? 13.706 17.895 -14.720 1.00 56.56 661 LYS A O 1
ATOM 5341 N N . GLY A 1 662 ? 13.239 16.001 -13.621 1.00 54.78 662 GLY A N 1
ATOM 5342 C CA . GLY A 1 662 ? 12.614 15.304 -14.753 1.00 54.78 662 GLY A CA 1
ATOM 5343 C C . GLY A 1 662 ? 13.600 14.632 -15.718 1.00 54.78 662 GLY A C 1
ATOM 5344 O O . GLY A 1 662 ? 13.177 14.074 -16.730 1.00 54.78 662 GLY A O 1
ATOM 5345 N N . MET A 1 663 ? 14.909 14.649 -15.433 1.00 60.38 663 MET A N 1
ATOM 5346 C CA . MET A 1 663 ? 15.912 14.038 -16.307 1.00 60.38 663 MET A CA 1
ATOM 5347 C C . MET A 1 663 ? 15.772 12.516 -16.350 1.00 60.38 663 MET A C 1
ATOM 5349 O O . MET A 1 663 ? 16.113 11.823 -15.399 1.00 60.38 663 MET A O 1
ATOM 5353 N N . HIS A 1 664 ? 15.377 11.982 -17.500 1.00 54.56 664 HIS A N 1
ATOM 5354 C CA . HIS A 1 664 ? 15.444 10.556 -17.795 1.00 54.56 664 HIS A CA 1
ATOM 5355 C C . HIS A 1 664 ? 16.677 10.250 -18.647 1.00 54.56 664 HIS A C 1
ATOM 5357 O O . HIS A 1 664 ? 16.950 10.907 -19.651 1.00 54.56 664 HIS A O 1
ATOM 5363 N N . PHE A 1 665 ? 17.414 9.214 -18.276 1.00 55.31 665 PHE A N 1
ATOM 5364 C CA . PHE A 1 665 ? 18.603 8.779 -18.998 1.00 55.31 665 PHE A CA 1
ATOM 5365 C C . PHE A 1 665 ? 18.190 8.046 -20.276 1.00 55.31 665 PHE A C 1
ATOM 5367 O O . PHE A 1 665 ? 17.632 6.947 -20.187 1.00 55.31 665 PHE A O 1
ATOM 5374 N N . GLY A 1 666 ? 18.467 8.693 -21.422 1.00 45.19 666 GLY A N 1
ATOM 5375 C CA . GLY A 1 666 ? 18.249 8.334 -22.836 1.00 45.19 666 GLY A CA 1
ATOM 5376 C C . GLY A 1 666 ? 16.802 8.424 -23.361 1.00 45.19 666 GLY A C 1
ATOM 5377 O O . GLY A 1 666 ? 16.300 7.569 -24.100 1.00 45.19 666 GLY A O 1
ATOM 5378 N N . CYS A 1 667 ? 16.107 9.487 -22.977 1.00 43.72 667 CYS A N 1
ATOM 5379 C CA . CYS A 1 667 ? 14.952 9.967 -23.728 1.00 43.72 667 CYS A CA 1
ATOM 5380 C C . CYS A 1 667 ? 15.421 10.725 -24.978 1.00 43.72 667 CYS A C 1
ATOM 5382 O O . CYS A 1 667 ? 15.366 11.950 -25.020 1.00 43.72 667 CYS A O 1
ATOM 5384 N N . ALA A 1 668 ? 15.873 10.012 -26.011 1.00 36.50 668 ALA A N 1
ATOM 5385 C CA . ALA A 1 668 ? 16.040 10.638 -27.316 1.00 36.50 668 ALA A CA 1
ATOM 5386 C C . ALA A 1 668 ? 14.660 11.129 -27.807 1.00 36.50 668 ALA A C 1
ATOM 5388 O O . ALA A 1 668 ? 13.723 10.342 -27.929 1.00 36.50 668 ALA A O 1
ATOM 5389 N N . GLY A 1 669 ? 14.511 12.438 -28.051 1.00 35.44 669 GLY A N 1
ATOM 5390 C CA . GLY A 1 669 ? 13.391 12.980 -28.835 1.00 35.44 669 GLY A CA 1
ATOM 5391 C C . GLY A 1 669 ? 12.270 13.747 -28.116 1.00 35.44 669 GLY A C 1
ATOM 5392 O O . GLY A 1 669 ? 11.379 14.232 -28.811 1.00 35.44 669 GLY A O 1
ATOM 5393 N N . GLN A 1 670 ? 12.301 13.949 -26.794 1.00 34.19 670 GLN A N 1
ATOM 5394 C CA . GLN A 1 670 ? 11.434 14.947 -26.136 1.00 34.19 670 GLN A CA 1
ATOM 5395 C C . GLN A 1 670 ? 12.269 15.930 -25.304 1.00 34.19 670 GLN A C 1
ATOM 5397 O O . GLN A 1 670 ? 12.642 15.628 -24.173 1.00 34.19 670 GLN A O 1
ATOM 5402 N N . PRO A 1 671 ? 12.606 17.101 -25.867 1.00 34.38 671 PRO A N 1
ATOM 5403 C CA . PRO A 1 671 ? 13.468 18.068 -25.214 1.00 34.38 671 PRO A CA 1
ATOM 5404 C C . PRO A 1 671 ? 12.625 18.939 -24.274 1.00 34.38 671 PRO A C 1
ATOM 5406 O O . PRO A 1 671 ? 12.101 19.965 -24.699 1.00 34.38 671 PRO A O 1
ATOM 5409 N N . CYS A 1 672 ? 12.439 18.530 -23.017 1.00 31.28 672 CYS A N 1
ATOM 5410 C CA . CYS A 1 672 ? 11.650 19.331 -22.073 1.00 31.28 672 CYS A CA 1
ATOM 5411 C C . CYS A 1 672 ? 12.467 20.311 -21.221 1.00 31.28 672 CYS A C 1
ATOM 5413 O O . CYS A 1 672 ? 11.890 21.310 -20.815 1.00 31.28 672 CYS A O 1
ATOM 5415 N N . ASP A 1 673 ? 13.785 20.146 -21.045 1.00 33.34 673 ASP A N 1
ATOM 5416 C CA . ASP A 1 673 ? 14.558 21.065 -20.196 1.00 33.34 673 ASP A CA 1
ATOM 5417 C C . ASP A 1 673 ? 15.905 21.483 -20.792 1.00 33.34 673 ASP A C 1
ATOM 5419 O O . ASP A 1 673 ? 16.581 20.710 -21.476 1.00 33.34 673 ASP A O 1
ATOM 5423 N N . ARG A 1 674 ? 16.268 22.752 -20.551 1.00 29.20 674 ARG A N 1
ATOM 5424 C CA . ARG A 1 674 ? 17.519 23.370 -21.007 1.00 29.20 674 ARG A CA 1
ATOM 5425 C C . ARG A 1 674 ? 18.592 23.312 -19.921 1.00 29.20 674 ARG A C 1
ATOM 5427 O O . ARG A 1 674 ? 18.388 23.834 -18.829 1.00 29.20 674 ARG A O 1
ATOM 5434 N N . PHE A 1 675 ? 19.769 22.805 -20.273 1.00 32.28 675 PHE A N 1
ATOM 5435 C CA . PHE A 1 675 ? 21.023 23.006 -19.547 1.00 32.28 675 PHE A CA 1
ATOM 5436 C C . PHE A 1 675 ? 21.822 24.093 -20.279 1.00 32.28 675 PHE A C 1
ATOM 5438 O O . PHE A 1 675 ? 22.191 23.888 -21.431 1.00 32.28 675 PHE A O 1
ATOM 5445 N N . ASP A 1 676 ? 22.035 25.267 -19.673 1.00 30.48 676 ASP A N 1
ATOM 5446 C CA . ASP A 1 676 ? 22.871 26.347 -20.247 1.00 30.48 676 ASP A CA 1
ATOM 5447 C C . ASP A 1 676 ? 22.574 26.682 -21.732 1.00 30.48 676 ASP A C 1
ATOM 5449 O O . ASP A 1 676 ? 23.459 26.910 -22.554 1.00 30.48 676 ASP A O 1
ATOM 5453 N N . GLY A 1 677 ? 21.290 26.698 -22.108 1.00 31.52 677 GLY A N 1
ATOM 5454 C CA . GLY A 1 677 ? 20.865 27.000 -23.483 1.00 31.52 677 GLY A CA 1
ATOM 5455 C C . GLY A 1 677 ? 20.847 25.810 -24.453 1.00 31.52 677 GLY A C 1
ATOM 5456 O O . GLY A 1 677 ? 20.560 26.013 -25.632 1.00 31.52 677 GLY A O 1
ATOM 5457 N N . VAL A 1 678 ? 21.077 24.582 -23.980 1.00 31.70 678 VAL A N 1
ATOM 5458 C CA . VAL A 1 678 ? 21.074 23.343 -24.778 1.00 31.70 678 VAL A CA 1
ATOM 5459 C C . VAL A 1 678 ? 19.937 22.420 -24.328 1.00 31.70 678 VAL A C 1
ATOM 5461 O O . VAL A 1 678 ? 19.698 22.267 -23.134 1.00 31.70 678 VAL A O 1
ATOM 5464 N N . TRP A 1 679 ? 19.201 21.855 -25.288 1.00 33.25 679 TRP A N 1
ATOM 5465 C CA . TRP A 1 679 ? 18.083 20.926 -25.075 1.00 33.25 679 TRP A CA 1
ATOM 5466 C C . TRP A 1 679 ? 18.553 19.583 -24.477 1.00 33.25 679 TRP A C 1
ATOM 5468 O O . TRP A 1 679 ? 19.687 19.198 -24.735 1.00 33.25 679 TRP A O 1
ATOM 5478 N N . GLY A 1 680 ? 17.690 18.910 -23.698 1.00 35.62 680 GLY A N 1
ATOM 5479 C CA . GLY A 1 680 ? 17.991 17.704 -22.901 1.00 35.62 680 GLY A CA 1
ATOM 5480 C C . GLY A 1 680 ? 18.693 16.524 -23.608 1.00 35.62 680 GLY A C 1
ATOM 5481 O O . GLY A 1 680 ? 18.806 16.507 -24.833 1.00 35.62 680 GLY A O 1
ATOM 5482 N N . PRO A 1 681 ? 19.145 15.515 -22.837 1.00 38.34 681 PRO A N 1
ATOM 5483 C CA . PRO A 1 681 ? 20.275 14.672 -23.216 1.00 38.34 681 PRO A CA 1
ATOM 5484 C C . PRO A 1 681 ? 20.006 13.706 -24.367 1.00 38.34 681 PRO A C 1
ATOM 5486 O O . PRO A 1 681 ? 19.236 12.753 -24.235 1.00 38.34 681 PRO A O 1
ATOM 5489 N N . ASP A 1 682 ? 20.727 13.925 -25.469 1.00 43.97 682 ASP A N 1
ATOM 5490 C CA . ASP A 1 682 ? 21.134 12.871 -26.397 1.00 43.97 682 ASP A CA 1
ATOM 5491 C C . ASP A 1 682 ? 22.434 12.199 -25.901 1.00 43.97 682 ASP A C 1
ATOM 5493 O O . ASP A 1 682 ? 22.998 12.570 -24.865 1.00 43.97 682 ASP A O 1
ATOM 5497 N N . ASP A 1 683 ? 22.919 11.188 -26.622 1.00 42.00 683 ASP A N 1
ATOM 5498 C CA . ASP A 1 683 ? 24.108 10.409 -26.248 1.00 42.00 683 ASP A CA 1
ATOM 5499 C C . ASP A 1 683 ? 25.379 11.269 -26.016 1.00 42.00 683 ASP A C 1
ATOM 5501 O O . ASP A 1 683 ? 26.329 10.809 -25.377 1.00 42.00 683 ASP A O 1
ATOM 5505 N N . SER A 1 684 ? 25.405 12.538 -26.457 1.00 39.66 684 SER A N 1
ATOM 5506 C CA . SER A 1 684 ? 26.517 13.474 -26.234 1.00 39.66 684 SER A CA 1
ATOM 5507 C C . SER A 1 684 ? 26.590 14.055 -24.811 1.00 39.66 684 SER A C 1
ATOM 5509 O O . SER A 1 684 ? 27.649 14.539 -24.401 1.00 39.66 684 SER A O 1
ATOM 5511 N N . ASP A 1 685 ? 25.517 13.977 -24.018 1.00 44.28 685 ASP A N 1
ATOM 5512 C CA . ASP A 1 685 ? 25.461 14.553 -22.667 1.00 44.28 685 ASP A CA 1
ATOM 5513 C C . ASP A 1 685 ? 26.082 13.655 -21.587 1.00 44.28 685 ASP A C 1
ATOM 5515 O O . ASP A 1 685 ? 26.607 14.166 -20.593 1.00 44.28 685 ASP A O 1
ATOM 5519 N N . TYR A 1 686 ? 26.146 12.336 -21.805 1.00 47.31 686 TYR A N 1
ATOM 5520 C CA . TYR A 1 686 ? 26.929 11.439 -20.945 1.00 47.31 686 TYR A CA 1
ATOM 5521 C C . TYR A 1 686 ? 28.409 11.821 -20.962 1.00 47.31 686 TYR A C 1
ATOM 5523 O O . TYR A 1 686 ? 29.030 11.922 -19.908 1.00 47.31 686 TYR A O 1
ATOM 5531 N N . LEU A 1 687 ? 28.958 12.134 -22.141 1.00 44.12 687 LEU A N 1
ATOM 5532 C CA . LEU A 1 687 ? 30.341 12.595 -22.295 1.00 44.12 687 LEU A CA 1
ATOM 5533 C C . LEU A 1 687 ? 30.598 13.912 -21.551 1.00 44.12 687 LEU A C 1
ATOM 5535 O O . LEU A 1 687 ? 31.688 14.111 -21.020 1.00 44.12 687 LEU A O 1
ATOM 5539 N N . LYS A 1 688 ? 29.596 14.795 -21.449 1.00 47.31 688 LYS A N 1
ATOM 5540 C CA . LYS A 1 688 ? 29.694 16.040 -20.671 1.00 47.31 688 LYS A CA 1
ATOM 5541 C C . LYS A 1 688 ? 29.665 15.778 -19.165 1.00 47.31 688 LYS A C 1
ATOM 5543 O O . LYS A 1 688 ? 30.427 16.417 -18.441 1.00 47.31 688 LYS A O 1
ATOM 5548 N N . ILE A 1 689 ? 28.847 14.830 -18.697 1.00 48.56 689 ILE A N 1
ATOM 5549 C CA . ILE A 1 689 ? 28.845 14.380 -17.295 1.00 48.56 689 ILE A CA 1
ATOM 5550 C C . ILE A 1 689 ? 30.197 13.745 -16.952 1.00 48.56 689 ILE A C 1
ATOM 5552 O O . ILE A 1 689 ? 30.807 14.144 -15.964 1.00 48.56 689 ILE A O 1
ATOM 5556 N N . PHE A 1 690 ? 30.708 12.838 -17.790 1.00 50.09 690 PHE A N 1
ATOM 5557 C CA . PHE A 1 690 ? 32.023 12.217 -17.602 1.00 50.09 690 PHE A CA 1
ATOM 5558 C C . PHE A 1 690 ? 33.152 13.252 -17.588 1.00 50.09 690 PHE A C 1
ATOM 5560 O O . PHE A 1 690 ? 33.951 13.266 -16.656 1.00 50.09 690 PHE A O 1
ATOM 5567 N N . HIS A 1 691 ? 33.172 14.181 -18.547 1.00 48.22 691 HIS A N 1
ATOM 5568 C CA . HIS A 1 691 ? 34.163 15.258 -18.594 1.00 48.22 691 HIS A CA 1
ATOM 5569 C C . HIS A 1 691 ? 34.062 16.219 -17.394 1.00 48.22 691 HIS A C 1
ATOM 5571 O O . HIS A 1 691 ? 35.055 16.786 -16.935 1.00 48.22 691 HIS A O 1
ATOM 5577 N N . TYR A 1 692 ? 32.860 16.427 -16.857 1.00 48.00 692 TYR A N 1
ATOM 5578 C CA . TYR A 1 692 ? 32.675 17.225 -15.652 1.00 48.00 692 TYR A CA 1
ATOM 5579 C C . TYR A 1 692 ? 33.163 16.495 -14.393 1.00 48.00 692 TYR A C 1
ATOM 5581 O O . TYR A 1 692 ? 33.875 17.094 -13.587 1.00 48.00 692 TYR A O 1
ATOM 5589 N N . VAL A 1 693 ? 32.825 15.213 -14.231 1.00 49.25 693 VAL A N 1
ATOM 5590 C CA . VAL A 1 693 ? 33.325 14.382 -13.124 1.00 49.25 693 VAL A CA 1
ATOM 5591 C C . VAL A 1 693 ? 34.855 14.322 -13.158 1.00 49.25 693 VAL A C 1
ATOM 5593 O O . VAL A 1 693 ? 35.493 14.535 -12.130 1.00 49.25 693 VAL A O 1
ATOM 5596 N N . GLU A 1 694 ? 35.444 14.168 -14.345 1.00 48.47 694 GLU A N 1
ATOM 5597 C CA . GLU A 1 694 ? 36.887 14.268 -14.587 1.00 48.47 694 GLU A CA 1
ATOM 5598 C C . GLU A 1 694 ? 37.460 15.608 -14.086 1.00 48.47 694 GLU A C 1
ATOM 5600 O O . GLU A 1 694 ? 38.404 15.621 -13.298 1.00 48.47 694 GLU A O 1
ATOM 5605 N N . LYS A 1 695 ? 36.855 16.750 -14.448 1.00 49.62 695 LYS A N 1
ATOM 5606 C CA . LYS A 1 695 ? 37.277 18.074 -13.948 1.00 49.62 695 LYS A CA 1
ATOM 5607 C C . LYS A 1 695 ? 37.202 18.203 -12.425 1.00 49.62 695 LYS A C 1
ATOM 5609 O O . LYS A 1 695 ? 38.077 18.829 -11.829 1.00 49.62 695 LYS A O 1
ATOM 5614 N N . VAL A 1 696 ? 36.170 17.646 -11.789 1.00 45.53 696 VAL A N 1
ATOM 5615 C CA . VAL A 1 696 ? 36.024 17.658 -10.321 1.00 45.53 696 VAL A CA 1
ATOM 5616 C C . VAL A 1 696 ? 37.124 16.828 -9.660 1.00 45.53 696 VAL A C 1
ATOM 5618 O O . VAL A 1 696 ? 37.701 17.277 -8.670 1.00 45.53 696 VAL A O 1
ATOM 5621 N N . LEU A 1 697 ? 37.445 15.659 -10.222 1.00 45.81 697 LEU A N 1
ATOM 5622 C CA . LEU A 1 697 ? 38.528 14.799 -9.743 1.00 45.81 697 LEU A CA 1
ATOM 5623 C C . LEU A 1 697 ? 39.896 15.473 -9.889 1.00 45.81 697 LEU A C 1
ATOM 5625 O O . LEU A 1 697 ? 40.659 15.490 -8.926 1.00 45.81 697 LEU A O 1
ATOM 5629 N N . ILE A 1 698 ? 40.176 16.099 -11.039 1.00 47.91 698 ILE A N 1
ATOM 5630 C CA . ILE A 1 698 ? 41.415 16.860 -11.276 1.00 47.91 698 ILE A CA 1
ATOM 5631 C C . ILE A 1 698 ? 41.551 17.998 -10.258 1.00 47.91 698 ILE A C 1
ATOM 5633 O O . ILE A 1 698 ? 42.573 18.103 -9.586 1.00 47.91 698 ILE A O 1
ATOM 5637 N N . LYS A 1 699 ? 40.496 18.796 -10.057 1.00 47.22 699 LYS A N 1
ATOM 5638 C CA . LYS A 1 699 ? 40.511 19.899 -9.085 1.00 47.22 699 LYS A CA 1
ATOM 5639 C C . LYS A 1 699 ? 40.711 19.411 -7.641 1.00 47.22 699 LYS A C 1
ATOM 5641 O O . LYS A 1 699 ? 41.414 20.045 -6.861 1.00 47.22 699 LYS A O 1
ATOM 5646 N N . ARG A 1 700 ? 40.125 18.268 -7.270 1.00 44.28 700 ARG A N 1
ATOM 5647 C CA . ARG A 1 700 ? 40.341 17.634 -5.956 1.00 44.28 700 ARG A CA 1
ATOM 5648 C C . ARG A 1 700 ? 41.779 17.148 -5.784 1.00 44.28 700 ARG A C 1
ATOM 5650 O O . ARG A 1 700 ? 42.333 17.314 -4.702 1.00 44.28 700 ARG A O 1
ATOM 5657 N N . LEU A 1 701 ? 42.376 16.564 -6.823 1.00 42.91 701 LEU A N 1
ATOM 5658 C CA . LEU A 1 701 ? 43.785 16.160 -6.822 1.00 42.91 701 LEU A CA 1
ATOM 5659 C C . LEU A 1 701 ? 44.705 17.376 -6.635 1.00 42.91 701 LEU A C 1
ATOM 5661 O O . LEU A 1 701 ? 45.640 17.311 -5.840 1.00 42.91 701 LEU A O 1
ATOM 5665 N N . GLU A 1 702 ? 44.387 18.502 -7.276 1.00 44.34 702 GLU A N 1
ATOM 5666 C CA . GLU A 1 702 ? 45.081 19.782 -7.084 1.00 44.34 702 GLU A CA 1
ATOM 5667 C C . GLU A 1 702 ? 44.922 20.315 -5.643 1.00 44.34 702 GLU A C 1
ATOM 5669 O O . GLU A 1 702 ? 45.904 20.703 -5.013 1.00 44.34 702 GLU A O 1
ATOM 5674 N N . GLU A 1 703 ? 43.723 20.262 -5.052 1.00 41.91 703 GLU A N 1
ATOM 5675 C CA . GLU A 1 703 ? 43.479 20.684 -3.660 1.00 41.91 703 GLU A CA 1
ATOM 5676 C C . GLU A 1 703 ? 44.196 19.787 -2.628 1.00 41.91 703 GLU A C 1
ATOM 5678 O O . GLU A 1 703 ? 44.742 20.283 -1.639 1.00 41.91 703 GLU A O 1
ATOM 5683 N N . ILE A 1 704 ? 44.239 18.471 -2.862 1.00 38.91 704 ILE A N 1
ATOM 5684 C CA . ILE A 1 704 ? 44.905 17.485 -1.994 1.00 38.91 704 ILE A CA 1
ATOM 5685 C C . ILE A 1 704 ? 46.427 17.581 -2.122 1.00 38.91 704 ILE A C 1
ATOM 5687 O O . ILE A 1 704 ? 47.125 17.435 -1.124 1.00 38.91 704 ILE A O 1
ATOM 5691 N N . SER A 1 705 ? 46.956 17.935 -3.296 1.00 36.16 705 SER A N 1
ATOM 5692 C CA . SER A 1 705 ? 48.393 18.180 -3.484 1.00 36.16 705 SER A CA 1
ATOM 5693 C C . SER A 1 705 ? 48.952 19.343 -2.637 1.00 36.16 705 SER A C 1
ATOM 5695 O O . SER A 1 705 ? 50.167 19.475 -2.509 1.00 36.16 705 SER A O 1
ATOM 5697 N N . SER A 1 706 ? 48.089 20.132 -1.974 1.00 42.59 706 SER A N 1
ATOM 5698 C CA . SER A 1 706 ? 48.476 21.159 -0.990 1.00 42.59 706 SER A CA 1
ATOM 5699 C C . SER A 1 706 ? 48.597 20.663 0.467 1.00 42.59 706 SER A C 1
ATOM 5701 O O . SER A 1 706 ? 49.075 21.404 1.328 1.00 42.59 706 SER A O 1
ATOM 5703 N N . LYS A 1 707 ? 48.201 19.415 0.769 1.00 41.16 707 LYS A N 1
ATOM 5704 C CA . LYS A 1 707 ? 48.378 18.763 2.079 1.00 41.16 707 LYS A CA 1
ATOM 5705 C C . LYS A 1 707 ? 49.010 17.383 1.889 1.00 41.16 707 LYS A C 1
ATOM 5707 O O . LYS A 1 707 ? 48.415 16.492 1.302 1.00 41.16 707 LYS A O 1
ATOM 5712 N N . THR A 1 708 ? 50.226 17.236 2.403 1.00 39.91 708 THR A N 1
ATOM 5713 C CA . THR A 1 708 ? 51.091 16.043 2.396 1.00 39.91 708 THR A CA 1
ATOM 5714 C C . THR A 1 708 ? 50.389 14.750 2.834 1.00 39.91 708 THR A C 1
ATOM 5716 O O . THR A 1 708 ? 50.489 14.379 3.995 1.00 39.91 708 THR A O 1
ATOM 5719 N N . ASP A 1 709 ? 49.695 14.075 1.914 1.00 40.59 709 ASP A N 1
ATOM 5720 C CA . ASP A 1 709 ? 49.242 12.676 2.045 1.00 40.59 709 ASP A CA 1
ATOM 5721 C C . ASP A 1 709 ? 48.925 12.053 0.660 1.00 40.59 709 ASP A C 1
ATOM 5723 O O . ASP A 1 709 ? 47.942 11.338 0.457 1.00 40.59 709 ASP A O 1
ATOM 5727 N N . PHE A 1 710 ? 49.764 12.349 -0.342 1.00 35.91 710 PHE A N 1
ATOM 5728 C CA . PHE A 1 710 ? 49.571 11.912 -1.735 1.00 35.91 710 PHE A CA 1
ATOM 5729 C C . PHE A 1 710 ? 49.736 10.386 -1.915 1.00 35.91 710 PHE A C 1
ATOM 5731 O O . PHE A 1 710 ? 49.034 9.770 -2.715 1.00 35.91 710 PHE A O 1
ATOM 5738 N N . GLU A 1 711 ? 50.610 9.753 -1.127 1.00 36.28 711 GLU A N 1
ATOM 5739 C CA . GLU A 1 711 ? 50.969 8.331 -1.277 1.00 36.28 711 GLU A CA 1
ATOM 5740 C C . GLU A 1 711 ? 49.868 7.377 -0.771 1.00 36.28 711 GLU A C 1
ATOM 5742 O O . GLU A 1 711 ? 49.554 6.387 -1.424 1.00 36.28 711 GLU A O 1
ATOM 5747 N N . SER A 1 712 ? 49.179 7.733 0.319 1.00 37.00 712 SER A N 1
ATOM 5748 C CA . SER A 1 712 ? 48.069 6.955 0.911 1.00 37.00 712 SER A CA 1
ATOM 5749 C C . SER A 1 712 ? 46.795 6.945 0.047 1.00 37.00 712 SER A C 1
ATOM 5751 O O . SER A 1 712 ? 45.970 6.030 0.130 1.00 37.00 712 SER A O 1
ATOM 5753 N N . ILE A 1 713 ? 46.615 7.973 -0.792 1.00 34.88 713 ILE A N 1
ATOM 5754 C CA . ILE A 1 713 ? 45.439 8.139 -1.657 1.00 34.88 713 ILE A CA 1
ATOM 5755 C C . ILE A 1 713 ? 45.684 7.529 -3.043 1.00 34.88 713 ILE A C 1
ATOM 5757 O O . ILE A 1 713 ? 44.791 6.859 -3.561 1.00 34.88 713 ILE A O 1
ATOM 5761 N N . ALA A 1 714 ? 46.886 7.673 -3.611 1.00 35.25 714 ALA A N 1
ATOM 5762 C CA . ALA A 1 714 ? 47.265 7.016 -4.866 1.00 35.25 714 ALA A CA 1
ATOM 5763 C C . ALA A 1 714 ? 47.199 5.478 -4.767 1.00 35.25 714 ALA A C 1
ATOM 5765 O O . ALA A 1 714 ? 46.801 4.810 -5.717 1.00 35.25 714 ALA A O 1
ATOM 5766 N N . GLU A 1 715 ? 47.488 4.916 -3.589 1.00 37.19 715 GLU A N 1
ATOM 5767 C CA . GLU A 1 715 ? 47.351 3.479 -3.329 1.00 37.19 715 GLU A CA 1
ATOM 5768 C C . GLU A 1 715 ? 45.878 3.018 -3.222 1.00 37.19 715 GLU A C 1
ATOM 5770 O O . GLU A 1 715 ? 45.569 1.857 -3.485 1.00 37.19 715 GLU A O 1
ATOM 5775 N N . LYS A 1 716 ? 44.945 3.929 -2.896 1.00 35.44 716 LYS A N 1
ATOM 5776 C CA . LYS A 1 716 ? 43.496 3.649 -2.789 1.00 35.44 716 LYS A CA 1
ATOM 5777 C C . LYS A 1 716 ? 42.714 3.925 -4.072 1.00 35.44 716 LYS A C 1
ATOM 5779 O O . LYS A 1 716 ? 41.704 3.269 -4.309 1.00 35.44 716 LYS A O 1
ATOM 5784 N N . ILE A 1 717 ? 43.166 4.869 -4.895 1.00 36.06 717 ILE A N 1
ATOM 5785 C CA . ILE A 1 717 ? 42.553 5.244 -6.178 1.00 36.06 717 ILE A CA 1
ATOM 5786 C C . ILE A 1 717 ? 43.293 4.524 -7.314 1.00 36.06 717 ILE A C 1
ATOM 5788 O O . ILE A 1 717 ? 43.697 5.146 -8.288 1.00 36.06 717 ILE A O 1
ATOM 5792 N N . ARG A 1 718 ? 43.518 3.204 -7.215 1.00 34.69 718 ARG A N 1
ATOM 5793 C CA . ARG A 1 718 ? 44.132 2.423 -8.306 1.00 34.69 718 ARG A CA 1
ATOM 5794 C C . ARG A 1 718 ? 43.211 2.360 -9.536 1.00 34.69 718 ARG A C 1
ATOM 5796 O O . ARG A 1 718 ? 42.604 1.339 -9.845 1.00 34.69 718 ARG A O 1
ATOM 5803 N N . ILE A 1 719 ? 43.148 3.467 -10.268 1.00 33.41 719 ILE A N 1
ATOM 5804 C CA . ILE A 1 719 ? 42.530 3.608 -11.585 1.00 33.41 719 ILE A CA 1
ATOM 5805 C C . ILE A 1 719 ? 43.254 2.686 -12.577 1.00 33.41 719 ILE A C 1
ATOM 5807 O O . ILE A 1 719 ? 42.614 2.092 -13.434 1.00 33.41 719 ILE A O 1
ATOM 5811 N N . GLU A 1 720 ? 44.558 2.447 -12.404 1.00 32.66 720 GLU A N 1
ATOM 5812 C CA . GLU A 1 720 ? 45.317 1.505 -13.234 1.00 32.66 720 GLU A CA 1
ATOM 5813 C C . GLU A 1 720 ? 44.854 0.044 -13.095 1.00 32.66 720 GLU A C 1
ATOM 5815 O O . GLU A 1 720 ? 44.853 -0.664 -14.095 1.00 32.66 720 GLU A O 1
ATOM 5820 N N . GLU A 1 721 ? 44.390 -0.427 -11.927 1.00 32.03 721 GLU A N 1
ATOM 5821 C CA . GLU A 1 721 ? 43.847 -1.798 -11.772 1.00 32.03 721 GLU A CA 1
ATOM 5822 C C . GLU A 1 721 ? 42.427 -1.937 -12.334 1.00 32.03 721 GLU A C 1
ATOM 5824 O O . GLU A 1 721 ? 42.070 -3.000 -12.847 1.00 32.03 721 GLU A O 1
ATOM 5829 N N . VAL A 1 722 ? 41.630 -0.864 -12.282 1.00 32.53 722 VAL A N 1
ATOM 5830 C CA . VAL A 1 722 ? 40.301 -0.803 -12.914 1.00 32.53 722 VAL A CA 1
ATOM 5831 C C . VAL A 1 722 ? 40.436 -0.797 -14.441 1.00 32.53 722 VAL A C 1
ATOM 5833 O O . VAL A 1 722 ? 39.705 -1.513 -15.123 1.00 32.53 722 VAL A O 1
ATOM 5836 N N . LEU A 1 723 ? 41.420 -0.065 -14.972 1.00 31.02 723 LEU A N 1
ATOM 5837 C CA . LEU A 1 723 ? 41.685 0.043 -16.408 1.00 31.02 723 LEU A CA 1
ATOM 5838 C C . LEU A 1 723 ? 42.481 -1.146 -16.989 1.00 31.02 723 LEU A C 1
ATOM 5840 O O . LEU A 1 723 ? 42.357 -1.416 -18.180 1.00 31.02 723 LEU A O 1
ATOM 5844 N N . SER A 1 724 ? 43.285 -1.864 -16.190 1.00 31.14 724 SER A N 1
ATOM 5845 C CA . SER A 1 724 ? 44.089 -3.014 -16.661 1.00 31.14 724 SER A CA 1
ATOM 5846 C C . SER A 1 724 ? 43.387 -4.370 -16.544 1.00 31.14 724 SER A C 1
ATOM 5848 O O . SER A 1 724 ? 43.652 -5.250 -17.362 1.00 31.14 724 SER A O 1
ATOM 5850 N N . ASN A 1 725 ? 42.463 -4.553 -15.589 1.00 27.92 725 ASN A N 1
ATOM 5851 C CA . ASN A 1 725 ? 41.735 -5.821 -15.420 1.00 27.92 725 ASN A CA 1
ATOM 5852 C C . ASN A 1 725 ? 40.412 -5.901 -16.196 1.00 27.92 725 ASN A C 1
ATOM 5854 O O . ASN A 1 725 ? 39.803 -6.970 -16.246 1.00 27.92 725 ASN A O 1
ATOM 5858 N N . HIS A 1 726 ? 39.943 -4.801 -16.787 1.00 32.00 726 HIS A N 1
ATOM 5859 C CA . HIS A 1 726 ? 38.724 -4.778 -17.592 1.00 32.00 726 HIS A CA 1
ATOM 5860 C C . HIS A 1 726 ? 39.062 -4.264 -18.985 1.00 32.00 726 HIS A C 1
ATOM 5862 O O . HIS A 1 726 ? 39.627 -3.190 -19.154 1.00 32.00 726 HIS A O 1
ATOM 5868 N N . PHE A 1 727 ? 38.737 -5.080 -19.985 1.00 31.73 727 PHE A N 1
ATOM 5869 C CA . PHE A 1 727 ? 38.967 -4.831 -21.403 1.00 31.73 727 PHE A CA 1
ATOM 5870 C C . PHE A 1 727 ? 38.154 -3.602 -21.849 1.00 31.73 727 PHE A C 1
ATOM 5872 O O . PHE A 1 727 ? 37.055 -3.730 -22.380 1.00 31.73 727 PHE A O 1
ATOM 5879 N N . ILE A 1 728 ? 38.673 -2.401 -21.601 1.00 29.31 728 ILE A N 1
ATOM 5880 C CA . ILE A 1 728 ? 38.170 -1.157 -22.178 1.00 29.31 728 ILE A CA 1
ATOM 5881 C C . ILE A 1 728 ? 38.883 -1.011 -23.524 1.00 29.31 728 ILE A C 1
ATOM 5883 O O . ILE A 1 728 ? 40.100 -0.805 -23.552 1.00 29.31 728 ILE A O 1
ATOM 5887 N N . PRO A 1 729 ? 38.185 -1.127 -24.668 1.00 27.31 729 PRO A N 1
ATOM 5888 C CA . PRO A 1 729 ? 38.785 -0.799 -25.949 1.00 27.31 729 PRO A CA 1
ATOM 5889 C C . PRO A 1 729 ? 39.212 0.670 -25.894 1.00 27.31 729 PRO A C 1
ATOM 5891 O O . PRO A 1 729 ? 38.380 1.549 -25.673 1.00 27.31 729 PRO A O 1
ATOM 5894 N N . SER A 1 730 ? 40.496 0.944 -26.120 1.00 30.86 730 SER A N 1
ATOM 5895 C CA . SER A 1 730 ? 41.161 2.256 -26.015 1.00 30.86 730 SER A CA 1
ATOM 5896 C C . SER A 1 730 ? 40.641 3.352 -26.967 1.00 30.86 730 SER A C 1
ATOM 5898 O O . SER A 1 730 ? 41.264 4.398 -27.128 1.00 30.86 730 SER A O 1
ATOM 5900 N N . LYS A 1 731 ? 39.458 3.167 -27.562 1.00 33.34 731 LYS A N 1
ATOM 5901 C CA . LYS A 1 731 ? 38.717 4.179 -28.325 1.00 33.34 731 LYS A CA 1
ATOM 5902 C C . LYS A 1 731 ? 38.157 5.323 -27.470 1.00 33.34 731 LYS A C 1
ATOM 5904 O O . LYS A 1 731 ? 37.684 6.298 -28.042 1.00 33.34 731 LYS A O 1
ATOM 5909 N N . VAL A 1 732 ? 38.216 5.230 -26.139 1.00 33.69 732 VAL A N 1
ATOM 5910 C CA . VAL A 1 732 ? 37.800 6.302 -25.211 1.00 33.69 732 VAL A CA 1
ATOM 5911 C C . VAL A 1 732 ? 38.928 6.649 -24.241 1.00 33.69 732 VAL A C 1
ATOM 5913 O O . VAL A 1 732 ? 38.729 6.881 -23.057 1.00 33.69 732 VAL A O 1
ATOM 5916 N N . VAL A 1 733 ? 40.154 6.695 -24.750 1.00 31.23 733 VAL A N 1
ATOM 5917 C CA . VAL A 1 733 ? 41.215 7.446 -24.090 1.00 31.23 733 VAL A CA 1
ATOM 5918 C C . VAL A 1 733 ? 41.673 8.492 -25.094 1.00 31.23 733 VAL A C 1
ATOM 5920 O O . VAL A 1 733 ? 42.266 8.126 -26.111 1.00 31.23 733 VAL A O 1
ATOM 5923 N N . PRO A 1 734 ? 41.394 9.793 -24.882 1.00 31.16 734 PRO A N 1
ATOM 5924 C CA . PRO A 1 734 ? 42.052 10.827 -25.661 1.00 31.16 734 PRO A CA 1
ATOM 5925 C C . PRO A 1 734 ? 43.554 10.553 -25.580 1.00 31.16 734 PRO A C 1
ATOM 5927 O O . PRO A 1 734 ? 44.097 10.432 -24.488 1.00 31.16 734 PRO A O 1
ATOM 5930 N N . SER A 1 735 ? 44.262 10.448 -26.699 1.00 32.81 735 SER A N 1
ATOM 5931 C CA . SER A 1 735 ? 45.717 10.223 -26.701 1.00 32.81 735 SER A CA 1
ATOM 5932 C C . SER A 1 735 ? 46.492 11.314 -25.933 1.00 32.81 735 SER A C 1
ATOM 5934 O O . SER A 1 735 ? 47.633 11.101 -25.529 1.00 32.81 735 SER A O 1
ATOM 5936 N N . GLY A 1 736 ? 45.856 12.458 -25.648 1.00 35.00 736 GLY A N 1
ATOM 5937 C CA . GLY A 1 736 ? 46.348 13.486 -24.727 1.00 35.00 736 GLY A CA 1
ATOM 5938 C C . GLY A 1 736 ? 46.196 13.168 -23.228 1.00 35.00 736 GLY A C 1
ATOM 5939 O O . GLY A 1 736 ? 46.945 13.733 -22.438 1.00 35.00 736 GLY A O 1
ATOM 5940 N N . LEU A 1 737 ? 45.286 12.270 -22.835 1.00 35.34 737 LEU A N 1
ATOM 5941 C CA . LEU A 1 737 ? 45.003 11.843 -21.454 1.00 35.34 737 LEU A CA 1
ATOM 5942 C C . LEU A 1 737 ? 46.155 10.996 -20.886 1.00 35.34 737 LEU A C 1
ATOM 5944 O O . LEU A 1 737 ? 46.713 11.352 -19.855 1.00 35.34 737 LEU A O 1
ATOM 5948 N N . MET A 1 738 ? 46.610 9.962 -21.607 1.00 32.03 738 MET A N 1
ATOM 5949 C CA . MET A 1 738 ? 47.777 9.159 -21.185 1.00 32.03 738 MET A CA 1
ATOM 5950 C C . MET A 1 738 ? 49.079 9.968 -21.224 1.00 32.03 738 MET A C 1
ATOM 5952 O O . MET A 1 738 ? 49.943 9.809 -20.366 1.00 32.03 738 MET A O 1
ATOM 5956 N N . ARG A 1 739 ? 49.217 10.889 -22.190 1.00 31.56 739 ARG A N 1
ATOM 5957 C CA . ARG A 1 739 ? 50.426 11.716 -22.319 1.00 31.56 739 ARG A CA 1
ATOM 5958 C C . ARG A 1 739 ? 50.528 12.784 -21.239 1.00 31.56 739 ARG A C 1
ATOM 5960 O O . ARG A 1 739 ? 51.621 12.987 -20.740 1.00 31.56 739 ARG A O 1
ATOM 5967 N N . ARG A 1 740 ? 49.423 13.431 -20.846 1.00 33.06 740 ARG A N 1
ATOM 5968 C CA . ARG A 1 740 ? 49.424 14.439 -19.769 1.00 33.06 740 ARG A CA 1
ATOM 5969 C C . ARG A 1 740 ? 49.682 13.828 -18.393 1.00 33.06 740 ARG A C 1
ATOM 5971 O O . ARG A 1 740 ? 50.375 14.457 -17.600 1.00 33.06 740 ARG A O 1
ATOM 5978 N N . ILE A 1 741 ? 49.214 12.600 -18.157 1.00 32.41 741 ILE A N 1
ATOM 5979 C CA . ILE A 1 741 ? 49.563 11.805 -16.969 1.00 32.41 741 ILE A CA 1
ATOM 5980 C C . ILE A 1 741 ? 51.068 11.474 -16.972 1.00 32.41 741 ILE A C 1
ATOM 5982 O O . ILE A 1 741 ? 51.734 11.689 -15.966 1.00 32.41 741 ILE A O 1
ATOM 5986 N N . ALA A 1 742 ? 51.633 11.077 -18.119 1.00 29.03 742 ALA A N 1
ATOM 5987 C CA . ALA A 1 742 ? 53.061 10.760 -18.263 1.00 29.03 742 ALA A CA 1
ATOM 5988 C C . ALA A 1 742 ? 54.010 11.979 -18.305 1.00 29.03 742 ALA A C 1
ATOM 5990 O O . ALA A 1 742 ? 55.201 11.831 -18.062 1.00 29.03 742 ALA A O 1
ATOM 5991 N N . THR A 1 743 ? 53.528 13.180 -18.644 1.00 31.70 743 THR A N 1
ATOM 5992 C CA . THR A 1 743 ? 54.353 14.407 -18.659 1.00 31.70 743 THR A CA 1
ATOM 5993 C C . THR A 1 743 ? 54.196 15.266 -17.405 1.00 31.70 743 THR A C 1
ATOM 5995 O O . THR A 1 743 ? 55.039 16.123 -17.161 1.00 31.70 743 THR A O 1
ATOM 5998 N N . GLY A 1 744 ? 53.123 15.075 -16.627 1.00 34.56 744 GLY A N 1
ATOM 5999 C CA . GLY A 1 744 ? 52.914 15.743 -15.334 1.00 34.56 744 GLY A CA 1
ATOM 6000 C C . GLY A 1 744 ? 53.493 14.976 -14.139 1.00 34.56 744 GLY A C 1
ATOM 6001 O O . GLY A 1 744 ? 53.800 15.577 -13.114 1.00 34.56 744 GLY A O 1
ATOM 6002 N N . LEU A 1 745 ? 53.686 13.664 -14.283 1.00 33.06 745 LEU A N 1
ATOM 6003 C CA . LEU A 1 745 ? 54.398 12.792 -13.353 1.00 33.06 745 LEU A CA 1
ATOM 6004 C C . LEU A 1 745 ? 55.649 12.304 -14.085 1.00 33.06 745 LEU A C 1
ATOM 6006 O O . LEU A 1 745 ? 55.523 11.736 -15.161 1.00 33.06 745 LEU A O 1
ATOM 6010 N N . ASN A 1 746 ? 56.846 12.521 -13.540 1.00 30.88 746 ASN A N 1
ATOM 6011 C CA . ASN A 1 746 ? 58.126 12.041 -14.092 1.00 30.88 746 ASN A CA 1
ATOM 6012 C C . ASN A 1 746 ? 58.232 10.492 -14.033 1.00 30.88 746 ASN A C 1
ATOM 6014 O O . ASN A 1 746 ? 59.118 9.943 -13.381 1.00 30.88 746 ASN A O 1
ATOM 6018 N N . LEU A 1 747 ? 57.308 9.764 -14.663 1.00 29.94 747 LEU A N 1
ATOM 6019 C CA . LEU A 1 747 ? 57.290 8.302 -14.714 1.00 29.94 747 LEU A CA 1
ATOM 6020 C C . LEU A 1 747 ? 57.867 7.811 -16.054 1.00 29.94 747 LEU A C 1
ATOM 6022 O O . LEU A 1 747 ? 57.516 8.348 -17.108 1.00 29.94 747 LEU A O 1
ATOM 6026 N N . PRO A 1 748 ? 58.753 6.797 -16.052 1.00 27.36 748 PRO A N 1
ATOM 6027 C CA . PRO A 1 748 ? 59.331 6.254 -17.276 1.00 27.36 748 PRO A CA 1
ATOM 6028 C C . PRO A 1 748 ? 58.285 5.470 -18.100 1.00 27.36 748 PRO A C 1
ATOM 6030 O O . PRO A 1 748 ? 57.380 4.860 -17.528 1.00 27.36 748 PRO A O 1
ATOM 6033 N N . PRO A 1 749 ? 58.396 5.455 -19.443 1.00 30.33 749 PRO A N 1
ATOM 6034 C CA . PRO A 1 749 ? 57.414 4.827 -20.323 1.00 30.33 749 PRO A CA 1
ATOM 6035 C C . PRO A 1 749 ? 57.472 3.294 -20.241 1.00 30.33 749 PRO A C 1
ATOM 6037 O O . PRO A 1 749 ? 58.498 2.688 -20.544 1.00 30.33 749 PRO A O 1
ATOM 6040 N N . ILE A 1 750 ? 56.347 2.667 -19.887 1.00 33.91 750 ILE A N 1
ATOM 6041 C CA . ILE A 1 750 ? 56.142 1.209 -19.906 1.00 33.91 750 ILE A CA 1
ATOM 6042 C C . ILE A 1 750 ? 55.147 0.881 -21.031 1.00 33.91 750 ILE A C 1
ATOM 6044 O O . ILE A 1 750 ? 53.965 0.680 -20.781 1.00 33.91 750 ILE A O 1
ATOM 6048 N N . VAL A 1 751 ? 55.594 0.875 -22.290 1.00 34.00 751 VAL A N 1
ATOM 6049 C CA . VAL A 1 751 ? 54.849 0.275 -23.419 1.00 34.00 751 VAL A CA 1
ATOM 6050 C C . VAL A 1 751 ? 55.877 -0.303 -24.393 1.00 34.00 751 VAL A C 1
ATOM 6052 O O . VAL A 1 751 ? 56.802 0.408 -24.780 1.00 34.00 751 VAL A O 1
ATOM 6055 N N . SER A 1 752 ? 55.759 -1.581 -24.769 1.00 37.91 752 SER A N 1
ATOM 6056 C CA . SER A 1 752 ? 56.711 -2.224 -25.689 1.00 37.91 752 SER A CA 1
ATOM 6057 C C . SER A 1 752 ? 56.394 -1.915 -27.162 1.00 37.91 752 SER A C 1
ATOM 6059 O O . SER A 1 752 ? 55.235 -1.728 -27.541 1.00 37.91 752 SER A O 1
ATOM 6061 N N . ASP A 1 753 ? 57.418 -1.917 -28.024 1.00 33.44 753 ASP A N 1
ATOM 6062 C CA . ASP A 1 753 ? 57.317 -1.627 -29.472 1.00 33.44 753 ASP A CA 1
ATOM 6063 C C . ASP A 1 753 ? 56.370 -2.564 -30.249 1.00 33.44 753 ASP A C 1
ATOM 6065 O O . ASP A 1 753 ? 55.972 -2.286 -31.385 1.00 33.44 753 ASP A O 1
ATOM 6069 N N . GLU A 1 754 ? 56.007 -3.695 -29.654 1.00 33.03 754 GLU A N 1
ATOM 6070 C CA . GLU A 1 754 ? 55.076 -4.675 -30.210 1.00 33.03 754 GLU A CA 1
ATOM 6071 C C . GLU A 1 754 ? 53.612 -4.258 -29.977 1.00 33.03 754 GLU A C 1
ATOM 6073 O O . GLU A 1 754 ? 52.778 -4.367 -30.878 1.00 33.03 754 GLU A O 1
ATOM 6078 N N . GLN A 1 755 ? 53.315 -3.647 -28.823 1.00 33.34 755 GLN A N 1
ATOM 6079 C CA . GLN A 1 755 ? 51.993 -3.088 -28.507 1.00 33.34 755 GLN A CA 1
ATOM 6080 C C . GLN A 1 755 ? 51.687 -1.839 -29.346 1.00 33.34 755 GLN A C 1
ATOM 6082 O O . GLN A 1 755 ? 50.544 -1.627 -29.757 1.00 33.34 755 GLN A O 1
ATOM 6087 N N . ILE A 1 756 ? 52.714 -1.044 -29.665 1.00 33.75 756 ILE A N 1
ATOM 6088 C CA . ILE A 1 756 ? 52.598 0.124 -30.551 1.00 33.75 756 ILE A CA 1
ATOM 6089 C C . ILE A 1 756 ? 52.277 -0.309 -31.991 1.00 33.75 756 ILE A C 1
ATOM 6091 O O . ILE A 1 756 ? 51.426 0.301 -32.644 1.00 33.75 756 ILE A O 1
ATOM 6095 N N . ARG A 1 757 ? 52.895 -1.395 -32.476 1.00 34.41 757 ARG A N 1
ATOM 6096 C CA . ARG A 1 757 ? 52.618 -1.962 -33.808 1.00 34.41 757 ARG A CA 1
ATOM 6097 C C . ARG A 1 757 ? 51.192 -2.499 -33.928 1.00 34.41 757 ARG A C 1
ATOM 6099 O O . ARG A 1 757 ? 50.493 -2.143 -34.873 1.00 34.41 757 ARG A O 1
ATOM 6106 N N . PHE A 1 758 ? 50.730 -3.253 -32.931 1.00 34.00 758 PHE A N 1
ATOM 6107 C CA . PHE A 1 758 ? 49.366 -3.789 -32.897 1.00 34.00 758 PHE A CA 1
ATOM 6108 C C . PHE A 1 758 ? 48.295 -2.683 -32.879 1.00 34.00 758 PHE A C 1
ATOM 6110 O O . PHE A 1 758 ? 47.298 -2.756 -33.599 1.00 34.00 758 PHE A O 1
ATOM 6117 N N . LEU A 1 759 ? 48.518 -1.610 -32.111 1.00 32.06 759 LEU A N 1
ATOM 6118 C CA . LEU A 1 759 ? 47.634 -0.439 -32.097 1.00 32.06 759 LEU A CA 1
ATOM 6119 C C . LEU A 1 759 ? 47.601 0.281 -33.454 1.00 32.06 759 LEU A C 1
ATOM 6121 O O . LEU A 1 759 ? 46.532 0.714 -33.882 1.00 32.06 759 LEU A O 1
ATOM 6125 N N . SER A 1 760 ? 48.736 0.379 -34.150 1.00 33.62 760 SER A N 1
ATOM 6126 C CA . SER A 1 760 ? 48.822 1.005 -35.477 1.00 33.62 760 SER A CA 1
ATOM 6127 C C . SER A 1 760 ? 48.056 0.218 -36.553 1.00 33.62 760 SER A C 1
ATOM 6129 O O . SER A 1 760 ? 47.316 0.805 -37.351 1.00 33.62 760 SER A O 1
ATOM 6131 N N . GLU A 1 761 ? 48.143 -1.113 -36.531 1.00 36.72 761 GLU A N 1
ATOM 6132 C CA . GLU A 1 761 ? 47.399 -1.992 -37.443 1.00 36.72 761 GLU A CA 1
ATOM 6133 C C . GLU A 1 761 ? 45.891 -2.005 -37.135 1.00 36.72 761 GLU A C 1
ATOM 6135 O O . GLU A 1 761 ? 45.061 -1.910 -38.044 1.00 36.72 761 GLU A O 1
ATOM 6140 N N . TYR A 1 762 ? 45.513 -2.016 -35.852 1.00 33.12 762 TYR A N 1
ATOM 6141 C CA . TYR A 1 762 ? 44.111 -1.986 -35.429 1.00 33.12 762 TYR A CA 1
ATOM 6142 C C . TYR A 1 762 ? 43.419 -0.658 -35.776 1.00 33.12 762 TYR A C 1
ATOM 6144 O O . TYR A 1 762 ? 42.298 -0.660 -36.296 1.00 33.12 762 TYR A O 1
ATOM 6152 N N . ILE A 1 763 ? 44.106 0.475 -35.568 1.00 33.62 763 ILE A N 1
ATOM 6153 C CA . ILE A 1 763 ? 43.640 1.809 -35.977 1.00 33.62 763 ILE A CA 1
ATOM 6154 C C . ILE A 1 763 ? 43.494 1.879 -37.501 1.00 33.62 763 ILE A C 1
ATOM 6156 O O . ILE A 1 763 ? 42.483 2.384 -37.987 1.00 33.62 763 ILE A O 1
ATOM 6160 N N . SER A 1 764 ? 44.430 1.302 -38.260 1.00 35.31 764 SER A N 1
ATOM 6161 C CA . SER A 1 764 ? 44.336 1.244 -39.725 1.00 35.31 764 SER A CA 1
ATOM 6162 C C . SER A 1 764 ? 43.094 0.473 -40.203 1.00 35.31 764 SER A C 1
ATOM 6164 O O . SER A 1 764 ? 42.396 0.950 -41.097 1.00 35.31 764 SER A O 1
ATOM 6166 N N . SER A 1 765 ? 42.734 -0.646 -39.555 1.00 35.75 765 SER A N 1
ATOM 6167 C CA . SER A 1 765 ? 41.515 -1.406 -39.903 1.00 35.75 765 SER A CA 1
ATOM 6168 C C . SER A 1 765 ? 40.214 -0.662 -39.555 1.00 35.75 765 SER A C 1
ATOM 6170 O O . SER A 1 765 ? 39.217 -0.741 -40.274 1.00 35.75 765 SER A O 1
ATOM 6172 N N . LEU A 1 766 ? 40.228 0.129 -38.477 1.00 32.19 766 LEU A N 1
ATOM 6173 C CA . LEU A 1 766 ? 39.105 0.976 -38.072 1.00 32.19 766 LEU A CA 1
ATOM 6174 C C . LEU A 1 766 ? 38.890 2.148 -39.033 1.00 32.19 766 LEU A C 1
ATOM 6176 O O . LEU A 1 766 ? 37.745 2.501 -39.323 1.00 32.19 766 LEU A O 1
ATOM 6180 N N . PHE A 1 767 ? 39.979 2.711 -39.559 1.00 34.78 767 PHE A N 1
ATOM 6181 C CA . PHE A 1 767 ? 39.933 3.725 -40.608 1.00 34.78 767 PHE A CA 1
ATOM 6182 C C . PHE A 1 767 ? 39.380 3.159 -41.922 1.00 34.78 767 PHE A C 1
ATOM 6184 O O . PHE A 1 767 ? 38.532 3.808 -42.534 1.00 34.78 767 PHE A O 1
ATOM 6191 N N . GLU A 1 768 ? 39.768 1.944 -42.326 1.00 39.66 768 GLU A N 1
ATOM 6192 C CA . GLU A 1 768 ? 39.188 1.276 -43.503 1.00 39.66 768 GLU A CA 1
ATOM 6193 C C . GLU A 1 768 ? 37.691 0.966 -43.337 1.00 39.66 768 GLU A C 1
ATOM 6195 O O . GLU A 1 768 ? 36.915 1.165 -44.273 1.00 39.66 768 GLU A O 1
ATOM 6200 N N . GLY A 1 769 ? 37.251 0.565 -42.139 1.00 37.25 769 GLY A N 1
ATOM 6201 C CA . GLY A 1 769 ? 35.831 0.348 -41.832 1.00 37.25 769 GLY A CA 1
ATOM 6202 C C . GLY A 1 769 ? 34.983 1.623 -41.946 1.00 37.25 769 GLY A C 1
ATOM 6203 O O . GLY A 1 769 ? 33.917 1.612 -42.566 1.00 37.25 769 GLY A O 1
ATOM 6204 N N . CYS A 1 770 ? 35.474 2.749 -41.419 1.00 35.59 770 CYS A N 1
ATOM 6205 C CA . CYS A 1 770 ? 34.817 4.052 -41.575 1.00 35.59 770 CYS A CA 1
ATOM 6206 C C . CYS A 1 770 ? 34.827 4.544 -43.033 1.00 35.59 770 CYS A C 1
ATOM 6208 O O . CYS A 1 770 ? 33.830 5.098 -43.498 1.00 35.59 770 CYS A O 1
ATOM 6210 N N . LEU A 1 771 ? 35.914 4.304 -43.775 1.00 37.88 771 LEU A N 1
ATOM 6211 C CA . LEU A 1 771 ? 36.025 4.614 -45.205 1.00 37.88 771 LEU A CA 1
ATOM 6212 C C . LEU A 1 771 ? 35.031 3.811 -46.050 1.00 37.88 771 LEU A C 1
ATOM 6214 O O . LEU A 1 771 ? 34.389 4.383 -46.929 1.00 37.88 771 LEU A O 1
ATOM 6218 N N . ASN A 1 772 ? 34.847 2.523 -45.758 1.00 43.88 772 ASN A N 1
ATOM 6219 C CA . ASN A 1 772 ? 33.860 1.689 -46.442 1.00 43.88 772 ASN A CA 1
ATOM 6220 C C . ASN A 1 772 ? 32.428 2.156 -46.152 1.00 43.88 772 ASN A C 1
ATOM 6222 O O . ASN A 1 772 ? 31.620 2.239 -47.077 1.00 43.88 772 ASN A O 1
ATOM 6226 N N . ASN A 1 773 ? 32.120 2.562 -44.917 1.00 39.91 773 ASN A N 1
ATOM 6227 C CA . ASN A 1 773 ? 30.811 3.131 -44.574 1.00 39.91 773 ASN A CA 1
ATOM 6228 C C . ASN A 1 773 ? 30.555 4.487 -45.253 1.00 39.91 773 ASN A C 1
ATOM 6230 O O . ASN A 1 773 ? 29.450 4.723 -45.750 1.00 39.91 773 ASN A O 1
ATOM 6234 N N . MET A 1 774 ? 31.569 5.354 -45.350 1.00 39.62 774 MET A N 1
ATOM 6235 C CA . MET A 1 774 ? 31.487 6.607 -46.112 1.00 39.62 774 MET A CA 1
ATOM 6236 C C . MET A 1 774 ? 31.281 6.347 -47.605 1.00 39.62 774 MET A C 1
ATOM 6238 O O . MET A 1 774 ? 30.399 6.947 -48.214 1.00 39.62 774 MET A O 1
ATOM 6242 N N . LYS A 1 775 ? 32.039 5.415 -48.190 1.00 41.88 775 LYS A N 1
ATOM 6243 C CA . LYS A 1 775 ? 31.923 5.040 -49.603 1.00 41.88 775 LYS A CA 1
ATOM 6244 C C . LYS A 1 775 ? 30.539 4.467 -49.923 1.00 41.88 775 LYS A C 1
ATOM 6246 O O . LYS A 1 775 ? 29.910 4.922 -50.870 1.00 41.88 775 LYS A O 1
ATOM 6251 N N . THR A 1 776 ? 30.016 3.597 -49.057 1.00 44.69 776 THR A N 1
ATOM 6252 C CA . THR A 1 776 ? 28.652 3.040 -49.152 1.00 44.69 776 THR A CA 1
ATOM 6253 C C . THR A 1 776 ? 27.583 4.132 -49.032 1.00 44.69 776 THR A C 1
ATOM 6255 O O . THR A 1 776 ? 26.564 4.094 -49.718 1.00 44.69 776 THR A O 1
ATOM 6258 N N . SER A 1 777 ? 27.810 5.138 -48.183 1.00 40.88 777 SER A N 1
ATOM 6259 C CA . SER A 1 777 ? 26.889 6.269 -48.006 1.00 40.88 777 SER A CA 1
ATOM 6260 C C . SER A 1 777 ? 26.900 7.226 -49.205 1.00 40.88 777 SER A C 1
ATOM 6262 O O . SER A 1 777 ? 25.853 7.750 -49.577 1.00 40.88 777 SER A O 1
ATOM 6264 N N . VAL A 1 778 ? 28.059 7.414 -49.846 1.00 40.75 778 VAL A N 1
ATOM 6265 C CA . VAL A 1 778 ? 28.216 8.188 -51.091 1.00 40.75 778 VAL A CA 1
ATOM 6266 C C . VAL A 1 778 ? 27.645 7.433 -52.298 1.00 40.75 778 VAL A C 1
ATOM 6268 O O . VAL A 1 778 ? 27.003 8.044 -53.147 1.00 40.75 778 VAL A O 1
ATOM 6271 N N . GLU A 1 779 ? 27.815 6.112 -52.369 1.00 44.09 779 GLU A N 1
ATOM 6272 C CA . GLU A 1 779 ? 27.220 5.261 -53.410 1.00 44.09 779 GLU A CA 1
ATOM 6273 C C . GLU A 1 779 ? 25.689 5.212 -53.288 1.00 44.09 779 GLU A C 1
ATOM 6275 O O . GLU A 1 779 ? 25.005 5.437 -54.282 1.00 44.09 779 GLU A O 1
ATOM 6280 N N . LYS A 1 780 ? 25.134 5.091 -52.073 1.00 41.44 780 LYS A N 1
ATOM 6281 C CA . LYS A 1 780 ? 23.687 5.268 -51.834 1.00 41.44 780 LYS A CA 1
ATOM 6282 C C . LYS A 1 780 ? 23.188 6.666 -52.201 1.00 41.44 780 LYS A C 1
ATOM 6284 O O . LYS A 1 780 ? 22.069 6.810 -52.677 1.00 41.44 780 LYS A O 1
ATOM 6289 N N . ALA A 1 781 ? 24.002 7.704 -52.002 1.00 40.75 781 ALA A N 1
ATOM 6290 C CA . ALA A 1 781 ? 23.651 9.064 -52.405 1.00 40.75 781 ALA A CA 1
ATOM 6291 C C . ALA A 1 781 ? 23.670 9.265 -53.935 1.00 40.75 781 ALA A C 1
ATOM 6293 O O . ALA A 1 781 ? 22.982 10.161 -54.417 1.00 40.75 781 ALA A O 1
ATOM 6294 N N . ARG A 1 782 ? 24.401 8.435 -54.701 1.00 39.47 782 ARG A N 1
ATOM 6295 C CA . ARG A 1 782 ? 24.388 8.436 -56.179 1.00 39.47 782 ARG A CA 1
ATOM 6296 C C . ARG A 1 782 ? 23.095 7.871 -56.778 1.00 39.47 782 ARG A C 1
ATOM 6298 O O . ARG A 1 782 ? 22.762 8.248 -57.894 1.00 39.47 782 ARG A O 1
ATOM 6305 N N . GLU A 1 783 ? 22.392 6.983 -56.072 1.00 41.16 783 GLU A N 1
ATOM 6306 C CA . GLU A 1 783 ? 21.170 6.315 -56.567 1.00 41.16 783 GLU A CA 1
ATOM 6307 C C . GLU A 1 783 ? 19.902 7.168 -56.436 1.00 41.16 783 GLU A C 1
ATOM 6309 O O . GLU A 1 783 ? 18.876 6.874 -57.043 1.00 41.16 783 GLU A O 1
ATOM 6314 N N . THR A 1 784 ? 19.962 8.238 -55.651 1.00 38.78 784 THR A N 1
ATOM 6315 C CA . THR A 1 784 ? 18.820 9.110 -55.382 1.00 38.78 784 THR A CA 1
ATOM 6316 C C . THR A 1 784 ? 19.161 10.527 -55.838 1.00 38.78 784 THR A C 1
ATOM 6318 O O . THR A 1 784 ? 20.011 11.183 -55.244 1.00 38.78 784 THR A O 1
ATOM 6321 N N . ASP A 1 785 ? 18.533 10.996 -56.917 1.00 37.25 785 ASP A N 1
ATOM 6322 C CA . ASP A 1 785 ? 18.785 12.322 -57.494 1.00 37.25 785 ASP A CA 1
ATOM 6323 C C . ASP A 1 785 ? 18.553 13.437 -56.455 1.00 37.25 785 ASP A C 1
ATOM 6325 O O . ASP A 1 785 ? 17.432 13.647 -55.987 1.00 37.25 785 ASP A O 1
ATOM 6329 N N . GLY A 1 786 ? 19.614 14.175 -56.094 1.00 41.50 786 GLY A N 1
ATOM 6330 C CA . GLY A 1 786 ? 19.489 15.426 -55.330 1.00 41.50 786 GLY A CA 1
ATOM 6331 C C . GLY A 1 786 ? 20.417 15.659 -54.129 1.00 41.50 786 GLY A C 1
ATOM 6332 O O . GLY A 1 786 ? 20.132 16.566 -53.344 1.00 41.50 786 GLY A O 1
ATOM 6333 N N . TYR A 1 787 ? 21.518 14.919 -53.950 1.00 40.75 787 TYR A N 1
ATOM 6334 C CA . TYR A 1 787 ? 22.432 15.132 -52.812 1.00 40.75 787 TYR A CA 1
ATOM 6335 C C . TYR A 1 787 ? 23.663 15.969 -53.176 1.00 40.75 787 TYR A C 1
ATOM 6337 O O . TYR A 1 787 ? 24.462 15.589 -54.025 1.00 40.75 787 TYR A O 1
ATOM 6345 N N . GLY A 1 788 ? 23.847 17.092 -52.476 1.00 40.97 788 GLY A N 1
ATOM 6346 C CA . GLY A 1 788 ? 25.107 17.840 -52.436 1.00 40.97 788 GLY A CA 1
ATOM 6347 C C . GLY A 1 788 ? 25.825 17.627 -51.102 1.00 40.97 788 GLY A C 1
ATOM 6348 O O . GLY A 1 788 ? 25.171 17.588 -50.054 1.00 40.97 788 GLY A O 1
ATOM 6349 N N . VAL A 1 789 ? 27.155 17.511 -51.153 1.00 40.97 789 VAL A N 1
ATOM 6350 C CA . VAL A 1 789 ? 28.055 17.407 -49.995 1.00 40.97 789 VAL A CA 1
ATOM 6351 C C . VAL A 1 789 ? 28.939 18.652 -49.949 1.00 40.97 789 VAL A C 1
ATOM 6353 O O . VAL A 1 789 ? 29.605 18.957 -50.932 1.00 40.97 789 VAL A O 1
ATOM 6356 N N . ILE A 1 790 ? 28.958 19.362 -48.818 1.00 39.56 790 ILE A N 1
ATOM 6357 C CA . ILE A 1 790 ? 29.935 20.434 -48.558 1.00 39.56 790 ILE A CA 1
ATOM 6358 C C . ILE A 1 790 ? 30.929 19.924 -47.522 1.00 39.56 790 ILE A C 1
ATOM 6360 O O . ILE A 1 790 ? 30.495 19.470 -46.463 1.00 39.56 790 ILE A O 1
ATOM 6364 N N . LEU A 1 791 ? 32.222 20.021 -47.837 1.00 36.09 791 LEU A N 1
ATOM 6365 C CA . LEU A 1 791 ? 33.352 19.699 -46.968 1.00 36.09 791 LEU A CA 1
ATOM 6366 C C . LEU A 1 791 ? 34.014 20.999 -46.515 1.00 36.09 791 LEU A C 1
ATOM 6368 O O . LEU A 1 791 ? 34.771 21.587 -47.273 1.00 36.09 791 LEU A O 1
ATOM 6372 N N . LYS A 1 792 ? 33.754 21.444 -45.284 1.00 37.31 792 LYS A N 1
ATOM 6373 C CA . LYS A 1 792 ? 34.434 22.623 -44.725 1.00 37.31 792 LYS A CA 1
ATOM 6374 C C . LYS A 1 792 ? 35.605 22.189 -43.849 1.00 37.31 792 LYS A C 1
ATOM 6376 O O . LYS A 1 792 ? 35.417 21.342 -42.974 1.00 37.31 792 LYS A O 1
ATOM 6381 N N . VAL A 1 793 ? 36.778 22.782 -44.065 1.00 35.81 793 VAL A N 1
ATOM 6382 C CA . VAL A 1 793 ? 37.973 22.567 -43.238 1.00 35.81 793 VAL A CA 1
ATOM 6383 C C . VAL A 1 793 ? 38.179 23.778 -42.333 1.00 35.81 793 VAL A C 1
ATOM 6385 O O . VAL A 1 793 ? 38.264 24.903 -42.819 1.00 35.81 793 VAL A O 1
ATOM 6388 N N . GLU A 1 794 ? 38.227 23.560 -41.021 1.00 35.38 794 GLU A N 1
ATOM 6389 C CA . GLU A 1 794 ? 38.523 24.609 -40.036 1.00 35.38 794 GLU A CA 1
ATOM 6390 C C . GLU A 1 794 ? 39.713 24.183 -39.167 1.00 35.38 794 GLU A C 1
ATOM 6392 O O . GLU A 1 794 ? 39.762 23.052 -38.674 1.00 35.38 794 GLU A O 1
ATOM 6397 N N . GLU A 1 795 ? 40.677 25.088 -38.999 1.00 31.16 795 GLU A N 1
ATOM 6398 C CA . GLU A 1 795 ? 41.935 24.851 -38.287 1.00 31.16 795 GLU A CA 1
ATOM 6399 C C . GLU A 1 795 ? 41.867 25.478 -36.886 1.00 31.16 795 GLU A C 1
ATOM 6401 O O . GLU A 1 795 ? 41.609 26.674 -36.743 1.00 31.16 795 GLU A O 1
ATOM 6406 N N . TYR A 1 796 ? 42.081 24.673 -35.839 1.00 28.58 796 TYR A N 1
ATOM 6407 C CA . TYR A 1 796 ? 42.080 25.132 -34.446 1.00 28.58 796 TYR A CA 1
ATOM 6408 C C . TYR A 1 796 ? 43.337 24.637 -33.732 1.00 28.58 796 TYR A C 1
ATOM 6410 O O . TYR A 1 796 ? 43.387 23.515 -33.224 1.00 28.58 796 TYR A O 1
ATOM 6418 N N . GLY A 1 797 ? 44.366 25.485 -33.675 1.00 42.59 797 GLY A N 1
ATOM 6419 C CA . GLY A 1 797 ? 45.639 25.134 -33.046 1.00 42.59 797 GLY A CA 1
ATOM 6420 C C . GLY A 1 797 ? 46.281 23.914 -33.714 1.00 42.59 797 GLY A C 1
ATOM 6421 O O . GLY A 1 797 ? 46.716 23.992 -34.853 1.00 42.59 797 GLY A O 1
ATOM 6422 N N . THR A 1 798 ? 46.346 22.787 -33.006 1.00 28.05 798 THR A N 1
ATOM 6423 C CA . THR A 1 798 ? 46.979 21.528 -33.442 1.00 28.05 798 THR A CA 1
ATOM 6424 C C . THR A 1 798 ? 46.016 20.502 -34.059 1.00 28.05 798 THR A C 1
ATOM 6426 O O . THR A 1 798 ? 46.383 19.333 -34.204 1.00 28.05 798 THR A O 1
ATOM 6429 N N . GLN A 1 799 ? 44.783 20.900 -34.391 1.00 31.42 799 GLN A N 1
ATOM 6430 C CA . GLN A 1 799 ? 43.749 20.011 -34.929 1.00 31.42 799 GLN A CA 1
ATOM 6431 C C . GLN A 1 799 ? 43.116 20.556 -36.214 1.00 31.42 799 GLN A C 1
ATOM 6433 O O . GLN A 1 799 ? 42.825 21.750 -36.322 1.00 31.42 799 GLN A O 1
ATOM 6438 N N . VAL A 1 800 ? 42.833 19.643 -37.150 1.00 32.97 800 VAL A N 1
ATOM 6439 C CA . VAL A 1 800 ? 42.076 19.909 -38.382 1.00 32.97 800 VAL A CA 1
ATOM 6440 C C . VAL A 1 800 ? 40.700 19.259 -38.269 1.00 32.97 800 VAL A C 1
ATOM 6442 O O . VAL A 1 800 ? 40.600 18.066 -37.973 1.00 32.97 800 VAL A O 1
ATOM 6445 N N . LYS A 1 801 ? 39.645 20.042 -38.505 1.00 37.62 801 LYS A N 1
ATOM 6446 C CA . LYS A 1 801 ? 38.247 19.602 -38.455 1.00 37.62 801 LYS A CA 1
ATOM 6447 C C . LYS A 1 801 ? 37.671 19.518 -39.865 1.00 37.62 801 LYS A C 1
ATOM 6449 O O . LYS A 1 801 ? 37.712 20.506 -40.592 1.00 37.62 801 LYS A O 1
ATOM 6454 N N . PHE A 1 802 ? 37.073 18.378 -40.215 1.00 37.28 802 PHE A N 1
ATOM 6455 C CA . PHE A 1 802 ? 36.300 18.211 -41.452 1.00 37.28 802 PHE A CA 1
ATOM 6456 C C . PHE A 1 802 ? 34.806 18.237 -41.143 1.00 37.28 802 PHE A C 1
ATOM 6458 O O . PHE A 1 802 ? 34.342 17.533 -40.247 1.00 37.28 802 PHE A O 1
ATOM 6465 N N . LEU A 1 803 ? 34.056 19.057 -41.876 1.00 38.75 803 LEU A N 1
ATOM 6466 C CA . LEU A 1 803 ? 32.622 19.234 -41.688 1.00 38.75 803 LEU A CA 1
ATOM 6467 C C . LEU A 1 803 ? 31.876 18.801 -42.951 1.00 38.75 803 LEU A C 1
ATOM 6469 O O . LEU A 1 803 ? 32.024 19.451 -43.981 1.00 38.75 803 LEU A O 1
ATOM 6473 N N . VAL A 1 804 ? 31.061 17.749 -42.865 1.00 40.47 804 VAL A N 1
ATOM 6474 C CA . VAL A 1 804 ? 30.238 17.252 -43.981 1.00 40.47 804 VAL A CA 1
ATOM 6475 C C . VAL A 1 804 ? 28.794 17.719 -43.786 1.00 40.47 804 VAL A C 1
ATOM 6477 O O . VAL A 1 804 ? 28.168 17.374 -42.788 1.00 40.47 804 VAL A O 1
ATOM 6480 N N . LYS A 1 805 ? 28.243 18.514 -44.715 1.00 41.66 805 LYS A N 1
ATOM 6481 C CA . LYS A 1 805 ? 26.827 18.943 -44.675 1.00 41.66 805 LYS A CA 1
ATOM 6482 C C . LYS A 1 805 ? 25.991 18.298 -45.780 1.00 41.66 805 LYS A C 1
ATOM 6484 O O . LYS A 1 805 ? 26.396 18.302 -46.939 1.00 41.66 805 LYS A O 1
ATOM 6489 N N . ARG A 1 806 ? 24.787 17.831 -45.418 1.00 43.75 806 ARG A N 1
ATOM 6490 C CA . ARG A 1 806 ? 23.777 17.236 -46.316 1.00 43.75 806 ARG A CA 1
ATOM 6491 C C . ARG A 1 806 ? 22.724 18.273 -46.733 1.00 43.75 806 ARG A C 1
ATOM 6493 O O . ARG A 1 806 ? 22.136 18.930 -45.871 1.00 43.75 806 ARG A O 1
ATOM 6500 N N . LYS A 1 807 ? 22.439 18.389 -48.035 1.00 41.44 807 LYS A N 1
ATOM 6501 C CA . LYS A 1 807 ? 21.307 19.180 -48.562 1.00 41.44 807 LYS A CA 1
ATOM 6502 C C . LYS A 1 807 ? 20.065 18.290 -48.737 1.00 41.44 807 LYS A C 1
ATOM 6504 O O . LYS A 1 807 ? 20.193 17.160 -49.200 1.00 41.44 807 LYS A O 1
ATOM 6509 N N . ILE A 1 808 ? 18.886 18.772 -48.333 1.00 41.22 808 ILE A N 1
ATOM 6510 C CA . ILE A 1 808 ? 17.596 18.081 -48.527 1.00 41.22 808 ILE A CA 1
ATOM 6511 C C . ILE A 1 808 ? 16.934 18.649 -49.790 1.00 41.22 808 ILE A C 1
ATOM 6513 O O . ILE A 1 808 ? 16.909 19.867 -49.977 1.00 41.22 808 ILE A O 1
ATOM 6517 N N . ALA A 1 809 ? 16.406 17.784 -50.658 1.00 39.47 809 ALA A N 1
ATOM 6518 C CA . ALA A 1 809 ? 15.694 18.204 -51.863 1.00 39.47 809 ALA A CA 1
ATOM 6519 C C . ALA A 1 809 ? 14.430 19.016 -51.511 1.00 39.47 809 ALA A C 1
ATOM 6521 O O . ALA A 1 809 ? 13.662 18.628 -50.633 1.00 39.47 809 ALA A O 1
ATOM 6522 N N . GLY A 1 810 ? 14.223 20.144 -52.202 1.00 43.41 810 GLY A N 1
ATOM 6523 C CA . GLY A 1 810 ? 13.016 20.977 -52.090 1.00 43.41 810 GLY A CA 1
ATOM 6524 C C . GLY A 1 810 ? 13.180 22.327 -51.382 1.00 43.41 810 GLY A C 1
ATOM 6525 O O . GLY A 1 810 ? 12.241 23.117 -51.393 1.00 43.41 810 GLY A O 1
ATOM 6526 N N . ASN A 1 811 ? 14.348 22.647 -50.810 1.00 40.78 811 ASN A N 1
ATOM 6527 C CA . ASN A 1 811 ? 14.587 23.970 -50.223 1.00 40.78 811 ASN A CA 1
ATOM 6528 C C . ASN A 1 811 ? 16.021 24.470 -50.512 1.00 40.78 811 ASN A C 1
ATOM 6530 O O . ASN A 1 811 ? 16.977 23.968 -49.913 1.00 40.78 811 ASN A O 1
ATOM 6534 N N . PRO A 1 812 ? 16.219 25.437 -51.434 1.00 39.28 812 PRO A N 1
ATOM 6535 C CA . PRO A 1 812 ? 17.550 25.864 -51.873 1.00 39.28 812 PRO A CA 1
ATOM 6536 C C . PRO A 1 812 ? 18.450 26.429 -50.764 1.00 39.28 812 PRO A C 1
ATOM 6538 O O . PRO A 1 812 ? 19.671 26.406 -50.943 1.00 39.28 812 PRO A O 1
ATOM 6541 N N . SER A 1 813 ? 17.874 26.886 -49.643 1.00 38.66 813 SER A N 1
ATOM 6542 C CA . SER A 1 813 ? 18.552 27.623 -48.565 1.00 38.66 813 SER A CA 1
ATOM 6543 C C . SER A 1 813 ? 18.620 26.900 -47.208 1.00 38.66 813 SER A C 1
ATOM 6545 O O . SER A 1 813 ? 19.250 27.418 -46.287 1.00 38.66 813 SER A O 1
ATOM 6547 N N . ALA A 1 814 ? 18.041 25.702 -47.059 1.00 35.25 814 ALA A N 1
ATOM 6548 C CA . ALA A 1 814 ? 18.035 24.980 -45.782 1.00 35.25 814 ALA A CA 1
ATOM 6549 C C . ALA A 1 814 ? 19.048 23.819 -45.760 1.00 35.25 814 ALA A C 1
ATOM 6551 O O . ALA A 1 814 ? 18.851 22.779 -46.389 1.00 35.25 814 ALA A O 1
ATOM 6552 N N . PHE A 1 815 ? 20.122 23.977 -44.982 1.00 40.53 815 PHE A N 1
ATOM 6553 C CA . PHE A 1 815 ? 21.002 22.876 -44.579 1.00 40.53 815 PHE A CA 1
ATOM 6554 C C . PHE A 1 815 ? 20.500 22.293 -43.256 1.00 40.53 815 PHE A C 1
ATOM 6556 O O . PHE A 1 815 ? 20.285 23.033 -42.298 1.00 40.53 815 PHE A O 1
ATOM 6563 N N . SER A 1 816 ? 20.331 20.973 -43.180 1.00 36.91 816 SER A N 1
ATOM 6564 C CA . SER A 1 816 ? 19.993 20.311 -41.918 1.00 36.91 816 SER A CA 1
ATOM 6565 C C . SER A 1 816 ? 21.253 20.129 -41.069 1.00 36.91 816 SER A C 1
ATOM 6567 O O . SER A 1 816 ? 22.228 19.537 -41.523 1.00 36.91 816 SER A O 1
ATOM 6569 N N . THR A 1 817 ? 21.230 20.611 -39.826 1.00 35.38 817 THR A N 1
ATOM 6570 C CA . THR A 1 817 ? 22.292 20.428 -38.819 1.00 35.38 817 THR A CA 1
ATOM 6571 C C . THR A 1 817 ? 22.313 19.028 -38.194 1.00 35.38 817 THR A C 1
ATOM 6573 O O . THR A 1 817 ? 23.162 18.762 -37.352 1.00 35.38 817 THR A O 1
ATOM 6576 N N . LYS A 1 818 ? 21.396 18.129 -38.584 1.00 32.56 818 LYS A N 1
ATOM 6577 C CA . LYS A 1 818 ? 21.148 16.859 -37.880 1.00 32.56 818 LYS A CA 1
ATOM 6578 C C . LYS A 1 818 ? 22.135 15.720 -38.162 1.00 32.56 818 LYS A C 1
ATOM 6580 O O . LYS A 1 818 ? 22.068 14.734 -37.450 1.00 32.56 818 LYS A O 1
ATOM 6585 N N . ASN A 1 819 ? 23.030 15.829 -39.145 1.00 36.97 819 ASN A N 1
ATOM 6586 C CA . ASN A 1 819 ? 24.033 14.791 -39.426 1.00 36.97 819 ASN A CA 1
ATOM 6587 C C . ASN A 1 819 ? 25.399 15.444 -39.653 1.00 36.97 819 ASN A C 1
ATOM 6589 O O . ASN A 1 819 ? 25.742 15.791 -40.782 1.00 36.97 819 ASN A O 1
ATOM 6593 N N . LEU A 1 820 ? 26.130 15.671 -38.564 1.00 32.38 820 LEU A N 1
ATOM 6594 C CA . LEU A 1 820 ? 27.519 16.118 -38.574 1.00 32.38 820 LEU A CA 1
ATOM 6595 C C . LEU A 1 820 ? 28.390 14.947 -38.120 1.00 32.38 820 LEU A C 1
ATOM 6597 O O . LEU A 1 820 ? 28.410 14.636 -36.933 1.00 32.38 820 LEU A O 1
ATOM 6601 N N . ASP A 1 821 ? 29.117 14.327 -39.046 1.00 36.19 821 ASP A N 1
ATOM 6602 C CA . ASP A 1 821 ? 30.203 13.413 -38.691 1.00 36.19 821 ASP A CA 1
ATOM 6603 C C . ASP A 1 821 ? 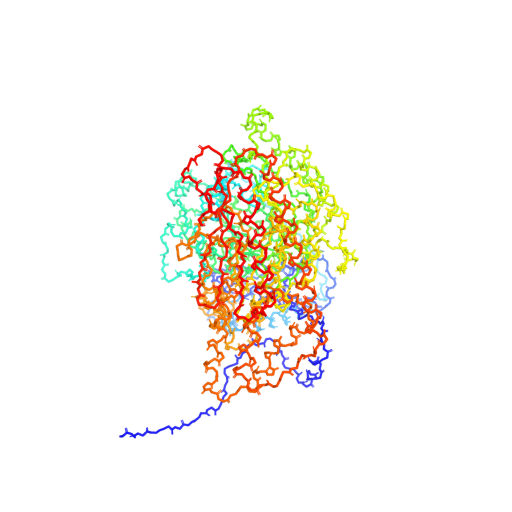31.486 14.230 -38.502 1.00 36.19 821 ASP A C 1
ATOM 6605 O O . ASP A 1 821 ? 31.865 15.021 -39.371 1.00 36.19 821 ASP A O 1
ATOM 6609 N N . PHE A 1 822 ? 32.143 14.071 -37.350 1.00 34.62 822 PHE A N 1
ATOM 6610 C CA . PHE A 1 822 ? 33.375 14.784 -37.011 1.00 34.62 822 PHE A CA 1
ATOM 6611 C C . PHE A 1 822 ? 34.583 13.852 -37.123 1.00 34.62 822 PHE A C 1
ATOM 6613 O O . PHE A 1 822 ? 34.596 12.771 -36.537 1.00 34.62 822 PHE A O 1
ATOM 6620 N N . ILE A 1 823 ? 35.633 14.303 -37.812 1.00 37.06 823 ILE A N 1
ATOM 6621 C CA . ILE A 1 823 ? 36.951 13.657 -37.799 1.00 37.06 823 ILE A CA 1
ATOM 6622 C C . ILE A 1 823 ? 37.940 14.635 -37.164 1.00 37.06 823 ILE A C 1
ATOM 6624 O O . ILE A 1 823 ? 38.093 15.755 -37.653 1.00 37.06 823 ILE A O 1
ATOM 6628 N N . PHE A 1 824 ? 38.596 14.210 -36.081 1.00 33.81 824 PHE A N 1
ATOM 6629 C CA . PHE A 1 824 ? 39.683 14.944 -35.430 1.00 33.81 824 PHE A CA 1
ATOM 6630 C C . PHE A 1 824 ? 41.024 14.290 -35.778 1.00 33.81 824 PHE A C 1
ATOM 6632 O O . PHE A 1 824 ? 41.206 13.096 -35.545 1.00 33.81 824 PHE A O 1
ATOM 6639 N N . LEU A 1 825 ? 41.978 15.072 -36.289 1.00 36.47 825 LEU A N 1
ATOM 6640 C CA . LEU A 1 825 ? 43.382 14.665 -36.431 1.00 36.47 825 LEU A CA 1
ATOM 6641 C C . LEU A 1 825 ? 44.246 15.431 -35.418 1.00 36.47 825 LEU A C 1
ATOM 6643 O O . LEU A 1 825 ? 44.017 16.617 -35.192 1.00 36.47 825 LEU A O 1
ATOM 6647 N N . SER A 1 826 ? 45.215 14.753 -34.790 1.00 35.06 826 SER A N 1
ATOM 6648 C CA . SER A 1 826 ? 46.149 15.349 -33.815 1.00 35.06 826 SER A CA 1
ATOM 6649 C C . SER A 1 826 ? 47.489 15.730 -34.467 1.00 35.06 826 SER A C 1
ATOM 6651 O O . SER A 1 826 ? 47.901 15.087 -35.431 1.00 35.06 826 SER A O 1
ATOM 6653 N N . SER A 1 827 ? 48.208 16.703 -33.896 1.00 34.25 827 SER A N 1
ATOM 6654 C CA . SER A 1 827 ? 49.441 17.321 -34.431 1.00 34.25 827 SER A CA 1
ATOM 6655 C C . SER A 1 827 ? 50.696 16.457 -34.560 1.00 34.25 827 SER A C 1
ATOM 6657 O O . SER A 1 827 ? 51.740 16.985 -34.925 1.00 34.25 827 SER A O 1
ATOM 6659 N N . ASN A 1 828 ? 50.643 15.156 -34.279 1.00 39.25 828 ASN A N 1
ATOM 6660 C CA . ASN A 1 828 ? 51.783 14.262 -34.507 1.00 39.25 828 ASN A CA 1
ATOM 6661 C C . ASN A 1 828 ? 51.462 13.224 -35.591 1.00 39.25 828 ASN A C 1
ATOM 6663 O O . ASN A 1 828 ? 51.712 12.035 -35.403 1.00 39.25 828 ASN A O 1
ATOM 6667 N N . CYS A 1 829 ? 50.891 13.665 -36.714 1.00 40.50 829 CYS A N 1
ATOM 6668 C CA . CYS A 1 829 ? 50.861 12.842 -37.920 1.00 40.50 829 CYS A CA 1
ATOM 6669 C C . CYS A 1 829 ? 52.294 12.661 -38.433 1.00 40.50 829 CYS A C 1
ATOM 6671 O O . CYS A 1 829 ? 53.079 13.610 -38.464 1.00 40.50 829 CYS A O 1
ATOM 6673 N N . SER A 1 830 ? 52.661 11.440 -38.826 1.00 42.47 830 SER A N 1
ATOM 6674 C CA . SER A 1 830 ? 53.915 11.255 -39.550 1.00 42.47 830 SER A CA 1
ATOM 6675 C C . SER A 1 830 ? 53.818 11.960 -40.912 1.00 42.47 830 SER A C 1
ATOM 6677 O O . SER A 1 830 ? 52.729 12.115 -41.468 1.00 42.47 830 SER A O 1
ATOM 6679 N N . ARG A 1 831 ? 54.956 12.338 -41.512 1.00 41.91 831 ARG A N 1
ATOM 6680 C CA . ARG A 1 831 ? 54.991 12.850 -42.902 1.00 41.91 831 ARG A CA 1
ATOM 6681 C C . ARG A 1 831 ? 54.327 11.893 -43.903 1.00 41.91 831 ARG A C 1
ATOM 6683 O O . ARG A 1 831 ? 53.955 12.305 -44.999 1.00 41.91 831 ARG A O 1
ATOM 6690 N N . GLU A 1 832 ? 54.214 10.614 -43.559 1.00 42.12 832 GLU A N 1
ATOM 6691 C CA . GLU A 1 832 ? 53.551 9.603 -44.374 1.00 42.12 832 GLU A CA 1
ATOM 6692 C C . GLU A 1 832 ? 52.025 9.648 -44.228 1.00 42.12 832 GLU A C 1
ATOM 6694 O O . GLU A 1 832 ? 51.325 9.557 -45.237 1.00 42.12 832 GLU A O 1
ATOM 6699 N N . ASP A 1 833 ? 51.516 9.916 -43.023 1.00 41.06 833 ASP A N 1
ATOM 6700 C CA . ASP A 1 833 ? 50.090 10.136 -42.753 1.00 41.06 833 ASP A CA 1
ATOM 6701 C C . ASP A 1 833 ? 49.589 11.432 -43.397 1.00 41.06 833 ASP A C 1
ATOM 6703 O O . ASP A 1 833 ? 48.541 11.430 -44.041 1.00 41.06 833 ASP A O 1
ATOM 6707 N N . GLU A 1 834 ? 50.380 12.509 -43.347 1.00 42.53 834 GLU A N 1
ATOM 6708 C CA . GLU A 1 834 ? 50.087 13.758 -44.065 1.00 42.53 834 GLU A CA 1
ATOM 6709 C C . GLU A 1 834 ? 49.985 13.525 -45.581 1.00 42.53 834 GLU A C 1
ATOM 6711 O O . GLU A 1 834 ? 49.037 13.974 -46.226 1.00 42.53 834 GLU A O 1
ATOM 6716 N N . ARG A 1 835 ? 50.905 12.740 -46.163 1.00 44.31 835 ARG A N 1
ATOM 6717 C CA . ARG A 1 835 ? 50.864 12.357 -47.589 1.00 44.31 835 ARG A CA 1
ATOM 6718 C C . ARG A 1 835 ? 49.705 11.419 -47.923 1.00 44.31 835 ARG A C 1
ATOM 6720 O O . ARG A 1 835 ? 49.268 11.376 -49.076 1.00 44.31 835 ARG A O 1
ATOM 6727 N N . ARG A 1 836 ? 49.232 10.618 -46.967 1.00 44.31 836 ARG A N 1
ATOM 6728 C CA . ARG A 1 836 ? 48.083 9.717 -47.143 1.00 44.31 836 ARG A CA 1
ATOM 6729 C C . ARG A 1 836 ? 46.782 10.511 -47.124 1.00 44.31 836 ARG A C 1
ATOM 6731 O O . ARG A 1 836 ? 45.977 10.352 -48.035 1.00 44.31 836 ARG A O 1
ATOM 6738 N N . VAL A 1 837 ? 46.634 11.428 -46.170 1.00 43.72 837 VAL A N 1
ATOM 6739 C CA . VAL A 1 837 ? 45.502 12.359 -46.081 1.00 43.72 837 VAL A CA 1
ATOM 6740 C C . VAL A 1 837 ? 45.466 13.290 -47.296 1.00 43.72 837 VAL A C 1
ATOM 6742 O O . VAL A 1 837 ? 44.410 13.437 -47.903 1.00 43.72 837 VAL A O 1
ATOM 6745 N N . ALA A 1 838 ? 46.610 13.819 -47.742 1.00 45.62 838 ALA A N 1
ATOM 6746 C CA . ALA A 1 838 ? 46.693 14.638 -48.955 1.00 45.62 838 ALA A CA 1
ATOM 6747 C C . ALA A 1 838 ? 46.225 13.879 -50.212 1.00 45.62 838 ALA A C 1
ATOM 6749 O O . ALA A 1 838 ? 45.389 14.385 -50.957 1.00 45.62 838 ALA A O 1
ATOM 6750 N N . ARG A 1 839 ? 46.670 12.626 -50.407 1.00 46.12 839 ARG A N 1
ATOM 6751 C CA . ARG A 1 839 ? 46.217 11.766 -51.522 1.00 46.12 839 ARG A CA 1
ATOM 6752 C C . ARG A 1 839 ? 44.731 11.401 -51.437 1.00 46.12 839 ARG A C 1
ATOM 6754 O O . ARG A 1 839 ? 44.089 11.179 -52.462 1.00 46.12 839 ARG A O 1
ATOM 6761 N N . ILE A 1 840 ? 44.175 11.318 -50.229 1.00 43.97 840 ILE A N 1
ATOM 6762 C CA . ILE A 1 840 ? 42.747 11.061 -50.004 1.00 43.97 840 ILE A CA 1
ATOM 6763 C C . ILE A 1 840 ? 41.920 12.307 -50.342 1.00 43.97 840 ILE A C 1
ATOM 6765 O O . ILE A 1 840 ? 40.921 12.184 -51.045 1.00 43.97 840 ILE A O 1
ATOM 6769 N N . ILE A 1 841 ? 42.361 13.497 -49.926 1.00 44.91 841 ILE A N 1
ATOM 6770 C CA . ILE A 1 841 ? 41.728 14.775 -50.291 1.00 44.91 841 ILE A CA 1
ATOM 6771 C C . ILE A 1 841 ? 41.741 14.958 -51.813 1.00 44.91 841 ILE A C 1
ATOM 6773 O O . ILE A 1 841 ? 40.729 15.345 -52.390 1.00 44.91 841 ILE A O 1
ATOM 6777 N N . GLU A 1 842 ? 42.843 14.613 -52.476 1.00 45.84 842 GLU A N 1
ATOM 6778 C CA . GLU A 1 842 ? 42.973 14.686 -53.934 1.00 45.84 842 GLU A CA 1
ATOM 6779 C C . GLU A 1 842 ? 42.019 13.713 -54.654 1.00 45.84 842 GLU A C 1
ATOM 6781 O O . GLU A 1 842 ? 41.352 14.091 -55.615 1.00 45.84 842 GLU A O 1
ATOM 6786 N N . LYS A 1 843 ? 41.844 12.488 -54.135 1.00 44.47 843 LYS A N 1
ATOM 6787 C CA . LYS A 1 843 ? 40.851 11.528 -54.652 1.00 44.47 843 LYS A CA 1
ATOM 6788 C C . LYS A 1 843 ? 39.408 11.977 -54.426 1.00 44.47 843 LYS A C 1
ATOM 6790 O O . LYS A 1 843 ? 38.570 11.761 -55.294 1.00 44.47 843 LYS A O 1
ATOM 6795 N N . VAL A 1 844 ? 39.107 12.593 -53.284 1.00 42.53 844 VAL A N 1
ATOM 6796 C CA . VAL A 1 844 ? 37.771 13.138 -52.996 1.00 42.53 844 VAL A CA 1
ATOM 6797 C C . VAL A 1 844 ? 37.470 14.342 -53.897 1.00 42.53 844 VAL A C 1
ATOM 6799 O O . VAL A 1 844 ? 36.358 14.433 -54.414 1.00 42.53 844 VAL A O 1
ATOM 6802 N N . LYS A 1 845 ? 38.464 15.201 -54.169 1.00 42.97 845 LYS A N 1
ATOM 6803 C CA . LYS A 1 845 ? 38.362 16.296 -55.148 1.00 42.97 845 LYS A CA 1
ATOM 6804 C C . LYS A 1 845 ? 38.113 15.784 -56.566 1.00 42.97 845 LYS A C 1
ATOM 6806 O O . LYS A 1 845 ? 37.141 16.199 -57.182 1.00 42.97 845 LYS A O 1
ATOM 6811 N N . LEU A 1 846 ? 38.885 14.798 -57.028 1.00 44.81 846 LEU A N 1
ATOM 6812 C CA . LEU A 1 846 ? 38.699 14.167 -58.345 1.00 44.81 846 LEU A CA 1
ATOM 6813 C C . LEU A 1 846 ? 37.309 13.529 -58.518 1.00 44.81 846 LEU A C 1
ATOM 6815 O O . LEU A 1 846 ? 36.750 13.535 -59.613 1.00 44.81 846 LEU A O 1
ATOM 6819 N N . VAL A 1 847 ? 36.727 12.982 -57.445 1.00 40.41 847 VAL A N 1
ATOM 6820 C CA . VAL A 1 847 ? 35.363 12.428 -57.464 1.00 40.41 847 VAL A CA 1
ATOM 6821 C C . VAL A 1 847 ? 34.307 13.538 -57.509 1.00 40.41 847 VAL A C 1
ATOM 6823 O O . VAL A 1 847 ? 33.303 13.384 -58.208 1.00 40.41 847 VAL A O 1
ATOM 6826 N N . ALA A 1 848 ? 34.531 14.653 -56.813 1.00 40.81 848 ALA A N 1
ATOM 6827 C CA . ALA A 1 848 ? 33.614 15.791 -56.771 1.00 40.81 848 ALA A CA 1
ATOM 6828 C C . ALA A 1 848 ? 33.639 16.651 -58.052 1.00 40.81 848 ALA A C 1
ATOM 6830 O O . ALA A 1 848 ? 32.596 17.147 -58.464 1.00 40.81 848 ALA A O 1
ATOM 6831 N N . GLU A 1 849 ? 34.792 16.770 -58.714 1.00 41.22 849 GLU A N 1
ATOM 6832 C CA . GLU A 1 849 ? 34.987 17.542 -59.954 1.00 41.22 849 GLU A CA 1
ATOM 6833 C C . GLU A 1 849 ? 34.481 16.811 -61.217 1.00 41.22 849 GLU A C 1
ATOM 6835 O O . GLU A 1 849 ? 34.437 17.388 -62.298 1.00 41.22 849 GLU A O 1
ATOM 6840 N N . SER A 1 850 ? 34.037 15.552 -61.101 1.00 40.69 850 SER A N 1
ATOM 6841 C CA . SER A 1 850 ? 33.587 14.729 -62.240 1.00 40.69 850 SER A CA 1
ATOM 6842 C C . SER A 1 850 ? 32.186 15.063 -62.803 1.00 40.69 850 SER A C 1
ATOM 6844 O O . SER A 1 850 ? 31.718 14.377 -63.714 1.00 40.69 850 SER A O 1
ATOM 6846 N N . LYS A 1 851 ? 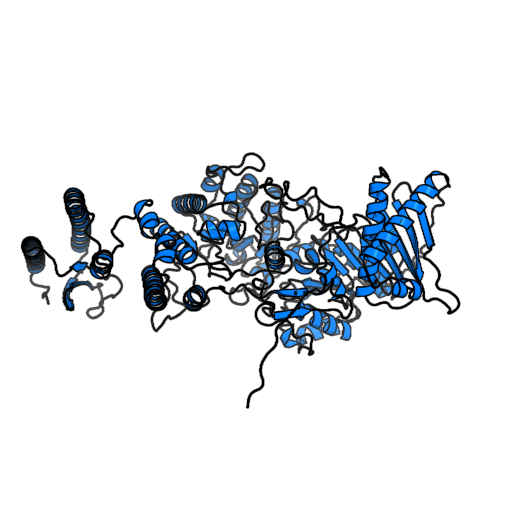31.516 16.121 -62.312 1.00 36.06 851 LYS A N 1
ATOM 6847 C CA . LYS A 1 851 ? 30.341 16.754 -62.951 1.00 36.06 851 LYS A CA 1
ATOM 6848 C C . LYS A 1 851 ? 30.329 18.271 -62.709 1.00 36.06 851 LYS A C 1
ATOM 6850 O O . LYS A 1 851 ? 30.459 18.711 -61.570 1.00 36.06 851 LYS A O 1
ATOM 6855 N N . ASP A 1 852 ? 30.062 19.030 -63.775 1.00 41.41 852 ASP A N 1
ATOM 6856 C CA . ASP A 1 852 ? 30.016 20.503 -63.907 1.00 41.41 852 ASP A CA 1
ATOM 6857 C C . ASP A 1 852 ? 29.009 21.269 -63.006 1.00 41.41 852 ASP A C 1
ATOM 6859 O O . ASP A 1 852 ? 28.439 22.278 -63.422 1.00 41.41 852 ASP A O 1
ATOM 6863 N N . SER A 1 853 ? 28.716 20.844 -61.773 1.00 38.38 853 SER A N 1
ATOM 6864 C CA . SER A 1 853 ? 27.631 21.491 -61.014 1.00 38.38 853 SER A CA 1
ATOM 6865 C C . SER A 1 853 ? 27.756 21.554 -59.494 1.00 38.38 853 SER A C 1
ATOM 6867 O O . SER A 1 853 ? 26.764 21.869 -58.836 1.00 38.38 853 SER A O 1
ATOM 6869 N N . ILE A 1 854 ? 28.927 21.318 -58.897 1.00 36.31 854 ILE A N 1
ATOM 6870 C CA . ILE A 1 854 ? 29.110 21.575 -57.457 1.00 36.31 854 ILE A CA 1
ATOM 6871 C C . ILE A 1 854 ? 30.423 22.334 -57.230 1.00 36.31 854 ILE A C 1
ATOM 6873 O O . ILE A 1 854 ? 31.488 21.728 -57.310 1.00 36.31 854 ILE A O 1
ATOM 6877 N N . PRO A 1 855 ? 30.384 23.645 -56.923 1.00 33.47 855 PRO A N 1
ATOM 6878 C CA . PRO A 1 855 ? 31.574 24.351 -56.476 1.00 33.47 855 PRO A CA 1
ATOM 6879 C C . PRO A 1 855 ? 31.999 23.772 -55.123 1.00 33.47 855 PRO A C 1
ATOM 6881 O O . PRO A 1 855 ? 31.233 23.830 -54.156 1.00 33.47 855 PRO A O 1
ATOM 6884 N N . LEU A 1 856 ? 33.207 23.214 -55.050 1.00 33.31 856 LEU A N 1
ATOM 6885 C CA . LEU A 1 856 ? 33.875 22.989 -53.772 1.00 33.31 856 LEU A CA 1
ATOM 6886 C C . LEU A 1 856 ? 34.251 24.360 -53.189 1.00 33.31 856 LEU A C 1
ATOM 6888 O O . LEU A 1 856 ? 34.928 25.142 -53.858 1.00 33.31 856 LEU A O 1
ATOM 6892 N N . GLN A 1 857 ? 33.829 24.640 -51.957 1.00 32.06 857 GLN A N 1
ATOM 6893 C CA . GLN A 1 857 ? 34.443 25.663 -51.105 1.00 32.06 857 GLN A CA 1
ATOM 6894 C C . GLN A 1 857 ? 35.203 24.979 -49.983 1.00 32.06 857 GLN A C 1
ATOM 6896 O O . GLN A 1 857 ? 34.576 24.113 -49.330 1.00 32.06 857 GLN A O 1
#

Radius of gyration: 34.48 Å; chains: 1; bounding box: 96×67×115 Å